Protein 6C9X (pdb70)

Foldseek 3Di:
DLVFKAKAFWDAADCLLLWPDDHDHDDDDDDAADWDCPQAIKGKHFADPQKFKAFQQQFADFRRPAAAAKDQADDDQERDRNDHYYHEGEQKMWTFDPDIKIKRKAFQFIKDWGRCHVHRRMTMIDDRHRGTMMMIGDDPGDQRSLLSLLVGSDFFADFFLLLLAEEEEEPPQAALVSVVVLVCLCVVVLFFDQEYEAEQNQACLSAFLHGNCVRCVPPLVSQVVQVVSNYAYAYEGEQWGDDDPPRVVNVCCVVVVQFWAFPVSHFWWFQDSNGTTTGGQLQAVVSLLVLLLSCVSVVVSPHFAYEYECFLVWGQATPVLVVVLVVVVVCVVPDDPCPDDPVNNVVSNVCRTRHPVSQQGTFHQHPNDTHRRNSNSLSGQLSNQVSNQVSCCVVPVFWGGAYEYDHHYNSSSRRYAYESHQFALALVVLLRQQRSQANNQSRNHQQYGYQQNGADAEGDLLSNLLSLLSLLQHSRHYHYYYPPYDDRRLSSDPPSLLSSLSSLSSLQCSQVNSQLVLVCSVSSHGQKHQQCSVVVPDSVRNPDTQKIAGRPWKIAHTDRDPPDQWAKDFAQAWWWKWKRDSVRDIDTDIDGGGMDIDGAHSSIRIMITDPQHKTFTFGGDNGNVPTDPPPGDIDTDAPHKDKGFQDPSTTDPSDDPVRIDIGHD/DLKEKAFWDAADCLLLFPDDHDHDDDDDDAADWDPPAAIKGKHFADPQKFKAFQQQFADFRRPQAAAKAQADDDQERDRNDRYYHEGEQKMWTFDPAIKIKRKAFQFIKDWGRCHVHRRMTMIGDRHRGTMMMIGDDPGDQVSLLVLLVGSDFFADFFLLLLAEEEEEDPQAALVSVVCLVCLCVVVLFFGQEYEAEQNQADLSAFLHGDCVRVVPLLVSQVVQVVVNYAYAYEGEQWGDDDPPPVVNVVCQVVVQFWAFPVRHFWWFQDSSGTTTGGQLQAVVSLQVLLLSCVSVVVSPHQHYEYECFLVWGQATPVLVVVLVVVVVVVVPDDPCPDPPVNSVVSNVCRTRHPVSQQGTWHQRVNDTDRRNSNSLSGQLSNQVSNQVSCCVPPVFWGGAYEYDHHYNSSSRRYAYESHQFAQALVVLLRQQRSQANNQSRNHQQYGYQQNGADAEGDLLSNLLSLLSLLQHSRHYHYYYPPYDDDSLSSDPPSLLSSQSSLSSLQCSQVNSQLSLVCSVSSHGQKHQQCSVVVVPSVRNPDTQKIDGRPWKIAHTDRDPPDQWAKDAAQAWWWKWKRASVRDIDTDIDGGGMDIDGAHSSIRIMITHPQHKTFTFGGDNGNVPTDPPPTDIDTDAFHKDKGFADPSTTDPSPDPVRIDMDGD

B-factor: mean 18.36, std 8.65, range [8.58, 76.46]

Solvent-accessible surface area: 44477 Å² total

Secondary structure (DSSP, 8-state):
--TTEEEEEES--------SS--PBP-SPPSSSEEE-TTSEEEEEEPPTT-EEEE-SS-SS-SS-TT--EE-----S---TT----SEE--EEEEESSS-EEEEEE--S-EEEEESSSSTTEEEEEESS--EEEEEE--SSHHHHHHHHHHHT-PPP---GGGGS-EE--TT--SHHHHHHHHHHHHTTT----EEEE-GGGSSTT-TT---TTT-TTHHHHHHHHHTTT-EEEEEEESPEE--TT-HHHHHHHHTT-B-B-TTSPBPPEEETTEEEE-B-TTSHHHHHHHHHTTHHHHTTT--EEEEESTTT--SEEHHHHHHHHHHHHHHHH--SS-S-HHHHHHHHHHTTT-HHHHTS-EEEETTEEEEGGGGGGGHHHHHHHHHHHHHHHH-TT---EEEESSEETTGGGT-EEE--S-BS-THHHHHHHHHHHHHHHTT--SEE-BTT-SBS---HHHHHHHHHHHTTSSS-EE---TTSPP-SGGGSS-THHHHHHHHHHHHHHHHHHHHHHHHHHTT--SEE-HHHH-TT-TTGGG--S-EEETTTEEE----STT-SEEEEEESS-EEEEEE-TTS-EEEEEE-SEEEEEE--TT-EEEEEETT-EEEEPPP-SSGGG---TT-EEEE-TT-EEEEE---SSS-----GGGEEEEE-/--EEEEEES--------SS--PBP-S---SSEEE-SSSEEEEEEPPTT-EEEE-SS-SS-SS-TT--EE-----S---TT----SEE--EEEEESSS-EEEEEE--S-EEEEESSSSTTEEEEEES---EEEEEEE-SSHHHHHHHHHHHT-PPP---GGGGS-EE--TT--SHHHHHHHHHHHHTTT----EEEE-GGGSSTT-TT---TTT-TTHHHHHHHHHTTT-EEEEEEESPEE--TT-HHHHHHHHTT-B-B-TTSSBPPEEETTEEEE-B-TTSHHHHHHHHHTTHHHHTTT--EEEEESTTT--SEEHHHHHHHHHHHHHHHH--SSSS-HHHHHHHHHHTTT-HHHHTS-EEEETTEEEEGGGGGGGHHHHHHHHHHHHHHHH-TTB--EEEESSEETTGGGT-EEE--S-BS-THHHHHHHHHHHHHHHTT--SEE-BTT-SBS---HHHHHHHHHHHTTSSS-EE---TTSPP-SGGGSS-THHHHHHHHHHHHHHHHHHHHHHHHHHTT--SEE-HHHHSTT-TTGGG--S-EEETTTEEE----STT-SEEEEEESS-EEEEEE-TTS-EEEEEE-SEEEEEE--TT-EEEEEETT-EEEEPPP-SSGGG---TT-EEEE-TT-EEEEE---SSB-----GGGEEEEE-

Sequence (1328 aa):
SNAMIRKYRYGAPFDTEALTEKIETAEEAFPYGEISQKEGFAFTYIMDEDDIVYGLGESNRGINKRGYYISNCTDDPIHTEDKRSLYGAHNFIIVSGKTTFGLFFDYPSKLTFDIGYTRMDTLKVSCENADLDIYVIEGENAYDIVKQFRRRVIGRRSYIPPKFAFGFGQSRWGYTTKEDFRAVAKGYREENHIPIDMIYMDIDYMQDFKDFTVNEKNFPDFPEFVKEMKDQELRLIPIIDAGVKVEKGYEVYEEGVKNNYFCKREDGSDFVAAVWPGDTHFPDMLNPEARKWFGDKYRFLIDQGIEGFWNDMNEPAIFYSSEGLAEAKEFAGEFAKDTEGKIHPWAMQAKMKDIVNSPEEDYKRFYHNVNGKKIRHDKVHNLFGYNMTRAAGEAFERIDPEKRFLMFSRSSYIGMHRYGGIWMGDNKSWWSHILLNLKMLPSLNMCGFMMYTTGADLGGFGDDTTRDLLLRFLALGVFTPLMRDHAAEGTREQECYQFENIEDFRSVINARYRLVPYLYSEYMKAALNDDMYFKPLGFVYPDDKMAIRVEDQLMLGNEIMIAPVYEEQNARGRYVYLPEEMKFIKFMPDGSISEEEVLEKGVHYVDVALNEVPLFIRSGKCIPVAEAAECVKDIDTENMQLIGYEGSSSYTLYEDDGIHKDYDKKENYRRVLTKAMIRKYRYGAPFDTEALTEKIETAEEEAFPYGEISQKEGFAFTYIMDEDDIVYGLGESNRGINKRGYYISNCTDDPIHTEDKRSLYGAHNFIIVSGKTTFGLFFDYPSKLTFDIGYTRMDTLKVSCENADLDIYVIEGENAYDIVKQFRRVIGRRSYIPPKFAFGFGQSRWGYTTKEDFRAVAKGYRENHIPIDMIYMDIDYMQDFKDFTVNEKNFPDFPEFVKEMKDQELRLIPIIDAGVKVEKGYEVYEEGVKNNYFCKREDGSDFVAAVWPGDTHFPDMLNPEARKWFGDKYRFLIDQGIEGFWNDMNEPAIFYSSEGLAEAKEFAGEFAKDTEGKIHPWAMQQAKMKDIVNSPEDYKRFYHNVNGKKIRHDKVHNLFGYNMTRAAGEAFERIDPEKRFLMFSRSSYIGMHRYGGIWMGDNKSWWSHILLNLKMLPSLNMCGFMMYTTGADLGGFGDDTTRDLLLRFLALGVFTPLMRDHAAEGTREQECYQFENIEDFRSVINARYRLVPYLYSEYMKAALNDDMYFKPLGFVYPDDKMAIRVEDQLMLGNEIMIAPVYEQNARGRYVYLPEEMKFIKFMPDGSISEEVLEKGVHYVDVALNEVPLFIRSGKCIPVAEAAECVKDIDTENMQLIGYEGSSSYTLYEDDGIHKDYDKKENYRVLTK

Radius of gyration: 31.98 Å; Cα contacts (8 Å, |Δi|>4): 3281; chains: 2; bounding box: 64×68×90 Å

InterPro domains:
  IPR000322 Glycoside hydrolase family 31, TIM barrel domain [PF01055] (155-513)
  IPR011013 Galactose mutarotase-like domain superfamily [SSF74650] (38-138)
  IPR017853 Glycoside hydrolase superfamily [SSF51445] (142-521)
  IPR025887 Glycoside hydrolase family 31, N-terminal domain [PF13802] (29-112)
  IPR030458 Glycosyl hydrolases family 31, active site [PS00129] (303-310)
  IPR048395 Glycosyl hydrolase family 31, C-terminal domain [PF21365] (525-613)

Nearest PDB structures (foldseek):
  6c9x-assembly1_A  TM=1.002E+00  e=0.000E+00  Blautia obeum ATCC 29174
  6ca3-assembly1_A  TM=1.001E+00  e=0.000E+00  Blautia obeum ATCC 29174
  3poc-assembly1_B  TM=1.001E+00  e=0.000E+00  Blautia obeum ATCC 29174
  3nsx-assembly1_B  TM=9.928E-01  e=0.000E+00  Blautia obeum ATCC 29174
  3nuk-assembly1_B  TM=9.921E-01  e=0.000E+00  Blautia obeum ATCC 29174

Structure (mmCIF, N/CA/C/O backbone):
data_6C9X
#
_entry.id   6C9X
#
_cell.length_a   64.418
_cell.length_b   124.308
_cell.length_c   87.741
_cell.angle_alpha   90.00
_cell.angle_beta   108.50
_cell.angle_gamma   90.00
#
_symmetry.space_group_name_H-M   'P 1 21 1'
#
loop_
_entity.id
_entity.type
_entity.pdbx_description
1 polymer 'Glycosyl hydrolase, family 31'
2 non-polymer (1S,2S,3R,4S,5S)-5-[(1,3-dihydroxypropan-2-yl)amino]-1-(hydroxymethyl)cyclohexane-1,2,3,4-tetrol
3 non-polymer 'POTASSIUM ION'
4 non-polymer 'CHLORIDE ION'
5 non-polymer GLYCEROL
6 non-polymer 'FORMIC ACID'
7 water water
#
loop_
_atom_site.group_PDB
_atom_site.id
_atom_site.type_symbol
_atom_site.label_atom_id
_atom_site.label_alt_id
_atom_site.label_comp_id
_atom_site.label_asym_id
_atom_site.label_entity_id
_atom_site.label_seq_id
_atom_site.pdbx_PDB_ins_code
_atom_site.Cartn_x
_atom_site.Cartn_y
_atom_site.Cartn_z
_atom_site.occupancy
_atom_site.B_iso_or_equiv
_atom_site.auth_seq_id
_atom_site.auth_comp_id
_atom_site.auth_asym_id
_atom_site.auth_atom_id
_atom_site.pdbx_PDB_model_num
ATOM 1 N N . SER A 1 1 ? 47.825 -11.597 -32.864 1.00 30.77 -2 SER A N 1
ATOM 2 C CA . SER A 1 1 ? 46.439 -11.350 -32.480 1.00 34.11 -2 SER A CA 1
ATOM 3 C C . SER A 1 1 ? 46.246 -11.405 -30.968 1.00 32.38 -2 SER A C 1
ATOM 4 O O . SER A 1 1 ? 46.715 -12.337 -30.313 1.00 34.06 -2 SER A O 1
ATOM 7 N N . ASN A 1 2 ? 45.548 -10.404 -30.433 1.00 30.50 -1 ASN A N 1
ATOM 8 C CA . ASN A 1 2 ? 45.130 -10.389 -29.031 1.00 24.24 -1 ASN A CA 1
ATOM 9 C C . ASN A 1 2 ? 46.269 -10.598 -28.038 1.00 22.03 -1 ASN A C 1
ATOM 10 O O . ASN A 1 2 ? 46.154 -11.412 -27.126 1.00 22.47 -1 ASN A O 1
ATOM 15 N N . ALA A 1 3 ? 47.354 -9.852 -28.216 1.00 24.09 0 ALA A N 1
ATOM 16 C CA . ALA A 1 3 ? 48.564 -10.028 -27.413 1.00 25.22 0 ALA A CA 1
ATOM 17 C C . ALA A 1 3 ? 48.319 -9.951 -25.902 1.00 26.04 0 ALA A C 1
ATOM 18 O O . ALA A 1 3 ? 48.963 -10.656 -25.116 1.00 27.13 0 ALA A O 1
ATOM 20 N N . MET A 1 4 ? 47.373 -9.112 -25.494 1.00 19.87 1 MET A N 1
ATOM 21 C CA . MET A 1 4 ? 47.173 -8.848 -24.070 1.00 19.90 1 MET A CA 1
ATOM 22 C C . MET A 1 4 ? 46.172 -9.773 -23.385 1.00 18.04 1 MET A C 1
ATOM 23 O O . MET A 1 4 ? 45.948 -9.670 -22.177 1.00 18.27 1 MET A O 1
ATOM 28 N N . ILE A 1 5 ? 45.564 -10.678 -24.145 1.00 16.72 2 ILE A N 1
ATOM 29 C CA . ILE A 1 5 ? 44.548 -11.554 -23.582 1.00 15.36 2 ILE A CA 1
ATOM 30 C C . ILE A 1 5 ? 44.901 -13.023 -23.805 1.00 17.08 2 ILE A C 1
ATOM 31 O O . ILE A 1 5 ? 45.226 -13.427 -24.921 1.00 19.74 2 ILE A O 1
ATOM 36 N N . ARG A 1 6 ? 44.847 -13.805 -22.731 1.00 15.74 3 ARG A N 1
ATOM 37 C CA . ARG A 1 6 ? 45.075 -15.247 -22.799 1.00 15.75 3 ARG A CA 1
ATOM 38 C C . ARG A 1 6 ? 43.872 -15.974 -22.200 1.00 13.68 3 ARG A C 1
ATOM 39 O O . ARG A 1 6 ? 43.209 -15.455 -21.298 1.00 13.32 3 ARG A O 1
ATOM 47 N N . LYS A 1 7 ? 43.580 -17.167 -22.712 1.00 15.52 4 LYS A N 1
ATOM 48 C CA . LYS A 1 7 ? 42.420 -17.928 -22.267 1.00 13.96 4 LYS A CA 1
ATOM 49 C C . LYS A 1 7 ? 42.846 -19.276 -21.704 1.00 12.63 4 LYS A C 1
ATOM 50 O O . LYS A 1 7 ? 43.470 -20.072 -22.403 1.00 15.19 4 LYS A O 1
ATOM 56 N N . TYR A 1 8 ? 42.465 -19.541 -20.455 1.00 12.21 5 TYR A N 1
ATOM 57 C CA . TYR A 1 8 ? 42.845 -20.785 -19.792 1.00 13.27 5 TYR A CA 1
ATOM 58 C C . TYR A 1 8 ? 41.597 -21.627 -19.622 1.00 11.90 5 TYR A C 1
ATOM 59 O O . TYR A 1 8 ? 40.616 -21.170 -19.044 1.00 15.06 5 TYR A O 1
ATOM 68 N N . ARG A 1 9 ? 41.634 -22.845 -20.150 1.00 13.19 6 ARG A N 1
ATOM 69 C CA . ARG A 1 9 ? 40.448 -23.693 -20.177 1.00 13.68 6 ARG A CA 1
ATOM 70 C C . ARG A 1 9 ? 40.560 -24.856 -19.194 1.00 14.13 6 ARG A C 1
ATOM 71 O O . ARG A 1 9 ? 41.587 -25.530 -19.120 1.00 16.42 6 ARG A O 1
ATOM 79 N N . TYR A 1 10 ? 39.481 -25.077 -18.448 1.00 13.61 7 TYR A N 1
ATOM 80 C CA . TYR A 1 10 ? 39.366 -26.235 -17.566 1.00 13.26 7 TYR A CA 1
ATOM 81 C C . TYR A 1 10 ? 38.123 -27.017 -17.929 1.00 13.77 7 TYR A C 1
ATOM 82 O O . TYR A 1 10 ? 37.065 -26.435 -18.173 1.00 14.34 7 TYR A O 1
ATOM 91 N N . GLY A 1 11 ? 38.260 -28.335 -17.989 1.00 15.22 8 GLY A N 1
ATOM 92 C CA . GLY A 1 11 ? 37.124 -29.198 -18.256 1.00 15.69 8 GLY A CA 1
ATOM 93 C C . GLY A 1 11 ? 36.485 -28.975 -19.614 1.00 17.12 8 GLY A C 1
ATOM 94 O O . GLY A 1 11 ? 37.181 -28.750 -20.613 1.00 19.05 8 GLY A O 1
ATOM 95 N N . ALA A 1 12 ? 35.157 -29.057 -19.646 1.00 15.19 9 ALA A N 1
ATOM 96 C CA . ALA A 1 12 ? 34.388 -28.941 -20.880 1.00 17.28 9 ALA A CA 1
ATOM 97 C C . ALA A 1 12 ? 33.374 -27.818 -20.714 1.00 15.97 9 ALA A C 1
ATOM 98 O O . ALA A 1 12 ? 32.203 -28.068 -20.450 1.00 18.13 9 ALA A O 1
ATOM 100 N N . PRO A 1 13 ? 33.828 -26.565 -20.859 1.00 14.94 10 PRO A N 1
ATOM 101 C CA . PRO A 1 13 ? 32.928 -25.435 -20.608 1.00 13.87 10 PRO A CA 1
ATOM 102 C C . PRO A 1 13 ? 31.805 -25.309 -21.635 1.00 14.23 10 PRO A C 1
ATOM 103 O O . PRO A 1 13 ? 31.980 -25.612 -22.821 1.00 15.04 10 PRO A O 1
ATOM 107 N N . PHE A 1 14 ? 30.641 -24.883 -21.161 1.00 15.66 11 PHE A N 1
ATOM 108 C CA . PHE A 1 14 ? 29.528 -24.553 -22.036 1.00 13.97 11 PHE A CA 1
ATOM 109 C C . PHE A 1 14 ? 29.881 -23.242 -22.748 1.00 13.56 11 PHE A C 1
ATOM 110 O O . PHE A 1 14 ? 30.409 -22.323 -22.126 1.00 16.96 11 PHE A O 1
ATOM 118 N N . ASP A 1 15 ? 29.601 -23.157 -24.046 1.00 14.75 12 ASP A N 1
ATOM 119 C CA . ASP A 1 15 ? 29.896 -21.938 -24.802 1.00 14.89 12 ASP A CA 1
ATOM 120 C C . ASP A 1 15 ? 28.820 -20.884 -24.552 1.00 13.28 12 ASP A C 1
ATOM 121 O O . ASP A 1 15 ? 27.698 -20.989 -25.069 1.00 15.22 12 ASP A O 1
ATOM 126 N N . THR A 1 16 ? 29.175 -19.854 -23.786 1.00 12.07 13 THR A N 1
ATOM 127 C CA . THR A 1 16 ? 28.231 -18.800 -23.405 1.00 11.68 13 THR A CA 1
ATOM 128 C C . THR A 1 16 ? 28.106 -17.736 -24.491 1.00 12.12 13 THR A C 1
ATOM 129 O O . THR A 1 16 ? 27.200 -16.903 -24.451 1.00 13.45 13 THR A O 1
ATOM 133 N N . GLU A 1 17 ? 29.039 -17.746 -25.440 1.00 12.40 14 GLU A N 1
ATOM 134 C CA . GLU A 1 17 ? 29.093 -16.728 -26.499 1.00 13.10 14 GLU A CA 1
ATOM 135 C C . GLU A 1 17 ? 29.267 -15.294 -25.979 1.00 15.02 14 GLU A C 1
ATOM 136 O O . GLU A 1 17 ? 28.944 -14.334 -26.675 1.00 16.09 14 GLU A O 1
ATOM 142 N N . ALA A 1 18 ? 29.809 -15.161 -24.766 1.00 13.48 15 ALA A N 1
ATOM 143 C CA . ALA A 1 18 ? 30.070 -13.852 -24.167 1.00 12.98 15 ALA A CA 1
ATOM 144 C C . ALA A 1 18 ? 31.026 -13.017 -25.022 1.00 14.11 15 ALA A C 1
ATOM 145 O O . ALA A 1 18 ? 30.791 -11.828 -25.266 1.00 14.37 15 ALA A O 1
ATOM 147 N N . LEU A 1 19 ? 32.112 -13.640 -25.467 1.00 13.26 16 LEU A N 1
ATOM 148 C CA . LEU A 1 19 ? 33.067 -12.950 -26.319 1.00 13.87 16 LEU A CA 1
ATOM 149 C C . LEU A 1 19 ? 32.714 -13.094 -27.787 1.00 17.62 16 LEU A C 1
ATOM 150 O O . LEU A 1 19 ? 32.225 -14.136 -28.222 1.00 18.85 16 LEU A O 1
ATOM 155 N N . THR A 1 20 ? 32.976 -12.049 -28.558 1.00 15.74 17 THR A N 1
ATOM 156 C CA . THR A 1 20 ? 32.838 -12.143 -30.004 1.00 16.93 17 THR A CA 1
ATOM 157 C C . THR A 1 20 ? 34.171 -12.526 -30.638 1.00 21.79 17 THR A C 1
ATOM 158 O O . THR A 1 20 ? 34.206 -13.069 -31.742 1.00 25.86 17 THR A O 1
ATOM 162 N N . GLU A 1 21 ? 35.259 -12.248 -29.927 1.00 19.02 18 GLU A N 1
ATOM 163 C CA . GLU A 1 21 ? 36.608 -12.540 -30.409 1.00 18.16 18 GLU A CA 1
ATOM 164 C C . GLU A 1 21 ? 37.013 -13.957 -30.009 1.00 17.69 18 GLU A C 1
ATOM 165 O O . GLU A 1 21 ? 36.852 -14.351 -28.856 1.00 20.15 18 GLU A O 1
ATOM 171 N N . LYS A 1 22 ? 37.533 -14.719 -30.966 1.00 21.70 19 LYS A N 1
ATOM 172 C CA . LYS A 1 22 ? 38.011 -16.069 -30.681 1.00 23.49 19 LYS A CA 1
ATOM 173 C C . LYS A 1 22 ? 39.445 -16.006 -30.168 1.00 23.44 19 LYS A C 1
ATOM 174 O O . LYS A 1 22 ? 40.341 -15.519 -30.858 1.00 30.23 19 LYS A O 1
ATOM 176 N N . ILE A 1 23 ? 39.650 -16.493 -28.950 1.00 18.09 20 ILE A N 1
ATOM 177 C CA . ILE A 1 23 ? 40.967 -16.501 -28.320 1.00 18.65 20 ILE A CA 1
ATOM 178 C C . ILE A 1 23 ? 41.404 -17.958 -28.178 1.00 19.24 20 ILE A C 1
ATOM 179 O O . ILE A 1 23 ? 40.657 -18.775 -27.630 1.00 21.41 20 ILE A O 1
ATOM 184 N N . GLU A 1 24 ? 42.598 -18.286 -28.660 1.00 21.86 21 GLU A N 1
ATOM 185 C CA . GLU A 1 24 ? 43.070 -19.668 -28.589 1.00 26.86 21 GLU A CA 1
ATOM 186 C C . GLU A 1 24 ? 43.344 -20.062 -27.140 1.00 24.10 21 GLU A C 1
ATOM 187 O O . GLU A 1 24 ? 43.568 -19.207 -26.281 1.00 25.62 21 GLU A O 1
ATOM 193 N N . THR A 1 25 ? 43.313 -21.360 -26.866 1.00 23.09 22 THR A N 1
ATOM 194 C CA . THR A 1 25 ? 43.559 -21.840 -25.511 1.00 20.44 22 THR A CA 1
ATOM 195 C C . THR A 1 25 ? 45.056 -21.760 -25.187 1.00 18.40 22 THR A C 1
ATOM 196 O O . THR A 1 25 ? 45.886 -22.247 -25.948 1.00 22.83 22 THR A O 1
ATOM 200 N N . ALA A 1 26 ? 45.389 -21.132 -24.059 1.00 20.02 23 ALA A N 1
ATOM 201 C CA . ALA A 1 26 ? 46.772 -21.042 -23.599 1.00 21.31 23 ALA A CA 1
ATOM 202 C C . ALA A 1 26 ? 47.176 -22.355 -22.935 1.00 27.29 23 ALA A C 1
ATOM 203 O O . ALA A 1 26 ? 46.370 -22.980 -22.247 1.00 30.18 23 ALA A O 1
ATOM 205 N N . GLU A 1 27 ? 48.422 -22.774 -23.130 1.00 23.95 24 GLU A N 1
ATOM 206 C CA . GLU A 1 27 ? 48.865 -24.053 -22.576 1.00 28.45 24 GLU A CA 1
ATOM 207 C C . GLU A 1 27 ? 49.866 -23.932 -21.426 1.00 32.79 24 GLU A C 1
ATOM 208 O O . GLU A 1 27 ? 50.323 -24.940 -20.892 1.00 46.69 24 GLU A O 1
ATOM 214 N N . GLU A 1 28 ? 50.192 -22.704 -21.040 1.00 29.68 25 GLU A N 1
ATOM 215 C CA . GLU A 1 28 ? 51.165 -22.485 -19.972 1.00 24.52 25 GLU A CA 1
ATOM 216 C C . GLU A 1 28 ? 50.473 -22.440 -18.610 1.00 22.94 25 GLU A C 1
ATOM 217 O O . GLU A 1 28 ? 49.244 -22.419 -18.528 1.00 23.23 25 GLU A O 1
ATOM 223 N N . ALA A 1 29 ? 51.267 -22.432 -17.543 1.00 25.52 26 ALA A N 1
ATOM 224 C CA . ALA A 1 29 ? 50.732 -22.361 -16.186 1.00 22.12 26 ALA A CA 1
ATOM 225 C C . ALA A 1 29 ? 49.902 -21.088 -15.990 1.00 20.56 26 ALA A C 1
ATOM 226 O O . ALA A 1 29 ? 50.211 -20.042 -16.561 1.00 21.45 26 ALA A O 1
ATOM 228 N N . PHE A 1 30 ? 48.844 -21.179 -15.195 1.00 18.41 27 PHE A N 1
ATOM 229 C CA . PHE A 1 30 ? 48.039 -20.000 -14.910 1.00 16.34 27 PHE A CA 1
ATOM 230 C C . PHE A 1 30 ? 48.927 -18.931 -14.272 1.00 17.09 27 PHE A C 1
ATOM 231 O O . PHE A 1 30 ? 49.681 -19.223 -13.340 1.00 18.79 27 PHE A O 1
ATOM 239 N N . PRO A 1 31 ? 48.860 -17.693 -14.792 1.00 17.13 28 PRO A N 1
ATOM 240 C CA . PRO A 1 31 ? 49.911 -16.692 -14.549 1.00 17.49 28 PRO A CA 1
ATOM 241 C C . PRO A 1 31 ? 49.855 -15.915 -13.232 1.00 15.38 28 PRO A C 1
ATOM 242 O O . PRO A 1 31 ? 50.853 -15.264 -12.894 1.00 19.18 28 PRO A O 1
ATOM 246 N N . TYR A 1 32 ? 48.737 -15.957 -12.519 1.00 15.96 29 TYR A N 1
ATOM 247 C CA . TYR A 1 32 ? 48.606 -15.206 -11.270 1.00 15.41 29 TYR A CA 1
ATOM 248 C C . TYR A 1 32 ? 48.010 -16.095 -10.196 1.00 15.21 29 TYR A C 1
ATOM 249 O O . TYR A 1 32 ? 47.167 -16.944 -10.486 1.00 15.88 29 TYR A O 1
ATOM 258 N N . GLY A 1 33 ? 48.447 -15.900 -8.953 1.00 15.71 30 GLY A N 1
ATOM 259 C CA . GLY A 1 33 ? 47.876 -16.641 -7.838 1.00 13.93 30 GLY A CA 1
ATOM 260 C C . GLY A 1 33 ? 48.037 -18.142 -7.968 1.00 15.48 30 GLY A C 1
ATOM 261 O O . GLY A 1 33 ? 49.000 -18.629 -8.566 1.00 17.75 30 GLY A O 1
ATOM 262 N N . GLU A 1 34 ? 47.082 -18.877 -7.408 1.00 15.01 31 GLU A N 1
ATOM 263 C CA . GLU A 1 34 ? 47.119 -20.338 -7.401 1.00 17.61 31 GLU A CA 1
ATOM 264 C C . GLU A 1 34 ? 45.765 -20.918 -7.765 1.00 16.82 31 GLU A C 1
ATOM 265 O O . GLU A 1 34 ? 44.723 -20.407 -7.335 1.00 16.28 31 GLU A O 1
ATOM 271 N N . ILE A 1 35 ? 45.785 -22.000 -8.534 1.00 15.29 32 ILE A N 1
ATOM 272 C CA . ILE A 1 35 ? 44.576 -22.735 -8.888 1.00 13.67 32 ILE A CA 1
ATOM 273 C C . ILE A 1 35 ? 44.538 -24.048 -8.113 1.00 18.27 32 ILE A C 1
ATOM 274 O O . ILE A 1 35 ? 45.539 -24.764 -8.026 1.00 19.94 32 ILE A O 1
ATOM 279 N N . SER A 1 36 ? 43.382 -24.354 -7.528 1.00 17.40 33 SER A N 1
ATOM 280 C CA . SER A 1 36 ? 43.163 -25.650 -6.912 1.00 17.56 33 SER A CA 1
ATOM 281 C C . SER A 1 36 ? 41.888 -26.254 -7.495 1.00 21.11 33 SER A C 1
ATOM 282 O O . SER A 1 36 ? 40.910 -25.545 -7.712 1.00 19.57 33 SER A O 1
ATOM 285 N N . GLN A 1 37 ? 41.899 -27.556 -7.763 1.00 24.05 34 GLN A N 1
ATOM 286 C CA . GLN A 1 37 ? 40.728 -28.219 -8.334 1.00 24.47 34 GLN A CA 1
ATOM 287 C C . GLN A 1 37 ? 40.198 -29.297 -7.397 1.00 25.11 34 GLN A C 1
ATOM 288 O O . GLN A 1 37 ? 39.435 -30.177 -7.808 1.00 27.15 34 GLN A O 1
ATOM 294 N N . LYS A 1 38 ? 40.595 -29.224 -6.129 1.00 27.18 35 LYS A N 1
ATOM 295 C CA . LYS A 1 38 ? 40.216 -30.247 -5.159 1.00 33.50 35 LYS A CA 1
ATOM 296 C C . LYS A 1 38 ? 38.732 -30.203 -4.785 1.00 40.58 35 LYS A C 1
ATOM 297 O O . LYS A 1 38 ? 38.148 -31.225 -4.424 1.00 39.43 35 LYS A O 1
ATOM 300 N N . GLU A 1 39 ? 38.125 -29.023 -4.877 1.00 38.09 36 GLU A N 1
ATOM 301 C CA . GLU A 1 39 ? 36.714 -28.857 -4.537 1.00 39.36 36 GLU A CA 1
ATOM 302 C C . GLU A 1 39 ? 35.927 -28.345 -5.737 1.00 39.73 36 GLU A C 1
ATOM 303 O O . GLU A 1 39 ? 34.953 -27.604 -5.587 1.00 40.86 36 GLU A O 1
ATOM 306 N N . GLY A 1 40 ? 36.350 -28.752 -6.928 1.00 28.11 37 GLY A N 1
ATOM 307 C CA . GLY A 1 40 ? 35.814 -28.192 -8.152 1.00 26.65 37 GLY A CA 1
ATOM 308 C C . GLY A 1 40 ? 36.852 -27.266 -8.753 1.00 24.38 37 GLY A C 1
ATOM 309 O O . GLY A 1 40 ? 37.812 -27.724 -9.377 1.00 22.68 37 GLY A O 1
ATOM 310 N N . PHE A 1 41 ? 36.676 -25.961 -8.554 1.00 18.91 38 PHE A N 1
ATOM 311 C CA . PHE A 1 41 ? 37.636 -24.979 -9.040 1.00 17.64 38 PHE A CA 1
ATOM 312 C C . PHE A 1 41 ? 37.779 -23.828 -8.053 1.00 19.65 38 PHE A C 1
ATOM 313 O O . PHE A 1 41 ? 36.780 -23.302 -7.560 1.00 16.78 38 PHE A O 1
ATOM 321 N N . ALA A 1 42 ? 39.016 -23.428 -7.778 1.00 15.00 39 ALA A N 1
ATOM 322 C CA . ALA A 1 42 ? 39.267 -22.224 -6.989 1.00 14.43 39 ALA A CA 1
ATOM 323 C C . ALA A 1 42 ? 40.525 -21.502 -7.448 1.00 15.83 39 ALA A C 1
ATOM 324 O O . ALA A 1 42 ? 41.565 -22.124 -7.694 1.00 16.28 39 ALA A O 1
ATOM 326 N N . PHE A 1 43 ? 40.416 -20.185 -7.565 1.00 12.91 40 PHE A N 1
ATOM 327 C CA . PHE A 1 43 ? 41.540 -19.300 -7.837 1.00 13.06 40 PHE A CA 1
ATOM 328 C C . PHE A 1 43 ? 41.764 -18.486 -6.579 1.00 13.90 40 PHE A C 1
ATOM 329 O O . PHE A 1 43 ? 40.822 -17.884 -6.063 1.00 14.44 40 PHE A O 1
ATOM 337 N N . THR A 1 44 ? 42.992 -18.489 -6.065 1.00 12.46 41 THR A N 1
ATOM 338 C CA . THR A 1 44 ? 43.304 -17.761 -4.842 1.00 12.66 41 THR A CA 1
ATOM 339 C C . THR A 1 44 ? 44.479 -16.836 -5.099 1.00 12.66 41 THR A C 1
ATOM 340 O O . THR A 1 44 ? 45.492 -17.257 -5.654 1.00 14.28 41 THR A O 1
ATOM 344 N N . TYR A 1 45 ? 44.348 -15.583 -4.672 1.00 12.51 42 TYR A N 1
ATOM 345 C CA . TYR A 1 45 ? 45.356 -14.562 -4.923 1.00 12.22 42 TYR A CA 1
ATOM 346 C C . TYR A 1 45 ? 45.530 -13.699 -3.682 1.00 12.77 42 TYR A C 1
ATOM 347 O O . TYR A 1 45 ? 44.547 -13.251 -3.083 1.00 13.26 42 TYR A O 1
ATOM 356 N N . ILE A 1 46 ? 46.778 -13.444 -3.306 1.00 13.15 43 ILE A N 1
ATOM 357 C CA . ILE A 1 46 ? 47.067 -12.587 -2.165 1.00 13.77 43 ILE A CA 1
ATOM 358 C C . ILE A 1 46 ? 47.275 -11.165 -2.651 1.00 13.60 43 ILE A C 1
ATOM 359 O O . ILE A 1 46 ? 48.206 -10.881 -3.408 1.00 15.40 43 ILE A O 1
ATOM 364 N N . MET A 1 47 ? 46.396 -10.275 -2.214 1.00 12.80 44 MET A N 1
ATOM 365 C CA . MET A 1 47 ? 46.430 -8.877 -2.626 1.00 13.43 44 MET A CA 1
ATOM 366 C C . MET A 1 47 ? 47.400 -8.054 -1.786 1.00 12.39 44 MET A C 1
ATOM 367 O O . MET A 1 47 ? 47.593 -8.318 -0.599 1.00 15.37 44 MET A O 1
ATOM 372 N N . ASP A 1 48 ? 48.013 -7.051 -2.411 1.00 13.28 45 ASP A N 1
ATOM 373 C CA . ASP A 1 48 ? 48.781 -6.040 -1.693 1.00 14.71 45 ASP A CA 1
ATOM 374 C C . ASP A 1 48 ? 47.793 -5.160 -0.933 1.00 13.30 45 ASP A C 1
ATOM 375 O O . ASP A 1 48 ? 46.655 -4.995 -1.376 1.00 13.49 45 ASP A O 1
ATOM 380 N N . GLU A 1 49 ? 48.221 -4.587 0.190 1.00 14.28 46 GLU A N 1
ATOM 381 C CA . GLU A 1 49 ? 47.305 -3.807 1.023 1.00 14.41 46 GLU A CA 1
ATOM 382 C C . GLU A 1 49 ? 46.666 -2.628 0.279 1.00 16.04 46 GLU A C 1
ATOM 383 O O . GLU A 1 49 ? 45.554 -2.211 0.611 1.00 15.64 46 GLU A O 1
ATOM 389 N N . ASP A 1 50 ? 47.348 -2.105 -0.739 1.00 14.23 47 ASP A N 1
ATOM 390 C CA . ASP A 1 50 ? 46.823 -0.954 -1.475 1.00 14.08 47 ASP A CA 1
ATOM 391 C C . ASP A 1 50 ? 46.030 -1.307 -2.729 1.00 13.77 47 ASP A C 1
ATOM 392 O O . ASP A 1 50 ? 45.451 -0.419 -3.358 1.00 15.08 47 ASP A O 1
ATOM 397 N N . ASP A 1 51 ? 45.971 -2.587 -3.080 1.00 12.11 48 ASP A N 1
ATOM 398 C CA . ASP A 1 51 ? 45.216 -2.998 -4.265 1.00 13.24 48 ASP A CA 1
ATOM 399 C C . ASP A 1 51 ? 43.748 -2.603 -4.159 1.00 13.48 48 ASP A C 1
ATOM 400 O O . ASP A 1 51 ? 43.129 -2.726 -3.092 1.00 12.83 48 ASP A O 1
ATOM 405 N N . ILE A 1 52 ? 43.198 -2.136 -5.273 1.00 11.42 49 ILE A N 1
ATOM 406 C CA . ILE A 1 52 ? 41.764 -1.926 -5.430 1.00 11.42 49 ILE A CA 1
ATOM 407 C C . ILE A 1 52 ? 41.232 -3.015 -6.374 1.00 12.37 49 ILE A C 1
ATOM 408 O O . ILE A 1 52 ? 41.911 -3.390 -7.342 1.00 11.55 49 ILE A O 1
ATOM 413 N N . VAL A 1 53 ? 40.056 -3.567 -6.081 1.00 10.17 50 VAL A N 1
ATOM 414 C CA . VAL A 1 53 ? 39.439 -4.527 -6.985 1.00 9.69 50 VAL A CA 1
ATOM 415 C C . VAL A 1 53 ? 38.217 -3.879 -7.623 1.00 12.21 50 VAL A C 1
ATOM 416 O O . VAL A 1 53 ? 37.267 -3.506 -6.927 1.00 12.34 50 VAL A O 1
ATOM 420 N N . TYR A 1 54 ? 38.272 -3.703 -8.941 1.00 10.69 51 TYR A N 1
ATOM 421 C CA . TYR A 1 54 ? 37.159 -3.156 -9.704 1.00 10.44 51 TYR A CA 1
ATOM 422 C C . TYR A 1 54 ? 36.368 -4.265 -10.376 1.00 10.94 51 TYR A C 1
ATOM 423 O O . TYR A 1 54 ? 36.885 -5.363 -10.599 1.00 10.77 51 TYR A O 1
ATOM 432 N N . GLY A 1 55 ? 35.126 -3.965 -10.740 1.00 10.83 52 GLY A N 1
ATOM 433 C CA . GLY A 1 55 ? 34.366 -4.842 -11.612 1.00 10.98 52 GLY A CA 1
ATOM 434 C C . GLY A 1 55 ? 33.074 -5.368 -11.032 1.00 10.13 52 GLY A C 1
ATOM 435 O O . GLY A 1 55 ? 32.456 -4.720 -10.180 1.00 12.20 52 GLY A O 1
ATOM 436 N N . LEU A 1 56 ? 32.665 -6.531 -11.541 1.00 11.46 53 LEU A N 1
ATOM 437 C CA . LEU A 1 56 ? 31.452 -7.244 -11.130 1.00 9.65 53 LEU A CA 1
ATOM 438 C C . LEU A 1 56 ? 30.126 -6.584 -11.532 1.00 9.71 53 LEU A C 1
ATOM 439 O O . LEU A 1 56 ? 29.067 -7.033 -11.111 1.00 11.55 53 LEU A O 1
ATOM 444 N N . GLY A 1 57 ? 30.190 -5.549 -12.367 1.00 9.86 54 GLY A N 1
ATOM 445 C CA . GLY A 1 57 ? 28.989 -4.981 -12.967 1.00 10.73 54 GLY A CA 1
ATOM 446 C C . GLY A 1 57 ? 27.901 -4.660 -11.963 1.00 12.78 54 GLY A C 1
ATOM 447 O O . GLY A 1 57 ? 28.115 -3.915 -11.009 1.00 13.04 54 GLY A O 1
ATOM 448 N N . GLU A 1 58 ? 26.723 -5.234 -12.186 1.00 11.54 55 GLU A N 1
ATOM 449 C CA . GLU A 1 58 ? 25.636 -5.117 -11.236 1.00 10.38 55 GLU A CA 1
ATOM 450 C C . GLU A 1 58 ? 25.913 -6.085 -10.095 1.00 14.66 55 GLU A C 1
ATOM 451 O O . GLU A 1 58 ? 25.646 -7.291 -10.200 1.00 18.26 55 GLU A O 1
ATOM 457 N N . SER A 1 59 ? 26.484 -5.555 -9.021 1.00 12.60 56 SER A N 1
ATOM 458 C CA . SER A 1 59 ? 26.670 -6.304 -7.783 1.00 11.88 56 SER A CA 1
ATOM 459 C C . SER A 1 59 ? 26.544 -5.308 -6.651 1.00 12.12 56 SER A C 1
ATOM 460 O O . SER A 1 59 ? 26.521 -4.088 -6.865 1.00 13.66 56 SER A O 1
ATOM 463 N N . ASN A 1 60 ? 26.458 -5.827 -5.438 1.00 12.21 57 ASN A N 1
ATOM 464 C CA . ASN A 1 60 ? 26.188 -5.014 -4.277 1.00 11.86 57 ASN A CA 1
ATOM 465 C C . ASN A 1 60 ? 27.407 -4.192 -3.840 1.00 11.85 57 ASN A C 1
ATOM 466 O O . ASN A 1 60 ? 28.530 -4.386 -4.321 1.00 11.61 57 ASN A O 1
ATOM 471 N N . ARG A 1 61 ? 27.156 -3.277 -2.913 1.00 12.36 58 ARG A N 1
ATOM 472 C CA . ARG A 1 61 ? 28.190 -2.468 -2.271 1.00 13.98 58 ARG A CA 1
ATOM 473 C C . ARG A 1 61 ? 28.898 -1.497 -3.214 1.00 14.95 58 ARG A C 1
ATOM 474 O O . ARG A 1 61 ? 28.237 -0.845 -4.016 1.00 15.38 58 ARG A O 1
ATOM 482 N N . GLY A 1 62 ? 30.214 -1.364 -3.087 1.00 13.75 59 GLY A N 1
ATOM 483 C CA . GLY A 1 62 ? 30.890 -0.211 -3.666 1.00 13.63 59 GLY A CA 1
ATOM 484 C C . GLY A 1 62 ? 31.702 -0.446 -4.919 1.00 11.50 59 GLY A C 1
ATOM 485 O O . GLY A 1 62 ? 31.705 -1.538 -5.476 1.00 12.96 59 GLY A O 1
ATOM 486 N N . ILE A 1 63 ? 32.416 0.592 -5.347 1.00 11.17 60 ILE A N 1
ATOM 487 C CA . ILE A 1 63 ? 33.222 0.535 -6.574 1.00 11.67 60 ILE A CA 1
ATOM 488 C C . ILE A 1 63 ? 34.462 -0.327 -6.345 1.00 11.25 60 ILE A C 1
ATOM 489 O O . ILE A 1 63 ? 34.790 -1.194 -7.146 1.00 11.98 60 ILE A O 1
ATOM 494 N N . ASN A 1 64 ? 35.146 -0.091 -5.231 1.00 11.62 61 ASN A N 1
ATOM 495 C CA . ASN A 1 64 ? 36.187 -1.005 -4.779 1.00 10.66 61 ASN A CA 1
ATOM 496 C C . ASN A 1 64 ? 35.477 -2.191 -4.124 1.00 11.71 61 ASN A C 1
ATOM 497 O O . ASN A 1 64 ? 34.787 -2.020 -3.112 1.00 12.81 61 ASN A O 1
ATOM 502 N N . LYS A 1 65 ? 35.613 -3.377 -4.718 1.00 10.48 62 LYS A N 1
ATOM 503 C CA . LYS A 1 65 ? 34.850 -4.545 -4.268 1.00 10.59 62 LYS A CA 1
ATOM 504 C C . LYS A 1 65 ? 35.452 -5.198 -3.022 1.00 10.49 62 LYS A C 1
ATOM 505 O O . LYS A 1 65 ? 34.839 -6.084 -2.434 1.00 11.25 62 LYS A O 1
ATOM 511 N N . ARG A 1 66 ? 36.642 -4.773 -2.599 1.00 11.51 63 ARG A N 1
ATOM 512 C CA . ARG A 1 66 ? 37.244 -5.396 -1.424 1.00 10.18 63 ARG A CA 1
ATOM 513 C C . ARG A 1 66 ? 36.349 -5.278 -0.185 1.00 9.35 63 ARG A C 1
ATOM 514 O O . ARG A 1 66 ? 35.620 -4.291 -0.004 1.00 11.94 63 ARG A O 1
ATOM 522 N N . GLY A 1 67 ? 36.395 -6.312 0.648 1.00 11.02 64 GLY A N 1
ATOM 523 C CA . GLY A 1 67 ? 35.684 -6.316 1.913 1.00 12.82 64 GLY A CA 1
ATOM 524 C C . GLY A 1 67 ? 34.360 -7.057 1.955 1.00 10.65 64 GLY A C 1
ATOM 525 O O . GLY A 1 67 ? 33.648 -6.959 2.967 1.00 11.36 64 GLY A O 1
ATOM 526 N N . TYR A 1 68 ? 34.014 -7.792 0.904 1.00 10.65 65 TYR A N 1
ATOM 527 C CA . TYR A 1 68 ? 32.799 -8.604 0.981 1.00 9.97 65 TYR A CA 1
ATOM 528 C C . TYR A 1 68 ? 32.802 -9.780 0.003 1.00 12.19 65 TYR A C 1
ATOM 529 O O . TYR A 1 68 ? 33.826 -10.064 -0.636 1.00 12.08 65 TYR A O 1
ATOM 548 N N . TYR A 1 70 ? 30.625 -11.800 -3.089 1.00 9.51 67 TYR A N 1
ATOM 549 C CA . TYR A 1 70 ? 29.698 -11.601 -4.212 1.00 9.95 67 TYR A CA 1
ATOM 550 C C . TYR A 1 70 ? 29.521 -12.912 -4.932 1.00 12.95 67 TYR A C 1
ATOM 551 O O . TYR A 1 70 ? 30.501 -13.515 -5.371 1.00 13.85 67 TYR A O 1
ATOM 560 N N . ILE A 1 71 ? 28.278 -13.359 -5.062 1.00 10.83 68 ILE A N 1
ATOM 561 C CA . ILE A 1 71 ? 28.016 -14.635 -5.718 1.00 10.73 68 ILE A CA 1
ATOM 562 C C . ILE A 1 71 ? 27.213 -14.375 -6.978 1.00 11.93 68 ILE A C 1
ATOM 563 O O . ILE A 1 71 ? 26.109 -13.825 -6.911 1.00 12.07 68 ILE A O 1
ATOM 568 N N . SER A 1 72 ? 27.778 -14.720 -8.133 1.00 11.60 69 SER A N 1
ATOM 569 C CA . SER A 1 72 ? 27.053 -14.598 -9.392 1.00 9.03 69 SER A CA 1
ATOM 570 C C . SER A 1 72 ? 26.060 -15.747 -9.500 1.00 12.39 69 SER A C 1
ATOM 571 O O . SER A 1 72 ? 26.443 -16.911 -9.704 1.00 12.74 69 SER A O 1
ATOM 574 N N . ASN A 1 73 ? 24.782 -15.414 -9.347 1.00 10.89 70 ASN A N 1
ATOM 575 C CA . ASN A 1 73 ? 23.714 -16.400 -9.322 1.00 11.17 70 ASN A CA 1
ATOM 576 C C . ASN A 1 73 ? 22.437 -15.600 -9.416 1.00 12.67 70 ASN A C 1
ATOM 577 O O . ASN A 1 73 ? 21.903 -15.165 -8.396 1.00 13.28 70 ASN A O 1
ATOM 582 N N . CYS A 1 74 ? 21.974 -15.383 -10.645 1.00 13.44 71 CYS A N 1
ATOM 583 C CA . CYS A 1 74 ? 20.857 -14.474 -10.920 1.00 13.28 71 CYS A CA 1
ATOM 584 C C . CYS A 1 74 ? 19.637 -14.789 -10.064 1.00 12.11 71 CYS A C 1
ATOM 585 O O . CYS A 1 74 ? 19.081 -15.881 -10.133 1.00 13.08 71 CYS A O 1
ATOM 588 N N . THR A 1 75 ? 19.232 -13.815 -9.250 1.00 13.41 72 THR A N 1
ATOM 589 C CA . THR A 1 75 ? 18.206 -14.045 -8.231 1.00 13.96 72 THR A CA 1
ATOM 590 C C . THR A 1 75 ? 17.239 -12.876 -8.144 1.00 12.05 72 THR A C 1
ATOM 591 O O . THR A 1 75 ? 17.656 -11.724 -8.135 1.00 15.13 72 THR A O 1
ATOM 595 N N . ASP A 1 76 ? 15.949 -13.193 -8.086 1.00 12.27 73 ASP A N 1
ATOM 596 C CA . ASP A 1 76 ? 14.916 -12.198 -7.853 1.00 13.10 73 ASP A CA 1
ATOM 597 C C . ASP A 1 76 ? 14.862 -11.924 -6.350 1.00 14.37 73 ASP A C 1
ATOM 598 O O . ASP A 1 76 ? 14.249 -12.677 -5.593 1.00 16.57 73 ASP A O 1
ATOM 603 N N . ASP A 1 77 ? 15.514 -10.843 -5.930 1.00 14.00 74 ASP A N 1
ATOM 604 C CA . ASP A 1 77 ? 15.511 -10.421 -4.536 1.00 15.16 74 ASP A CA 1
ATOM 605 C C . ASP A 1 77 ? 15.217 -8.928 -4.518 1.00 14.72 74 ASP A C 1
ATOM 606 O O . ASP A 1 77 ? 16.033 -8.136 -4.995 1.00 12.90 74 ASP A O 1
ATOM 611 N N . PRO A 1 78 ? 14.049 -8.542 -3.981 1.00 14.31 75 PRO A N 1
ATOM 612 C CA . PRO A 1 78 ? 13.632 -7.132 -3.981 1.00 13.79 75 PRO A CA 1
ATOM 613 C C . PRO A 1 78 ? 14.112 -6.347 -2.758 1.00 13.88 75 PRO A C 1
ATOM 614 O O . PRO A 1 78 ? 13.641 -5.233 -2.523 1.00 14.02 75 PRO A O 1
ATOM 618 N N . ILE A 1 79 ? 15.022 -6.921 -1.978 1.00 14.00 76 ILE A N 1
ATOM 619 C CA . ILE A 1 79 ? 15.501 -6.244 -0.775 1.00 12.90 76 ILE A CA 1
ATOM 620 C C . ILE A 1 79 ? 17.018 -6.108 -0.847 1.00 12.99 76 ILE A C 1
ATOM 621 O O . ILE A 1 79 ? 17.766 -6.999 -0.419 1.00 13.73 76 ILE A O 1
ATOM 626 N N . HIS A 1 80 ? 17.476 -4.997 -1.419 1.00 11.00 77 HIS A N 1
ATOM 627 C CA . HIS A 1 80 ? 18.898 -4.834 -1.727 1.00 10.55 77 HIS A CA 1
ATOM 628 C C . HIS A 1 80 ? 19.637 -4.223 -0.538 1.00 11.65 77 HIS A C 1
ATOM 629 O O . HIS A 1 80 ? 20.058 -3.060 -0.566 1.00 13.89 77 HIS A O 1
ATOM 636 N N . THR A 1 81 ? 19.791 -5.020 0.510 1.00 11.87 78 THR A N 1
ATOM 637 C CA . THR A 1 81 ? 20.496 -4.585 1.712 1.00 12.03 78 THR A CA 1
ATOM 638 C C . THR A 1 81 ? 21.969 -5.011 1.615 1.00 12.05 78 THR A C 1
ATOM 639 O O . THR A 1 81 ? 22.324 -5.839 0.770 1.00 11.96 78 THR A O 1
ATOM 643 N N . GLU A 1 82 ? 22.812 -4.467 2.496 1.00 12.70 79 GLU A N 1
ATOM 644 C CA . GLU A 1 82 ? 24.265 -4.618 2.358 1.00 13.58 79 GLU A CA 1
ATOM 645 C C . GLU A 1 82 ? 24.739 -6.055 2.473 1.00 14.06 79 GLU A C 1
ATOM 646 O O . GLU A 1 82 ? 25.831 -6.386 2.010 1.00 13.59 79 GLU A O 1
ATOM 652 N N . ASP A 1 83 ? 23.941 -6.903 3.109 1.00 12.08 80 ASP A N 1
ATOM 653 C CA . ASP A 1 83 ? 24.345 -8.294 3.302 1.00 11.08 80 ASP A CA 1
ATOM 654 C C . ASP A 1 83 ? 24.192 -9.142 2.052 1.00 11.79 80 ASP A C 1
ATOM 655 O O . ASP A 1 83 ? 24.826 -10.191 1.937 1.00 12.87 80 ASP A O 1
ATOM 660 N N . LYS A 1 84 ? 23.344 -8.712 1.122 1.00 11.11 81 LYS A N 1
ATOM 661 C CA . LYS A 1 84 ? 23.028 -9.576 -0.017 1.00 11.73 81 LYS A CA 1
ATOM 662 C C . LYS A 1 84 ? 24.244 -9.883 -0.879 1.00 10.98 81 LYS A C 1
ATOM 663 O O . LYS A 1 84 ? 25.026 -8.992 -1.209 1.00 12.54 81 LYS A O 1
ATOM 669 N N . ARG A 1 85 ? 24.383 -11.153 -1.248 1.00 11.61 82 ARG A N 1
ATOM 670 C CA . ARG A 1 85 ? 25.501 -11.603 -2.070 1.00 11.70 82 ARG A CA 1
ATOM 671 C C . ARG A 1 85 ? 25.147 -11.775 -3.546 1.00 11.62 82 ARG A C 1
ATOM 672 O O . ARG A 1 85 ? 26.038 -11.775 -4.392 1.00 11.82 82 ARG A O 1
ATOM 680 N N . SER A 1 86 ? 23.857 -11.911 -3.853 1.00 12.35 83 SER A N 1
ATOM 681 C CA . SER A 1 86 ? 23.410 -12.120 -5.238 1.00 11.02 83 SER A CA 1
ATOM 682 C C . SER A 1 86 ? 22.195 -11.269 -5.581 1.00 14.15 83 SER A C 1
ATOM 683 O O . SER A 1 86 ? 21.173 -11.342 -4.895 1.00 15.78 83 SER A O 1
ATOM 686 N N . LEU A 1 87 ? 22.306 -10.497 -6.655 1.00 12.71 84 LEU A N 1
ATOM 687 C CA . LEU A 1 87 ? 21.149 -9.806 -7.219 1.00 15.61 84 LEU A CA 1
ATOM 688 C C . LEU A 1 87 ? 20.859 -10.401 -8.597 1.00 13.22 84 LEU A C 1
ATOM 689 O O . LEU A 1 87 ? 21.071 -11.603 -8.800 1.00 13.82 84 LEU A O 1
ATOM 694 N N . TYR A 1 88 ? 20.410 -9.583 -9.552 1.00 13.17 85 TYR A N 1
ATOM 695 C CA . TYR A 1 88 ? 19.880 -10.119 -10.815 1.00 12.27 85 TYR A CA 1
ATOM 696 C C . TYR A 1 88 ? 20.913 -10.463 -11.867 1.00 13.27 85 TYR A C 1
ATOM 697 O O . TYR A 1 88 ? 20.593 -11.196 -12.801 1.00 16.78 85 TYR A O 1
ATOM 706 N N . GLY A 1 89 ? 22.122 -9.927 -11.730 1.00 15.45 86 GLY A N 1
ATOM 707 C CA . GLY A 1 89 ? 23.119 -10.013 -12.785 1.00 14.85 86 GLY A CA 1
ATOM 708 C C . GLY A 1 89 ? 24.309 -10.885 -12.449 1.00 14.80 86 GLY A C 1
ATOM 709 O O . GLY A 1 89 ? 24.626 -11.109 -11.283 1.00 17.71 86 GLY A O 1
ATOM 710 N N . ALA A 1 90 ? 24.969 -11.392 -13.483 1.00 11.22 87 ALA A N 1
ATOM 711 C CA . ALA A 1 90 ? 26.165 -12.198 -13.310 1.00 11.38 87 ALA A CA 1
ATOM 712 C C . ALA A 1 90 ? 27.204 -11.655 -14.267 1.00 10.41 87 ALA A C 1
ATOM 713 O O . ALA A 1 90 ? 27.245 -12.039 -15.439 1.00 11.25 87 ALA A O 1
ATOM 715 N N . HIS A 1 91 ? 28.046 -10.759 -13.765 1.00 9.93 88 HIS A N 1
ATOM 716 C CA . HIS A 1 91 ? 29.017 -10.050 -14.591 1.00 9.44 88 HIS A CA 1
ATOM 717 C C . HIS A 1 91 ? 30.428 -10.336 -14.096 1.00 10.74 88 HIS A C 1
ATOM 718 O O . HIS A 1 91 ? 30.969 -9.603 -13.268 1.00 12.24 88 HIS A O 1
ATOM 725 N N . ASN A 1 92 ? 31.016 -11.409 -14.622 1.00 9.95 89 ASN A N 1
ATOM 726 C CA . ASN A 1 92 ? 32.142 -12.066 -13.962 1.00 10.25 89 ASN A CA 1
ATOM 727 C C . ASN A 1 92 ? 33.526 -11.513 -14.315 1.00 11.15 89 ASN A C 1
ATOM 728 O O . ASN A 1 92 ? 34.487 -12.267 -14.466 1.00 10.85 89 ASN A O 1
ATOM 733 N N . PHE A 1 93 ? 33.616 -10.195 -14.427 1.00 9.77 90 PHE A N 1
ATOM 734 C CA . PHE A 1 93 ? 34.843 -9.507 -14.819 1.00 11.36 90 PHE A CA 1
ATOM 735 C C . PHE A 1 93 ? 35.346 -8.702 -13.634 1.00 10.48 90 PHE A C 1
ATOM 736 O O . PHE A 1 93 ? 34.611 -7.889 -13.081 1.00 10.77 90 PHE A O 1
ATOM 744 N N . ILE A 1 94 ? 36.585 -8.961 -13.207 1.00 11.17 91 ILE A N 1
ATOM 745 C CA . ILE A 1 94 ? 37.222 -8.166 -12.148 1.00 11.09 91 ILE A CA 1
ATOM 746 C C . ILE A 1 94 ? 38.596 -7.683 -12.575 1.00 11.18 91 ILE A C 1
ATOM 747 O O . ILE A 1 94 ? 39.247 -8.303 -13.420 1.00 11.42 91 ILE A O 1
ATOM 752 N N . ILE A 1 95 ? 39.031 -6.573 -11.987 1.00 10.67 92 ILE A N 1
ATOM 753 C CA . ILE A 1 95 ? 40.356 -6.052 -12.255 1.00 11.41 92 ILE A CA 1
ATOM 754 C C . ILE A 1 95 ? 41.047 -5.811 -10.926 1.00 11.83 92 ILE A C 1
ATOM 755 O O . ILE A 1 95 ? 40.526 -5.084 -10.068 1.00 11.88 92 ILE A O 1
ATOM 760 N N . VAL A 1 96 ? 42.201 -6.439 -10.744 1.00 11.94 93 VAL A N 1
ATOM 761 C CA . VAL A 1 96 ? 43.050 -6.158 -9.600 1.00 11.99 93 VAL A CA 1
ATOM 762 C C . VAL A 1 96 ? 43.963 -5.013 -9.982 1.00 12.38 93 VAL A C 1
ATOM 763 O O . VAL A 1 96 ? 44.695 -5.105 -10.960 1.00 13.66 93 VAL A O 1
ATOM 767 N N . SER A 1 97 ? 43.898 -3.920 -9.227 1.00 12.17 94 SER A N 1
ATOM 768 C CA . SER A 1 97 ? 44.596 -2.692 -9.602 1.00 11.60 94 SER A CA 1
ATOM 769 C C . SER A 1 97 ? 45.530 -2.244 -8.490 1.00 13.95 94 SER A C 1
ATOM 770 O O . SER A 1 97 ? 45.092 -1.984 -7.368 1.00 13.55 94 SER A O 1
ATOM 773 N N . GLY A 1 98 ? 46.817 -2.158 -8.793 1.00 13.87 95 GLY A N 1
ATOM 774 C CA . GLY A 1 98 ? 47.801 -1.777 -7.794 1.00 13.97 95 GLY A CA 1
ATOM 775 C C . GLY A 1 98 ? 49.201 -1.889 -8.349 1.00 16.10 95 GLY A C 1
ATOM 776 O O . GLY A 1 98 ? 49.415 -1.618 -9.529 1.00 18.52 95 GLY A O 1
ATOM 777 N N . LYS A 1 99 ? 50.151 -2.287 -7.511 1.00 18.08 96 LYS A N 1
ATOM 778 C CA . LYS A 1 99 ? 51.519 -2.497 -7.977 1.00 19.61 96 LYS A CA 1
ATOM 779 C C . LYS A 1 99 ? 51.541 -3.565 -9.066 1.00 23.14 96 LYS A C 1
ATOM 780 O O . LYS A 1 99 ? 52.214 -3.406 -10.087 1.00 21.80 96 LYS A O 1
ATOM 784 N N . THR A 1 100 ? 50.786 -4.638 -8.848 1.00 16.65 97 THR A N 1
ATOM 785 C CA . THR A 1 100 ? 50.555 -5.649 -9.877 1.00 15.14 97 THR A CA 1
ATOM 786 C C . THR A 1 100 ? 49.101 -5.527 -10.318 1.00 16.35 97 THR A C 1
ATOM 787 O O . THR A 1 100 ? 48.183 -5.591 -9.492 1.00 16.99 97 THR A O 1
ATOM 791 N N . THR A 1 101 ? 48.897 -5.339 -11.618 1.00 14.36 98 THR A N 1
ATOM 792 C CA . THR A 1 101 ? 47.575 -5.060 -12.170 1.00 12.42 98 THR A CA 1
ATOM 793 C C . THR A 1 101 ? 47.237 -6.039 -13.287 1.00 13.81 98 THR A C 1
ATOM 794 O O . THR A 1 101 ? 48.056 -6.262 -14.180 1.00 15.15 98 THR A O 1
ATOM 798 N N . PHE A 1 102 ? 46.034 -6.615 -13.239 1.00 11.22 99 PHE A N 1
ATOM 799 C CA . PHE A 1 102 ? 45.563 -7.530 -14.286 1.00 12.22 99 PHE A CA 1
ATOM 800 C C . PHE A 1 102 ? 44.053 -7.673 -14.196 1.00 11.16 99 PHE A C 1
ATOM 801 O O . PHE A 1 102 ? 43.457 -7.407 -13.147 1.00 11.41 99 PHE A O 1
ATOM 809 N N . GLY A 1 103 ? 43.439 -8.089 -15.297 1.00 11.55 100 GLY A N 1
ATOM 810 C CA . GLY A 1 103 ? 42.017 -8.357 -15.329 1.00 11.14 100 GLY A CA 1
ATOM 811 C C . GLY A 1 103 ? 41.726 -9.841 -15.490 1.00 11.00 100 GLY A C 1
ATOM 812 O O . GLY A 1 103 ? 42.522 -10.584 -16.087 1.00 12.53 100 GLY A O 1
ATOM 813 N N . LEU A 1 104 ? 40.588 -10.273 -14.949 1.00 10.49 101 LEU A N 1
ATOM 814 C CA . LEU A 1 104 ? 40.121 -11.656 -15.089 1.00 10.85 101 LEU A CA 1
ATOM 815 C C . LEU A 1 104 ? 38.656 -11.685 -15.499 1.00 11.19 101 LEU A C 1
ATOM 816 O O . LEU A 1 104 ? 37.829 -11.016 -14.885 1.00 11.13 101 LEU A O 1
ATOM 821 N N . PHE A 1 105 ? 38.331 -12.470 -16.518 1.00 11.19 102 PHE A N 1
ATOM 822 C CA . PHE A 1 105 ? 36.935 -12.760 -16.817 1.00 10.41 102 PHE A CA 1
ATOM 823 C C . PHE A 1 105 ? 36.718 -14.257 -16.661 1.00 10.17 102 PHE A C 1
ATOM 824 O O . PHE A 1 105 ? 37.327 -15.066 -17.363 1.00 10.99 102 PHE A O 1
ATOM 832 N N . PHE A 1 106 ? 35.858 -14.632 -15.721 1.00 9.65 103 PHE A N 1
ATOM 833 C CA . PHE A 1 106 ? 35.519 -16.024 -15.483 1.00 9.44 103 PHE A CA 1
ATOM 834 C C . PHE A 1 106 ? 34.282 -16.379 -16.291 1.00 11.30 103 PHE A C 1
ATOM 835 O O . PHE A 1 106 ? 33.151 -16.061 -15.898 1.00 11.87 103 PHE A O 1
ATOM 843 N N . ASP A 1 107 ? 34.502 -17.020 -17.429 1.00 11.60 104 ASP A N 1
ATOM 844 C CA . ASP A 1 107 ? 33.413 -17.372 -18.334 1.00 10.35 104 ASP A CA 1
ATOM 845 C C . ASP A 1 107 ? 32.852 -18.725 -17.908 1.00 11.18 104 ASP A C 1
ATOM 846 O O . ASP A 1 107 ? 33.291 -19.790 -18.364 1.00 12.99 104 ASP A O 1
ATOM 851 N N . TYR A 1 108 ? 31.884 -18.654 -17.001 1.00 11.55 105 TYR A N 1
ATOM 852 C CA . TYR A 1 108 ? 31.274 -19.801 -16.339 1.00 10.63 105 TYR A CA 1
ATOM 853 C C . TYR A 1 108 ? 29.852 -19.389 -16.071 1.00 11.23 105 TYR A C 1
ATOM 854 O O . TYR A 1 108 ? 29.627 -18.315 -15.520 1.00 12.51 105 TYR A O 1
ATOM 863 N N . PRO A 1 109 ? 28.887 -20.235 -16.448 1.00 10.65 106 PRO A N 1
ATOM 864 C CA . PRO A 1 109 ? 27.489 -19.793 -16.436 1.00 11.74 106 PRO A CA 1
ATOM 865 C C . PRO A 1 109 ? 26.681 -20.189 -15.204 1.00 11.82 106 PRO A C 1
ATOM 866 O O . PRO A 1 109 ? 25.460 -19.984 -15.202 1.00 12.30 106 PRO A O 1
ATOM 870 N N . SER A 1 110 ? 27.341 -20.727 -14.178 1.00 11.80 107 SER A N 1
ATOM 871 C CA . SER A 1 110 ? 26.647 -21.182 -12.976 1.00 11.45 107 SER A CA 1
ATOM 872 C C . SER A 1 110 ? 27.169 -20.435 -11.744 1.00 10.87 107 SER A C 1
ATOM 873 O O . SER A 1 110 ? 27.828 -19.402 -11.862 1.00 12.07 107 SER A O 1
ATOM 876 N N . LYS A 1 111 ? 26.862 -20.960 -10.561 1.00 11.59 108 LYS A N 1
ATOM 877 C CA . LYS A 1 111 ? 27.102 -20.240 -9.312 1.00 11.32 108 LYS A CA 1
ATOM 878 C C . LYS A 1 111 ? 28.581 -20.025 -9.062 1.00 11.69 108 LYS A C 1
ATOM 879 O O . LYS A 1 111 ? 29.340 -20.981 -8.894 1.00 14.18 108 LYS A O 1
ATOM 884 N N . LEU A 1 112 ? 28.984 -18.760 -9.052 1.00 11.21 109 LEU A N 1
ATOM 885 C CA . LEU A 1 112 ? 30.389 -18.407 -8.949 1.00 11.54 109 LEU A CA 1
ATOM 886 C C . LEU A 1 112 ? 30.599 -17.454 -7.782 1.00 9.59 109 LEU A C 1
ATOM 887 O O . LEU A 1 112 ? 29.989 -16.377 -7.721 1.00 11.79 109 LEU A O 1
ATOM 892 N N . THR A 1 113 ? 31.471 -17.844 -6.857 1.00 9.85 110 THR A N 1
ATOM 893 C CA . THR A 1 113 ? 31.650 -17.091 -5.622 1.00 10.91 110 THR A CA 1
ATOM 894 C C . THR A 1 113 ? 32.932 -16.277 -5.630 1.00 12.62 110 THR A C 1
ATOM 895 O O . THR A 1 113 ? 34.022 -16.837 -5.789 1.00 12.39 110 THR A O 1
ATOM 899 N N . PHE A 1 114 ? 32.792 -14.965 -5.457 1.00 10.88 111 PHE A N 1
ATOM 900 C CA . PHE A 1 114 ? 33.928 -14.051 -5.335 1.00 10.11 111 PHE A CA 1
ATOM 901 C C . PHE A 1 114 ? 34.072 -13.633 -3.873 1.00 10.00 111 PHE A C 1
ATOM 902 O O . PHE A 1 114 ? 33.335 -12.768 -3.391 1.00 11.58 111 PHE A O 1
ATOM 910 N N . ASP A 1 115 ? 35.022 -14.246 -3.175 1.00 9.98 112 ASP A N 1
ATOM 911 C CA . ASP A 1 115 ? 35.339 -13.913 -1.794 1.00 10.87 112 ASP A CA 1
ATOM 912 C C . ASP A 1 115 ? 36.452 -12.879 -1.896 1.00 12.06 112 ASP A C 1
ATOM 913 O O . ASP A 1 115 ? 37.623 -13.233 -2.063 1.00 12.15 112 ASP A O 1
ATOM 918 N N . ILE A 1 116 ? 36.087 -11.601 -1.849 1.00 10.77 113 ILE A N 1
ATOM 919 C CA . ILE A 1 116 ? 37.055 -10.537 -2.102 1.00 11.15 113 ILE A CA 1
ATOM 920 C C . ILE A 1 116 ? 37.424 -9.897 -0.775 1.00 11.95 113 ILE A C 1
ATOM 921 O O . ILE A 1 116 ? 36.947 -8.807 -0.431 1.00 13.56 113 ILE A O 1
ATOM 926 N N . GLY A 1 117 ? 38.251 -10.606 -0.013 1.00 11.24 114 GLY A N 1
ATOM 927 C CA . GLY A 1 117 ? 38.675 -10.127 1.286 1.00 12.63 114 GLY A CA 1
ATOM 928 C C . GLY A 1 117 ? 37.665 -10.332 2.399 1.00 12.64 114 GLY A C 1
ATOM 929 O O . GLY A 1 117 ? 37.853 -9.812 3.494 1.00 15.97 114 GLY A O 1
ATOM 930 N N . TYR A 1 118 ? 36.594 -11.080 2.133 1.00 11.45 115 TYR A N 1
ATOM 931 C CA . TYR A 1 118 ? 35.613 -11.377 3.172 1.00 12.31 115 TYR A CA 1
ATOM 932 C C . TYR A 1 118 ? 36.213 -12.262 4.253 1.00 13.82 115 TYR A C 1
ATOM 933 O O . TYR A 1 118 ? 36.139 -11.942 5.438 1.00 13.32 115 TYR A O 1
ATOM 942 N N . THR A 1 119 ? 36.799 -13.382 3.846 1.00 13.19 116 THR A N 1
ATOM 943 C CA . THR A 1 119 ? 37.309 -14.350 4.813 1.00 12.79 116 THR A CA 1
ATOM 944 C C . THR A 1 119 ? 38.586 -13.851 5.473 1.00 12.91 116 THR A C 1
ATOM 945 O O . THR A 1 119 ? 38.701 -13.838 6.700 1.00 16.72 116 THR A O 1
ATOM 949 N N . ARG A 1 120 ? 39.534 -13.420 4.649 1.00 13.89 117 ARG A N 1
ATOM 950 C CA . ARG A 1 120 ? 40.791 -12.846 5.113 1.00 15.14 117 ARG A CA 1
ATOM 951 C C . ARG A 1 120 ? 40.992 -11.605 4.275 1.00 15.51 117 ARG A C 1
ATOM 952 O O . ARG A 1 120 ? 40.883 -11.689 3.057 1.00 13.67 117 ARG A O 1
ATOM 960 N N . MET A 1 121 ? 41.284 -10.464 4.900 1.00 15.20 118 MET A N 1
ATOM 961 C CA . MET A 1 121 ? 41.367 -9.197 4.162 1.00 13.82 118 MET A CA 1
ATOM 962 C C . MET A 1 121 ? 42.334 -9.227 2.970 1.00 14.54 118 MET A C 1
ATOM 963 O O . MET A 1 121 ? 42.078 -8.593 1.944 1.00 13.18 118 MET A O 1
ATOM 968 N N . ASP A 1 122 ? 43.420 -9.987 3.085 1.00 15.12 119 ASP A N 1
ATOM 969 C CA . ASP A 1 122 ? 44.429 -9.983 2.028 1.00 11.93 119 ASP A CA 1
ATOM 970 C C . ASP A 1 122 ? 44.176 -11.001 0.921 1.00 14.88 119 ASP A C 1
ATOM 971 O O . ASP A 1 122 ? 44.960 -11.097 -0.020 1.00 14.81 119 ASP A O 1
ATOM 976 N N . THR A 1 123 ? 43.075 -11.743 1.016 1.00 11.77 120 THR A N 1
ATOM 977 C CA . THR A 1 123 ? 42.849 -12.879 0.120 1.00 12.36 120 THR A CA 1
ATOM 978 C C . THR A 1 123 ? 41.644 -12.711 -0.801 1.00 13.82 120 THR A C 1
ATOM 979 O O . THR A 1 123 ? 40.526 -12.439 -0.347 1.00 12.89 120 THR A O 1
ATOM 983 N N . LEU A 1 124 ? 41.895 -12.855 -2.104 1.00 11.09 121 LEU A N 1
ATOM 984 C CA . LEU A 1 124 ? 40.869 -12.919 -3.131 1.00 12.02 121 LEU A CA 1
ATOM 985 C C . LEU A 1 124 ? 40.732 -14.378 -3.542 1.00 11.34 121 LEU A C 1
ATOM 986 O O . LEU A 1 124 ? 41.707 -15.003 -3.955 1.00 13.08 121 LEU A O 1
ATOM 991 N N . LYS A 1 125 ? 39.535 -14.933 -3.404 1.00 9.99 122 LYS A N 1
ATOM 992 C CA . LYS A 1 125 ? 39.296 -16.320 -3.781 1.00 10.60 122 LYS A CA 1
ATOM 993 C C . LYS A 1 125 ? 38.025 -16.410 -4.616 1.00 11.19 122 LYS A C 1
ATOM 994 O O . LYS A 1 125 ? 36.951 -15.982 -4.174 1.00 13.26 122 LYS A O 1
ATOM 1000 N N . VAL A 1 126 ? 38.165 -16.943 -5.832 1.00 12.13 123 VAL A N 1
ATOM 1001 C CA . VAL A 1 126 ? 37.039 -17.109 -6.748 1.00 12.67 123 VAL A CA 1
ATOM 1002 C C . VAL A 1 126 ? 36.828 -18.596 -6.957 1.00 12.40 123 VAL A C 1
ATOM 1003 O O . VAL A 1 126 ? 37.748 -19.309 -7.370 1.00 13.19 123 VAL A O 1
ATOM 1007 N N . SER A 1 127 ? 35.629 -19.089 -6.655 1.00 11.81 124 SER A N 1
ATOM 1008 C CA . SER A 1 127 ? 35.412 -20.530 -6.664 1.00 13.60 124 SER A CA 1
ATOM 1009 C C . SER A 1 127 ? 34.068 -20.954 -7.248 1.00 10.39 124 SER A C 1
ATOM 1010 O O . SER A 1 127 ? 33.087 -20.204 -7.225 1.00 11.97 124 SER A O 1
ATOM 1013 N N . CYS A 1 128 ? 34.033 -22.177 -7.757 1.00 12.06 125 CYS A N 1
ATOM 1014 C CA . CYS A 1 128 ? 32.796 -22.783 -8.220 1.00 12.88 125 CYS A CA 1
ATOM 1015 C C . CYS A 1 128 ? 32.867 -24.296 -8.074 1.00 14.30 125 CYS A C 1
ATOM 1016 O O . CYS A 1 128 ? 33.926 -24.858 -7.785 1.00 15.02 125 CYS A O 1
ATOM 1019 N N . GLU A 1 129 ? 31.737 -24.957 -8.276 1.00 13.73 126 GLU A N 1
ATOM 1020 C CA . GLU A 1 129 ? 31.622 -26.368 -7.932 1.00 15.65 126 GLU A CA 1
ATOM 1021 C C . GLU A 1 129 ? 32.238 -27.300 -8.966 1.00 16.12 126 GLU A C 1
ATOM 1022 O O . GLU A 1 129 ? 32.609 -28.433 -8.643 1.00 17.62 126 GLU A O 1
ATOM 1024 N N . ASN A 1 130 ? 32.333 -26.823 -10.205 1.00 16.16 127 ASN A N 1
ATOM 1025 C CA . ASN A 1 130 ? 32.779 -27.647 -11.321 1.00 17.88 127 ASN A CA 1
ATOM 1026 C C . ASN A 1 130 ? 33.877 -26.942 -12.102 1.00 16.25 127 ASN A C 1
ATOM 1027 O O . ASN A 1 130 ? 33.724 -25.783 -12.488 1.00 15.62 127 ASN A O 1
ATOM 1032 N N . ALA A 1 131 ? 34.982 -27.642 -12.336 1.00 15.88 128 ALA A N 1
ATOM 1033 C CA . ALA A 1 131 ? 36.066 -27.086 -13.142 1.00 16.26 128 ALA A CA 1
ATOM 1034 C C . ALA A 1 131 ? 35.764 -27.234 -14.630 1.00 14.88 128 ALA A C 1
ATOM 1035 O O . ALA A 1 131 ? 36.438 -27.988 -15.343 1.00 16.00 128 ALA A O 1
ATOM 1037 N N . ASP A 1 132 ? 34.739 -26.511 -15.082 1.00 14.37 129 ASP A N 1
ATOM 1038 C CA . ASP A 1 132 ? 34.343 -26.490 -16.486 1.00 13.88 129 ASP A CA 1
ATOM 1039 C C . ASP A 1 132 ? 34.098 -25.037 -16.880 1.00 13.74 129 ASP A C 1
ATOM 1040 O O . ASP A 1 132 ? 32.969 -24.552 -16.846 1.00 14.32 129 ASP A O 1
ATOM 1045 N N . LEU A 1 133 ? 35.166 -24.344 -17.249 1.00 11.95 130 LEU A N 1
ATOM 1046 C CA . LEU A 1 133 ? 35.093 -22.904 -17.502 1.00 11.14 130 LEU A CA 1
ATOM 1047 C C . LEU A 1 133 ? 36.310 -22.424 -18.262 1.00 12.76 130 LEU A C 1
ATOM 1048 O O . LEU A 1 133 ? 37.335 -23.117 -18.323 1.00 13.15 130 LEU A O 1
ATOM 1053 N N . ASP A 1 134 ? 36.183 -21.236 -18.848 1.00 12.54 131 ASP A N 1
ATOM 1054 C CA . ASP A 1 134 ? 37.323 -20.518 -19.400 1.00 13.11 131 ASP A CA 1
ATOM 1055 C C . ASP A 1 134 ? 37.607 -19.324 -18.515 1.00 12.22 131 ASP A C 1
ATOM 1056 O O . ASP A 1 134 ? 36.685 -18.645 -18.069 1.00 12.74 131 ASP A O 1
ATOM 1061 N N . ILE A 1 135 ? 38.884 -19.065 -18.259 1.00 10.51 132 ILE A N 1
ATOM 1062 C CA . ILE A 1 135 ? 39.283 -17.851 -17.541 1.00 11.82 132 ILE A CA 1
ATOM 1063 C C . ILE A 1 135 ? 40.179 -17.025 -18.451 1.00 12.13 132 ILE A C 1
ATOM 1064 O O . ILE A 1 135 ? 41.227 -17.494 -18.909 1.00 12.76 132 ILE A O 1
ATOM 1069 N N . TYR A 1 136 ? 39.759 -15.799 -18.722 1.00 11.14 133 TYR A N 1
ATOM 1070 C CA . TYR A 1 136 ? 40.548 -14.896 -19.542 1.00 10.67 133 TYR A CA 1
ATOM 1071 C C . TYR A 1 136 ? 41.380 -13.995 -18.642 1.00 12.82 133 TYR A C 1
ATOM 1072 O O . TYR A 1 136 ? 40.861 -13.402 -17.698 1.00 12.54 133 TYR A O 1
ATOM 1081 N N . VAL A 1 137 ? 42.669 -13.909 -18.939 1.00 11.87 134 VAL A N 1
ATOM 1082 C CA . VAL A 1 137 ? 43.586 -13.025 -18.222 1.00 10.60 134 VAL A CA 1
ATOM 1083 C C . VAL A 1 137 ? 43.935 -11.875 -19.147 1.00 12.05 134 VAL A C 1
ATOM 1084 O O . VAL A 1 137 ? 44.397 -12.093 -20.279 1.00 13.36 134 VAL A O 1
ATOM 1088 N N . ILE A 1 138 ? 43.682 -10.658 -18.683 1.00 12.18 135 ILE A N 1
ATOM 1089 C CA . ILE A 1 138 ? 43.883 -9.471 -19.500 1.00 12.28 135 ILE A CA 1
ATOM 1090 C C . ILE A 1 138 ? 44.990 -8.629 -18.879 1.00 14.86 135 ILE A C 1
ATOM 1091 O O . ILE A 1 138 ? 44.876 -8.199 -17.731 1.00 14.58 135 ILE A O 1
ATOM 1096 N N . GLU A 1 139 ? 46.074 -8.431 -19.625 1.00 13.23 136 GLU A N 1
ATOM 1097 C CA . GLU A 1 139 ? 47.189 -7.604 -19.173 1.00 14.37 136 GLU A CA 1
ATOM 1098 C C . GLU A 1 139 ? 47.016 -6.165 -19.615 1.00 12.88 136 GLU A C 1
ATOM 1099 O O . GLU A 1 139 ? 46.357 -5.880 -20.614 1.00 16.32 136 GLU A O 1
ATOM 1105 N N . GLY A 1 140 ? 47.640 -5.253 -18.881 1.00 14.26 137 GLY A N 1
ATOM 1106 C CA . GLY A 1 140 ? 47.621 -3.856 -19.260 1.00 16.17 137 GLY A CA 1
ATOM 1107 C C . GLY A 1 140 ? 48.341 -2.981 -18.259 1.00 15.78 137 GLY A C 1
ATOM 1108 O O . GLY A 1 140 ? 48.597 -3.394 -17.125 1.00 18.30 137 GLY A O 1
ATOM 1109 N N . GLU A 1 141 ? 48.630 -1.756 -18.683 1.00 19.33 138 GLU A N 1
ATOM 1110 C CA . GLU A 1 141 ? 49.380 -0.798 -17.884 1.00 21.14 138 GLU A CA 1
ATOM 1111 C C . GLU A 1 141 ? 48.591 -0.296 -16.675 1.00 22.26 138 GLU A C 1
ATOM 1112 O O . GLU A 1 141 ? 49.173 0.057 -15.649 1.00 24.59 138 GLU A O 1
ATOM 1118 N N . ASN A 1 142 ? 47.265 -0.272 -16.798 1.00 15.26 139 ASN A N 1
ATOM 1119 C CA . ASN A 1 142 ? 46.389 0.190 -15.727 1.00 14.80 139 ASN A CA 1
ATOM 1120 C C . ASN A 1 142 ? 44.988 -0.361 -15.930 1.00 12.49 139 ASN A C 1
ATOM 1121 O O . ASN A 1 142 ? 44.705 -0.976 -16.965 1.00 13.52 139 ASN A O 1
ATOM 1126 N N . ALA A 1 143 ? 44.123 -0.147 -14.943 1.00 12.36 140 ALA A N 1
ATOM 1127 C CA . ALA A 1 143 ? 42.789 -0.724 -14.967 1.00 11.30 140 ALA A CA 1
ATOM 1128 C C . ALA A 1 143 ? 41.956 -0.259 -16.164 1.00 11.70 140 ALA A C 1
ATOM 1129 O O . ALA A 1 143 ? 41.259 -1.057 -16.777 1.00 12.80 140 ALA A O 1
ATOM 1131 N N . TYR A 1 144 ? 42.045 1.022 -16.504 1.00 11.03 141 TYR A N 1
ATOM 1132 C CA . TYR A 1 144 ? 41.263 1.564 -17.618 1.00 10.83 141 TYR A CA 1
ATOM 1133 C C . TYR A 1 144 ? 41.668 0.901 -18.947 1.00 11.36 141 TYR A C 1
ATOM 1134 O O . TYR A 1 144 ? 40.794 0.516 -19.741 1.00 13.13 141 TYR A O 1
ATOM 1143 N N . ASP A 1 145 ? 42.971 0.740 -19.172 1.00 13.53 142 ASP A N 1
ATOM 1144 C CA . ASP A 1 145 ? 43.461 0.035 -20.360 1.00 13.22 142 ASP A CA 1
ATOM 1145 C C . ASP A 1 145 ? 42.906 -1.392 -20.434 1.00 13.37 142 ASP A C 1
ATOM 1146 O O . ASP A 1 145 ? 42.483 -1.860 -21.497 1.00 13.38 142 ASP A O 1
ATOM 1151 N N . ILE A 1 146 ? 42.906 -2.076 -19.296 1.00 10.64 143 ILE A N 1
ATOM 1152 C CA . ILE A 1 146 ? 42.392 -3.434 -19.216 1.00 13.37 143 ILE A CA 1
ATOM 1153 C C . ILE A 1 146 ? 40.889 -3.489 -19.532 1.00 11.67 143 ILE A C 1
ATOM 1154 O O . ILE A 1 146 ? 40.427 -4.370 -20.271 1.00 12.51 143 ILE A O 1
ATOM 1159 N N . VAL A 1 147 ? 40.129 -2.537 -18.996 1.00 10.75 144 VAL A N 1
ATOM 1160 C CA . VAL A 1 147 ? 38.710 -2.443 -19.333 1.00 10.11 144 VAL A CA 1
ATOM 1161 C C . VAL A 1 147 ? 38.509 -2.238 -20.831 1.00 11.97 144 VAL A C 1
ATOM 1162 O O . VAL A 1 147 ? 37.668 -2.902 -21.444 1.00 12.84 144 VAL A O 1
ATOM 1166 N N . LYS A 1 148 ? 39.279 -1.332 -21.427 1.00 12.58 145 LYS A N 1
ATOM 1167 C CA . LYS A 1 148 ? 39.119 -1.081 -22.856 1.00 13.70 145 LYS A CA 1
ATOM 1168 C C . LYS A 1 148 ? 39.470 -2.316 -23.694 1.00 12.49 145 LYS A C 1
ATOM 1169 O O . LYS A 1 148 ? 38.813 -2.589 -24.708 1.00 15.70 145 LYS A O 1
ATOM 1175 N N . GLN A 1 149 ? 40.473 -3.081 -23.264 1.00 11.49 146 GLN A N 1
ATOM 1176 C CA . GLN A 1 149 ? 40.788 -4.350 -23.925 1.00 13.77 146 GLN A CA 1
ATOM 1177 C C . GLN A 1 149 ? 39.615 -5.323 -23.862 1.00 11.89 146 GLN A C 1
ATOM 1178 O O . GLN A 1 149 ? 39.272 -5.977 -24.855 1.00 13.50 146 GLN A O 1
ATOM 1184 N N . PHE A 1 150 ? 39.014 -5.443 -22.685 1.00 10.44 147 PHE A N 1
ATOM 1185 C CA . PHE A 1 150 ? 37.884 -6.333 -22.497 1.00 10.32 147 PHE A CA 1
ATOM 1186 C C . PHE A 1 150 ? 36.692 -5.891 -23.335 1.00 11.23 147 PHE A C 1
ATOM 1187 O O . PHE A 1 150 ? 36.026 -6.714 -23.972 1.00 12.12 147 PHE A O 1
ATOM 1195 N N . ARG A 1 151 ? 36.410 -4.592 -23.325 1.00 10.76 148 ARG A N 1
ATOM 1196 C CA . ARG A 1 151 ? 35.279 -4.079 -24.091 1.00 10.00 148 ARG A CA 1
ATOM 1197 C C . ARG A 1 151 ? 35.421 -4.391 -25.586 1.00 12.89 148 ARG A C 1
ATOM 1198 O O . ARG A 1 151 ? 34.427 -4.624 -26.279 1.00 13.93 148 ARG A O 1
ATOM 1206 N N . ARG A 1 152 ? 36.649 -4.403 -26.089 1.00 11.86 149 ARG A N 1
ATOM 1207 C CA A ARG A 1 152 ? 36.895 -4.754 -27.483 0.35 13.02 149 ARG A CA 1
ATOM 1208 C CA B ARG A 1 152 ? 36.873 -4.745 -27.493 0.65 12.42 149 ARG A CA 1
ATOM 1209 C C . ARG A 1 152 ? 36.449 -6.188 -27.782 1.00 17.38 149 ARG A C 1
ATOM 1210 O O . ARG A 1 152 ? 35.747 -6.449 -28.764 1.00 20.11 149 ARG A O 1
ATOM 1225 N N . VAL A 1 153 ? 36.837 -7.123 -26.918 1.00 13.05 150 VAL A N 1
ATOM 1226 C CA . VAL A 1 153 ? 36.609 -8.543 -27.213 1.00 13.00 150 VAL A CA 1
ATOM 1227 C C . VAL A 1 153 ? 35.194 -9.050 -26.951 1.00 11.48 150 VAL A C 1
ATOM 1228 O O . VAL A 1 153 ? 34.820 -10.110 -27.452 1.00 12.56 150 VAL A O 1
ATOM 1232 N N . ILE A 1 154 ? 34.408 -8.302 -26.184 1.00 12.39 151 ILE A N 1
ATOM 1233 C CA . ILE A 1 154 ? 33.023 -8.720 -25.922 1.00 12.04 151 ILE A CA 1
ATOM 1234 C C . ILE A 1 154 ? 32.033 -8.120 -26.913 1.00 11.25 151 ILE A C 1
ATOM 1235 O O . ILE A 1 154 ? 30.840 -8.410 -26.843 1.00 12.91 151 ILE A O 1
ATOM 1240 N N . GLY A 1 155 ? 32.528 -7.297 -27.837 1.00 13.41 152 GLY A N 1
ATOM 1241 C CA . GLY A 1 155 ? 31.672 -6.738 -28.872 1.00 12.78 152 GLY A CA 1
ATOM 1242 C C . GLY A 1 155 ? 30.969 -5.462 -28.453 1.00 12.65 152 GLY A C 1
ATOM 1243 O O . GLY A 1 155 ? 30.717 -5.220 -27.261 1.00 11.62 152 GLY A O 1
ATOM 1244 N N . ARG A 1 156 ? 30.610 -4.663 -29.456 1.00 13.79 153 ARG A N 1
ATOM 1245 C CA A ARG A 1 156 ? 30.035 -3.338 -29.241 0.44 11.66 153 ARG A CA 1
ATOM 1246 C CA B ARG A 1 156 ? 30.033 -3.338 -29.240 0.56 11.49 153 ARG A CA 1
ATOM 1247 C C . ARG A 1 156 ? 28.769 -3.368 -28.387 1.00 11.17 153 ARG A C 1
ATOM 1248 O O . ARG A 1 156 ? 27.882 -4.221 -28.573 1.00 12.78 153 ARG A O 1
ATOM 1263 N N . SER A 1 157 ? 28.684 -2.424 -27.460 1.00 10.92 154 SER A N 1
ATOM 1264 C CA . SER A 1 157 ? 27.508 -2.257 -26.632 1.00 10.22 154 SER A CA 1
ATOM 1265 C C . SER A 1 157 ? 26.275 -1.893 -27.454 1.00 10.41 154 SER A C 1
ATOM 1266 O O . SER A 1 157 ? 26.352 -1.187 -28.466 1.00 12.30 154 SER A O 1
ATOM 1269 N N . TYR A 1 158 ? 25.141 -2.385 -26.984 1.00 10.89 155 TYR A N 1
ATOM 1270 C CA . TYR A 1 158 ? 23.834 -1.972 -27.459 1.00 10.62 155 TYR A CA 1
ATOM 1271 C C . TYR A 1 158 ? 23.700 -0.452 -27.526 1.00 12.54 155 TYR A C 1
ATOM 1272 O O . TYR A 1 158 ? 24.146 0.266 -26.627 1.00 13.15 155 TYR A O 1
ATOM 1281 N N . ILE A 1 159 ? 23.053 0.025 -28.583 1.00 12.46 156 ILE A N 1
ATOM 1282 C CA . ILE A 1 159 ? 22.803 1.446 -28.763 1.00 12.76 156 ILE A CA 1
ATOM 1283 C C . ILE A 1 159 ? 21.297 1.690 -28.849 1.00 12.05 156 ILE A C 1
ATOM 1284 O O . ILE A 1 159 ? 20.628 1.142 -29.717 1.00 13.13 156 ILE A O 1
ATOM 1289 N N . PRO A 1 160 ? 20.759 2.529 -27.954 1.00 12.33 157 PRO A N 1
ATOM 1290 C CA . PRO A 1 160 ? 19.313 2.769 -27.982 1.00 11.58 157 PRO A CA 1
ATOM 1291 C C . PRO A 1 160 ? 18.946 3.875 -28.960 1.00 10.13 157 PRO A C 1
ATOM 1292 O O . PRO A 1 160 ? 19.814 4.621 -29.399 1.00 12.23 157 PRO A O 1
ATOM 1296 N N . PRO A 1 161 ? 17.656 3.983 -29.301 1.00 10.55 158 PRO A N 1
ATOM 1297 C CA . PRO A 1 161 ? 17.178 5.151 -30.054 1.00 11.45 158 PRO A CA 1
ATOM 1298 C C . PRO A 1 161 ? 17.296 6.402 -29.189 1.00 11.15 158 PRO A C 1
ATOM 1299 O O . PRO A 1 161 ? 17.255 6.302 -27.953 1.00 13.31 158 PRO A O 1
ATOM 1303 N N . LYS A 1 162 ? 17.440 7.561 -29.819 1.00 11.62 159 LYS A N 1
ATOM 1304 C CA . LYS A 1 162 ? 17.632 8.795 -29.064 1.00 11.01 159 LYS A CA 1
ATOM 1305 C C . LYS A 1 162 ? 16.463 9.143 -28.149 1.00 12.74 159 LYS A C 1
ATOM 1306 O O . LYS A 1 162 ? 16.668 9.786 -27.120 1.00 11.79 159 LYS A O 1
ATOM 1312 N N . PHE A 1 163 ? 15.245 8.714 -28.488 1.00 10.65 160 PHE A N 1
ATOM 1313 C CA . PHE A 1 163 ? 14.104 9.044 -27.631 1.00 12.26 160 PHE A CA 1
ATOM 1314 C C . PHE A 1 163 ? 14.290 8.443 -26.241 1.00 11.51 160 PHE A C 1
ATOM 1315 O O . PHE A 1 163 ? 13.728 8.945 -25.259 1.00 12.24 160 PHE A O 1
ATOM 1323 N N . ALA A 1 164 ? 15.087 7.378 -26.165 1.00 11.90 161 ALA A N 1
ATOM 1324 C CA . ALA A 1 164 ? 15.339 6.688 -24.896 1.00 11.34 161 ALA A CA 1
ATOM 1325 C C . ALA A 1 164 ? 16.197 7.520 -23.951 1.00 12.51 161 ALA A C 1
ATOM 1326 O O . ALA A 1 164 ? 16.350 7.174 -22.774 1.00 11.74 161 ALA A O 1
ATOM 1328 N N . PHE A 1 165 ? 16.756 8.613 -24.466 1.00 11.28 162 PHE A N 1
ATOM 1329 C CA . PHE A 1 165 ? 17.465 9.570 -23.618 1.00 11.60 162 PHE A CA 1
ATOM 1330 C C . PHE A 1 165 ? 16.558 10.639 -23.034 1.00 12.43 162 PHE A C 1
ATOM 1331 O O . PHE A 1 165 ? 17.033 11.564 -22.384 1.00 12.48 162 PHE A O 1
ATOM 1339 N N . GLY A 1 166 ? 15.253 10.527 -23.257 1.00 11.44 163 GLY A N 1
ATOM 1340 C CA . GLY A 1 166 ? 14.320 11.385 -22.546 1.00 12.08 163 GLY A CA 1
ATOM 1341 C C . GLY A 1 166 ? 14.020 10.833 -21.160 1.00 13.58 163 GLY A C 1
ATOM 1342 O O . GLY A 1 166 ? 14.754 9.974 -20.645 1.00 13.70 163 GLY A O 1
ATOM 1343 N N . PHE A 1 167 ? 12.945 11.339 -20.561 1.00 11.66 164 PHE A N 1
ATOM 1344 C CA . PHE A 1 167 ? 12.465 10.871 -19.263 1.00 11.17 164 PHE A CA 1
ATOM 1345 C C . PHE A 1 167 ? 11.284 9.917 -19.449 1.00 11.66 164 PHE A C 1
ATOM 1346 O O . PHE A 1 167 ? 10.441 10.112 -20.338 1.00 12.68 164 PHE A O 1
ATOM 1354 N N . GLY A 1 168 ? 11.229 8.887 -18.604 1.00 11.14 165 GLY A N 1
ATOM 1355 C CA . GLY A 1 168 ? 10.141 7.921 -18.621 1.00 10.94 165 GLY A CA 1
ATOM 1356 C C . GLY A 1 168 ? 9.454 7.748 -17.277 1.00 12.83 165 GLY A C 1
ATOM 1357 O O . GLY A 1 168 ? 10.078 7.869 -16.220 1.00 12.74 165 GLY A O 1
ATOM 1358 N N . GLN A 1 169 ? 8.164 7.426 -17.332 1.00 11.77 166 GLN A N 1
ATOM 1359 C CA . GLN A 1 169 ? 7.334 7.249 -16.147 1.00 11.36 166 GLN A CA 1
ATOM 1360 C C . GLN A 1 169 ? 6.626 5.900 -16.217 1.00 14.29 166 GLN A C 1
ATOM 1361 O O . GLN A 1 169 ? 6.005 5.578 -17.231 1.00 13.11 166 GLN A O 1
ATOM 1367 N N . SER A 1 170 ? 6.701 5.128 -15.136 1.00 13.92 167 SER A N 1
ATOM 1368 C CA . SER A 1 170 ? 6.011 3.843 -15.051 1.00 14.07 167 SER A CA 1
ATOM 1369 C C . SER A 1 170 ? 5.441 3.621 -13.652 1.00 13.92 167 SER A C 1
ATOM 1370 O O . SER A 1 170 ? 5.829 4.284 -12.690 1.00 14.38 167 SER A O 1
ATOM 1371 N N . ARG A 1 171 ? 4.489 2.703 -13.547 1.00 12.91 168 ARG A N 1
ATOM 1372 C CA . ARG A 1 171 ? 4.015 2.239 -12.247 1.00 12.82 168 ARG A CA 1
ATOM 1373 C C . ARG A 1 171 ? 3.372 0.881 -12.432 1.00 14.77 168 ARG A C 1
ATOM 1374 O O . ARG A 1 171 ? 2.638 0.649 -13.400 1.00 17.04 168 ARG A O 1
ATOM 1382 N N . TRP A 1 172 ? 3.662 -0.018 -11.504 1.00 14.77 169 TRP A N 1
ATOM 1383 C CA . TRP A 1 172 ? 2.952 -1.279 -11.430 1.00 13.64 169 TRP A CA 1
ATOM 1384 C C . TRP A 1 172 ? 1.526 -0.965 -10.979 1.00 17.97 169 TRP A C 1
ATOM 1385 O O . TRP A 1 172 ? 1.282 -0.697 -9.802 1.00 16.45 169 TRP A O 1
ATOM 1396 N N . GLY A 1 173 ? 0.593 -0.952 -11.929 1.00 15.00 170 GLY A N 1
ATOM 1397 C CA . GLY A 1 173 ? -0.777 -0.558 -11.651 1.00 16.38 170 GLY A CA 1
ATOM 1398 C C . GLY A 1 173 ? -1.510 0.144 -12.785 1.00 16.62 170 GLY A C 1
ATOM 1399 O O . GLY A 1 173 ? -2.738 0.078 -12.834 1.00 17.85 170 GLY A O 1
ATOM 1400 N N . TYR A 1 174 ? -0.794 0.815 -13.689 1.00 15.86 171 TYR A N 1
ATOM 1401 C CA . TYR A 1 174 ? -1.476 1.461 -14.818 1.00 16.33 171 TYR A CA 1
ATOM 1402 C C . TYR A 1 174 ? -2.153 0.348 -15.616 1.00 16.90 171 TYR A C 1
ATOM 1403 O O . TYR A 1 174 ? -1.495 -0.624 -16.017 1.00 16.07 171 TYR A O 1
ATOM 1412 N N . THR A 1 175 ? -3.457 0.493 -15.849 1.00 16.19 172 THR A N 1
ATOM 1413 C CA . THR A 1 175 ? -4.255 -0.594 -16.416 1.00 16.34 172 THR A CA 1
ATOM 1414 C C . THR A 1 175 ? -5.119 -0.143 -17.594 1.00 17.88 172 THR A C 1
ATOM 1415 O O . THR A 1 175 ? -5.145 -0.785 -18.645 1.00 18.62 172 THR A O 1
ATOM 1419 N N . THR A 1 176 ? -5.823 0.967 -17.415 1.00 16.36 173 THR A N 1
ATOM 1420 C CA . THR A 1 176 ? -6.806 1.427 -18.391 1.00 16.68 173 THR A CA 1
ATOM 1421 C C . THR A 1 176 ? -6.300 2.602 -19.213 1.00 18.05 173 THR A C 1
ATOM 1422 O O . THR A 1 176 ? -5.294 3.231 -18.874 1.00 18.30 173 THR A O 1
ATOM 1426 N N . LYS A 1 177 ? -7.015 2.920 -20.287 1.00 16.34 174 LYS A N 1
ATOM 1427 C CA . LYS A 1 177 ? -6.675 4.108 -21.064 1.00 18.28 174 LYS A CA 1
ATOM 1428 C C . LYS A 1 177 ? -6.765 5.368 -20.196 1.00 20.27 174 LYS A C 1
ATOM 1429 O O . LYS A 1 177 ? -5.963 6.292 -20.356 1.00 20.08 174 LYS A O 1
ATOM 1435 N N . GLU A 1 178 ? -7.722 5.394 -19.269 1.00 19.69 175 GLU A N 1
ATOM 1436 C CA . GLU A 1 178 ? -7.854 6.505 -18.324 1.00 22.03 175 GLU A CA 1
ATOM 1437 C C . GLU A 1 178 ? -6.584 6.673 -17.476 1.00 21.36 175 GLU A C 1
ATOM 1438 O O . GLU A 1 178 ? -6.096 7.794 -17.286 1.00 21.82 175 GLU A O 1
ATOM 1444 N N . ASP A 1 179 ? -6.041 5.563 -16.982 1.00 18.51 176 ASP A N 1
ATOM 1445 C CA . ASP A 1 179 ? -4.809 5.616 -16.197 1.00 17.97 176 ASP A CA 1
ATOM 1446 C C . ASP A 1 179 ? -3.670 6.249 -16.992 1.00 19.71 176 ASP A C 1
ATOM 1447 O O . ASP A 1 179 ? -2.955 7.120 -16.486 1.00 18.94 176 ASP A O 1
ATOM 1452 N N . PHE A 1 180 ? -3.482 5.801 -18.231 1.00 17.09 177 PHE A N 1
ATOM 1453 C CA . PHE A 1 180 ? -2.395 6.309 -19.053 1.00 16.09 177 PHE A CA 1
ATOM 1454 C C . PHE A 1 180 ? -2.627 7.752 -19.481 1.00 17.03 177 PHE A C 1
ATOM 1455 O O . PHE A 1 180 ? -1.683 8.547 -19.525 1.00 17.36 177 PHE A O 1
ATOM 1463 N N . ARG A 1 181 ? -3.879 8.095 -19.781 1.00 15.66 178 ARG A N 1
ATOM 1464 C CA . ARG A 1 181 ? -4.213 9.469 -20.135 1.00 17.12 178 ARG A CA 1
ATOM 1465 C C . ARG A 1 181 ? -3.949 10.423 -18.972 1.00 16.50 178 ARG A C 1
ATOM 1466 O O . ARG A 1 181 ? -3.554 11.565 -19.180 1.00 17.59 178 ARG A O 1
ATOM 1474 N N . ALA A 1 182 ? -4.150 9.946 -17.747 1.00 17.91 179 ALA A N 1
ATOM 1475 C CA . ALA A 1 182 ? -3.926 10.777 -16.569 1.00 17.36 179 ALA A CA 1
ATOM 1476 C C . ALA A 1 182 ? -2.438 11.057 -16.361 1.00 17.33 179 ALA A C 1
ATOM 1477 O O . ALA A 1 182 ? -2.056 12.138 -15.902 1.00 17.82 179 ALA A O 1
ATOM 1479 N N . VAL A 1 183 ? -1.596 10.086 -16.707 1.00 15.58 180 VAL A N 1
ATOM 1480 C CA . VAL A 1 183 ? -0.150 10.276 -16.640 1.00 15.51 180 VAL A CA 1
ATOM 1481 C C . VAL A 1 183 ? 0.288 11.282 -17.699 1.00 16.14 180 VAL A C 1
ATOM 1482 O O . VAL A 1 183 ? 1.030 12.231 -17.412 1.00 17.00 180 VAL A O 1
ATOM 1486 N N . ALA A 1 184 ? -0.175 11.070 -18.928 1.00 16.39 181 ALA A N 1
ATOM 1487 C CA . ALA A 1 184 ? 0.121 11.992 -20.025 1.00 17.37 181 ALA A CA 1
ATOM 1488 C C . ALA A 1 184 ? -0.258 13.433 -19.676 1.00 18.88 181 ALA A C 1
ATOM 1489 O O . ALA A 1 184 ? 0.536 14.361 -19.862 1.00 17.43 181 ALA A O 1
ATOM 1491 N N . LYS A 1 185 ? -1.472 13.613 -19.161 1.00 16.59 182 LYS A N 1
ATOM 1492 C CA . LYS A 1 185 ? -1.987 14.934 -18.812 1.00 16.19 182 LYS A CA 1
ATOM 1493 C C . LYS A 1 185 ? -1.209 15.541 -17.647 1.00 14.88 182 LYS A C 1
ATOM 1494 O O . LYS A 1 185 ? -0.879 16.725 -17.665 1.00 17.21 182 LYS A O 1
ATOM 1500 N N . GLY A 1 186 ? -0.908 14.724 -16.642 1.00 15.36 183 GLY A N 1
ATOM 1501 C CA . GLY A 1 186 ? -0.187 15.191 -15.469 1.00 16.53 183 GLY A CA 1
ATOM 1502 C C . GLY A 1 186 ? 1.179 15.758 -15.802 1.00 15.58 183 GLY A C 1
ATOM 1503 O O . GLY A 1 186 ? 1.633 16.718 -15.188 1.00 17.04 183 GLY A O 1
ATOM 1504 N N . TYR A 1 187 ? 1.846 15.168 -16.785 1.00 14.62 184 TYR A N 1
ATOM 1505 C CA . TYR A 1 187 ? 3.125 15.699 -17.243 1.00 14.90 184 TYR A CA 1
ATOM 1506 C C . TYR A 1 187 ? 2.928 16.849 -18.226 1.00 14.43 184 TYR A C 1
ATOM 1507 O O . TYR A 1 187 ? 3.438 17.957 -18.012 1.00 17.43 184 TYR A O 1
ATOM 1516 N N . ARG A 1 188 ? 2.150 16.605 -19.274 1.00 14.39 185 ARG A N 1
ATOM 1517 C CA . ARG A 1 188 ? 2.036 17.572 -20.365 1.00 17.19 185 ARG A CA 1
ATOM 1518 C C . ARG A 1 188 ? 1.379 18.890 -19.957 1.00 16.63 185 ARG A C 1
ATOM 1519 O O . ARG A 1 188 ? 1.869 19.958 -20.324 1.00 17.76 185 ARG A O 1
ATOM 1527 N N . GLU A 1 189 ? 0.296 18.842 -19.184 1.00 17.76 186 GLU A N 1
ATOM 1528 C CA A GLU A 1 189 ? -0.379 20.074 -18.778 0.41 18.87 186 GLU A CA 1
ATOM 1529 C CA B GLU A 1 189 ? -0.375 20.072 -18.777 0.59 18.29 186 GLU A CA 1
ATOM 1530 C C . GLU A 1 189 ? 0.459 20.875 -17.786 1.00 19.33 186 GLU A C 1
ATOM 1531 O O . GLU A 1 189 ? 0.238 22.074 -17.601 1.00 21.01 186 GLU A O 1
ATOM 1542 N N . ASN A 1 190 ? 1.414 20.210 -17.145 1.00 18.30 187 ASN A N 1
ATOM 1543 C CA . ASN A 1 190 ? 2.330 20.885 -16.230 1.00 18.69 187 ASN A CA 1
ATOM 1544 C C . ASN A 1 190 ? 3.670 21.231 -16.882 1.00 18.68 187 ASN A C 1
ATOM 1545 O O . ASN A 1 190 ? 4.583 21.732 -16.224 1.00 19.35 187 ASN A O 1
ATOM 1550 N N . HIS A 1 191 ? 3.783 20.947 -18.178 1.00 18.73 188 HIS A N 1
ATOM 1551 C CA . HIS A 1 191 ? 4.986 21.263 -18.952 1.00 16.61 188 HIS A CA 1
ATOM 1552 C C . HIS A 1 191 ? 6.251 20.626 -18.386 1.00 15.52 188 HIS A C 1
ATOM 1553 O O . HIS A 1 191 ? 7.348 21.186 -18.485 1.00 20.01 188 HIS A O 1
ATOM 1560 N N . ILE A 1 192 ? 6.095 19.437 -17.814 1.00 16.38 189 ILE A N 1
ATOM 1561 C CA . ILE A 1 192 ? 7.233 18.639 -17.381 1.00 12.17 189 ILE A CA 1
ATOM 1562 C C . ILE A 1 192 ? 7.654 17.764 -18.552 1.00 12.73 189 ILE A C 1
ATOM 1563 O O . ILE A 1 192 ? 6.830 17.004 -19.078 1.00 14.51 189 ILE A O 1
ATOM 1568 N N . PRO A 1 193 ? 8.927 17.849 -18.969 1.00 13.04 190 PRO A N 1
ATOM 1569 C CA . PRO A 1 193 ? 9.344 17.023 -20.109 1.00 12.37 190 PRO A CA 1
ATOM 1570 C C . PRO A 1 193 ? 9.207 15.519 -19.854 1.00 12.78 190 PRO A C 1
ATOM 1571 O O . PRO A 1 193 ? 9.381 15.050 -18.724 1.00 13.89 190 PRO A O 1
ATOM 1575 N N . ILE A 1 194 ? 8.906 14.774 -20.916 1.00 11.98 191 ILE A N 1
ATOM 1576 C CA . ILE A 1 194 ? 8.711 13.335 -20.838 1.00 13.24 191 ILE A CA 1
ATOM 1577 C C . ILE A 1 194 ? 8.641 12.776 -22.258 1.00 12.63 191 ILE A C 1
ATOM 1578 O O . ILE A 1 194 ? 8.169 13.459 -23.175 1.00 12.26 191 ILE A O 1
ATOM 1583 N N . ASP A 1 195 ? 9.144 11.558 -22.443 1.00 11.83 192 ASP A N 1
ATOM 1584 C CA . ASP A 1 195 ? 9.099 10.894 -23.743 1.00 12.57 192 ASP A CA 1
ATOM 1585 C C . ASP A 1 195 ? 8.487 9.500 -23.719 1.00 12.60 192 ASP A C 1
ATOM 1586 O O . ASP A 1 195 ? 8.081 8.999 -24.765 1.00 12.50 192 ASP A O 1
ATOM 1591 N N . MET A 1 196 ? 8.443 8.865 -22.549 1.00 12.12 193 MET A N 1
ATOM 1592 C CA . MET A 1 196 ? 8.040 7.461 -22.454 1.00 11.23 193 MET A CA 1
ATOM 1593 C C . MET A 1 196 ? 7.100 7.229 -21.286 1.00 13.11 193 MET A C 1
ATOM 1594 O O . MET A 1 196 ? 7.289 7.806 -20.213 1.00 12.58 193 MET A O 1
ATOM 1599 N N . ILE A 1 197 ? 6.084 6.389 -21.497 1.00 10.88 194 ILE A N 1
ATOM 1600 C CA . ILE A 1 197 ? 5.300 5.859 -20.391 1.00 11.86 194 ILE A CA 1
ATOM 1601 C C . ILE A 1 197 ? 5.379 4.344 -20.477 1.00 11.60 194 ILE A C 1
ATOM 1602 O O . ILE A 1 197 ? 5.099 3.766 -21.531 1.00 12.36 194 ILE A O 1
ATOM 1607 N N . TYR A 1 198 ? 5.808 3.712 -19.384 1.00 10.94 195 TYR A N 1
ATOM 1608 C CA . TYR A 1 198 ? 5.961 2.255 -19.339 1.00 11.73 195 TYR A CA 1
ATOM 1609 C C . TYR A 1 198 ? 4.653 1.546 -19.044 1.00 12.89 195 TYR A C 1
ATOM 1610 O O . TYR A 1 198 ? 3.865 1.987 -18.196 1.00 14.40 195 TYR A O 1
ATOM 1619 N N . MET A 1 199 ? 4.419 0.449 -19.762 1.00 11.88 196 MET A N 1
ATOM 1620 C CA . MET A 1 199 ? 3.251 -0.386 -19.521 1.00 12.04 196 MET A CA 1
ATOM 1621 C C . MET A 1 199 ? 3.675 -1.634 -18.768 1.00 11.50 196 MET A C 1
ATOM 1622 O O . MET A 1 199 ? 4.426 -2.463 -19.286 1.00 13.90 196 MET A O 1
ATOM 1627 N N . ASP A 1 200 ? 3.182 -1.765 -17.541 1.00 13.86 197 ASP A N 1
ATOM 1628 C CA . ASP A 1 200 ? 3.490 -2.916 -16.707 1.00 12.45 197 ASP A CA 1
ATOM 1629 C C . ASP A 1 200 ? 2.427 -3.999 -16.937 1.00 13.57 197 ASP A C 1
ATOM 1630 O O . ASP A 1 200 ? 1.516 -3.810 -17.741 1.00 14.24 197 ASP A O 1
ATOM 1635 N N . ILE A 1 201 ? 2.542 -5.114 -16.224 1.00 13.03 198 ILE A N 1
ATOM 1636 C CA . ILE A 1 201 ? 1.864 -6.367 -16.588 1.00 12.28 198 ILE A CA 1
ATOM 1637 C C . ILE A 1 201 ? 0.341 -6.315 -16.761 1.00 12.42 198 ILE A C 1
ATOM 1638 O O . ILE A 1 201 ? -0.254 -7.202 -17.381 1.00 14.34 198 ILE A O 1
ATOM 1643 N N . ASP A 1 202 ? -0.302 -5.301 -16.200 1.00 13.31 199 ASP A N 1
ATOM 1644 C CA . ASP A 1 202 ? -1.754 -5.221 -16.304 1.00 15.82 199 ASP A CA 1
ATOM 1645 C C . ASP A 1 202 ? -2.265 -4.859 -17.702 1.00 15.37 199 ASP A C 1
ATOM 1646 O O . ASP A 1 202 ? -3.473 -4.932 -17.950 1.00 16.23 199 ASP A O 1
ATOM 1651 N N . TYR A 1 203 ? -1.366 -4.496 -18.622 1.00 14.29 200 TYR A N 1
ATOM 1652 C CA . TYR A 1 203 ? -1.802 -4.193 -19.992 1.00 14.64 200 TYR A CA 1
ATOM 1653 C C . TYR A 1 203 ? -2.136 -5.461 -20.779 1.00 15.96 200 TYR A C 1
ATOM 1654 O O . TYR A 1 203 ? -2.873 -5.411 -21.765 1.00 15.46 200 TYR A O 1
ATOM 1663 N N . MET A 1 204 ? -1.591 -6.596 -20.346 1.00 14.58 201 MET A N 1
ATOM 1664 C CA . MET A 1 204 ? -1.811 -7.850 -21.060 1.00 15.95 201 MET A CA 1
ATOM 1665 C C . MET A 1 204 ? -3.206 -8.392 -20.801 1.00 13.95 201 MET A C 1
ATOM 1666 O O . MET A 1 204 ? -3.890 -7.990 -19.853 1.00 15.34 201 MET A O 1
ATOM 1671 N N . GLN A 1 205 ? -3.644 -9.309 -21.654 1.00 15.30 202 GLN A N 1
ATOM 1672 C CA . GLN A 1 205 ? -4.834 -10.087 -21.347 1.00 14.08 202 GLN A CA 1
ATOM 1673 C C . GLN A 1 205 ? -4.454 -11.197 -20.373 1.00 16.43 202 GLN A C 1
ATOM 1674 O O . GLN A 1 205 ? -3.761 -12.147 -20.748 1.00 16.92 202 GLN A O 1
ATOM 1680 N N . ASP A 1 206 ? -4.874 -11.056 -19.116 1.00 17.92 203 ASP A N 1
ATOM 1681 C CA . ASP A 1 206 ? -4.596 -12.054 -18.085 1.00 15.22 203 ASP A CA 1
ATOM 1682 C C . ASP A 1 206 ? -3.124 -12.468 -18.029 1.00 18.21 203 ASP A C 1
ATOM 1683 O O . ASP A 1 206 ? -2.806 -13.655 -17.908 1.00 16.41 203 ASP A O 1
ATOM 1688 N N . PHE A 1 207 ? -2.241 -11.480 -18.129 1.00 14.19 204 PHE A N 1
ATOM 1689 C CA . PHE A 1 207 ? -0.801 -11.680 -17.960 1.00 14.49 204 PHE A CA 1
ATOM 1690 C C . PHE A 1 207 ? -0.171 -12.570 -19.038 1.00 14.00 204 PHE A C 1
ATOM 1691 O O . PHE A 1 207 ? 0.914 -13.119 -18.839 1.00 14.74 204 PHE A O 1
ATOM 1699 N N . LYS A 1 208 ? -0.847 -12.683 -20.180 1.00 14.01 205 LYS A N 1
ATOM 1700 C CA . LYS A 1 208 ? -0.330 -13.463 -21.312 1.00 14.06 205 LYS A CA 1
ATOM 1701 C C . LYS A 1 208 ? 0.616 -12.637 -22.179 1.00 15.42 205 LYS A C 1
ATOM 1702 O O . LYS A 1 208 ? 0.220 -11.597 -22.731 1.00 14.76 205 LYS A O 1
ATOM 1708 N N . ASP A 1 209 ? 1.861 -13.095 -22.298 1.00 12.94 206 ASP A N 1
ATOM 1709 C CA . ASP A 1 209 ? 2.828 -12.436 -23.181 1.00 12.50 206 ASP A CA 1
ATOM 1710 C C . ASP A 1 209 ? 2.271 -12.309 -24.596 1.00 14.82 206 ASP A C 1
ATOM 1711 O O . ASP A 1 209 ? 1.666 -13.250 -25.118 1.00 14.31 206 ASP A O 1
ATOM 1716 N N . PHE A 1 210 ? 2.529 -11.159 -25.219 1.00 13.70 207 PHE A N 1
ATOM 1717 C CA . PHE A 1 210 ? 2.145 -10.908 -26.607 1.00 13.59 207 PHE A CA 1
ATOM 1718 C C . PHE A 1 210 ? 0.628 -10.901 -26.806 1.00 16.10 207 PHE A C 1
ATOM 1719 O O . PHE A 1 210 ? 0.110 -11.313 -27.848 1.00 18.69 207 PHE A O 1
ATOM 1727 N N . THR A 1 211 ? -0.076 -10.430 -25.780 1.00 15.27 208 THR A N 1
ATOM 1728 C CA . THR A 1 211 ? -1.481 -10.072 -25.893 1.00 13.14 208 THR A CA 1
ATOM 1729 C C . THR A 1 211 ? -1.644 -8.668 -25.342 1.00 14.42 208 THR A C 1
ATOM 1730 O O . THR A 1 211 ? -0.757 -8.153 -24.664 1.00 15.74 208 THR A O 1
ATOM 1734 N N . VAL A 1 212 ? -2.776 -8.050 -25.661 1.00 15.87 209 VAL A N 1
ATOM 1735 C CA . VAL A 1 212 ? -3.181 -6.796 -25.038 1.00 16.01 209 VAL A CA 1
ATOM 1736 C C . VAL A 1 212 ? -4.610 -6.998 -24.546 1.00 16.40 209 VAL A C 1
ATOM 1737 O O . VAL A 1 212 ? -5.406 -7.666 -25.204 1.00 18.36 209 VAL A O 1
ATOM 1741 N N . ASN A 1 213 ? -4.925 -6.453 -23.372 1.00 15.54 210 ASN A N 1
ATOM 1742 C CA . ASN A 1 213 ? -6.254 -6.615 -22.787 1.00 17.14 210 ASN A CA 1
ATOM 1743 C C . ASN A 1 213 ? -7.328 -6.064 -23.719 1.00 17.66 210 ASN A C 1
ATOM 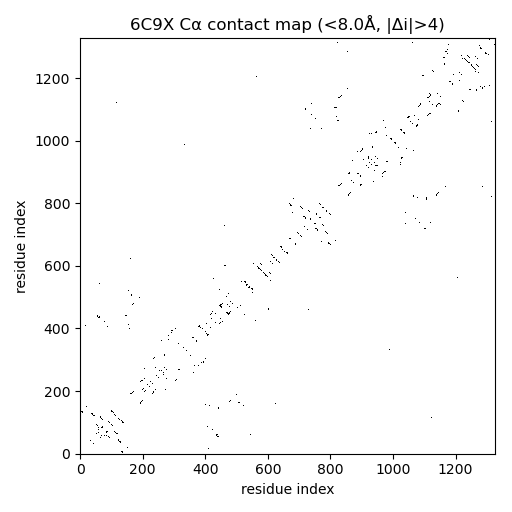1744 O O . ASN A 1 213 ? -7.358 -4.857 -23.989 1.00 19.18 210 ASN A O 1
ATOM 1749 N N . GLU A 1 214 ? -8.209 -6.943 -24.197 1.00 18.24 211 GLU A N 1
ATOM 1750 C CA . GLU A 1 214 ? -9.199 -6.581 -25.212 1.00 20.66 211 GLU A CA 1
ATOM 1751 C C . GLU A 1 214 ? -10.291 -5.650 -24.692 1.00 20.31 211 GLU A C 1
ATOM 1752 O O . GLU A 1 214 ? -10.854 -4.862 -25.452 1.00 22.80 211 GLU A O 1
ATOM 1758 N N . LYS A 1 215 ? -10.598 -5.745 -23.403 1.00 18.20 212 LYS A N 1
ATOM 1759 C CA . LYS A 1 215 ? -11.615 -4.887 -22.806 1.00 17.67 212 LYS A CA 1
ATOM 1760 C C . LYS A 1 215 ? -11.112 -3.458 -22.678 1.00 15.78 212 LYS A C 1
ATOM 1761 O O . LYS A 1 215 ? -11.824 -2.501 -23.010 1.00 19.41 212 LYS A O 1
ATOM 1767 N N . ASN A 1 216 ? -9.883 -3.322 -22.196 1.00 16.19 213 ASN A N 1
ATOM 1768 C CA . ASN A 1 216 ? -9.309 -2.010 -21.946 1.00 18.19 213 ASN A CA 1
ATOM 1769 C C . ASN A 1 216 ? -8.720 -1.351 -23.191 1.00 18.31 213 ASN A C 1
ATOM 1770 O O . ASN A 1 216 ? -8.689 -0.126 -23.280 1.00 19.78 213 ASN A O 1
ATOM 1775 N N . PHE A 1 217 ? -8.246 -2.156 -24.145 1.00 17.41 214 PHE A N 1
ATOM 1776 C CA . PHE A 1 217 ? -7.677 -1.615 -25.379 1.00 19.80 214 PHE A CA 1
ATOM 1777 C C . PHE A 1 217 ? -8.240 -2.279 -26.637 1.00 17.29 214 PHE A C 1
ATOM 1778 O O . PHE A 1 217 ? -7.540 -3.037 -27.308 1.00 22.19 214 PHE A O 1
ATOM 1786 N N . PRO A 1 218 ? -9.501 -1.979 -26.974 1.00 21.55 215 PRO A N 1
ATOM 1787 C CA . PRO A 1 218 ? -10.151 -2.615 -28.126 1.00 24.91 215 PRO A CA 1
ATOM 1788 C C . PRO A 1 218 ? -9.536 -2.226 -29.475 1.00 27.37 215 PRO A C 1
ATOM 1789 O O . PRO A 1 218 ? -9.647 -3.001 -30.423 1.00 26.78 215 PRO A O 1
ATOM 1793 N N . ASP A 1 219 ? -8.900 -1.060 -29.561 1.00 22.15 216 ASP A N 1
ATOM 1794 C CA . ASP A 1 219 ? -8.272 -0.636 -30.810 1.00 20.28 216 ASP A CA 1
ATOM 1795 C C . ASP A 1 219 ? -6.872 -0.145 -30.491 1.00 19.15 216 ASP A C 1
ATOM 1796 O O . ASP A 1 219 ? -6.530 1.007 -30.764 1.00 21.68 216 ASP A O 1
ATOM 1801 N N . PHE A 1 220 ? -6.070 -1.031 -29.905 1.00 19.43 217 PHE A N 1
ATOM 1802 C CA . PHE A 1 220 ? -4.776 -0.658 -29.333 1.00 17.70 217 PHE A CA 1
ATOM 1803 C C . PHE A 1 220 ? -3.863 0.227 -30.196 1.00 17.61 217 PHE A C 1
ATOM 1804 O O . PHE A 1 220 ? -3.304 1.198 -29.678 1.00 18.26 217 PHE A O 1
ATOM 1812 N N . PRO A 1 221 ? -3.702 -0.089 -31.500 1.00 17.88 218 PRO A N 1
ATOM 1813 C CA . PRO A 1 221 ? -2.815 0.778 -32.284 1.00 17.70 218 PRO A CA 1
ATOM 1814 C C . PRO A 1 221 ? -3.294 2.221 -32.337 1.00 19.68 218 PRO A C 1
ATOM 1815 O O . PRO A 1 221 ? -2.470 3.124 -32.457 1.00 18.60 218 PRO A O 1
ATOM 1819 N N . GLU A 1 222 ? -4.604 2.438 -32.263 1.00 15.46 219 GLU A N 1
ATOM 1820 C CA . GLU A 1 222 ? -5.134 3.788 -32.257 1.00 16.33 219 GLU A CA 1
ATOM 1821 C C . GLU A 1 222 ? -4.680 4.492 -30.981 1.00 17.91 219 GLU A C 1
ATOM 1822 O O . GLU A 1 222 ? -4.289 5.661 -31.012 1.00 17.80 219 GLU A O 1
ATOM 1828 N N . PHE A 1 223 ? -4.703 3.773 -29.861 1.00 17.02 220 PHE A N 1
ATOM 1829 C CA . PHE A 1 223 ? -4.263 4.350 -28.594 1.00 16.58 220 PHE A CA 1
ATOM 1830 C C . PHE A 1 223 ? -2.760 4.600 -28.578 1.00 15.41 220 PHE A C 1
ATOM 1831 O O . PHE A 1 223 ? -2.294 5.614 -28.058 1.00 15.19 220 PHE A O 1
ATOM 1839 N N . VAL A 1 224 ? -2.002 3.677 -29.160 1.00 14.74 221 VAL A N 1
ATOM 1840 C CA . VAL A 1 224 ? -0.559 3.866 -29.288 1.00 14.83 221 VAL A CA 1
ATOM 1841 C C . VAL A 1 224 ? -0.275 5.151 -30.056 1.00 14.40 221 VAL A C 1
ATOM 1842 O O . VAL A 1 224 ? 0.604 5.926 -29.674 1.00 15.56 221 VAL A O 1
ATOM 1846 N N . LYS A 1 225 ? -1.038 5.392 -31.120 1.00 15.16 222 LYS A N 1
ATOM 1847 C CA . LYS A 1 225 ? -0.884 6.628 -31.892 1.00 17.84 222 LYS A CA 1
ATOM 1848 C C . LYS A 1 225 ? -1.339 7.876 -31.126 1.00 17.32 222 LYS A C 1
ATOM 1849 O O . LYS A 1 225 ? -0.720 8.938 -31.242 1.00 16.78 222 LYS A O 1
ATOM 1855 N N . GLU A 1 226 ? -2.416 7.757 -30.349 1.00 16.26 223 GLU A N 1
ATOM 1856 C CA . GLU A 1 226 ? -2.873 8.862 -29.504 1.00 16.22 223 GLU A CA 1
ATOM 1857 C C . GLU A 1 226 ? -1.724 9.349 -28.615 1.00 16.48 223 GLU A C 1
ATOM 1858 O O . GLU A 1 226 ? -1.491 10.554 -28.464 1.00 17.25 223 GLU A O 1
ATOM 1864 N N . MET A 1 227 ? -1.001 8.400 -28.032 1.00 14.52 224 MET A N 1
ATOM 1865 C CA . MET A 1 227 ? 0.144 8.734 -27.202 1.00 15.03 224 MET A CA 1
ATOM 1866 C C . MET A 1 227 ? 1.318 9.254 -28.028 1.00 15.77 224 MET A C 1
ATOM 1867 O O . MET A 1 227 ? 1.925 10.278 -27.675 1.00 15.13 224 MET A O 1
ATOM 1872 N N . LYS A 1 228 ? 1.641 8.569 -29.125 1.00 14.57 225 LYS A N 1
ATOM 1873 C CA . LYS A 1 228 ? 2.814 8.940 -29.922 1.00 15.06 225 LYS A CA 1
ATOM 1874 C C . LYS A 1 228 ? 2.669 10.322 -30.564 1.00 16.29 225 LYS A C 1
ATOM 1875 O O . LYS A 1 228 ? 3.665 11.041 -30.713 1.00 16.53 225 LYS A O 1
ATOM 1881 N N . ASP A 1 229 ? 1.442 10.700 -30.931 1.00 15.94 226 ASP A N 1
ATOM 1882 C CA . ASP A 1 229 ? 1.197 12.032 -31.480 1.00 16.27 226 ASP A CA 1
ATOM 1883 C C . ASP A 1 229 ? 1.560 13.133 -30.482 1.00 19.34 226 ASP A C 1
ATOM 1884 O O . ASP A 1 229 ? 1.807 14.271 -30.876 1.00 21.24 226 ASP A O 1
ATOM 1889 N N . GLN A 1 230 ? 1.572 12.787 -29.194 1.00 15.51 227 GLN A N 1
ATOM 1890 C CA . GLN A 1 230 ? 1.983 13.700 -28.129 1.00 15.34 227 GLN A CA 1
ATOM 1891 C C . GLN A 1 230 ? 3.421 13.452 -27.706 1.00 17.50 227 GLN A C 1
ATOM 1892 O O . GLN A 1 230 ? 3.829 13.890 -26.623 1.00 15.74 227 GLN A O 1
ATOM 1898 N N . GLU A 1 231 ? 4.171 12.734 -28.544 1.00 14.79 228 GLU A N 1
ATOM 1899 C CA . GLU A 1 231 ? 5.554 12.335 -28.246 1.00 15.25 228 GLU A CA 1
ATOM 1900 C C . GLU A 1 231 ? 5.685 11.550 -26.938 1.00 16.35 228 GLU A C 1
ATOM 1901 O O . GLU A 1 231 ? 6.621 11.758 -26.157 1.00 15.42 228 GLU A O 1
ATOM 1907 N N . LEU A 1 232 ? 4.740 10.636 -26.722 1.00 13.14 229 LEU A N 1
ATOM 1908 C CA . LEU A 1 232 ? 4.789 9.701 -25.612 1.00 14.33 229 LEU A CA 1
ATOM 1909 C C . LEU A 1 232 ? 4.801 8.303 -26.200 1.00 11.70 229 LEU A C 1
ATOM 1910 O O . LEU A 1 232 ? 3.836 7.886 -26.849 1.00 15.08 229 LEU A O 1
ATOM 1915 N N . ARG A 1 233 ? 5.903 7.597 -26.003 1.00 12.88 230 ARG A N 1
ATOM 1916 C CA . ARG A 1 233 ? 6.064 6.254 -26.531 1.00 13.09 230 ARG A CA 1
ATOM 1917 C C . ARG A 1 233 ? 5.808 5.245 -25.424 1.00 13.28 230 ARG A C 1
ATOM 1918 O O . ARG A 1 233 ? 6.430 5.305 -24.360 1.00 13.45 230 ARG A O 1
ATOM 1926 N N . LEU A 1 234 ? 4.852 4.351 -25.665 1.00 12.19 231 LEU A N 1
ATOM 1927 C CA . LEU A 1 234 ? 4.495 3.308 -24.709 1.00 11.91 231 LEU A CA 1
ATOM 1928 C C . LEU A 1 234 ? 5.523 2.187 -24.762 1.00 10.64 231 LEU A C 1
ATOM 1929 O O . LEU A 1 234 ? 5.842 1.670 -25.839 1.00 12.04 231 LEU A O 1
ATOM 1934 N N . ILE A 1 235 ? 6.034 1.805 -23.593 1.00 11.61 232 ILE A N 1
ATOM 1935 C CA . ILE A 1 235 ? 7.079 0.791 -23.491 1.00 9.23 232 ILE A CA 1
ATOM 1936 C C . ILE A 1 235 ? 6.591 -0.397 -22.657 1.00 13.37 232 ILE A C 1
ATOM 1937 O O . ILE A 1 235 ? 6.621 -0.362 -21.419 1.00 12.00 232 ILE A O 1
ATOM 1942 N N . PRO A 1 236 ? 6.102 -1.452 -23.331 1.00 11.53 233 PRO A N 1
ATOM 1943 C CA . PRO A 1 236 ? 5.470 -2.575 -22.626 1.00 10.24 233 PRO A CA 1
ATOM 1944 C C . PRO A 1 236 ? 6.461 -3.620 -22.128 1.00 12.63 233 PRO A C 1
ATOM 1945 O O . PRO A 1 236 ? 7.497 -3.880 -22.737 1.00 12.61 233 PRO A O 1
ATOM 1949 N N . ILE A 1 237 ? 6.093 -4.231 -21.014 1.00 11.42 234 ILE A N 1
ATOM 1950 C CA . ILE A 1 237 ? 6.875 -5.282 -20.383 1.00 10.66 234 ILE A CA 1
ATOM 1951 C C . ILE A 1 237 ? 6.553 -6.628 -21.032 1.00 9.26 234 ILE A C 1
ATOM 1952 O O . ILE A 1 237 ? 5.432 -6.860 -21.498 1.00 10.69 234 ILE A O 1
ATOM 1957 N N . ILE A 1 238 ? 7.568 -7.490 -21.102 1.00 10.12 235 ILE A N 1
ATOM 1958 C CA . ILE A 1 238 ? 7.399 -8.882 -21.516 1.00 11.49 235 ILE A CA 1
ATOM 1959 C C . ILE A 1 238 ? 8.064 -9.758 -20.461 1.00 9.09 235 ILE A C 1
ATOM 1960 O O . ILE A 1 238 ? 9.200 -9.481 -20.045 1.00 10.99 235 ILE A O 1
ATOM 1965 N N . ASP A 1 239 ? 7.356 -10.798 -20.020 1.00 10.06 236 ASP A N 1
ATOM 1966 C CA . ASP A 1 239 ? 7.846 -11.706 -18.976 1.00 11.91 236 ASP A CA 1
ATOM 1967 C C . ASP A 1 239 ? 8.438 -13.004 -19.527 1.00 13.13 236 ASP A C 1
ATOM 1968 O O . ASP A 1 239 ? 8.083 -13.456 -20.612 1.00 13.16 236 ASP A O 1
ATOM 1973 N N . ALA A 1 240 ? 9.317 -13.624 -18.750 1.00 11.78 237 ALA A N 1
ATOM 1974 C CA . ALA A 1 240 ? 9.877 -14.925 -19.111 1.00 10.80 237 ALA A CA 1
ATOM 1975 C C . ALA A 1 240 ? 8.838 -16.041 -19.251 1.00 12.87 237 ALA A C 1
ATOM 1976 O O . ALA A 1 240 ? 8.968 -16.909 -20.114 1.00 14.63 237 ALA A O 1
ATOM 1978 N N . GLY A 1 241 ? 7.826 -16.040 -18.389 1.00 11.28 238 GLY A N 1
ATOM 1979 C CA . GLY A 1 241 ? 6.863 -17.132 -18.354 1.00 12.97 238 GLY A CA 1
ATOM 1980 C C . GLY A 1 241 ? 5.656 -16.958 -19.261 1.00 12.75 238 GLY A C 1
ATOM 1981 O O . GLY A 1 241 ? 4.981 -15.933 -19.208 1.00 13.73 238 GLY A O 1
ATOM 1982 N N . VAL A 1 242 ? 5.389 -17.974 -20.080 1.00 11.30 239 VAL A N 1
ATOM 1983 C CA . VAL A 1 242 ? 4.251 -17.985 -20.995 1.00 11.01 239 VAL A CA 1
ATOM 1984 C C . VAL A 1 242 ? 3.099 -18.749 -20.341 1.00 12.64 239 VAL A C 1
ATOM 1985 O O . VAL A 1 242 ? 3.238 -19.931 -20.022 1.00 11.74 239 VAL A O 1
ATOM 1989 N N . LYS A 1 243 ? 1.955 -18.087 -20.155 1.00 11.64 240 LYS A N 1
ATOM 1990 C CA . LYS A 1 243 ? 0.823 -18.691 -19.452 1.00 12.21 240 LYS A CA 1
ATOM 1991 C C . LYS A 1 243 ? 0.391 -20.026 -20.066 1.00 15.18 240 LYS A C 1
ATOM 1992 O O . LYS A 1 243 ? 0.243 -20.143 -21.284 1.00 13.86 240 LYS A O 1
ATOM 1998 N N . VAL A 1 244 ? 0.176 -21.027 -19.218 1.00 13.19 241 VAL A N 1
ATOM 1999 C CA . VAL A 1 244 ? -0.476 -22.257 -19.653 1.00 13.69 241 VAL A CA 1
ATOM 2000 C C . VAL A 1 244 ? -1.968 -21.988 -19.794 1.00 15.16 241 VAL A C 1
ATOM 2001 O O . VAL A 1 244 ? -2.656 -21.744 -18.804 1.00 17.37 241 VAL A O 1
ATOM 2005 N N . GLU A 1 245 ? -2.466 -22.015 -21.027 1.00 14.33 242 GLU A N 1
ATOM 2006 C CA . GLU A 1 245 ? -3.878 -21.759 -21.287 1.00 14.43 242 GLU A CA 1
ATOM 2007 C C . GLU A 1 245 ? -4.269 -22.316 -22.639 1.00 15.78 242 GLU A C 1
ATOM 2008 O O . GLU A 1 245 ? -3.681 -21.942 -23.657 1.00 16.00 242 GLU A O 1
ATOM 2014 N N . LYS A 1 246 ? -5.254 -23.203 -22.650 1.00 19.03 243 LYS A N 1
ATOM 2015 C CA . LYS A 1 246 ? -5.736 -23.780 -23.901 1.00 17.93 243 LYS A CA 1
ATOM 2016 C C . LYS A 1 246 ? -6.220 -22.682 -24.850 1.00 18.83 243 LYS A C 1
ATOM 2017 O O . LYS A 1 246 ? -6.966 -21.783 -24.452 1.00 21.41 243 LYS A O 1
ATOM 2023 N N . GLY A 1 247 ? -5.766 -22.737 -26.099 1.00 18.36 244 GLY A N 1
ATOM 2024 C CA . GLY A 1 247 ? -6.245 -21.813 -27.113 1.00 21.48 244 GLY A CA 1
ATOM 2025 C C . GLY A 1 247 ? -5.408 -20.554 -27.253 1.00 19.72 244 GLY A C 1
ATOM 2026 O O . GLY A 1 247 ? -5.591 -19.785 -28.205 1.00 23.19 244 GLY A O 1
ATOM 2027 N N . TYR A 1 248 ? -4.512 -20.338 -26.297 1.00 16.20 245 TYR A N 1
ATOM 2028 C CA . TYR A 1 248 ? -3.571 -19.221 -26.334 1.00 15.73 245 TYR A CA 1
ATOM 2029 C C . TYR A 1 248 ? -2.424 -19.639 -27.243 1.00 17.47 245 TYR A C 1
ATOM 2030 O O . TYR A 1 248 ? -1.686 -20.571 -26.929 1.00 15.10 245 TYR A O 1
ATOM 2039 N N . GLU A 1 249 ? -2.293 -18.958 -28.381 1.00 15.47 246 GLU A N 1
ATOM 2040 C CA . GLU A 1 249 ? -1.392 -19.409 -29.448 1.00 17.92 246 GLU A CA 1
ATOM 2041 C C . GLU A 1 249 ? 0.073 -19.548 -29.047 1.00 15.17 246 GLU A C 1
ATOM 2042 O O . GLU A 1 249 ? 0.746 -20.484 -29.484 1.00 14.96 246 GLU A O 1
ATOM 2048 N N . VAL A 1 250 ? 0.582 -18.624 -28.237 1.00 14.33 247 VAL A N 1
ATOM 2049 C CA . VAL A 1 250 ? 1.984 -18.707 -27.840 1.00 13.75 247 VAL A CA 1
ATOM 2050 C C . VAL A 1 250 ? 2.211 -19.993 -27.048 1.00 14.85 247 VAL A C 1
ATOM 2051 O O . VAL A 1 250 ? 3.190 -20.714 -27.258 1.00 15.25 247 VAL A O 1
ATOM 2055 N N . TYR A 1 251 ? 1.290 -20.289 -26.143 1.00 13.68 248 TYR A N 1
ATOM 2056 C CA . TYR A 1 251 ? 1.346 -21.523 -25.381 1.00 13.33 248 TYR A CA 1
ATOM 2057 C C . TYR A 1 251 ? 1.226 -22.746 -26.289 1.00 13.63 248 TYR A C 1
ATOM 2058 O O . TYR A 1 251 ? 2.031 -23.686 -26.192 1.00 13.43 248 TYR A O 1
ATOM 2067 N N . GLU A 1 252 ? 0.227 -22.742 -27.163 1.00 12.56 249 GLU A N 1
ATOM 2068 C CA . GLU A 1 252 ? -0.027 -23.899 -28.021 1.00 13.18 249 GLU A CA 1
ATOM 2069 C C . GLU A 1 252 ? 1.167 -24.201 -28.923 1.00 16.34 249 GLU A C 1
ATOM 2070 O O . GLU A 1 252 ? 1.559 -25.358 -29.064 1.00 15.70 249 GLU A O 1
ATOM 2076 N N . GLU A 1 253 ? 1.744 -23.162 -29.521 1.00 13.92 250 GLU A N 1
ATOM 2077 C CA . GLU A 1 253 ? 2.897 -23.340 -30.401 1.00 13.36 250 GLU A CA 1
ATOM 2078 C C . GLU A 1 253 ? 4.113 -23.830 -29.624 1.00 13.61 250 GLU A C 1
ATOM 2079 O O . GLU A 1 253 ? 4.870 -24.674 -30.108 1.00 13.18 250 GLU A O 1
ATOM 2085 N N . GLY A 1 254 ? 4.300 -23.314 -28.415 1.00 13.04 251 GLY A N 1
ATOM 2086 C CA . GLY A 1 254 ? 5.425 -23.711 -27.590 1.00 13.71 251 GLY A CA 1
ATOM 2087 C C . GLY A 1 254 ? 5.352 -25.179 -27.214 1.00 14.60 251 GLY A C 1
ATOM 2088 O O . GLY A 1 254 ? 6.367 -25.877 -27.207 1.00 13.79 251 GLY A O 1
ATOM 2089 N N . VAL A 1 255 ? 4.152 -25.650 -26.891 1.00 12.07 252 VAL A N 1
ATOM 2090 C CA . VAL A 1 255 ? 3.952 -27.063 -26.600 1.00 12.32 252 VAL A CA 1
ATOM 2091 C C . VAL A 1 255 ? 4.199 -27.915 -27.845 1.00 13.67 252 VAL A C 1
ATOM 2092 O O . VAL A 1 255 ? 4.990 -28.865 -27.820 1.00 14.32 252 VAL A O 1
ATOM 2096 N N . LYS A 1 256 ? 3.519 -27.581 -28.937 1.00 13.17 253 LYS A N 1
ATOM 2097 C CA . LYS A 1 256 ? 3.538 -28.427 -30.129 1.00 15.11 253 LYS A CA 1
ATOM 2098 C C . LYS A 1 256 ? 4.929 -28.555 -30.753 1.00 16.09 253 LYS A C 1
ATOM 2099 O O . LYS A 1 256 ? 5.267 -29.605 -31.323 1.00 16.28 253 LYS A O 1
ATOM 2102 N N . ASN A 1 257 ? 5.732 -27.500 -30.643 1.00 14.32 254 ASN A N 1
ATOM 2103 C CA . ASN A 1 257 ? 7.048 -27.487 -31.274 1.00 14.33 254 ASN A CA 1
ATOM 2104 C C . ASN A 1 257 ? 8.211 -27.750 -30.330 1.00 13.04 254 ASN A C 1
ATOM 2105 O O . ASN A 1 257 ? 9.371 -27.632 -30.727 1.00 15.31 254 ASN A O 1
ATOM 2110 N N . ASN A 1 258 ? 7.897 -28.125 -29.091 1.00 12.13 255 ASN A N 1
ATOM 2111 C CA . ASN A 1 258 ? 8.924 -28.411 -28.089 1.00 11.15 255 ASN A CA 1
ATOM 2112 C C . ASN A 1 258 ? 9.856 -27.215 -27.860 1.00 14.44 255 ASN A C 1
ATOM 2113 O O . ASN A 1 258 ? 11.077 -27.366 -27.743 1.00 14.46 255 ASN A O 1
ATOM 2118 N N . TYR A 1 259 ? 9.259 -26.029 -27.766 1.00 11.42 256 TYR A N 1
ATOM 2119 C CA . TYR A 1 259 ? 10.014 -24.800 -27.522 1.00 11.07 256 TYR A CA 1
ATOM 2120 C C . TYR A 1 259 ? 10.152 -24.413 -26.045 1.00 10.61 256 TYR A C 1
ATOM 2121 O O . TYR A 1 259 ? 10.819 -23.432 -25.729 1.00 13.32 256 TYR A O 1
ATOM 2130 N N . PHE A 1 260 ? 9.523 -25.159 -25.147 1.00 10.38 257 PHE A N 1
ATOM 2131 C CA . PHE A 1 260 ? 9.618 -24.863 -23.719 1.00 10.35 257 PHE A CA 1
ATOM 2132 C C . PHE A 1 260 ? 10.667 -25.733 -23.019 1.00 11.90 257 PHE A C 1
ATOM 2133 O O . PHE A 1 260 ? 11.019 -26.818 -23.502 1.00 12.56 257 PHE A O 1
ATOM 2141 N N . CYS A 1 261 ? 11.142 -25.265 -21.865 1.00 11.82 258 CYS A N 1
ATOM 2142 C CA . CYS A 1 261 ? 12.039 -26.055 -21.018 1.00 11.29 258 CYS A CA 1
ATOM 2143 C C . CYS A 1 261 ? 11.302 -27.248 -20.423 1.00 12.37 258 CYS A C 1
ATOM 2144 O O . CYS A 1 261 ? 10.175 -27.125 -19.959 1.00 12.84 258 CYS A O 1
ATOM 2147 N N . LYS A 1 262 ? 11.950 -28.401 -20.419 1.00 12.41 259 LYS A N 1
ATOM 2148 C CA . LYS A 1 262 ? 11.282 -29.628 -20.033 1.00 12.30 259 LYS A CA 1
ATOM 2149 C C . LYS A 1 262 ? 11.880 -30.249 -18.787 1.00 12.36 259 LYS A C 1
ATOM 2150 O O . LYS A 1 262 ? 13.044 -30.005 -18.441 1.00 12.89 259 LYS A O 1
ATOM 2156 N N . ARG A 1 263 ? 11.062 -31.044 -18.106 1.00 13.24 260 ARG A N 1
ATOM 2157 C CA . ARG A 1 263 ? 11.542 -31.878 -17.026 1.00 15.60 260 ARG A CA 1
ATOM 2158 C C . ARG A 1 263 ? 12.351 -33.040 -17.596 1.00 17.37 260 ARG A C 1
ATOM 2159 O O . ARG A 1 263 ? 12.413 -33.255 -18.815 1.00 15.60 260 ARG A O 1
ATOM 2167 N N . GLU A 1 264 ? 12.966 -33.786 -16.691 1.00 16.15 261 GLU A N 1
ATOM 2168 C CA . GLU A 1 264 ? 13.726 -34.979 -16.994 1.00 21.47 261 GLU A CA 1
ATOM 2169 C C . GLU A 1 264 ? 12.985 -35.939 -17.932 1.00 19.88 261 GLU A C 1
ATOM 2170 O O . GLU A 1 264 ? 13.590 -36.540 -18.832 1.00 24.35 261 GLU A O 1
ATOM 2176 N N . ASP A 1 265 ? 11.674 -36.068 -17.734 1.00 20.27 262 ASP A N 1
ATOM 2177 C CA . ASP A 1 265 ? 10.875 -37.033 -18.492 1.00 20.45 262 ASP A CA 1
ATOM 2178 C C . ASP A 1 265 ? 10.308 -36.479 -19.806 1.00 21.48 262 ASP A C 1
ATOM 2179 O O . ASP A 1 265 ? 9.593 -37.181 -20.522 1.00 22.53 262 ASP A O 1
ATOM 2184 N N . GLY A 1 266 ? 10.618 -35.227 -20.120 1.00 18.11 263 GLY A N 1
ATOM 2185 C CA . GLY A 1 266 ? 10.167 -34.636 -21.370 1.00 15.62 263 GLY A CA 1
ATOM 2186 C C . GLY A 1 266 ? 8.915 -33.782 -21.253 1.00 15.79 263 GLY A C 1
ATOM 2187 O O . GLY A 1 266 ? 8.530 -33.085 -22.196 1.00 16.28 263 GLY A O 1
ATOM 2188 N N . SER A 1 267 ? 8.272 -33.822 -20.094 1.00 15.66 264 SER A N 1
ATOM 2189 C CA . SER A 1 267 ? 7.098 -32.986 -19.872 1.00 14.16 264 SER A CA 1
ATOM 2190 C C . SER A 1 267 ? 7.505 -31.520 -19.783 1.00 13.99 264 SER A C 1
ATOM 2191 O O . SER A 1 267 ? 8.642 -31.200 -19.424 1.00 13.98 264 SER A O 1
ATOM 2194 N N . ASP A 1 268 ? 6.593 -30.623 -20.136 1.00 12.81 265 ASP A N 1
ATOM 2195 C CA . ASP A 1 268 ? 6.893 -29.195 -20.059 1.00 13.49 265 ASP A CA 1
ATOM 2196 C C . ASP A 1 268 ? 6.843 -28.696 -18.612 1.00 14.49 265 ASP A C 1
ATOM 2197 O O . ASP A 1 268 ? 5.819 -28.824 -17.938 1.00 15.07 265 ASP A O 1
ATOM 2202 N N . PHE A 1 269 ? 7.961 -28.151 -18.133 1.00 12.39 266 PHE A N 1
ATOM 2203 C CA . PHE A 1 269 ? 8.070 -27.735 -16.733 1.00 11.38 266 PHE A CA 1
ATOM 2204 C C . PHE A 1 269 ? 7.115 -26.588 -16.415 1.00 12.03 266 PHE A C 1
ATOM 2205 O O . PHE A 1 269 ? 7.010 -25.622 -17.178 1.00 11.85 266 PHE A O 1
ATOM 2213 N N . VAL A 1 270 ? 6.425 -26.693 -15.285 1.00 12.84 267 VAL A N 1
ATOM 2214 C CA . VAL A 1 270 ? 5.514 -25.639 -14.849 1.00 13.81 267 VAL A CA 1
ATOM 2215 C C . VAL A 1 270 ? 6.125 -24.777 -13.754 1.00 15.00 267 VAL A C 1
ATOM 2216 O O . VAL A 1 270 ? 6.575 -25.283 -12.724 1.00 16.15 267 VAL A O 1
ATOM 2220 N N . ALA A 1 271 ? 6.135 -23.470 -13.990 1.00 14.07 268 ALA A N 1
ATOM 2221 C CA . ALA A 1 271 ? 6.555 -22.497 -12.990 1.00 13.93 268 ALA A CA 1
ATOM 2222 C C . ALA A 1 271 ? 5.431 -21.498 -12.843 1.00 13.17 268 ALA A C 1
ATOM 2223 O O . ALA A 1 271 ? 4.934 -20.963 -13.836 1.00 15.54 268 ALA A O 1
ATOM 2225 N N . ALA A 1 272 ? 5.026 -21.223 -11.611 1.00 13.19 269 ALA A N 1
ATOM 2226 C CA . ALA A 1 272 ? 3.993 -20.222 -11.399 1.00 13.18 269 ALA A CA 1
ATOM 2227 C C . ALA A 1 272 ? 4.616 -18.835 -11.328 1.00 14.21 269 ALA A C 1
ATOM 2228 O O . ALA A 1 272 ? 5.600 -18.622 -10.617 1.00 14.91 269 ALA A O 1
ATOM 2230 N N . VAL A 1 273 ? 4.062 -17.899 -12.094 1.00 13.31 270 VAL A N 1
ATOM 2231 C CA . VAL A 1 273 ? 4.441 -16.490 -11.987 1.00 12.28 270 VAL A CA 1
ATOM 2232 C C . VAL A 1 273 ? 3.132 -15.687 -12.020 1.00 15.19 270 VAL A C 1
ATOM 2233 O O . VAL A 1 273 ? 2.115 -16.181 -11.550 1.00 15.14 270 VAL A O 1
ATOM 2237 N N . TRP A 1 274 ? 3.135 -14.474 -12.571 1.00 14.73 271 TRP A N 1
ATOM 2238 C CA . TRP A 1 274 ? 1.903 -13.668 -12.597 1.00 13.66 271 TRP A CA 1
ATOM 2239 C C . TRP A 1 274 ? 0.627 -14.343 -13.150 1.00 15.74 271 TRP A C 1
ATOM 2240 O O . TRP A 1 274 ? -0.459 -14.146 -12.587 1.00 17.11 271 TRP A O 1
ATOM 2251 N N . PRO A 1 275 ? 0.742 -15.128 -14.241 1.00 15.65 272 PRO A N 1
ATOM 2252 C CA . PRO A 1 275 ? -0.462 -15.776 -14.781 1.00 15.39 272 PRO A CA 1
ATOM 2253 C C . PRO A 1 275 ? -0.881 -17.038 -14.036 1.00 20.62 272 PRO A C 1
ATOM 2254 O O . PRO A 1 275 ? -1.790 -17.732 -14.507 1.00 20.69 272 PRO A O 1
ATOM 2258 N N . GLY A 1 276 ? -0.250 -17.351 -12.909 1.00 14.44 273 GLY A N 1
ATOM 2259 C CA . GLY A 1 276 ? -0.343 -18.701 -12.379 1.00 15.88 273 GLY A CA 1
ATOM 2260 C C . GLY A 1 276 ? 0.636 -19.586 -13.136 1.00 13.66 273 GLY A C 1
ATOM 2261 O O . GLY A 1 276 ? 1.770 -19.169 -13.409 1.00 14.62 273 GLY A O 1
ATOM 2262 N N . ASP A 1 277 ? 0.203 -20.788 -13.506 1.00 16.20 274 ASP A N 1
ATOM 2263 C CA . ASP A 1 277 ? 1.076 -21.732 -14.203 1.00 13.99 274 ASP A CA 1
ATOM 2264 C C . ASP A 1 277 ? 1.579 -21.193 -15.543 1.00 14.08 274 ASP A C 1
ATOM 2265 O O . ASP A 1 277 ? 0.792 -20.688 -16.350 1.00 14.36 274 ASP A O 1
ATOM 2270 N N . THR A 1 278 ? 2.891 -21.297 -15.764 1.00 12.09 275 THR A N 1
ATOM 2271 C CA . THR A 1 278 ? 3.519 -20.910 -17.029 1.00 11.65 275 THR A CA 1
ATOM 2272 C C . THR A 1 278 ? 4.522 -21.967 -17.449 1.00 13.14 275 THR A C 1
ATOM 2273 O O . THR A 1 278 ? 4.893 -22.837 -16.666 1.00 13.01 275 THR A O 1
ATOM 2277 N N . HIS A 1 279 ? 4.954 -21.880 -18.701 1.00 12.00 276 HIS A N 1
ATOM 2278 C CA . HIS A 1 279 ? 6.142 -22.594 -19.159 1.00 12.31 276 HIS A CA 1
ATOM 2279 C C . HIS A 1 279 ? 7.187 -21.559 -19.545 1.00 9.98 276 HIS A C 1
ATOM 2280 O O . HIS A 1 279 ? 6.847 -20.438 -19.937 1.00 12.08 276 HIS A O 1
ATOM 2287 N N . PHE A 1 280 ? 8.455 -21.947 -19.456 1.00 10.81 277 PHE A N 1
ATOM 2288 C CA . PHE A 1 280 ? 9.539 -21.062 -19.871 1.00 11.63 277 PHE A CA 1
ATOM 2289 C C . PHE A 1 280 ? 10.037 -21.438 -21.264 1.00 11.93 277 PHE A C 1
ATOM 2290 O O . PHE A 1 280 ? 10.440 -22.580 -21.489 1.00 11.93 277 PHE A O 1
ATOM 2298 N N . PRO A 1 281 ? 10.059 -20.476 -22.197 1.00 10.53 278 PRO A N 1
ATOM 2299 C CA . PRO A 1 281 ? 10.711 -20.758 -23.481 1.00 9.85 278 PRO A CA 1
ATOM 2300 C C . PRO A 1 281 ? 12.161 -21.178 -23.257 1.00 11.13 278 PRO A C 1
ATOM 2301 O O . PRO A 1 281 ? 12.846 -20.661 -22.357 1.00 11.90 278 PRO A O 1
ATOM 2305 N N . ASP A 1 282 ? 12.623 -22.119 -24.074 1.00 10.42 279 ASP A N 1
ATOM 2306 C CA . ASP A 1 282 ? 13.975 -22.642 -23.960 1.00 11.96 279 ASP A CA 1
ATOM 2307 C C . ASP A 1 282 ? 14.935 -21.652 -24.614 1.00 12.14 279 ASP A C 1
ATOM 2308 O O . ASP A 1 282 ? 15.284 -21.765 -25.799 1.00 12.70 279 ASP A O 1
ATOM 2313 N N . MET A 1 283 ? 15.370 -20.683 -23.814 1.00 11.93 280 MET A N 1
ATOM 2314 C CA . MET A 1 283 ? 16.154 -19.554 -24.312 1.00 12.12 280 MET A CA 1
ATOM 2315 C C . MET A 1 283 ? 17.500 -19.939 -24.881 1.00 11.98 280 MET A C 1
ATOM 2316 O O . MET A 1 283 ? 18.101 -19.167 -25.624 1.00 13.09 280 MET A O 1
ATOM 2321 N N . LEU A 1 284 ? 17.989 -21.129 -24.538 1.00 12.48 281 LEU A N 1
ATOM 2322 C CA . LEU A 1 284 ? 19.296 -21.560 -25.021 1.00 13.92 281 LEU A CA 1
ATOM 2323 C C . LEU A 1 284 ? 19.204 -22.388 -26.294 1.00 13.80 281 LEU A C 1
ATOM 2324 O O . LEU A 1 284 ? 20.226 -22.765 -26.862 1.00 17.60 281 LEU A O 1
ATOM 2329 N N . ASN A 1 285 ? 17.982 -22.669 -26.731 1.00 13.05 282 ASN A N 1
ATOM 2330 C CA . ASN A 1 285 ? 17.759 -23.377 -27.990 1.00 15.02 282 ASN A CA 1
ATOM 2331 C C . ASN A 1 285 ? 17.540 -22.364 -29.113 1.00 14.83 282 ASN A C 1
ATOM 2332 O O . ASN A 1 285 ? 16.613 -21.546 -29.028 1.00 14.68 282 ASN A O 1
ATOM 2337 N N . PRO A 1 286 ? 18.388 -22.405 -30.160 1.00 14.92 283 PRO A N 1
ATOM 2338 C CA . PRO A 1 286 ? 18.304 -21.373 -31.198 1.00 15.46 283 PRO A CA 1
ATOM 2339 C C . PRO A 1 286 ? 16.943 -21.296 -31.892 1.00 14.31 283 PRO A C 1
ATOM 2340 O O . PRO A 1 286 ? 16.477 -20.182 -32.141 1.00 14.62 283 PRO A O 1
ATOM 2344 N N . GLU A 1 287 ? 16.297 -22.423 -32.174 1.00 15.75 284 GLU A N 1
ATOM 2345 C CA . GLU A 1 287 ? 14.987 -22.352 -32.818 1.00 15.14 284 GLU A CA 1
ATOM 2346 C C . GLU A 1 287 ? 13.910 -21.783 -31.901 1.00 15.03 284 GLU A C 1
ATOM 2347 O O . GLU A 1 287 ? 13.060 -21.000 -32.342 1.00 15.71 284 GLU A O 1
ATOM 2353 N N . ALA A 1 288 ? 13.935 -22.165 -30.626 1.00 14.31 285 ALA A N 1
ATOM 2354 C CA . ALA A 1 288 ? 13.020 -21.574 -29.665 1.00 12.94 285 ALA A CA 1
ATOM 2355 C C . ALA A 1 288 ? 13.253 -20.065 -29.504 1.00 12.79 285 ALA A C 1
ATOM 2356 O O . ALA A 1 288 ? 12.302 -19.291 -29.385 1.00 12.80 285 ALA A O 1
ATOM 2358 N N . ARG A 1 289 ? 14.517 -19.645 -29.494 1.00 12.74 286 ARG A N 1
ATOM 2359 C CA . ARG A 1 289 ? 14.831 -18.217 -29.430 1.00 13.36 286 ARG A CA 1
ATOM 2360 C C . ARG A 1 289 ? 14.247 -17.455 -30.601 1.00 14.66 286 ARG A C 1
ATOM 2361 O O . ARG A 1 289 ? 13.697 -16.374 -30.424 1.00 15.16 286 ARG A O 1
ATOM 2369 N N . LYS A 1 290 ? 14.422 -17.999 -31.803 1.00 13.24 287 LYS A N 1
ATOM 2370 C CA . LYS A 1 290 ? 13.906 -17.363 -33.007 1.00 12.60 287 LYS A CA 1
ATOM 2371 C C . LYS A 1 290 ? 12.393 -17.210 -32.907 1.00 15.12 287 LYS A C 1
ATOM 2372 O O . LYS A 1 290 ? 11.850 -16.135 -33.145 1.00 14.27 287 LYS A O 1
ATOM 2378 N N . TRP A 1 291 ? 11.717 -18.289 -32.526 1.00 12.35 288 TRP A N 1
ATOM 2379 C CA . TRP A 1 291 ? 10.269 -18.274 -32.343 1.00 12.98 288 TRP A CA 1
ATOM 2380 C C . TRP A 1 291 ? 9.820 -17.235 -31.316 1.00 12.99 288 TRP A C 1
ATOM 2381 O O . TRP A 1 291 ? 8.891 -16.462 -31.569 1.00 14.69 288 TRP A O 1
ATOM 2392 N N . PHE A 1 292 ? 10.474 -17.212 -30.159 1.00 11.93 289 PHE A N 1
ATOM 2393 C CA . PHE A 1 292 ? 10.061 -16.309 -29.096 1.00 11.74 289 PHE A CA 1
ATOM 2394 C C . PHE A 1 292 ? 10.294 -14.856 -29.504 1.00 12.43 289 PHE A C 1
ATOM 2395 O O . PHE A 1 292 ? 9.424 -13.997 -29.334 1.00 12.24 289 PHE A O 1
ATOM 2403 N N . GLY A 1 293 ? 11.469 -14.582 -30.058 1.00 12.31 290 GLY A N 1
ATOM 2404 C CA . GLY A 1 293 ? 11.792 -13.234 -30.496 1.00 12.81 290 GLY A CA 1
ATOM 2405 C C . GLY A 1 293 ? 10.837 -12.741 -31.567 1.00 13.58 290 GLY A C 1
ATOM 2406 O O . GLY A 1 293 ? 10.436 -11.570 -31.569 1.00 12.97 290 GLY A O 1
ATOM 2407 N N . ASP A 1 294 ? 10.460 -13.627 -32.481 1.00 13.65 291 ASP A N 1
ATOM 2408 C CA . ASP A 1 294 ? 9.576 -13.239 -33.573 1.00 13.32 291 ASP A CA 1
ATOM 2409 C C . ASP A 1 294 ? 8.221 -12.750 -33.051 1.00 15.11 291 ASP A C 1
ATOM 2410 O O . ASP A 1 294 ? 7.564 -11.953 -33.708 1.00 17.07 291 ASP A O 1
ATOM 2415 N N . LYS A 1 295 ? 7.813 -13.219 -31.873 1.00 12.84 292 LYS A N 1
ATOM 2416 C CA . LYS A 1 295 ? 6.533 -12.800 -31.283 1.00 13.16 292 LYS A CA 1
ATOM 2417 C C . LYS A 1 295 ? 6.462 -11.302 -30.982 1.00 13.76 292 LYS A C 1
ATOM 2418 O O . LYS A 1 295 ? 5.371 -10.737 -30.908 1.00 16.08 292 LYS A O 1
ATOM 2424 N N . TYR A 1 296 ? 7.608 -10.652 -30.794 1.00 11.56 293 TYR A N 1
ATOM 2425 C CA . TYR A 1 296 ? 7.604 -9.209 -30.561 1.00 11.61 293 TYR A CA 1
ATOM 2426 C C . TYR A 1 296 ? 7.006 -8.419 -31.727 1.00 14.65 293 TYR A C 1
ATOM 2427 O O . TYR A 1 296 ? 6.600 -7.271 -31.550 1.00 15.24 293 TYR A O 1
ATOM 2436 N N . ARG A 1 297 ? 6.935 -9.030 -32.910 1.00 14.55 294 ARG A N 1
ATOM 2437 C CA . ARG A 1 297 ? 6.331 -8.372 -34.068 1.00 16.50 294 ARG A CA 1
ATOM 2438 C C . ARG A 1 297 ? 4.881 -7.979 -33.775 1.00 15.89 294 ARG A C 1
ATOM 2439 O O . ARG A 1 297 ? 4.380 -6.998 -34.322 1.00 18.97 294 ARG A O 1
ATOM 2447 N N . PHE A 1 298 ? 4.219 -8.742 -32.902 1.00 16.49 295 PHE A N 1
ATOM 2448 C CA . PHE A 1 298 ? 2.826 -8.481 -32.533 1.00 19.15 295 PHE A CA 1
ATOM 2449 C C . PHE A 1 298 ? 2.668 -7.058 -32.009 1.00 16.68 295 PHE A C 1
ATOM 2450 O O . PHE A 1 298 ? 1.701 -6.363 -32.337 1.00 19.63 295 PHE A O 1
ATOM 2458 N N . LEU A 1 299 ? 3.629 -6.627 -31.206 1.00 16.03 296 LEU A N 1
ATOM 2459 C CA . LEU A 1 299 ? 3.603 -5.279 -30.652 1.00 13.27 296 LEU A CA 1
ATOM 2460 C C . LEU A 1 299 ? 4.249 -4.240 -31.572 1.00 14.29 296 LEU A C 1
ATOM 2461 O O . LEU A 1 299 ? 3.754 -3.112 -31.677 1.00 13.40 296 LEU A O 1
ATOM 2466 N N . ILE A 1 300 ? 5.338 -4.619 -32.241 1.00 14.11 297 ILE A N 1
ATOM 2467 C CA . ILE A 1 300 ? 6.018 -3.703 -33.154 1.00 12.32 297 ILE A CA 1
ATOM 2468 C C . ILE A 1 300 ? 5.059 -3.244 -34.252 1.00 14.77 297 ILE A C 1
ATOM 2469 O O . ILE A 1 300 ? 5.012 -2.057 -34.601 1.00 16.08 297 ILE A O 1
ATOM 2474 N N . ASP A 1 301 ? 4.268 -4.182 -34.770 1.00 15.62 298 ASP A N 1
ATOM 2475 C CA . ASP A 1 301 ? 3.306 -3.882 -35.824 1.00 17.70 298 ASP A CA 1
ATOM 2476 C C . ASP A 1 301 ? 2.176 -2.959 -35.369 1.00 17.30 298 ASP A C 1
ATOM 2477 O O . ASP A 1 301 ? 1.436 -2.438 -36.201 1.00 20.86 298 ASP A O 1
ATOM 2482 N N . GLN A 1 302 ? 2.040 -2.775 -34.057 1.00 16.27 299 GLN A N 1
ATOM 2483 C CA . GLN A 1 302 ? 1.017 -1.891 -33.511 1.00 15.96 299 GLN A CA 1
ATOM 2484 C C . GLN A 1 302 ? 1.572 -0.521 -33.115 1.00 18.87 299 GLN A C 1
ATOM 2485 O O . GLN A 1 302 ? 0.860 0.298 -32.531 1.00 19.39 299 GLN A O 1
ATOM 2491 N N . GLY A 1 303 ? 2.838 -0.281 -33.434 1.00 16.40 300 GLY A N 1
ATOM 2492 C CA . GLY A 1 303 ? 3.438 1.026 -33.208 1.00 14.21 300 GLY A CA 1
ATOM 2493 C C . GLY A 1 303 ? 4.389 1.113 -32.026 1.00 14.69 300 GLY A C 1
ATOM 2494 O O . GLY A 1 303 ? 4.881 2.199 -31.698 1.00 14.73 300 GLY A O 1
ATOM 2495 N N . ILE A 1 304 ? 4.664 -0.022 -31.386 1.00 13.06 301 ILE A N 1
ATOM 2496 C CA . ILE A 1 304 ? 5.529 -0.033 -30.213 1.00 12.22 301 ILE A CA 1
ATOM 2497 C C . ILE A 1 304 ? 6.994 -0.013 -30.650 1.00 13.27 301 ILE A C 1
ATOM 2498 O O . ILE A 1 304 ? 7.379 -0.729 -31.585 1.00 13.90 301 ILE A O 1
ATOM 2503 N N . GLU A 1 305 ? 7.808 0.805 -29.981 1.00 11.71 302 GLU A N 1
ATOM 2504 C CA . GLU A 1 305 ? 9.212 0.991 -30.365 1.00 13.21 302 GLU A CA 1
ATOM 2505 C C . GLU A 1 305 ? 10.206 0.627 -29.272 1.00 12.59 302 GLU A C 1
ATOM 2506 O O . GLU A 1 305 ? 11.408 0.895 -29.394 1.00 12.47 302 GLU A O 1
ATOM 2512 N N . GLY A 1 306 ? 9.722 0.016 -28.197 1.00 13.57 303 GLY A N 1
ATOM 2513 C CA . GLY A 1 306 ? 10.602 -0.354 -27.102 1.00 13.10 303 GLY A CA 1
ATOM 2514 C C . GLY A 1 306 ? 9.949 -1.348 -26.168 1.00 12.71 303 GLY A C 1
ATOM 2515 O O . GLY A 1 306 ? 8.720 -1.437 -26.117 1.00 13.27 303 GLY A O 1
ATOM 2516 N N . PHE A 1 307 ? 10.783 -2.096 -25.441 1.00 11.44 304 PHE A N 1
ATOM 2517 C CA . PHE A 1 307 ? 10.328 -3.148 -24.530 1.00 10.14 304 PHE A CA 1
ATOM 2518 C C . PHE A 1 307 ? 11.225 -3.258 -23.311 1.00 10.94 304 PHE A C 1
ATOM 2519 O O . PHE A 1 307 ? 12.392 -2.865 -23.342 1.00 10.98 304 PHE A O 1
ATOM 2527 N N . TRP A 1 308 ? 10.681 -3.817 -22.228 1.00 11.87 305 TRP A N 1
ATOM 2528 C CA . TRP A 1 308 ? 11.523 -4.236 -21.111 1.00 11.26 305 TRP A CA 1
ATOM 2529 C C . TRP A 1 308 ? 11.230 -5.689 -20.755 1.00 10.27 305 TRP A C 1
ATOM 2530 O O . TRP A 1 308 ? 10.074 -6.087 -20.682 1.00 11.58 305 TRP A O 1
ATOM 2541 N N . ASN A 1 309 ? 12.291 -6.481 -20.594 1.00 9.27 306 ASN A N 1
ATOM 2542 C CA . ASN A 1 309 ? 12.157 -7.909 -20.301 1.00 9.37 306 ASN A CA 1
ATOM 2543 C C . ASN A 1 309 ? 12.357 -8.160 -18.812 1.00 10.93 306 ASN A C 1
ATOM 2544 O O . ASN A 1 309 ? 13.352 -7.738 -18.241 1.00 11.98 306 ASN A O 1
ATOM 2549 N N . ASP A 1 310 ? 11.417 -8.876 -18.200 1.00 10.88 307 ASP A N 1
ATOM 2550 C CA . ASP A 1 310 ? 11.381 -9.017 -16.741 1.00 11.46 307 ASP A CA 1
ATOM 2551 C C . ASP A 1 310 ? 11.207 -10.470 -16.293 1.00 13.10 307 ASP A C 1
ATOM 2552 O O . ASP A 1 310 ? 10.877 -11.352 -17.099 1.00 11.78 307 ASP A O 1
ATOM 2557 N N . MET A 1 311 ? 11.453 -10.700 -14.997 1.00 11.70 308 MET A N 1
ATOM 2558 C CA . MET A 1 311 ? 11.264 -11.998 -14.336 1.00 10.73 308 MET A CA 1
ATOM 2559 C C . MET A 1 311 ? 12.138 -13.067 -14.983 1.00 10.59 308 MET A C 1
ATOM 2560 O O . MET A 1 311 ? 11.817 -14.253 -14.950 1.00 12.69 308 MET A O 1
ATOM 2565 N N . ASN A 1 312 ? 13.243 -12.640 -15.579 1.00 12.01 309 ASN A N 1
ATOM 2566 C CA . ASN A 1 312 ? 13.982 -13.521 -16.458 1.00 11.53 309 ASN A CA 1
ATOM 2567 C C . ASN A 1 312 ? 15.273 -14.079 -15.884 1.00 12.60 309 ASN A C 1
ATOM 2568 O O . ASN A 1 312 ? 16.184 -14.434 -16.612 1.00 11.17 309 ASN A O 1
ATOM 2573 N N . GLU A 1 313 ? 15.316 -14.197 -14.565 1.00 11.63 310 GLU A N 1
ATOM 2574 C CA . GLU A 1 313 ? 16.381 -14.942 -13.895 1.00 11.23 310 GLU A CA 1
ATOM 2575 C C . GLU A 1 313 ? 16.504 -16.442 -14.251 1.00 13.79 310 GLU A C 1
ATOM 2576 O O . GLU A 1 313 ? 17.616 -16.947 -14.337 1.00 14.19 310 GLU A O 1
ATOM 2582 N N . PRO A 1 314 ? 15.384 -17.173 -14.435 1.00 13.38 311 PRO A N 1
ATOM 2583 C CA . PRO A 1 314 ? 13.955 -16.845 -14.346 1.00 12.78 311 PRO A CA 1
ATOM 2584 C C . PRO A 1 314 ? 13.407 -16.940 -12.928 1.00 13.89 311 PRO A C 1
ATOM 2585 O O . PRO A 1 314 ? 13.802 -17.833 -12.157 1.00 15.89 311 PRO A O 1
ATOM 2589 N N . ALA A 1 315 ? 12.512 -16.015 -12.595 1.00 11.53 312 ALA A N 1
ATOM 2590 C CA . ALA A 1 315 ? 11.848 -16.007 -11.299 1.00 13.65 312 ALA A CA 1
ATOM 2591 C C . ALA A 1 315 ? 10.778 -17.090 -11.253 1.00 14.16 312 ALA A C 1
ATOM 2592 O O . ALA A 1 315 ? 10.087 -17.342 -12.248 1.00 12.95 312 ALA A O 1
ATOM 2594 N N . ILE A 1 316 ? 10.636 -17.732 -10.096 1.00 11.53 313 ILE A N 1
ATOM 2595 C CA . ILE A 1 316 ? 9.626 -18.775 -9.914 1.00 11.49 313 ILE A CA 1
ATOM 2596 C C . ILE A 1 316 ? 8.921 -18.563 -8.570 1.00 12.13 313 ILE A C 1
ATOM 2597 O O . ILE A 1 316 ? 9.570 -18.587 -7.517 1.00 13.44 313 ILE A O 1
ATOM 2602 N N . PHE A 1 317 ? 7.606 -18.344 -8.585 1.00 13.54 314 PHE A N 1
ATOM 2603 C CA . PHE A 1 317 ? 6.880 -18.179 -7.319 1.00 12.21 314 PHE A CA 1
ATOM 2604 C C . PHE A 1 317 ? 6.786 -19.532 -6.619 1.00 14.36 314 PHE A C 1
ATOM 2605 O O . PHE A 1 317 ? 6.853 -19.621 -5.390 1.00 15.46 314 PHE A O 1
ATOM 2613 N N . TYR A 1 318 ? 6.610 -20.578 -7.422 1.00 13.79 315 TYR A N 1
ATOM 2614 C CA . TYR A 1 318 ? 6.606 -21.964 -6.963 1.00 13.40 315 TYR A CA 1
ATOM 2615 C C . TYR A 1 318 ? 6.489 -22.851 -8.180 1.00 16.37 315 TYR A C 1
ATOM 2616 O O . TYR A 1 318 ? 6.039 -22.408 -9.242 1.00 15.48 315 TYR A O 1
ATOM 2625 N N . SER A 1 319 ? 6.885 -24.106 -8.024 1.00 14.74 316 SER A N 1
ATOM 2626 C CA . SER A 1 319 ? 6.680 -25.099 -9.069 1.00 14.04 316 SER A CA 1
ATOM 2627 C C . SER A 1 319 ? 5.521 -25.972 -8.633 1.00 17.13 316 SER A C 1
ATOM 2628 O O . SER A 1 319 ? 5.095 -25.920 -7.471 1.00 17.45 316 SER A O 1
ATOM 2631 N N . SER A 1 320 ? 5.016 -26.796 -9.541 1.00 17.68 317 SER A N 1
ATOM 2632 C CA . SER A 1 320 ? 3.970 -27.737 -9.154 1.00 15.84 317 SER A CA 1
ATOM 2633 C C . SER A 1 320 ? 4.472 -28.646 -8.033 1.00 16.24 317 SER A C 1
ATOM 2634 O O . SER A 1 320 ? 3.736 -28.961 -7.091 1.00 18.24 317 SER A O 1
ATOM 2637 N N . GLU A 1 321 ? 5.737 -29.049 -8.139 1.00 19.22 318 GLU A N 1
ATOM 2638 C CA . GLU A 1 321 ? 6.359 -29.925 -7.155 1.00 18.05 318 GLU A CA 1
ATOM 2639 C C . GLU A 1 321 ? 6.453 -29.239 -5.796 1.00 16.96 318 GLU A C 1
ATOM 2640 O O . GLU A 1 321 ? 6.036 -29.797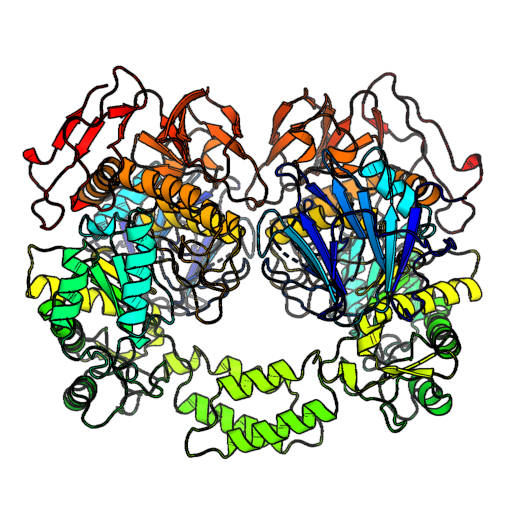 -4.781 1.00 19.35 318 GLU A O 1
ATOM 2646 N N . GLY A 1 322 ? 6.988 -28.023 -5.776 1.00 15.76 319 GLY A N 1
ATOM 2647 C CA . GLY A 1 322 ? 7.109 -27.272 -4.536 1.00 18.48 319 GLY A CA 1
ATOM 2648 C C . GLY A 1 322 ? 5.775 -26.967 -3.886 1.00 18.07 319 GLY A C 1
ATOM 2649 O O . GLY A 1 322 ? 5.650 -27.037 -2.659 1.00 18.15 319 GLY A O 1
ATOM 2650 N N . LEU A 1 323 ? 4.773 -26.629 -4.693 1.00 18.08 320 LEU A N 1
ATOM 2651 C CA . LEU A 1 323 ? 3.442 -26.331 -4.149 1.00 17.93 320 LEU A CA 1
ATOM 2652 C C . LEU A 1 323 ? 2.852 -27.541 -3.435 1.00 18.88 320 LEU A C 1
ATOM 2653 O O . LEU A 1 323 ? 2.277 -27.419 -2.339 1.00 19.88 320 LEU A O 1
ATOM 2658 N N . ALA A 1 324 ? 2.986 -28.709 -4.057 1.00 17.05 321 ALA A N 1
ATOM 2659 C CA . ALA A 1 324 ? 2.478 -29.947 -3.469 1.00 19.00 321 ALA A CA 1
ATOM 2660 C C . ALA A 1 324 ? 3.172 -30.246 -2.142 1.00 22.97 321 ALA A C 1
ATOM 2661 O O . ALA A 1 324 ? 2.529 -30.681 -1.182 1.00 21.39 321 ALA A O 1
ATOM 2663 N N . GLU A 1 325 ? 4.481 -30.006 -2.089 1.00 21.88 322 GLU A N 1
ATOM 2664 C CA . GLU A 1 325 ? 5.246 -30.200 -0.854 1.00 23.06 322 GLU A CA 1
ATOM 2665 C C . GLU A 1 325 ? 4.785 -29.248 0.244 1.00 20.16 322 GLU A C 1
ATOM 2666 O O . GLU A 1 325 ? 4.647 -29.644 1.399 1.00 23.31 322 GLU A O 1
ATOM 2672 N N . ALA A 1 326 ? 4.555 -27.991 -0.122 1.00 20.82 323 ALA A N 1
ATOM 2673 C CA . ALA A 1 326 ? 4.128 -26.978 0.840 1.00 19.01 323 ALA A CA 1
ATOM 2674 C C . ALA A 1 326 ? 2.739 -27.298 1.387 1.00 21.88 323 ALA A C 1
ATOM 2675 O O . ALA A 1 326 ? 2.487 -27.152 2.578 1.00 20.79 323 ALA A O 1
ATOM 2677 N N . LYS A 1 327 ? 1.839 -27.738 0.514 1.00 19.91 324 LYS A N 1
ATOM 2678 C CA . LYS A 1 327 ? 0.501 -28.119 0.956 1.00 24.57 324 LYS A CA 1
ATOM 2679 C C . LYS A 1 327 ? 0.517 -29.346 1.866 1.00 24.21 324 LYS A C 1
ATOM 2680 O O . LYS A 1 327 ? -0.210 -29.390 2.860 1.00 22.04 324 LYS A O 1
ATOM 2686 N N . GLU A 1 328 ? 1.343 -30.341 1.543 1.00 20.91 325 GLU A N 1
ATOM 2687 C CA . GLU A 1 328 ? 1.480 -31.496 2.428 1.00 23.56 325 GLU A CA 1
ATOM 2688 C C . GLU A 1 328 ? 1.964 -31.075 3.818 1.00 23.55 325 GLU A C 1
ATOM 2689 O O . GLU A 1 328 ? 1.420 -31.514 4.836 1.00 24.77 325 GLU A O 1
ATOM 2695 N N . PHE A 1 329 ? 2.981 -30.215 3.852 1.00 22.00 326 PHE A N 1
ATOM 2696 C CA . PHE A 1 329 ? 3.539 -29.721 5.110 1.00 22.93 326 PHE A CA 1
ATOM 2697 C C . PHE A 1 329 ? 2.489 -28.932 5.882 1.00 23.19 326 PHE A C 1
ATOM 2698 O O . PHE A 1 329 ? 2.346 -29.096 7.094 1.00 23.99 326 PHE A O 1
ATOM 2706 N N . ALA A 1 330 ? 1.753 -28.082 5.169 1.00 22.35 327 ALA A N 1
ATOM 2707 C CA . ALA A 1 330 ? 0.680 -27.295 5.774 1.00 21.50 327 ALA A CA 1
ATOM 2708 C C . ALA A 1 330 ? -0.380 -28.193 6.402 1.00 21.94 327 ALA A C 1
ATOM 2709 O O . ALA A 1 330 ? -0.920 -27.880 7.456 1.00 22.95 327 ALA A O 1
ATOM 2711 N N . GLY A 1 331 ? -0.681 -29.308 5.746 1.00 22.42 328 GLY A N 1
ATOM 2712 C CA . GLY A 1 331 ? -1.655 -30.241 6.292 1.00 23.50 328 GLY A CA 1
ATOM 2713 C C . GLY A 1 331 ? -1.198 -30.836 7.608 1.00 24.54 328 GLY A C 1
ATOM 2714 O O . GLY A 1 331 ? -1.991 -30.982 8.546 1.00 28.52 328 GLY A O 1
ATOM 2715 N N . GLU A 1 332 ? 0.087 -31.176 7.677 1.00 24.46 329 GLU A N 1
ATOM 2716 C CA . GLU A 1 332 ? 0.678 -31.723 8.895 1.00 26.56 329 GLU A CA 1
ATOM 2717 C C . GLU A 1 332 ? 0.661 -30.697 10.018 1.00 25.55 329 GLU A C 1
ATOM 2718 O O . GLU A 1 332 ? 0.329 -31.019 11.156 1.00 27.95 329 GLU A O 1
ATOM 2724 N N . PHE A 1 333 ? 1.045 -29.467 9.690 1.00 26.26 330 PHE A N 1
ATOM 2725 C CA . PHE A 1 333 ? 1.025 -28.369 10.652 1.00 24.48 330 PHE A CA 1
ATOM 2726 C C . PHE A 1 333 ? -0.386 -28.184 11.197 1.00 25.09 330 PHE A C 1
ATOM 2727 O O . PHE A 1 333 ? -0.588 -28.068 12.405 1.00 25.96 330 PHE A O 1
ATOM 2735 N N . ALA A 1 334 ? -1.361 -28.181 10.295 1.00 24.73 331 ALA A N 1
ATOM 2736 C CA . ALA A 1 334 ? -2.760 -27.965 10.662 1.00 25.81 331 ALA A CA 1
ATOM 2737 C C . ALA A 1 334 ? -3.288 -28.984 11.667 1.00 28.87 331 ALA A C 1
ATOM 2738 O O . ALA A 1 334 ? -4.035 -28.634 12.586 1.00 29.70 331 ALA A O 1
ATOM 2740 N N . LYS A 1 335 ? -2.920 -30.247 11.488 1.00 27.30 332 LYS A N 1
ATOM 2741 C CA . LYS A 1 335 ? -3.471 -31.290 12.347 1.00 28.79 332 LYS A CA 1
ATOM 2742 C C . LYS A 1 335 ? -2.541 -31.695 13.494 1.00 33.51 332 LYS A C 1
ATOM 2743 O O . LYS A 1 335 ? -2.863 -32.585 14.278 1.00 31.61 332 LYS A O 1
ATOM 2749 N N . ASP A 1 336 ? -1.404 -31.013 13.608 1.00 33.51 333 ASP A N 1
ATOM 2750 C CA . ASP A 1 336 ? -0.485 -31.251 14.717 1.00 35.43 333 ASP A CA 1
ATOM 2751 C C . ASP A 1 336 ? -1.121 -30.838 16.049 1.00 36.50 333 ASP A C 1
ATOM 2752 O O . ASP A 1 336 ? -1.574 -29.703 16.205 1.00 35.75 333 ASP A O 1
ATOM 2757 N N . THR A 1 337 ? -1.155 -31.767 17.001 1.00 39.50 334 THR A N 1
ATOM 2758 C CA . THR A 1 337 ? -1.738 -31.509 18.318 1.00 44.27 334 THR A CA 1
ATOM 2759 C C . THR A 1 337 ? -0.702 -31.619 19.440 1.00 49.54 334 THR A C 1
ATOM 2760 O O . THR A 1 337 ? -0.980 -31.272 20.589 1.00 48.87 334 THR A O 1
ATOM 2764 N N . GLU A 1 338 ? 0.487 -32.109 19.101 1.00 52.35 335 GLU A N 1
ATOM 2765 C CA . GLU A 1 338 ? 1.554 -32.284 20.081 1.00 56.08 335 GLU A CA 1
ATOM 2766 C C . GLU A 1 338 ? 2.463 -31.061 20.104 1.00 50.26 335 GLU A C 1
ATOM 2767 O O . GLU A 1 338 ? 3.348 -30.946 20.954 1.00 56.27 335 GLU A O 1
ATOM 2773 N N . GLY A 1 339 ? 2.243 -30.149 19.161 1.00 43.79 336 GLY A N 1
ATOM 2774 C CA . GLY A 1 339 ? 3.071 -28.965 19.047 1.00 43.93 336 GLY A CA 1
ATOM 2775 C C . GLY A 1 339 ? 4.482 -29.312 18.614 1.00 48.32 336 GLY A C 1
ATOM 2776 O O . GLY A 1 339 ? 5.456 -28.764 19.134 1.00 50.43 336 GLY A O 1
ATOM 2777 N N . LYS A 1 340 ? 4.592 -30.228 17.656 1.00 37.48 337 LYS A N 1
ATOM 2778 C CA . LYS A 1 340 ? 5.893 -30.664 17.163 1.00 42.69 337 LYS A CA 1
ATOM 2779 C C . LYS A 1 340 ? 6.329 -29.830 15.973 1.00 40.91 337 LYS A C 1
ATOM 2780 O O . LYS A 1 340 ? 7.523 -29.639 15.741 1.00 43.14 337 LYS A O 1
ATOM 2786 N N . ILE A 1 341 ? 5.352 -29.347 15.214 1.00 37.56 338 ILE A N 1
ATOM 2787 C CA . ILE A 1 341 ? 5.619 -28.505 14.059 1.00 32.74 338 ILE A CA 1
ATOM 2788 C C . ILE A 1 341 ? 5.334 -27.057 14.424 1.00 26.64 338 ILE A C 1
ATOM 2789 O O . ILE A 1 341 ? 4.188 -26.682 14.672 1.00 31.41 338 ILE A O 1
ATOM 2794 N N . HIS A 1 342 ? 6.386 -26.250 14.459 1.00 26.74 339 HIS A N 1
ATOM 2795 C CA . HIS A 1 342 ? 6.268 -24.868 14.895 1.00 27.82 339 HIS A CA 1
ATOM 2796 C C . HIS A 1 342 ? 5.970 -23.941 13.728 1.00 24.09 339 HIS A C 1
ATOM 2797 O O . HIS A 1 342 ? 6.319 -24.243 12.591 1.00 23.77 339 HIS A O 1
ATOM 2804 N N . PRO A 1 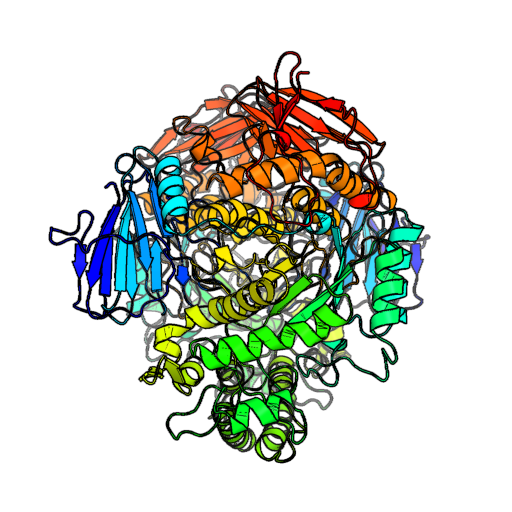343 ? 5.302 -22.810 14.008 1.00 23.87 340 PRO A N 1
ATOM 2805 C CA . PRO A 1 343 ? 5.005 -21.818 12.971 1.00 22.68 340 PRO A CA 1
ATOM 2806 C C . PRO A 1 343 ? 6.228 -21.415 12.153 1.00 21.85 340 PRO A C 1
ATOM 2807 O O . PRO A 1 343 ? 6.094 -21.223 10.950 1.00 21.90 340 PRO A O 1
ATOM 2811 N N . TRP A 1 344 ? 7.393 -21.294 12.789 1.00 23.64 341 TRP A N 1
ATOM 2812 C CA . TRP A 1 344 ? 8.596 -20.882 12.064 1.00 23.52 341 TRP A CA 1
ATOM 2813 C C . TRP A 1 344 ? 8.963 -21.888 10.981 1.00 23.47 341 TRP A C 1
ATOM 2814 O O . TRP A 1 344 ? 9.477 -21.510 9.936 1.00 21.69 341 TRP A O 1
ATOM 2825 N N . ALA A 1 345 ? 8.686 -23.164 11.235 1.00 24.64 342 ALA A N 1
ATOM 2826 C CA . ALA A 1 345 ? 8.974 -24.206 10.255 1.00 23.76 342 ALA A CA 1
ATOM 2827 C C . ALA A 1 345 ? 8.011 -24.108 9.084 1.00 22.95 342 ALA A C 1
ATOM 2828 O O . ALA A 1 345 ? 8.397 -24.304 7.932 1.00 21.44 342 ALA A O 1
ATOM 2830 N N . MET A 1 346 ? 6.750 -23.813 9.386 1.00 23.01 343 MET A N 1
ATOM 2831 C CA . MET A 1 346 ? 5.747 -23.595 8.349 1.00 20.30 343 MET A CA 1
ATOM 2832 C C . MET A 1 346 ? 6.151 -22.406 7.481 1.00 20.39 343 MET A C 1
ATOM 2833 O O . MET A 1 346 ? 6.103 -22.470 6.251 1.00 21.39 343 MET A O 1
ATOM 2838 N N . GLN A 1 347 ? 6.568 -21.327 8.135 1.00 21.34 344 G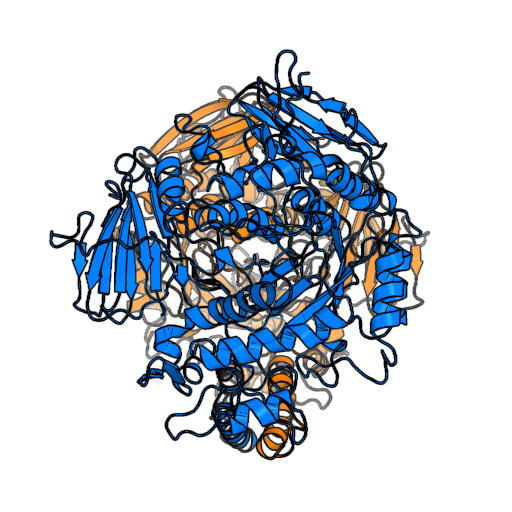LN A N 1
ATOM 2839 C CA . GLN A 1 347 ? 7.011 -20.116 7.453 1.00 21.34 344 GLN A CA 1
ATOM 2840 C C . GLN A 1 347 ? 8.221 -20.397 6.560 1.00 17.99 344 GLN A C 1
ATOM 2841 O O . GLN A 1 347 ? 8.308 -19.909 5.426 1.00 20.73 344 GLN A O 1
ATOM 2847 N N . ALA A 1 348 ? 9.147 -21.202 7.072 1.00 20.06 345 ALA A N 1
ATOM 2848 C CA . ALA A 1 348 ? 10.361 -21.542 6.331 1.00 20.11 345 ALA A CA 1
ATOM 2849 C C . ALA A 1 348 ? 10.051 -22.321 5.063 1.00 19.24 345 ALA A C 1
ATOM 2850 O O . ALA A 1 348 ? 10.650 -22.066 4.016 1.00 22.24 345 ALA A O 1
ATOM 2852 N N . LYS A 1 349 ? 9.123 -23.268 5.147 1.00 20.08 346 LYS A N 1
ATOM 2853 C CA . LYS A 1 349 ? 8.752 -24.033 3.959 1.00 18.78 346 LYS A CA 1
ATOM 2854 C C . LYS A 1 349 ? 8.103 -23.142 2.902 1.00 21.56 346 LYS A C 1
ATOM 2855 O O . LYS A 1 349 ? 8.370 -23.291 1.708 1.00 19.75 346 LYS A O 1
ATOM 2861 N N . MET A 1 350 ? 7.265 -22.201 3.334 1.00 19.35 347 MET A N 1
ATOM 2862 C CA . MET A 1 350 ? 6.642 -21.277 2.386 1.00 19.31 347 MET A CA 1
ATOM 2863 C C . MET A 1 350 ? 7.681 -20.410 1.673 1.00 17.88 347 MET A C 1
ATOM 2864 O O . MET A 1 350 ? 7.574 -20.162 0.469 1.00 21.45 347 MET A O 1
ATOM 2869 N N . LYS A 1 351 ? 8.688 -19.953 2.411 1.00 18.13 348 LYS A N 1
ATOM 2870 C CA . LYS A 1 351 ? 9.775 -19.183 1.805 1.00 15.90 348 LYS A CA 1
ATOM 2871 C C . LYS A 1 351 ? 10.601 -20.062 0.874 1.00 18.79 348 LYS A C 1
ATOM 2872 O O . LYS A 1 351 ? 11.082 -19.598 -0.168 1.00 21.34 348 LYS A O 1
ATOM 2875 N N . ASP A 1 352 ? 10.767 -21.327 1.253 1.00 18.95 349 ASP A N 1
ATOM 2876 C CA . ASP A 1 352 ? 11.663 -22.227 0.523 1.00 22.17 349 ASP A CA 1
ATOM 2877 C C . ASP A 1 352 ? 11.182 -22.560 -0.892 1.00 22.25 349 ASP A C 1
ATOM 2878 O O . ASP A 1 352 ? 11.991 -22.861 -1.774 1.00 21.52 349 ASP A O 1
ATOM 2883 N N . ILE A 1 353 ? 9.874 -22.506 -1.123 1.00 21.18 350 ILE A N 1
ATOM 2884 C CA . ILE A 1 353 ? 9.357 -22.849 -2.447 1.00 19.56 350 ILE A CA 1
ATOM 2885 C C . ILE A 1 353 ? 9.505 -21.724 -3.472 1.00 16.96 350 ILE A C 1
ATOM 2886 O O . ILE A 1 353 ? 9.295 -21.943 -4.658 1.00 16.94 350 ILE A O 1
ATOM 2891 N N . VAL A 1 354 ? 9.884 -20.531 -3.013 1.00 18.53 351 VAL A N 1
ATOM 2892 C CA . VAL A 1 354 ? 10.046 -19.364 -3.880 1.00 16.53 351 VAL A CA 1
ATOM 2893 C C . VAL A 1 354 ? 11.481 -19.261 -4.403 1.00 16.24 351 VAL A C 1
ATOM 2894 O O . VAL A 1 354 ? 12.437 -19.263 -3.614 1.00 18.11 351 VAL A O 1
ATOM 2898 N N . ASN A 1 355 ? 11.633 -19.189 -5.722 1.00 15.56 352 ASN A N 1
ATOM 2899 C CA . ASN A 1 355 ? 12.957 -19.107 -6.337 1.00 17.28 352 ASN A CA 1
ATOM 2900 C C . ASN A 1 355 ? 13.886 -20.176 -5.766 1.00 19.99 352 ASN A C 1
ATOM 2901 O O . ASN A 1 355 ? 15.012 -19.899 -5.358 1.00 19.13 352 ASN A O 1
ATOM 2906 N N . SER A 1 356 ? 13.372 -21.399 -5.718 1.00 15.83 353 SER A N 1
ATOM 2907 C CA . SER A 1 356 ? 14.028 -22.512 -5.032 1.00 18.21 353 SER A CA 1
ATOM 2908 C C . SER A 1 356 ? 15.172 -23.107 -5.838 1.00 18.06 353 SER A C 1
ATOM 2909 O O . SER A 1 356 ? 15.003 -23.436 -7.014 1.00 15.95 353 SER A O 1
ATOM 2912 N N . PRO A 1 357 ? 16.346 -23.273 -5.204 1.00 17.80 354 PRO A N 1
ATOM 2913 C CA . PRO A 1 357 ? 17.446 -23.940 -5.911 1.00 18.70 354 PRO A CA 1
ATOM 2914 C C . PRO A 1 357 ? 17.047 -25.317 -6.442 1.00 16.43 354 PRO A C 1
ATOM 2915 O O . PRO A 1 357 ? 17.549 -25.726 -7.487 1.00 17.20 354 PRO A O 1
ATOM 2919 N N . GLU A 1 358 ? 16.153 -26.019 -5.752 1.00 15.02 355 GLU A N 1
ATOM 2920 C CA A GLU A 1 358 ? 15.717 -27.332 -6.217 0.54 18.49 355 GLU A CA 1
ATOM 2921 C CA B GLU A 1 358 ? 15.711 -27.335 -6.214 0.46 18.33 355 GLU A CA 1
ATOM 2922 C C . GLU A 1 358 ? 14.919 -27.247 -7.519 1.00 16.82 355 GLU A C 1
ATOM 2923 O O . GLU A 1 358 ? 15.008 -28.136 -8.375 1.00 19.19 355 GLU A O 1
ATOM 2934 N N . ASP A 1 359 ? 14.146 -26.175 -7.684 1.00 15.10 356 ASP A N 1
ATOM 2935 C CA . ASP A 1 359 ? 13.377 -25.993 -8.915 1.00 15.18 356 ASP A CA 1
ATOM 2936 C C . ASP A 1 359 ? 14.284 -25.780 -10.113 1.00 16.10 356 ASP A C 1
ATOM 2937 O O . ASP A 1 359 ? 13.976 -26.217 -11.222 1.00 14.16 356 ASP A O 1
ATOM 2942 N N . TYR A 1 360 ? 15.408 -25.104 -9.896 1.00 14.33 357 TYR A N 1
ATOM 2943 C CA . TYR A 1 360 ? 16.334 -24.855 -10.991 1.00 12.74 357 TYR A CA 1
ATOM 2944 C C . TYR A 1 360 ? 17.032 -26.141 -11.458 1.00 14.83 357 TYR A C 1
ATOM 2945 O O . TYR A 1 360 ? 17.621 -26.173 -12.547 1.00 15.36 357 TYR A O 1
ATOM 2954 N N . LYS A 1 361 ? 16.934 -27.205 -10.661 1.00 12.68 358 LYS A N 1
ATOM 2955 C CA . LYS A 1 361 ? 17.432 -28.515 -11.070 1.00 13.65 358 LYS A CA 1
ATOM 2956 C C . LYS A 1 361 ? 16.342 -29.370 -11.702 1.00 14.41 358 LYS A C 1
ATOM 2957 O O . LYS A 1 361 ? 16.581 -30.530 -12.027 1.00 17.23 358 LYS A O 1
ATOM 2963 N N . ARG A 1 362 ? 15.146 -28.807 -11.866 1.00 13.65 359 ARG A N 1
ATOM 2964 C CA . ARG A 1 362 ? 13.996 -29.601 -12.304 1.00 13.54 359 ARG A CA 1
ATOM 2965 C C . ARG A 1 362 ? 13.689 -29.438 -13.791 1.00 13.91 359 ARG A C 1
ATOM 2966 O O . ARG A 1 362 ? 12.844 -30.153 -14.335 1.00 17.13 359 ARG A O 1
ATOM 2974 N N . PHE A 1 363 ? 14.377 -28.513 -14.454 1.00 12.89 360 PHE A N 1
ATOM 2975 C CA . PHE A 1 363 ? 14.138 -28.324 -15.882 1.00 13.65 360 PHE A CA 1
ATOM 2976 C C . PHE A 1 363 ? 15.425 -28.210 -16.678 1.00 13.69 360 PHE A C 1
ATOM 2977 O O . PHE A 1 363 ? 16.497 -28.004 -16.107 1.00 12.51 360 PHE A O 1
ATOM 2985 N N . TYR A 1 364 ? 15.302 -28.387 -17.993 1.00 13.88 361 TYR A N 1
ATOM 2986 C CA . TYR A 1 364 ? 16.452 -28.527 -18.880 1.00 13.56 361 TYR A CA 1
ATOM 2987 C C . TYR A 1 364 ? 16.358 -27.605 -20.077 1.00 14.66 361 TYR A C 1
ATOM 2988 O O . TYR A 1 364 ? 15.263 -27.210 -20.494 1.00 16.16 361 TYR A O 1
ATOM 2997 N N . HIS A 1 365 ? 17.520 -27.287 -20.637 1.00 11.50 362 HIS A N 1
ATOM 2998 C CA . HIS A 1 365 ? 17.602 -26.688 -21.965 1.00 11.42 362 HIS A CA 1
ATOM 2999 C C . HIS A 1 365 ? 18.072 -27.719 -22.970 1.00 14.08 362 HIS A C 1
ATOM 3000 O O . HIS A 1 365 ? 18.874 -28.593 -22.642 1.00 17.15 362 HIS A O 1
ATOM 3007 N N . ASN A 1 366 ? 17.559 -27.627 -24.193 1.00 13.42 363 ASN A N 1
ATOM 3008 C CA . ASN A 1 366 ? 17.938 -28.524 -25.277 1.00 13.92 363 ASN A CA 1
ATOM 3009 C C . ASN A 1 366 ? 18.840 -27.774 -26.244 1.00 18.27 363 ASN A C 1
ATOM 3010 O O . ASN A 1 366 ? 18.375 -26.947 -27.027 1.00 18.02 363 ASN A O 1
ATOM 3015 N N . VAL A 1 367 ? 20.138 -28.056 -26.154 1.00 14.67 364 VAL A N 1
ATOM 3016 C CA . VAL A 1 367 ? 21.159 -27.345 -26.919 1.00 19.02 364 VAL A CA 1
ATOM 3017 C C . VAL A 1 367 ? 21.982 -28.332 -27.746 1.00 20.04 364 VAL A C 1
ATOM 3018 O O . VAL A 1 367 ? 22.689 -29.183 -27.193 1.00 21.72 364 VAL A O 1
ATOM 3022 N N . ASN A 1 368 ? 21.881 -28.226 -29.068 1.00 25.83 365 ASN A N 1
ATOM 3023 C CA . ASN A 1 368 ? 22.664 -29.067 -29.976 1.00 29.26 365 ASN A CA 1
ATOM 3024 C C . ASN A 1 368 ? 22.514 -30.562 -29.700 1.00 29.44 365 ASN A C 1
ATOM 3025 O O . ASN A 1 368 ? 23.496 -31.302 -29.717 1.00 34.00 365 ASN A O 1
ATOM 3030 N N . GLY A 1 369 ? 21.289 -30.995 -29.416 1.00 29.14 366 GLY A N 1
ATOM 3031 C CA . GLY A 1 369 ? 21.024 -32.402 -29.177 1.00 31.21 366 GLY A CA 1
ATOM 3032 C C . GLY A 1 369 ? 21.418 -32.878 -27.791 1.00 26.93 366 GLY A C 1
ATOM 3033 O O . GLY A 1 369 ? 21.445 -34.084 -27.521 1.00 30.82 366 GLY A O 1
ATOM 3034 N N . LYS A 1 370 ? 21.729 -31.934 -26.907 1.00 23.59 367 LYS A N 1
ATOM 3035 C CA . LYS A 1 370 ? 22.093 -32.271 -25.535 1.00 20.49 367 LYS A CA 1
ATOM 3036 C C . LYS A 1 370 ? 21.202 -31.545 -24.537 1.00 15.66 367 LYS A C 1
ATOM 3037 O O . LYS A 1 370 ? 21.025 -30.330 -24.629 1.00 20.10 367 LYS A O 1
ATOM 3043 N N . LYS A 1 371 ? 20.654 -32.295 -23.579 1.00 16.87 368 LYS A N 1
ATOM 3044 C CA . LYS A 1 371 ? 19.794 -31.735 -22.540 1.00 16.09 368 LYS A CA 1
ATOM 3045 C C . LYS A 1 371 ? 20.620 -31.323 -21.332 1.00 19.43 368 LYS A C 1
ATOM 3046 O O . LYS A 1 371 ? 21.179 -32.172 -20.627 1.00 22.79 368 LYS A O 1
ATOM 3050 N N . ILE A 1 372 ? 20.682 -30.026 -21.079 1.00 13.24 369 ILE A N 1
ATOM 3051 C CA . ILE A 1 372 ? 21.519 -29.508 -20.009 1.00 11.98 369 ILE A CA 1
ATOM 3052 C C . ILE A 1 372 ? 20.645 -29.000 -18.869 1.00 12.34 369 ILE A C 1
ATOM 3053 O O . ILE A 1 372 ? 19.761 -28.163 -19.069 1.00 12.63 369 ILE A O 1
ATOM 3058 N N . ARG A 1 373 ? 20.884 -29.518 -17.668 1.00 13.03 370 ARG A N 1
ATOM 3059 C CA . ARG A 1 373 ? 20.071 -29.134 -16.520 1.00 13.79 370 ARG A CA 1
ATOM 3060 C C . ARG A 1 373 ? 20.240 -27.644 -16.266 1.00 11.34 370 ARG A C 1
ATOM 3061 O O . ARG A 1 373 ? 21.351 -27.111 -16.303 1.00 11.84 370 ARG A O 1
ATOM 3069 N N . HIS A 1 374 ? 19.127 -26.964 -16.021 1.00 10.96 371 HIS A N 1
ATOM 3070 C CA . HIS A 1 374 ? 19.126 -25.515 -16.039 1.00 10.76 371 HIS A CA 1
ATOM 3071 C C . HIS A 1 374 ? 20.103 -24.868 -15.057 1.00 10.79 371 HIS A C 1
ATOM 3072 O O . HIS A 1 374 ? 20.727 -23.851 -15.376 1.00 11.97 371 HIS A O 1
ATOM 3079 N N . ASP A 1 375 ? 20.229 -25.433 -13.861 1.00 11.77 372 ASP A N 1
ATOM 3080 C CA . ASP A 1 375 ? 21.152 -24.870 -12.875 1.00 13.64 372 ASP A CA 1
ATOM 3081 C C . ASP A 1 375 ? 22.582 -24.741 -13.394 1.00 12.89 372 ASP A C 1
ATOM 3082 O O . ASP A 1 375 ? 23.301 -23.819 -13.006 1.00 14.99 372 ASP A O 1
ATOM 3087 N N . LYS A 1 376 ? 22.977 -25.636 -14.298 1.00 11.14 373 LYS A N 1
ATOM 3088 C CA . LYS A 1 376 ? 24.330 -25.628 -14.849 1.00 12.70 373 LYS A CA 1
ATOM 3089 C C . LYS A 1 376 ? 24.603 -24.415 -15.734 1.00 12.35 373 LYS A C 1
ATOM 3090 O O . LYS A 1 376 ? 25.756 -24.052 -15.955 1.00 13.55 373 LYS A O 1
ATOM 3096 N N . VAL A 1 377 ? 23.531 -23.798 -16.228 1.00 12.29 374 VAL A N 1
ATOM 3097 C CA . VAL A 1 377 ? 23.633 -22.654 -17.133 1.00 11.49 374 VAL A CA 1
ATOM 3098 C C . VAL A 1 377 ? 22.673 -21.548 -16.696 1.00 12.89 374 VAL A C 1
ATOM 3099 O O . VAL A 1 377 ? 22.220 -20.737 -17.508 1.00 11.82 374 VAL A O 1
ATOM 3103 N N . HIS A 1 378 ? 22.383 -21.508 -15.397 1.00 11.80 375 HIS A N 1
ATOM 3104 C CA . HIS A 1 378 ? 21.333 -20.643 -14.879 1.00 10.82 375 HIS A CA 1
ATOM 3105 C C . HIS A 1 378 ? 21.483 -19.172 -15.252 1.00 10.97 375 HIS A C 1
ATOM 3106 O O . HIS A 1 378 ? 20.493 -18.499 -15.582 1.00 11.40 375 HIS A O 1
ATOM 3113 N N . ASN A 1 379 ? 22.715 -18.678 -15.215 1.00 10.58 376 ASN A N 1
ATOM 3114 C CA . ASN A 1 379 ? 22.946 -17.250 -15.396 1.00 9.31 376 ASN A CA 1
ATOM 3115 C C . ASN A 1 379 ? 22.856 -16.789 -16.847 1.00 12.23 376 ASN A C 1
ATOM 3116 O O . ASN A 1 379 ? 23.081 -15.615 -17.129 1.00 11.62 376 ASN A O 1
ATOM 3121 N N . LEU A 1 380 ? 22.541 -17.710 -17.754 1.00 11.21 377 LEU A N 1
ATOM 3122 C CA . LEU A 1 380 ? 22.403 -17.378 -19.169 1.00 11.18 377 LEU A CA 1
ATOM 3123 C C . LEU A 1 380 ? 20.964 -17.110 -19.608 1.00 11.23 377 LEU A C 1
ATOM 3124 O O . LEU A 1 380 ? 20.738 -16.715 -20.744 1.00 10.81 377 LEU A O 1
ATOM 3129 N N . PHE A 1 381 ? 19.986 -17.333 -18.736 1.00 9.74 378 PHE A N 1
ATOM 3130 C CA . PHE A 1 381 ? 18.595 -17.273 -19.166 1.00 10.25 378 PHE A CA 1
ATOM 3131 C C . PHE A 1 381 ? 18.162 -15.875 -19.629 1.00 11.12 378 PHE A C 1
ATOM 3132 O O . PHE A 1 381 ? 17.669 -15.717 -20.753 1.00 12.04 378 PHE A O 1
ATOM 3140 N N . GLY A 1 382 ? 18.341 -14.870 -18.777 1.00 11.02 379 GLY A N 1
ATOM 3141 C CA . GLY A 1 382 ? 17.899 -13.520 -19.100 1.00 12.66 379 GLY A CA 1
ATOM 3142 C C . GLY A 1 382 ? 18.647 -12.977 -20.298 1.00 11.88 379 GLY A C 1
ATOM 3143 O O . GLY A 1 382 ? 18.064 -12.317 -21.171 1.00 11.53 379 GLY A O 1
ATOM 3144 N N . TYR A 1 383 ? 19.946 -13.253 -20.320 1.00 10.62 380 TYR A N 1
ATOM 3145 C CA . TYR A 1 383 ? 20.827 -12.912 -21.431 1.00 10.71 380 TYR A CA 1
ATOM 3146 C C . TYR A 1 383 ? 20.208 -13.403 -22.731 1.00 11.31 380 TYR A C 1
ATOM 3147 O O . TYR A 1 383 ? 20.015 -12.621 -23.669 1.00 11.77 380 TYR A O 1
ATOM 3156 N N . ASN A 1 384 ? 19.870 -14.683 -22.788 1.00 10.57 381 ASN A N 1
ATOM 3157 C CA . ASN A 1 384 ? 19.363 -15.248 -24.030 1.00 10.44 381 ASN A CA 1
ATOM 3158 C C . ASN A 1 384 ? 17.936 -14.845 -24.392 1.00 11.04 381 ASN A C 1
ATOM 3159 O O . ASN A 1 384 ? 17.599 -14.787 -25.579 1.00 11.54 381 ASN A O 1
ATOM 3164 N N . MET A 1 385 ? 17.114 -14.519 -23.398 1.00 9.98 382 MET A N 1
ATOM 3165 C CA . MET A 1 385 ? 15.794 -13.968 -23.694 1.00 10.63 382 MET A CA 1
ATOM 3166 C C . MET A 1 385 ? 15.940 -12.640 -24.435 1.00 10.49 382 MET A C 1
ATOM 3167 O O . MET A 1 385 ? 15.224 -12.369 -25.407 1.00 11.71 382 MET A O 1
ATOM 3172 N N . THR A 1 386 ? 16.875 -11.817 -23.974 1.00 9.97 383 THR A N 1
ATOM 3173 C CA . THR A 1 386 ? 17.071 -10.496 -24.549 1.00 10.63 383 THR A CA 1
ATOM 3174 C C . THR A 1 386 ? 17.796 -10.591 -25.896 1.00 12.75 383 THR A C 1
ATOM 3175 O O . THR A 1 386 ? 17.505 -9.833 -26.824 1.00 12.03 383 THR A O 1
ATOM 3179 N N . ARG A 1 387 ? 18.723 -11.537 -26.013 1.00 10.43 384 ARG A N 1
ATOM 3180 C CA . ARG A 1 387 ? 19.284 -11.887 -27.316 1.00 11.61 384 ARG A CA 1
ATOM 3181 C C . ARG A 1 387 ? 18.188 -12.302 -28.302 1.00 11.87 384 ARG A C 1
ATOM 3182 O O . ARG A 1 387 ? 18.214 -11.889 -29.465 1.00 12.01 384 ARG A O 1
ATOM 3190 N N . ALA A 1 388 ? 17.228 -13.105 -27.846 1.00 12.31 385 ALA A N 1
ATOM 3191 C CA . ALA A 1 388 ? 16.130 -13.532 -28.720 1.00 11.91 385 ALA A CA 1
ATOM 3192 C C . ALA A 1 388 ? 15.393 -12.311 -29.285 1.00 11.67 385 ALA A C 1
ATOM 3193 O O . ALA A 1 388 ? 15.153 -12.214 -30.493 1.00 12.09 385 ALA A O 1
ATOM 3195 N N . ALA A 1 389 ? 15.049 -11.377 -28.406 1.00 11.03 386 ALA A N 1
ATOM 3196 C CA . ALA A 1 389 ? 14.386 -10.141 -28.822 1.00 10.33 386 ALA A CA 1
ATOM 3197 C C . ALA A 1 389 ? 15.259 -9.302 -29.774 1.00 11.27 386 ALA A C 1
ATOM 3198 O O . ALA A 1 389 ? 14.801 -8.900 -30.844 1.00 12.20 386 ALA A O 1
ATOM 3200 N N . GLY A 1 390 ? 16.515 -9.063 -29.394 1.00 11.77 387 GLY A N 1
ATOM 3201 C CA . GLY A 1 390 ? 17.427 -8.259 -30.194 1.00 10.94 387 GLY A CA 1
ATOM 3202 C C . GLY A 1 390 ? 17.635 -8.808 -31.589 1.00 12.04 387 GLY A C 1
ATOM 3203 O O . GLY A 1 390 ? 17.622 -8.062 -32.567 1.00 13.44 387 GLY A O 1
ATOM 3204 N N . GLU A 1 391 ? 17.830 -10.120 -31.684 1.00 11.85 388 GLU A N 1
ATOM 3205 C CA . GLU A 1 391 ? 18.047 -10.740 -32.986 1.00 13.54 388 GLU A CA 1
ATOM 3206 C C . GLU A 1 391 ? 16.778 -10.677 -33.832 1.00 12.08 388 GLU A C 1
ATOM 3207 O O . GLU A 1 391 ? 16.836 -10.514 -35.041 1.00 13.49 388 GLU A O 1
ATOM 3213 N N . ALA A 1 392 ? 15.623 -10.788 -33.183 1.00 12.55 389 ALA A N 1
ATOM 3214 C CA . ALA A 1 392 ? 14.362 -10.636 -33.902 1.00 12.21 389 ALA A CA 1
ATOM 3215 C C . ALA A 1 392 ? 14.180 -9.226 -34.451 1.00 11.44 389 ALA A C 1
ATOM 3216 O O . ALA A 1 392 ? 13.717 -9.059 -35.580 1.00 13.35 389 ALA A O 1
ATOM 3218 N N . PHE A 1 393 ? 14.549 -8.211 -33.668 1.00 11.42 390 PHE A N 1
ATOM 3219 C CA . PHE A 1 393 ? 14.410 -6.827 -34.122 1.00 12.40 390 PHE A CA 1
ATOM 3220 C C . PHE A 1 393 ? 15.180 -6.639 -35.424 1.00 12.12 390 PHE A C 1
ATOM 3221 O O . PHE A 1 393 ? 14.742 -5.927 -36.322 1.00 13.92 390 PHE A O 1
ATOM 3229 N N . GLU A 1 394 ? 16.338 -7.289 -35.511 1.00 13.61 391 GLU A N 1
ATOM 3230 C CA . GLU A 1 394 ? 17.159 -7.206 -36.715 1.00 16.76 391 GLU A CA 1
ATOM 3231 C C . GLU A 1 394 ? 16.474 -7.840 -37.922 1.00 16.05 391 GLU A C 1
ATOM 3232 O O . GLU A 1 394 ? 16.632 -7.377 -39.043 1.00 19.31 391 GLU A O 1
ATOM 3238 N N . ARG A 1 395 ? 15.724 -8.913 -37.693 1.00 16.25 392 ARG A N 1
ATOM 3239 C CA . ARG A 1 395 ? 14.971 -9.543 -38.771 1.00 15.95 392 ARG A CA 1
ATOM 3240 C C . ARG A 1 395 ? 13.748 -8.721 -39.166 1.00 18.55 392 ARG A C 1
ATOM 3241 O O . ARG A 1 395 ? 13.427 -8.602 -40.348 1.00 21.95 392 ARG A O 1
ATOM 3249 N N . ILE A 1 396 ? 13.072 -8.163 -38.165 1.00 16.16 393 ILE A N 1
ATOM 3250 C CA . ILE A 1 396 ? 11.807 -7.458 -38.365 1.00 17.03 393 ILE A CA 1
ATOM 3251 C C . ILE A 1 396 ? 12.002 -6.092 -39.023 1.00 19.44 393 ILE A C 1
ATOM 3252 O O . ILE A 1 396 ? 11.287 -5.742 -39.962 1.00 23.16 393 ILE A O 1
ATOM 3257 N N . ASP A 1 397 ? 12.974 -5.327 -38.535 1.00 19.02 394 ASP A N 1
ATOM 3258 C CA . ASP A 1 397 ? 13.265 -4.010 -39.088 1.00 20.51 394 ASP A CA 1
ATOM 3259 C C . ASP A 1 397 ? 14.733 -3.684 -38.875 1.00 17.90 394 ASP A C 1
ATOM 3260 O O . ASP A 1 397 ? 15.085 -2.992 -37.921 1.00 16.32 394 ASP A O 1
ATOM 3265 N N . PRO A 1 398 ? 15.601 -4.178 -39.770 1.00 17.14 395 PRO A N 1
ATOM 3266 C CA . PRO A 1 398 ? 17.053 -4.088 -39.589 1.00 17.39 395 PRO A CA 1
ATOM 3267 C C . PRO A 1 398 ? 17.599 -2.656 -39.541 1.00 18.00 395 PRO A C 1
ATOM 3268 O O . PRO A 1 398 ? 18.679 -2.458 -38.990 1.00 21.22 395 PRO A O 1
ATOM 3272 N N . GLU A 1 399 ? 16.862 -1.689 -40.086 1.00 18.44 396 GLU A N 1
ATOM 3273 C CA . GLU A 1 399 ? 17.333 -0.304 -40.119 1.00 15.20 396 GLU A CA 1
ATOM 3274 C C . GLU A 1 399 ? 17.095 0.458 -38.822 1.00 16.04 396 GLU A C 1
ATOM 3275 O O . GLU A 1 399 ? 17.664 1.531 -38.624 1.00 18.09 396 GLU A O 1
ATOM 3281 N N . LYS A 1 400 ? 16.270 -0.091 -37.933 1.00 13.62 397 LYS A N 1
ATOM 3282 C CA . LYS A 1 400 ? 15.742 0.682 -36.808 1.00 12.72 397 LYS A CA 1
ATOM 3283 C C . LYS A 1 400 ? 16.261 0.237 -35.448 1.00 13.61 397 LYS A C 1
ATOM 3284 O O . LYS A 1 400 ? 16.336 -0.963 -35.170 1.00 13.53 397 LYS A O 1
ATOM 3290 N N . ARG A 1 401 ? 16.593 1.203 -34.592 1.00 11.62 398 ARG A N 1
ATOM 3291 C CA . ARG A 1 401 ? 16.910 0.912 -33.192 1.00 11.54 398 ARG A CA 1
ATOM 3292 C C . ARG A 1 401 ? 15.642 0.799 -32.359 1.00 12.98 398 ARG A C 1
ATOM 3293 O O . ARG A 1 401 ? 14.718 1.603 -32.507 1.00 15.66 398 ARG A O 1
ATOM 3301 N N . PHE A 1 402 ? 15.603 -0.195 -31.481 1.00 10.75 399 PHE A N 1
ATOM 3302 C CA . PHE A 1 402 ? 14.505 -0.307 -30.530 1.00 11.44 399 PHE A CA 1
ATOM 3303 C C . PHE A 1 402 ? 15.036 -0.101 -29.121 1.00 11.23 399 PHE A C 1
ATOM 3304 O O . PHE A 1 402 ? 16.170 -0.460 -28.820 1.00 11.50 399 PHE A O 1
ATOM 3312 N N . LEU A 1 403 ? 14.220 0.484 -28.250 1.00 10.49 400 LEU A N 1
ATOM 3313 C CA . LEU A 1 403 ? 14.565 0.514 -26.836 1.00 10.63 400 LEU A CA 1
ATOM 3314 C C . LEU A 1 403 ? 14.391 -0.893 -26.255 1.00 11.07 400 LEU A C 1
ATOM 3315 O O . LEU A 1 403 ? 13.379 -1.546 -26.468 1.00 10.95 400 LEU A O 1
ATOM 3320 N N . MET A 1 404 ? 15.406 -1.372 -25.550 1.00 10.58 401 MET A N 1
ATOM 3321 C CA . MET A 1 404 ? 15.373 -2.725 -25.015 1.00 10.85 401 MET A CA 1
ATOM 3322 C C . MET A 1 404 ? 16.266 -2.785 -23.788 1.00 9.92 401 MET A C 1
ATOM 3323 O O . MET A 1 404 ? 17.440 -2.428 -23.859 1.00 9.92 401 MET A O 1
ATOM 3328 N N . PHE A 1 405 ? 15.705 -3.215 -22.660 1.00 9.95 402 PHE A N 1
ATOM 3329 C CA . PHE A 1 405 ? 16.515 -3.504 -21.477 1.00 9.82 402 PHE A CA 1
ATOM 3330 C C . PHE A 1 405 ? 15.895 -4.625 -20.646 1.00 9.98 402 PHE A C 1
ATOM 3331 O O . PHE A 1 405 ? 14.716 -4.925 -20.796 1.00 11.41 402 PHE A O 1
ATOM 3339 N N . SER A 1 406 ? 16.723 -5.258 -19.821 1.00 10.32 403 SER A N 1
ATOM 3340 C CA . SER A 1 406 ? 16.403 -6.536 -19.186 1.00 10.91 403 SER A CA 1
ATOM 3341 C C . SER A 1 406 ? 16.698 -6.455 -17.691 1.00 10.07 403 SER A C 1
ATOM 3342 O O . SER A 1 406 ? 17.530 -5.656 -17.265 1.00 12.79 403 SER A O 1
ATOM 3345 N N . ARG A 1 407 ? 16.043 -7.294 -16.898 1.00 10.28 404 ARG A N 1
ATOM 3346 C CA . ARG A 1 407 ? 16.371 -7.326 -15.479 1.00 12.80 404 ARG A CA 1
ATOM 3347 C C . ARG A 1 407 ? 17.612 -8.189 -15.235 1.00 11.17 404 ARG A C 1
ATOM 3348 O O . ARG A 1 407 ? 18.597 -7.726 -14.657 1.00 12.14 404 ARG A O 1
ATOM 3356 N N . SER A 1 408 ? 17.558 -9.440 -15.676 1.00 10.48 405 SER A N 1
ATOM 3357 C CA . SER A 1 408 ? 18.681 -10.358 -15.534 1.00 11.47 405 SER A CA 1
ATOM 3358 C C . SER A 1 408 ? 19.595 -10.313 -16.762 1.00 11.87 405 SER A C 1
ATOM 3359 O O . SER A 1 408 ? 19.139 -10.075 -17.886 1.00 14.57 405 SER A O 1
ATOM 3362 N N . SER A 1 409 ? 20.891 -10.531 -16.539 1.00 10.43 406 SER A N 1
ATOM 3363 C CA . SER A 1 409 ? 21.870 -10.474 -17.625 1.00 11.49 406 SER A CA 1
ATOM 3364 C C . SER A 1 409 ? 23.164 -11.183 -17.259 1.00 12.70 406 SER A C 1
ATOM 3365 O O . SER A 1 409 ? 23.408 -11.500 -16.093 1.00 11.97 406 SER A O 1
ATOM 3368 N N . TYR A 1 410 ? 23.985 -11.399 -18.287 1.00 10.55 407 TYR A N 1
ATOM 3369 C CA . TYR A 1 410 ? 25.321 -11.993 -18.204 1.00 10.51 407 TYR A CA 1
ATOM 3370 C C . TYR A 1 410 ? 26.089 -11.268 -19.297 1.00 10.37 407 TYR A C 1
ATOM 3371 O O . TYR A 1 410 ? 25.478 -10.798 -20.259 1.00 10.27 407 TYR A O 1
ATOM 3380 N N . ILE A 1 411 ? 27.407 -11.151 -19.159 1.00 10.41 408 ILE A N 1
ATOM 3381 C CA . ILE A 1 411 ? 28.208 -10.496 -20.197 1.00 10.33 408 ILE A CA 1
ATOM 3382 C C . ILE A 1 411 ? 28.010 -11.195 -21.549 1.00 10.46 408 ILE A C 1
ATOM 3383 O O . ILE A 1 411 ? 28.016 -12.423 -21.638 1.00 11.19 408 ILE A O 1
ATOM 3388 N N . GLY A 1 412 ? 27.799 -10.393 -22.588 1.00 11.54 409 GLY A N 1
ATOM 3389 C CA . GLY A 1 412 ? 27.327 -10.883 -23.872 1.00 11.01 409 GLY A CA 1
ATOM 3390 C C . GLY A 1 412 ? 25.974 -10.264 -24.169 1.00 13.09 409 GLY A C 1
ATOM 3391 O O . GLY A 1 412 ? 25.706 -9.824 -25.293 1.00 10.90 409 GLY A O 1
ATOM 3392 N N . MET A 1 413 ? 25.114 -10.202 -23.153 1.00 10.23 410 MET A N 1
ATOM 3393 C CA . MET A 1 413 ? 23.805 -9.580 -23.362 1.00 10.18 410 MET A CA 1
ATOM 3394 C C . MET A 1 413 ? 23.911 -8.088 -23.621 1.00 10.20 410 MET A C 1
ATOM 3395 O O . MET A 1 413 ? 23.010 -7.489 -24.204 1.00 10.74 410 MET A O 1
ATOM 3400 N N . HIS A 1 414 ? 25.021 -7.488 -23.202 1.00 10.15 411 HIS A N 1
ATOM 3401 C CA . HIS A 1 414 ? 25.235 -6.058 -23.374 1.00 9.69 411 HIS A CA 1
ATOM 3402 C C . HIS A 1 414 ? 25.212 -5.656 -24.863 1.00 9.75 411 HIS A C 1
ATOM 3403 O O . HIS A 1 414 ? 25.078 -4.472 -25.181 1.00 11.03 411 HIS A O 1
ATOM 3410 N N . ARG A 1 415 ? 25.347 -6.620 -25.780 1.00 9.94 412 ARG A N 1
ATOM 3411 C CA . ARG A 1 415 ? 25.235 -6.329 -27.216 1.00 10.49 412 ARG A CA 1
ATOM 3412 C C . ARG A 1 415 ? 23.793 -6.085 -27.672 1.00 10.67 412 ARG A C 1
ATOM 3413 O O . ARG A 1 415 ? 23.569 -5.510 -28.744 1.00 13.37 412 ARG A O 1
ATOM 3421 N N . TYR A 1 416 ? 22.830 -6.533 -26.869 1.00 10.75 413 TYR A N 1
ATOM 3422 C CA . TYR A 1 416 ? 21.432 -6.612 -27.305 1.00 10.53 413 TYR A CA 1
ATOM 3423 C C . TYR A 1 416 ? 20.456 -5.708 -26.558 1.00 11.25 413 TYR A C 1
ATOM 3424 O O . TYR A 1 416 ? 19.372 -5.432 -27.063 1.00 13.67 413 TYR A O 1
ATOM 3433 N N . GLY A 1 417 ? 20.818 -5.282 -25.355 1.00 10.10 414 GLY A N 1
ATOM 3434 C CA . GLY A 1 417 ? 19.936 -4.430 -24.582 1.00 9.85 414 GLY A CA 1
ATOM 3435 C C . GLY A 1 417 ? 20.663 -3.913 -23.365 1.00 10.08 414 GLY A C 1
ATOM 3436 O O . GLY A 1 417 ? 21.760 -4.377 -23.044 1.00 12.11 414 GLY A O 1
ATOM 3437 N N . GLY A 1 418 ? 20.055 -2.955 -22.680 1.00 10.63 415 GLY A N 1
ATOM 3438 C CA . GLY A 1 418 ? 20.594 -2.486 -21.420 1.00 11.09 415 GLY A CA 1
ATOM 3439 C C . GLY A 1 418 ? 20.008 -3.252 -20.254 1.00 9.47 415 GLY A C 1
ATOM 3440 O O . GLY A 1 418 ? 19.383 -4.307 -20.425 1.00 9.95 415 GLY A O 1
ATOM 3441 N N . ILE A 1 419 ? 20.201 -2.716 -19.056 1.00 10.75 416 ILE A N 1
ATOM 3442 C CA . ILE A 1 419 ? 19.529 -3.253 -17.880 1.00 10.54 416 ILE A CA 1
ATOM 3443 C C . ILE A 1 419 ? 19.035 -2.119 -17.018 1.00 12.34 416 ILE A C 1
ATOM 3444 O O . ILE A 1 419 ? 19.583 -1.022 -17.041 1.00 11.75 416 ILE A O 1
ATOM 3449 N N . TRP A 1 420 ? 17.981 -2.385 -16.260 1.00 12.11 417 TRP A N 1
ATOM 3450 C CA . TRP A 1 420 ? 17.664 -1.514 -15.135 1.00 10.16 417 TRP A CA 1
ATOM 3451 C C . TRP A 1 420 ? 18.059 -2.266 -13.882 1.00 12.13 417 TRP A C 1
ATOM 3452 O O . TRP A 1 420 ? 18.182 -3.495 -13.906 1.00 13.91 417 TRP A O 1
ATOM 3463 N N . MET A 1 421 ? 18.270 -1.531 -12.797 1.00 11.21 418 MET A N 1
ATOM 3464 C CA . MET A 1 421 ? 18.863 -2.111 -11.592 1.00 12.88 418 MET A CA 1
ATOM 3465 C C . MET A 1 421 ? 17.861 -2.827 -10.677 1.00 12.60 418 MET A C 1
ATOM 3466 O O . MET A 1 421 ? 18.154 -3.141 -9.517 1.00 14.41 418 MET A O 1
ATOM 3471 N N . GLY A 1 422 ? 16.681 -3.108 -11.218 1.00 11.74 419 GLY A N 1
ATOM 3472 C CA . GLY A 1 422 ? 15.718 -3.970 -10.551 1.00 11.76 419 GLY A CA 1
ATOM 3473 C C . GLY A 1 422 ? 14.925 -3.279 -9.462 1.00 10.41 419 GLY A C 1
ATOM 3474 O O . GLY A 1 422 ? 14.716 -2.058 -9.500 1.00 13.65 419 GLY A O 1
ATOM 3475 N N . ASP A 1 423 ? 14.474 -4.068 -8.493 1.00 10.77 420 ASP A N 1
ATOM 3476 C CA . ASP A 1 423 ? 13.600 -3.563 -7.441 1.00 12.73 420 ASP A CA 1
ATOM 3477 C C . ASP A 1 423 ? 14.391 -2.979 -6.289 1.00 11.58 420 ASP A C 1
ATOM 3478 O O . ASP A 1 423 ? 14.644 -3.657 -5.290 1.00 12.79 420 ASP A O 1
ATOM 3483 N N . ASN A 1 424 ? 14.779 -1.717 -6.442 1.00 11.97 421 ASN A N 1
ATOM 3484 C CA . ASN A 1 424 ? 15.358 -0.961 -5.339 1.00 10.54 421 ASN A CA 1
ATOM 3485 C C . ASN A 1 424 ? 14.230 -0.471 -4.426 1.00 12.88 421 ASN A C 1
ATOM 3486 O O . ASN A 1 424 ? 13.071 -0.897 -4.555 1.00 11.97 421 ASN A O 1
ATOM 3491 N N . LYS A 1 425 ? 14.565 0.405 -3.489 1.00 12.41 422 LYS A N 1
ATOM 3492 C CA . LYS A 1 425 ? 13.599 0.881 -2.509 1.00 11.35 422 LYS A CA 1
ATOM 3493 C C . LYS A 1 425 ? 13.695 2.383 -2.419 1.00 12.81 422 LYS A C 1
ATOM 3494 O O . LYS A 1 425 ? 14.705 2.981 -2.809 1.00 12.91 422 LYS A O 1
ATOM 3500 N N . SER A 1 426 ? 12.643 2.989 -1.879 1.00 12.07 423 SER A N 1
ATOM 3501 C CA . SER A 1 426 ? 12.637 4.414 -1.593 1.00 11.17 423 SER A CA 1
ATOM 3502 C C . SER A 1 426 ? 13.484 4.685 -0.348 1.00 11.20 423 SER A C 1
ATOM 3503 O O . SER A 1 426 ? 12.986 5.103 0.701 1.00 12.80 423 SER A O 1
ATOM 3506 N N . TRP A 1 427 ? 14.785 4.431 -0.508 1.00 11.09 424 TRP A N 1
ATOM 3507 C CA . TRP A 1 427 ? 15.801 4.629 0.521 1.00 11.74 424 TRP A CA 1
ATOM 3508 C C . TRP A 1 427 ? 16.858 5.579 -0.012 1.00 11.84 424 TRP A C 1
ATOM 3509 O O . TRP A 1 427 ? 17.265 5.480 -1.168 1.00 11.66 424 TRP A O 1
ATOM 3520 N N . TRP A 1 428 ? 17.333 6.477 0.842 1.00 10.95 425 TRP A N 1
ATOM 3521 C CA . TRP A 1 428 ? 18.423 7.387 0.484 1.00 10.59 425 TRP A CA 1
ATOM 3522 C C . TRP A 1 428 ? 19.693 6.631 0.088 1.00 12.79 425 TRP A C 1
ATOM 3523 O O . TRP A 1 428 ? 20.390 7.007 -0.861 1.00 12.37 425 TRP A O 1
ATOM 3534 N N . SER A 1 429 ? 19.961 5.534 0.789 1.00 12.40 426 SER A N 1
ATOM 3535 C CA . SER A 1 429 ? 21.125 4.711 0.479 1.00 10.87 426 SER A CA 1
ATOM 3536 C C . SER A 1 429 ? 21.067 4.131 -0.927 1.00 13.61 426 SER A C 1
ATOM 3537 O O . SER A 1 429 ? 22.100 3.763 -1.488 1.00 12.25 426 SER A O 1
ATOM 3540 N N . HIS A 1 430 ? 19.870 4.035 -1.503 1.00 11.49 427 HIS A N 1
ATOM 3541 C CA . HIS A 1 430 ? 19.769 3.518 -2.868 1.00 10.02 427 HIS A CA 1
ATOM 3542 C C . HIS A 1 430 ? 20.105 4.547 -3.955 1.00 12.06 427 HIS A C 1
ATOM 3543 O O . HIS A 1 430 ? 20.321 4.182 -5.120 1.00 12.25 427 HIS A O 1
ATOM 3550 N N . ILE A 1 431 ? 20.188 5.827 -3.592 1.00 10.25 428 ILE A N 1
ATOM 3551 C CA . ILE A 1 431 ? 20.756 6.795 -4.523 1.00 9.93 428 ILE A CA 1
ATOM 3552 C C . ILE A 1 431 ? 22.235 6.476 -4.681 1.00 11.25 428 ILE A C 1
ATOM 3553 O O . ILE A 1 431 ? 22.762 6.431 -5.795 1.00 11.35 428 ILE A O 1
ATOM 3558 N N . LEU A 1 432 ? 22.893 6.203 -3.559 1.00 11.89 429 LEU A N 1
ATOM 3559 C CA . LEU A 1 432 ? 24.311 5.875 -3.587 1.00 11.77 429 LEU A CA 1
ATOM 3560 C C . LEU A 1 432 ? 24.552 4.547 -4.305 1.00 12.60 429 LEU A C 1
ATOM 3561 O O . LEU A 1 432 ? 25.499 4.426 -5.091 1.00 13.54 429 LEU A O 1
ATOM 3566 N N . LEU A 1 433 ? 23.697 3.556 -4.052 1.00 11.63 430 LEU A N 1
ATOM 3567 C CA . LEU A 1 433 ? 23.823 2.273 -4.748 1.00 13.58 430 LEU A CA 1
ATOM 3568 C C . LEU A 1 433 ? 23.692 2.442 -6.270 1.00 11.77 430 LEU A C 1
ATOM 3569 O O . LEU A 1 433 ? 24.491 1.879 -7.030 1.00 12.57 430 LEU A O 1
ATOM 3574 N N . ASN A 1 434 ? 22.701 3.213 -6.715 1.00 11.64 431 ASN A N 1
ATOM 3575 C CA . ASN A 1 434 ? 22.522 3.519 -8.135 1.00 10.57 431 ASN A CA 1
ATOM 3576 C C . ASN A 1 434 ? 23.820 4.100 -8.704 1.00 12.83 431 ASN A C 1
ATOM 3577 O O . ASN A 1 434 ? 24.317 3.644 -9.738 1.00 12.94 431 ASN A O 1
ATOM 3582 N N . LEU A 1 435 ? 24.386 5.081 -8.013 1.00 11.23 432 LEU A N 1
ATOM 3583 C CA . LEU A 1 435 ? 25.614 5.723 -8.468 1.00 11.89 432 LEU A CA 1
ATOM 3584 C C . LEU A 1 435 ? 26.766 4.738 -8.604 1.00 10.49 432 LEU A C 1
ATOM 3585 O O . LEU A 1 435 ? 27.439 4.706 -9.642 1.00 12.13 432 LEU A O 1
ATOM 3590 N N . LYS A 1 436 ? 26.998 3.933 -7.570 1.00 9.54 433 LYS A N 1
ATOM 3591 C CA . LYS A 1 436 ? 28.173 3.067 -7.567 1.00 10.84 433 LYS A CA 1
ATOM 3592 C C . LYS A 1 436 ? 28.115 1.954 -8.601 1.00 13.16 433 LYS A C 1
ATOM 3593 O O . LYS A 1 436 ? 29.151 1.532 -9.120 1.00 13.46 433 LYS A O 1
ATOM 3599 N N . MET A 1 437 ? 26.915 1.488 -8.924 1.00 11.31 434 MET A N 1
ATOM 3600 C CA . MET A 1 437 ? 26.796 0.419 -9.908 1.00 11.93 434 MET A CA 1
ATOM 3601 C C . MET A 1 437 ? 27.179 0.897 -11.307 1.00 9.99 434 MET A C 1
ATOM 3602 O O . MET A 1 437 ? 27.596 0.101 -12.145 1.00 12.22 434 MET A O 1
ATOM 3607 N N . LEU A 1 438 ? 27.045 2.197 -11.562 1.00 9.69 435 LEU A N 1
ATOM 3608 C CA . LEU A 1 438 ? 27.227 2.727 -12.917 1.00 10.43 435 LEU A CA 1
ATOM 3609 C C . LEU A 1 438 ? 28.596 2.421 -13.563 1.00 11.39 435 LEU A C 1
ATOM 3610 O O . LEU A 1 438 ? 28.647 1.851 -14.661 1.00 11.78 435 LEU A O 1
ATOM 3615 N N . PRO A 1 439 ? 29.712 2.784 -12.903 1.00 10.77 436 PRO A N 1
ATOM 3616 C CA . PRO A 1 439 ? 30.983 2.532 -13.597 1.00 11.90 436 PRO A CA 1
ATOM 3617 C C . PRO A 1 439 ? 31.274 1.048 -13.776 1.00 9.35 436 PRO A C 1
ATOM 3618 O O . PRO A 1 439 ? 31.825 0.632 -14.801 1.00 11.37 436 PRO A O 1
ATOM 3622 N N . SER A 1 440 ? 30.883 0.242 -12.798 1.00 10.67 437 SER A N 1
ATOM 3623 C CA . SER A 1 440 ? 31.147 -1.185 -12.867 1.00 10.24 437 SER A CA 1
ATOM 3624 C C . SER A 1 440 ? 30.380 -1.822 -14.024 1.00 9.95 437 SER A C 1
ATOM 3625 O O . SER A 1 440 ? 30.902 -2.695 -14.728 1.00 11.59 437 SER A O 1
ATOM 3628 N N . LEU A 1 441 ? 29.144 -1.389 -14.227 1.00 10.59 438 LEU A N 1
ATOM 3629 C CA . LEU A 1 441 ? 28.374 -1.842 -15.374 1.00 10.92 438 LEU A CA 1
ATOM 3630 C C . LEU A 1 441 ? 29.036 -1.453 -16.695 1.00 12.01 438 LEU A C 1
ATOM 3631 O O . LEU A 1 441 ? 29.078 -2.262 -17.631 1.00 10.77 438 LEU A O 1
ATOM 3636 N N . ASN A 1 442 ? 29.568 -0.233 -16.754 1.00 10.30 439 ASN A N 1
ATOM 3637 C CA . ASN A 1 442 ? 30.273 0.254 -17.944 1.00 10.16 439 ASN A CA 1
ATOM 3638 C C . ASN A 1 442 ? 31.489 -0.613 -18.265 1.00 11.24 439 ASN A C 1
ATOM 3639 O O . ASN A 1 442 ? 31.797 -0.855 -19.431 1.00 11.96 439 ASN A O 1
ATOM 3644 N N . MET A 1 443 ? 32.189 -1.075 -17.234 1.00 10.27 440 MET A N 1
ATOM 3645 C CA . MET A 1 443 ? 33.343 -1.946 -17.444 1.00 10.10 440 MET A CA 1
ATOM 3646 C C . MET A 1 443 ? 32.961 -3.251 -18.126 1.00 12.01 440 MET A C 1
ATOM 3647 O O . MET A 1 443 ? 33.789 -3.873 -18.811 1.00 12.53 440 MET A O 1
ATOM 3652 N N . CYS A 1 444 ? 31.713 -3.674 -17.919 1.00 10.50 441 CYS A N 1
ATOM 3653 C CA . CYS A 1 444 ? 31.235 -4.960 -18.399 1.00 10.21 441 CYS A CA 1
ATOM 3654 C C . CYS A 1 444 ? 30.400 -4.850 -19.671 1.00 12.00 441 CYS A C 1
ATOM 3655 O O . CYS A 1 444 ? 29.809 -5.839 -20.119 1.00 13.35 441 CYS A O 1
ATOM 3658 N N . GLY A 1 445 ? 30.358 -3.656 -20.252 1.00 9.91 442 GLY A N 1
ATOM 3659 C CA . GLY A 1 445 ? 29.666 -3.434 -21.512 1.00 11.67 442 GLY A CA 1
ATOM 3660 C C . GLY A 1 445 ? 28.270 -2.848 -21.404 1.00 11.37 442 GLY A C 1
ATOM 3661 O O . GLY A 1 445 ? 27.672 -2.484 -22.422 1.00 12.52 442 GLY A O 1
ATOM 3662 N N . PHE A 1 446 ? 27.735 -2.761 -20.188 1.00 9.83 443 PHE A N 1
ATOM 3663 C CA . PHE A 1 446 ? 26.368 -2.289 -19.994 1.00 11.58 443 PHE A CA 1
ATOM 3664 C C . PHE A 1 446 ? 26.351 -0.795 -19.731 1.00 13.39 443 PHE A C 1
ATOM 3665 O O . PHE A 1 446 ? 26.542 -0.347 -18.605 1.00 18.95 443 PHE A O 1
ATOM 3673 N N . MET A 1 447 ? 26.116 -0.019 -20.780 1.00 11.26 444 MET A N 1
ATOM 3674 C CA A MET A 1 447 ? 26.115 1.426 -20.578 0.52 9.98 444 MET A CA 1
ATOM 3675 C CA B MET A 1 447 ? 26.138 1.444 -20.741 0.48 12.72 444 MET A CA 1
ATOM 3676 C C . MET A 1 447 ? 24.730 2.042 -20.550 1.00 11.34 444 MET A C 1
ATOM 3677 O O . MET A 1 447 ? 24.532 3.048 -19.861 1.00 11.51 444 MET A O 1
ATOM 3686 N N . TYR A 1 448 ? 23.756 1.445 -21.232 1.00 10.05 445 TYR A N 1
ATOM 3687 C CA . TYR A 1 448 ? 22.391 1.951 -21.128 1.00 9.97 445 TYR A CA 1
ATOM 3688 C C . TYR A 1 448 ? 21.763 1.336 -19.889 1.00 9.51 445 TYR A C 1
ATOM 3689 O O . TYR A 1 448 ? 21.238 0.218 -19.926 1.00 11.21 445 TYR A O 1
ATOM 3698 N N . THR A 1 449 ? 21.850 2.073 -18.785 1.00 10.11 446 THR A N 1
ATOM 3699 C CA A THR A 1 449 ? 21.429 1.573 -17.475 0.43 9.93 446 THR A CA 1
ATOM 3700 C CA B THR A 1 449 ? 21.389 1.571 -17.505 0.57 9.72 446 THR A CA 1
ATOM 3701 C C . THR A 1 449 ? 20.919 2.695 -16.588 1.00 11.49 446 THR A C 1
ATOM 3702 O O . THR A 1 449 ? 21.166 3.876 -16.847 1.00 10.38 446 THR A O 1
ATOM 3709 N N . GLY A 1 450 ? 20.236 2.308 -15.521 1.00 10.05 447 GLY A N 1
ATOM 3710 C CA . GLY A 1 450 ? 19.720 3.247 -14.539 1.00 10.80 447 GLY A CA 1
ATOM 3711 C C . GLY A 1 450 ? 18.888 2.480 -13.530 1.00 10.63 447 GLY A C 1
ATOM 3712 O O . GLY A 1 450 ? 18.706 1.269 -13.660 1.00 12.30 447 GLY A O 1
ATOM 3713 N N . ALA A 1 451 ? 18.388 3.195 -12.523 1.00 11.06 448 ALA A N 1
ATOM 3714 C CA . ALA A 1 451 ? 17.600 2.610 -11.444 1.00 11.44 448 ALA A CA 1
ATOM 3715 C C . ALA A 1 451 ? 16.201 3.221 -11.403 1.00 11.32 448 ALA A C 1
ATOM 3716 O O . ALA A 1 451 ? 15.935 4.251 -12.034 1.00 14.82 448 ALA A O 1
ATOM 3718 N N . ASP A 1 452 ? 15.304 2.594 -10.650 1.00 10.28 449 ASP A N 1
ATOM 3719 C CA . ASP A 1 452 ? 13.956 3.143 -10.477 1.00 12.03 449 ASP A CA 1
ATOM 3720 C C . ASP A 1 452 ? 14.009 4.425 -9.646 1.00 14.17 449 ASP A C 1
ATOM 3721 O O . ASP A 1 452 ? 14.245 4.394 -8.436 1.00 13.60 449 ASP A O 1
ATOM 3726 N N . LEU A 1 453 ? 13.788 5.558 -10.296 1.00 13.04 450 LEU A N 1
ATOM 3727 C CA . LEU A 1 453 ? 13.981 6.845 -9.633 1.00 12.05 450 LEU A CA 1
ATOM 3728 C C . LEU A 1 453 ? 12.847 7.119 -8.659 1.00 14.13 450 LEU A C 1
ATOM 3729 O O . LEU A 1 453 ? 11.669 7.023 -9.013 1.00 14.44 450 LEU A O 1
ATOM 3734 N N . GLY A 1 454 ? 13.217 7.446 -7.421 1.00 12.12 451 GLY A N 1
ATOM 3735 C CA . GLY A 1 454 ? 12.276 7.580 -6.328 1.00 12.73 451 GLY A CA 1
ATOM 3736 C C . GLY A 1 454 ? 12.261 6.330 -5.469 1.00 11.95 451 GLY A C 1
ATOM 3737 O O . GLY A 1 454 ? 11.819 6.367 -4.323 1.00 14.26 451 GLY A O 1
ATOM 3738 N N . GLY A 1 455 ? 12.760 5.226 -6.028 1.00 12.36 452 GLY A N 1
ATOM 3739 C CA . GLY A 1 455 ? 12.727 3.928 -5.368 1.00 12.57 452 GLY A CA 1
ATOM 3740 C C . GLY A 1 455 ? 11.493 3.136 -5.759 1.00 14.33 452 GLY A C 1
ATOM 3741 O O . GLY A 1 455 ? 10.378 3.651 -5.698 1.00 14.44 452 GLY A O 1
ATOM 3742 N N . PHE A 1 456 ? 11.680 1.882 -6.153 1.00 12.81 453 PHE A N 1
ATOM 3743 C CA . PHE A 1 456 ? 10.559 1.037 -6.555 1.00 12.50 453 PHE A CA 1
ATOM 3744 C C . PHE A 1 456 ? 9.667 0.703 -5.366 1.00 12.20 453 PHE A C 1
ATOM 3745 O O . PHE A 1 456 ? 8.475 1.055 -5.340 1.00 14.01 453 PHE A O 1
ATOM 3753 N N . GLY A 1 457 ? 10.232 0.022 -4.373 1.00 13.16 454 GLY A N 1
ATOM 3754 C CA . GLY A 1 457 ? 9.458 -0.427 -3.229 1.00 13.30 454 GLY A CA 1
ATOM 3755 C C . GLY A 1 457 ? 9.414 0.598 -2.108 1.00 12.39 454 GLY A C 1
ATOM 3756 O O . GLY A 1 457 ? 10.184 1.575 -2.120 1.00 13.32 454 GLY A O 1
ATOM 3757 N N . ASP A 1 458 ? 8.528 0.358 -1.147 1.00 14.63 455 ASP A N 1
ATOM 3758 C CA . ASP A 1 458 ? 8.306 1.247 -0.009 1.00 14.09 455 ASP A CA 1
ATOM 3759 C C . ASP A 1 458 ? 7.834 2.631 -0.458 1.00 17.08 455 ASP A C 1
ATOM 3760 O O . ASP A 1 458 ? 7.557 2.838 -1.643 1.00 15.94 455 ASP A O 1
ATOM 3765 N N . ASP A 1 459 ? 7.708 3.559 0.487 1.00 15.26 456 ASP A N 1
ATOM 3766 C CA . ASP A 1 459 ? 7.074 4.851 0.206 1.00 13.34 456 ASP A CA 1
ATOM 3767 C C . ASP A 1 459 ? 8.091 5.969 0.079 1.00 13.24 456 ASP A C 1
ATOM 3768 O O . ASP A 1 459 ? 8.888 6.196 0.991 1.00 13.94 456 ASP A O 1
ATOM 3773 N N . THR A 1 460 ? 8.048 6.683 -1.042 1.00 12.25 457 THR A N 1
ATOM 3774 C CA . THR A 1 460 ? 8.981 7.779 -1.274 1.00 12.59 457 THR A CA 1
ATOM 3775 C C . THR A 1 460 ? 8.517 9.051 -0.555 1.00 12.80 457 THR A C 1
ATOM 3776 O O . THR A 1 460 ? 7.422 9.102 0.025 1.00 13.20 457 THR A O 1
ATOM 3780 N N . THR A 1 461 ? 9.375 10.064 -0.575 1.00 12.04 458 THR A N 1
ATOM 3781 C CA . THR A 1 461 ? 8.992 11.407 -0.163 1.00 12.18 458 THR A CA 1
ATOM 3782 C C . THR A 1 461 ? 9.367 12.365 -1.287 1.00 11.96 458 THR A C 1
ATOM 3783 O O . THR A 1 461 ? 10.125 12.016 -2.194 1.00 11.65 458 THR A O 1
ATOM 3787 N N . ARG A 1 462 ? 8.834 13.577 -1.220 1.00 12.64 459 ARG A N 1
ATOM 3788 C CA . ARG A 1 462 ? 9.070 14.574 -2.260 1.00 12.06 459 ARG A CA 1
ATOM 3789 C C . ARG A 1 462 ? 10.558 14.849 -2.479 1.00 11.72 459 ARG A C 1
ATOM 3790 O O . ARG A 1 462 ? 11.044 14.878 -3.626 1.00 11.60 459 ARG A O 1
ATOM 3798 N N . ASP A 1 463 ? 11.279 15.020 -1.373 1.00 13.07 460 ASP A N 1
ATOM 3799 C CA . ASP A 1 463 ? 12.707 15.318 -1.445 1.00 11.40 460 ASP A CA 1
ATOM 3800 C C . ASP A 1 463 ? 13.550 14.138 -1.939 1.00 11.08 460 ASP A C 1
ATOM 3801 O O . ASP A 1 463 ? 14.505 14.338 -2.692 1.00 12.29 460 ASP A O 1
ATOM 3806 N N . LEU A 1 464 ? 13.212 12.915 -1.529 1.00 11.11 461 LEU A N 1
ATOM 3807 C CA . LEU A 1 464 ? 13.925 11.742 -2.025 1.00 10.89 461 LEU A CA 1
ATOM 3808 C C . LEU A 1 464 ? 13.740 11.605 -3.531 1.00 11.11 461 LEU A C 1
ATOM 3809 O O . LEU A 1 464 ? 14.691 11.309 -4.254 1.00 11.27 461 LEU A O 1
ATOM 3814 N N . LEU A 1 465 ? 12.517 11.821 -4.013 1.00 10.89 462 LEU A N 1
ATOM 3815 C CA . LEU A 1 465 ? 12.294 11.759 -5.453 1.00 11.09 462 LEU A CA 1
ATOM 3816 C C . LEU A 1 465 ? 13.108 12.817 -6.195 1.00 12.00 462 LEU A C 1
ATOM 3817 O O . LEU A 1 465 ? 13.730 12.514 -7.202 1.00 11.61 462 LEU A O 1
ATOM 3822 N N . LEU A 1 466 ? 13.112 14.050 -5.690 1.00 11.26 463 LEU A N 1
ATOM 3823 C CA . LEU A 1 466 ? 13.900 15.104 -6.324 1.00 10.67 463 LEU A CA 1
ATOM 3824 C C . LEU A 1 466 ? 15.390 14.756 -6.388 1.00 11.38 463 LEU A C 1
ATOM 3825 O O . LEU A 1 466 ? 16.043 14.964 -7.421 1.00 11.31 463 LEU A O 1
ATOM 3830 N N . ARG A 1 467 ? 15.940 14.222 -5.302 1.00 11.22 464 ARG A N 1
ATOM 3831 C CA . ARG A 1 467 ? 17.356 13.845 -5.319 1.00 10.66 464 ARG A CA 1
ATOM 3832 C C . ARG A 1 467 ? 17.641 12.663 -6.242 1.00 11.53 464 ARG A C 1
ATOM 3833 O O . ARG A 1 467 ? 18.664 12.646 -6.925 1.00 11.95 464 ARG A O 1
ATOM 3841 N N . PHE A 1 468 ? 16.751 11.670 -6.263 1.00 9.97 465 PHE A N 1
ATOM 3842 C CA . PHE A 1 468 ? 16.885 10.578 -7.215 1.00 9.82 465 PHE A CA 1
ATOM 3843 C C . PHE A 1 468 ? 16.880 11.108 -8.641 1.00 11.04 465 PHE A C 1
ATOM 3844 O O . PHE A 1 468 ? 17.718 10.715 -9.450 1.00 10.88 465 PHE A O 1
ATOM 3852 N N . LEU A 1 469 ? 15.944 12.010 -8.947 1.00 10.42 466 LEU A N 1
ATOM 3853 C CA . LEU A 1 469 ? 15.846 12.556 -10.302 1.00 10.18 466 LEU A CA 1
ATOM 3854 C C . LEU A 1 469 ? 17.119 13.299 -10.705 1.00 11.78 466 LEU A C 1
ATOM 3855 O O . LEU A 1 469 ? 17.521 13.255 -11.865 1.00 10.47 466 LEU A O 1
ATOM 3860 N N . ALA A 1 470 ? 17.750 13.993 -9.754 1.00 11.63 467 ALA A N 1
ATOM 3861 C CA . ALA A 1 470 ? 18.977 14.749 -10.059 1.00 10.88 467 ALA A CA 1
ATOM 3862 C C . ALA A 1 470 ? 20.175 13.854 -10.393 1.00 11.90 467 ALA A C 1
ATOM 3863 O O . ALA A 1 470 ? 21.085 14.282 -11.114 1.00 12.07 467 ALA A O 1
ATOM 3865 N N . LEU A 1 471 ? 20.187 12.625 -9.876 1.00 11.08 468 LEU A N 1
ATOM 3866 C CA . LEU A 1 471 ? 21.148 11.634 -10.364 1.00 11.88 468 LEU A CA 1
ATOM 3867 C C . LEU A 1 471 ? 20.708 11.061 -11.717 1.00 14.03 468 LEU A C 1
ATOM 3868 O O . LEU A 1 471 ? 21.527 10.908 -12.639 1.00 10.63 468 LEU A O 1
ATOM 3873 N N . GLY A 1 472 ? 19.417 10.749 -11.841 1.00 10.54 469 GLY A N 1
ATOM 3874 C CA . GLY A 1 472 ? 18.873 10.222 -13.082 1.00 10.38 469 GLY A CA 1
ATOM 3875 C C . GLY A 1 472 ? 19.109 11.120 -14.286 1.00 10.89 469 GLY A C 1
ATOM 3876 O O . GLY A 1 472 ? 19.166 10.631 -15.408 1.00 10.87 469 GLY A O 1
ATOM 3877 N N . VAL A 1 473 ? 19.232 12.429 -14.057 1.00 10.24 470 VAL A N 1
ATOM 3878 C CA . VAL A 1 473 ? 19.577 13.375 -15.113 1.00 9.83 470 VAL A CA 1
ATOM 3879 C C . VAL A 1 473 ? 20.732 12.846 -15.966 1.00 10.65 470 VAL A C 1
ATOM 3880 O O . VAL A 1 473 ? 20.739 13.012 -17.187 1.00 11.21 470 VAL A O 1
ATOM 3884 N N . PHE A 1 474 ? 21.682 12.174 -15.325 1.00 9.40 471 PHE A N 1
ATOM 3885 C CA . PHE A 1 474 ? 22.892 11.731 -16.012 1.00 10.92 471 PHE A CA 1
ATOM 3886 C C . PHE A 1 474 ? 22.898 10.274 -16.447 1.00 10.67 471 PHE A C 1
ATOM 3887 O O . PHE A 1 474 ? 23.780 9.868 -17.173 1.00 11.46 471 PHE A O 1
ATOM 3895 N N . THR A 1 475 ? 21.944 9.475 -15.980 1.00 9.86 472 THR A N 1
ATOM 3896 C CA . THR A 1 475 ? 21.961 8.049 -16.311 1.00 9.64 472 THR A CA 1
ATOM 3897 C C . THR A 1 475 ? 21.176 7.793 -17.599 1.00 9.68 472 THR A C 1
ATOM 3898 O O . THR A 1 475 ? 20.065 8.288 -17.757 1.00 11.22 472 THR A O 1
ATOM 3902 N N . PRO A 1 476 ? 21.759 7.047 -18.549 1.00 9.55 473 PRO A N 1
ATOM 3903 C CA . PRO A 1 476 ? 21.064 6.929 -19.839 1.00 9.41 473 PRO A CA 1
ATOM 3904 C C . PRO A 1 476 ? 19.601 6.476 -19.717 1.00 10.22 473 PRO A C 1
ATOM 3905 O O . PRO A 1 476 ? 18.732 7.058 -20.363 1.00 11.25 473 PRO A O 1
ATOM 3909 N N . LEU A 1 477 ? 19.327 5.493 -18.866 1.00 9.64 474 LEU A N 1
ATOM 3910 C CA . LEU A 1 477 ? 17.950 5.194 -18.501 1.00 11.77 474 LEU A CA 1
ATOM 3911 C C . LEU A 1 477 ? 17.556 6.132 -17.360 1.00 11.17 474 LEU A C 1
ATOM 3912 O O . LEU A 1 477 ? 18.148 6.072 -16.283 1.00 11.07 474 LEU A O 1
ATOM 3917 N N . MET A 1 478 ? 16.563 6.990 -17.609 1.00 9.48 475 MET A N 1
ATOM 3918 C CA . MET A 1 478 ? 16.013 7.891 -16.599 1.00 9.55 475 MET A CA 1
ATOM 3919 C C . MET A 1 478 ? 14.520 7.626 -16.479 1.00 10.57 475 MET A C 1
ATOM 3920 O O . MET A 1 478 ? 13.716 8.150 -17.262 1.00 12.86 475 MET A O 1
ATOM 3925 N N . ARG A 1 479 ? 14.163 6.793 -15.505 1.00 10.36 476 ARG A N 1
ATOM 3926 C CA . ARG A 1 479 ? 12.798 6.296 -15.354 1.00 11.32 476 ARG A CA 1
ATOM 3927 C C . ARG A 1 479 ? 12.351 6.297 -13.898 1.00 13.14 476 ARG A C 1
ATOM 3928 O O . ARG A 1 479 ? 13.014 5.707 -13.040 1.00 13.67 476 ARG A O 1
ATOM 3936 N N . ASP A 1 480 ? 11.224 6.958 -13.645 1.00 12.09 477 ASP A N 1
ATOM 3937 C CA . ASP A 1 480 ? 10.527 6.940 -12.358 1.00 12.77 477 ASP A CA 1
ATOM 3938 C C . ASP A 1 480 ? 9.573 5.743 -12.424 1.00 13.78 477 ASP A C 1
ATOM 3939 O O . ASP A 1 480 ? 8.689 5.717 -13.269 1.00 15.22 477 ASP A O 1
ATOM 3944 N N . HIS A 1 481 ? 9.766 4.748 -11.556 1.00 12.07 478 HIS A N 1
ATOM 3945 C CA . HIS A 1 481 ? 8.920 3.552 -11.539 1.00 11.78 478 HIS A CA 1
ATOM 3946 C C . HIS A 1 481 ? 8.671 3.166 -10.087 1.00 13.48 478 HIS A C 1
ATOM 3947 O O . HIS A 1 481 ? 9.528 3.406 -9.218 1.00 14.09 478 HIS A O 1
ATOM 3954 N N . ALA A 1 482 ? 7.508 2.578 -9.813 1.00 13.19 479 ALA A N 1
ATOM 3955 C CA . ALA A 1 482 ? 7.124 2.271 -8.437 1.00 12.91 479 ALA A CA 1
ATOM 3956 C C . ALA A 1 482 ? 6.247 1.031 -8.352 1.00 14.71 479 ALA A C 1
ATOM 3957 O O . ALA A 1 482 ? 5.555 0.670 -9.308 1.00 15.00 479 ALA A O 1
ATOM 3959 N N . ALA A 1 483 ? 6.270 0.388 -7.187 1.00 14.04 480 ALA A N 1
ATOM 3960 C CA . ALA A 1 483 ? 5.510 -0.832 -6.955 1.00 12.88 480 ALA A CA 1
ATOM 3961 C C . ALA A 1 483 ? 4.051 -0.544 -6.653 1.00 13.36 480 ALA A C 1
ATOM 3962 O O . ALA A 1 483 ? 3.699 0.549 -6.197 1.00 14.73 480 ALA A O 1
ATOM 3964 N N . GLU A 1 484 ? 3.206 -1.549 -6.849 1.00 14.41 481 GLU A N 1
ATOM 3965 C CA . GLU A 1 484 ? 1.810 -1.426 -6.459 1.00 17.49 481 GLU A CA 1
ATOM 3966 C C . GLU A 1 484 ? 1.724 -1.214 -4.948 1.00 17.47 481 GLU A C 1
ATOM 3967 O O . GLU A 1 484 ? 2.551 -1.731 -4.186 1.00 19.41 481 GLU A O 1
ATOM 3973 N N . GLY A 1 485 ? 0.748 -0.420 -4.523 1.00 17.42 482 GLY A N 1
ATOM 3974 C CA . GLY A 1 485 ? 0.504 -0.215 -3.107 1.00 19.58 482 GLY A CA 1
ATOM 3975 C C . GLY A 1 485 ? 1.396 0.834 -2.469 1.00 20.35 482 GLY A C 1
ATOM 3976 O O . GLY A 1 485 ? 1.219 1.160 -1.291 1.00 23.42 482 GLY A O 1
ATOM 3977 N N . THR A 1 486 ? 2.343 1.369 -3.235 1.00 15.68 483 THR A N 1
ATOM 3978 C CA . THR A 1 486 ? 3.239 2.411 -2.726 1.00 17.79 483 THR A CA 1
ATOM 3979 C C . THR A 1 486 ? 2.623 3.783 -2.893 1.00 19.88 483 THR A C 1
ATOM 3980 O O . THR A 1 486 ? 1.678 3.962 -3.656 1.00 18.64 483 THR A O 1
ATOM 3984 N N . ARG A 1 487 ? 3.159 4.750 -2.158 1.00 16.44 484 ARG A N 1
ATOM 3985 C CA . ARG A 1 487 ? 2.753 6.136 -2.313 1.00 15.91 484 ARG A CA 1
ATOM 3986 C C . ARG A 1 487 ? 2.949 6.536 -3.772 1.00 16.38 484 ARG A C 1
ATOM 3987 O O . ARG A 1 487 ? 3.959 6.191 -4.381 1.00 16.82 484 ARG A O 1
ATOM 3995 N N . GLU A 1 488 ? 1.977 7.235 -4.347 1.00 16.45 485 GLU A N 1
ATOM 3996 C CA . GLU A 1 488 ? 2.084 7.619 -5.754 1.00 15.37 485 GLU A CA 1
ATOM 3997 C C . GLU A 1 488 ? 3.284 8.532 -5.998 1.00 17.01 485 GLU A C 1
ATOM 3998 O O . GLU A 1 488 ? 3.549 9.463 -5.234 1.00 16.28 485 GLU A O 1
ATOM 4004 N N . GLN A 1 489 ? 4.011 8.243 -7.072 1.00 14.57 486 GLN A N 1
ATOM 4005 C CA . GLN A 1 489 ? 5.379 8.705 -7.226 1.00 15.12 486 GLN A CA 1
ATOM 4006 C C . GLN A 1 489 ? 5.589 9.519 -8.506 1.00 14.52 486 GLN A C 1
ATOM 4007 O O . GLN A 1 489 ? 6.712 9.942 -8.796 1.00 14.87 486 GLN A O 1
ATOM 4013 N N . GLU A 1 490 ? 4.518 9.750 -9.262 1.00 14.42 487 GLU A N 1
ATOM 4014 C CA . GLU A 1 490 ? 4.611 10.635 -10.429 1.00 13.96 487 GLU A CA 1
ATOM 4015 C C . GLU A 1 490 ? 4.969 12.032 -9.948 1.00 14.82 487 GLU A C 1
ATOM 4016 O O . GLU A 1 490 ? 4.604 12.421 -8.842 1.00 14.80 487 GLU A O 1
ATOM 4022 N N . CYS A 1 491 ? 5.670 12.796 -10.775 1.00 15.30 488 CYS A N 1
ATOM 4023 C CA . CYS A 1 491 ? 6.144 14.106 -10.335 1.00 15.16 488 CYS A CA 1
ATOM 4024 C C . CYS A 1 491 ? 5.000 15.044 -9.961 1.00 18.11 488 CYS A C 1
ATOM 4025 O O . CYS A 1 491 ? 5.149 15.900 -9.080 1.00 18.97 488 CYS A O 1
ATOM 4028 N N . TYR A 1 492 ? 3.848 14.872 -10.605 1.00 15.42 489 TYR A N 1
ATOM 4029 C CA . TYR A 1 492 ? 2.714 15.762 -10.362 1.00 17.60 489 TYR A CA 1
ATOM 4030 C C . TYR A 1 492 ? 1.940 15.437 -9.079 1.00 19.27 489 TYR A C 1
ATOM 4031 O O . TYR A 1 492 ? 0.952 16.098 -8.764 1.00 20.31 489 TYR A O 1
ATOM 4040 N N . GLN A 1 493 ? 2.408 14.435 -8.335 1.00 17.16 490 GLN A N 1
ATOM 4041 C CA . GLN A 1 493 ? 1.766 14.029 -7.085 1.00 18.83 490 GLN A CA 1
ATOM 4042 C C . GLN A 1 493 ? 2.306 14.765 -5.866 1.00 24.02 490 GLN A C 1
ATOM 4043 O O . GLN A 1 493 ? 2.086 14.333 -4.731 1.00 27.80 490 GLN A O 1
ATOM 4049 N N . PHE A 1 494 ? 3.007 15.870 -6.092 1.00 18.13 491 PHE A N 1
ATOM 4050 C CA . PHE A 1 494 ? 3.643 16.599 -4.997 1.00 18.86 491 PHE A CA 1
ATOM 4051 C C . PHE A 1 494 ? 3.406 18.096 -5.119 1.00 21.29 491 PHE A C 1
ATOM 4052 O O . PHE A 1 494 ? 3.062 18.592 -6.192 1.00 22.25 491 PHE A O 1
ATOM 4060 N N . GLU A 1 495 ? 3.587 18.810 -4.012 1.00 17.72 492 GLU A N 1
ATOM 4061 C CA . GLU A 1 495 ? 3.435 20.258 -4.013 1.00 17.73 492 GLU A CA 1
ATOM 4062 C C . GLU A 1 495 ? 4.601 20.908 -4.760 1.00 14.49 492 GLU A C 1
ATOM 4063 O O . GLU A 1 495 ? 5.661 20.299 -4.923 1.00 16.92 492 GLU A O 1
ATOM 4069 N N . ASN A 1 496 ? 4.383 22.136 -5.229 1.00 18.08 493 ASN A N 1
ATOM 4070 C CA . ASN A 1 496 ? 5.420 22.913 -5.911 1.00 16.51 493 ASN A CA 1
ATOM 4071 C C . ASN A 1 496 ? 6.071 22.143 -7.062 1.00 17.38 493 ASN A C 1
ATOM 4072 O O . ASN A 1 496 ? 7.283 21.901 -7.081 1.00 16.18 493 ASN A O 1
ATOM 4077 N N . ILE A 1 497 ? 5.234 21.776 -8.027 1.00 19.47 494 ILE A N 1
ATOM 4078 C CA . ILE A 1 497 ? 5.622 20.945 -9.164 1.00 13.34 494 ILE A CA 1
ATOM 4079 C C . ILE A 1 497 ? 6.730 21.582 -10.008 1.00 15.33 494 ILE A C 1
ATOM 4080 O O . ILE A 1 497 ? 7.478 20.880 -10.701 1.00 16.67 494 ILE A O 1
ATOM 4085 N N . GLU A 1 498 ? 6.863 22.901 -9.922 1.00 14.76 495 GLU A N 1
ATOM 4086 C CA . GLU A 1 498 ? 7.915 23.607 -10.649 1.00 14.25 495 GLU A CA 1
ATOM 4087 C C . GLU A 1 498 ? 9.322 23.075 -10.358 1.00 17.86 495 GLU A C 1
ATOM 4088 O O . GLU A 1 498 ? 10.201 23.149 -11.216 1.00 16.48 495 GLU A O 1
ATOM 4094 N N . ASP A 1 499 ? 9.547 22.547 -9.159 1.00 14.43 496 ASP A N 1
ATOM 4095 C CA . ASP A 1 499 ? 10.853 21.978 -8.838 1.00 14.22 496 ASP A CA 1
ATOM 4096 C C . ASP A 1 499 ? 11.133 20.723 -9.647 1.00 15.35 496 ASP A C 1
ATOM 4097 O O . ASP A 1 499 ? 12.267 20.469 -10.052 1.00 13.59 496 ASP A O 1
ATOM 4102 N N . PHE A 1 500 ? 10.098 19.927 -9.878 1.00 13.37 497 PHE A N 1
ATOM 4103 C CA . PHE A 1 500 ? 10.255 18.745 -10.710 1.00 12.75 497 PHE A CA 1
ATOM 4104 C C . PHE A 1 500 ? 10.503 19.113 -12.163 1.00 11.75 497 PHE A C 1
ATOM 4105 O O . PHE A 1 500 ? 11.312 18.480 -12.855 1.00 12.48 497 PHE A O 1
ATOM 4113 N N . ARG A 1 501 ? 9.797 20.136 -12.635 1.00 13.97 498 ARG A N 1
ATOM 4114 C CA . ARG A 1 501 ? 10.020 20.631 -13.982 1.00 14.15 498 ARG A CA 1
ATOM 4115 C C . ARG A 1 501 ? 11.458 21.114 -14.130 1.00 15.18 498 ARG A C 1
ATOM 4116 O O . ARG A 1 501 ? 12.101 20.845 -15.138 1.00 14.96 498 ARG A O 1
ATOM 4124 N N . SER A 1 502 ? 11.960 21.804 -13.109 1.00 14.71 499 SER A N 1
ATOM 4125 C CA . SER A 1 502 ? 13.327 22.325 -13.136 1.00 13.40 499 SER A CA 1
ATOM 4126 C C . SER A 1 502 ? 14.359 21.215 -13.288 1.00 15.35 499 SER A C 1
ATOM 4127 O O . SER A 1 502 ? 15.263 21.309 -14.120 1.00 14.27 499 SER A O 1
ATOM 4130 N N . VAL A 1 503 ? 14.228 20.162 -12.485 1.00 11.97 500 VAL A N 1
ATOM 4131 C CA . VAL A 1 503 ? 15.195 19.074 -12.512 1.00 12.40 500 VAL A CA 1
ATOM 4132 C C . VAL A 1 503 ? 15.132 18.305 -13.827 1.00 11.93 500 VAL A C 1
ATOM 4133 O O . VAL A 1 503 ? 16.158 18.022 -14.446 1.00 13.70 500 VAL A O 1
ATOM 4137 N N . ILE A 1 504 ? 13.926 17.982 -14.282 1.00 11.38 501 ILE A N 1
ATOM 4138 C CA . ILE A 1 504 ? 13.813 17.271 -15.549 1.00 10.79 501 ILE A CA 1
ATOM 4139 C C . ILE A 1 504 ? 14.189 18.172 -16.739 1.00 13.27 501 ILE A C 1
ATOM 4140 O O . ILE A 1 504 ? 14.747 17.695 -17.727 1.00 12.34 501 ILE A O 1
ATOM 4145 N N . ASN A 1 505 ? 13.942 19.478 -16.631 1.00 11.74 502 ASN A N 1
ATOM 4146 C CA . ASN A 1 505 ? 14.453 20.397 -17.661 1.00 12.03 502 ASN A CA 1
ATOM 4147 C C . ASN A 1 505 ? 15.963 20.247 -17.831 1.00 12.71 502 ASN A C 1
ATOM 4148 O O . ASN A 1 505 ? 16.468 20.293 -18.957 1.00 13.25 502 ASN A O 1
ATOM 4153 N N . ALA A 1 506 ? 16.684 20.071 -16.729 1.00 11.55 503 ALA A N 1
ATOM 4154 C CA . ALA A 1 506 ? 18.140 19.909 -16.804 1.00 11.60 503 ALA A CA 1
ATOM 4155 C C . ALA A 1 506 ? 18.530 18.696 -17.647 1.00 11.69 503 ALA A C 1
ATOM 4156 O O . ALA A 1 506 ? 19.469 18.767 -18.454 1.00 12.23 503 ALA A O 1
ATOM 4158 N N . ARG A 1 507 ? 17.811 17.590 -17.473 1.00 11.21 504 ARG A N 1
ATOM 4159 C CA . ARG A 1 507 ? 18.029 16.411 -18.310 1.00 10.90 504 ARG A CA 1
ATOM 4160 C C . ARG A 1 507 ? 17.912 16.774 -19.781 1.00 12.06 504 ARG A C 1
ATOM 4161 O O . ARG A 1 507 ? 18.795 16.451 -20.587 1.00 11.41 504 ARG A O 1
ATOM 4169 N N . TYR A 1 508 ? 16.818 17.439 -20.144 1.00 11.95 505 TYR A N 1
ATOM 4170 C CA . TYR A 1 508 ? 16.584 17.717 -21.557 1.00 11.15 505 TYR A CA 1
ATOM 4171 C C . TYR A 1 508 ? 17.581 18.712 -22.140 1.00 13.59 505 TYR A C 1
ATOM 4172 O O . TYR A 1 508 ? 17.937 18.613 -23.309 1.00 13.32 505 TYR A O 1
ATOM 4181 N N . ARG A 1 509 ? 18.043 19.656 -21.325 1.00 12.21 506 ARG A N 1
ATOM 4182 C CA . ARG A 1 509 ? 19.057 20.596 -21.779 1.00 11.39 506 ARG A CA 1
ATOM 4183 C C . ARG A 1 509 ? 20.379 19.870 -22.019 1.00 12.36 506 ARG A C 1
ATOM 4184 O O . ARG A 1 509 ? 21.184 20.280 -22.870 1.00 11.68 506 ARG A O 1
ATOM 4192 N N . LEU A 1 510 ? 20.588 18.779 -21.285 1.00 11.93 507 LEU A N 1
ATOM 4193 C CA . LEU A 1 510 ? 21.823 17.999 -21.386 1.00 11.28 507 LEU A CA 1
ATOM 4194 C C . LEU A 1 510 ? 21.742 16.841 -22.375 1.00 11.19 507 LEU A C 1
ATOM 4195 O O . LEU A 1 510 ? 22.752 16.208 -22.652 1.00 12.36 507 LEU A O 1
ATOM 4200 N N . VAL A 1 511 ? 20.556 16.563 -22.914 1.00 10.45 508 VAL A N 1
ATOM 4201 C CA . VAL A 1 511 ? 20.406 15.403 -23.796 1.00 11.58 508 VAL A CA 1
ATOM 4202 C C . VAL A 1 511 ? 21.376 15.401 -24.986 1.00 11.41 508 VAL A C 1
ATOM 4203 O O . VAL A 1 511 ? 21.982 14.365 -25.267 1.00 12.24 508 VAL A O 1
ATOM 4207 N N . PRO A 1 512 ? 21.549 16.548 -25.673 1.00 11.65 509 PRO A N 1
ATOM 4208 C CA . PRO A 1 512 ? 22.508 16.504 -26.787 1.00 11.48 509 PRO A CA 1
ATOM 4209 C C . PRO A 1 512 ? 23.919 16.099 -26.350 1.00 10.78 509 PRO A C 1
ATOM 4210 O O . PRO A 1 512 ? 24.543 15.278 -27.022 1.00 12.62 509 PRO A O 1
ATOM 4214 N N . TYR A 1 513 ? 24.398 16.630 -25.232 1.00 11.39 510 TYR A N 1
ATOM 4215 C CA . TYR A 1 513 ? 25.695 16.233 -24.693 1.00 13.61 510 TYR A CA 1
ATOM 4216 C C . TYR A 1 513 ? 25.733 14.760 -24.255 1.00 10.73 510 TYR A C 1
ATOM 4217 O O . TYR A 1 513 ? 26.664 14.017 -24.606 1.00 11.81 510 TYR A O 1
ATOM 4226 N N . LEU A 1 514 ? 24.734 14.342 -23.476 1.00 10.92 511 LEU A N 1
ATOM 4227 C CA . LEU A 1 514 ? 24.717 12.986 -22.937 1.00 11.30 511 LEU A CA 1
ATOM 4228 C C . LEU A 1 514 ? 24.615 11.941 -24.046 1.00 11.20 511 LEU A C 1
ATOM 4229 O O . LEU A 1 514 ? 25.330 10.933 -24.037 1.00 10.64 511 LEU A O 1
ATOM 4234 N N . TYR A 1 515 ? 23.736 12.184 -25.008 1.00 10.53 512 TYR A N 1
ATOM 4235 C CA . TYR A 1 515 ? 23.605 11.286 -26.147 1.00 10.74 512 TYR A CA 1
ATOM 4236 C C . TYR A 1 515 ? 24.907 11.223 -26.933 1.00 10.12 512 TYR A C 1
ATOM 4237 O O . TYR A 1 515 ? 25.341 10.139 -27.346 1.00 10.63 512 TYR A O 1
ATOM 4246 N N . SER A 1 516 ? 25.539 12.382 -27.126 1.00 10.72 513 SER A N 1
ATOM 4247 C CA . SER A 1 516 ? 26.802 12.449 -27.849 1.00 11.43 513 SER A CA 1
ATOM 4248 C C . SER A 1 516 ? 27.866 11.601 -27.157 1.00 11.34 513 SER A C 1
ATOM 4249 O O . SER A 1 516 ? 28.541 10.788 -27.803 1.00 11.12 513 SER A O 1
ATOM 4252 N N . GLU A 1 517 ? 28.002 11.760 -25.844 1.00 11.00 514 GLU A N 1
ATOM 4253 C CA . GLU A 1 517 ? 28.985 10.967 -25.108 1.00 10.72 514 GLU A CA 1
ATOM 4254 C C . GLU A 1 517 ? 28.658 9.481 -25.127 1.00 9.85 514 GLU A C 1
ATOM 4255 O O . GLU A 1 517 ? 29.556 8.635 -25.214 1.00 11.94 514 GLU A O 1
ATOM 4261 N N . TYR A 1 518 ? 27.379 9.143 -25.052 1.00 10.01 515 TYR A N 1
ATOM 4262 C CA . TYR A 1 518 ? 27.009 7.742 -25.131 1.00 10.95 515 TYR A CA 1
ATOM 4263 C C . TYR A 1 518 ? 27.444 7.156 -26.467 1.00 10.53 515 TYR A C 1
ATOM 4264 O O . TYR A 1 518 ? 28.055 6.081 -26.522 1.00 11.69 515 TYR A O 1
ATOM 4273 N N . MET A 1 519 ? 27.107 7.845 -27.551 1.00 9.95 516 MET A N 1
ATOM 4274 C CA . MET A 1 519 ? 27.413 7.332 -28.884 1.00 11.36 516 MET A CA 1
ATOM 4275 C C . MET A 1 519 ? 28.919 7.230 -29.121 1.00 10.26 516 MET A C 1
ATOM 4276 O O . MET A 1 519 ? 29.410 6.221 -29.637 1.00 11.56 516 MET A O 1
ATOM 4281 N N . LYS A 1 520 ? 29.665 8.248 -28.716 1.00 13.22 517 LYS A N 1
ATOM 4282 C CA . LYS A 1 520 ? 31.119 8.200 -28.880 1.00 12.40 517 LYS A CA 1
ATOM 4283 C C . LYS A 1 520 ? 31.709 7.040 -28.083 1.00 11.54 517 LYS A C 1
ATOM 4284 O O . LYS A 1 520 ? 32.619 6.352 -28.561 1.00 15.21 517 LYS A O 1
ATOM 4290 N N . ALA A 1 521 ? 31.192 6.802 -26.882 1.00 12.90 518 ALA A N 1
ATOM 4291 C CA . ALA A 1 521 ? 31.699 5.716 -26.051 1.00 12.76 518 ALA A CA 1
ATOM 4292 C C . ALA A 1 521 ? 31.341 4.354 -26.648 1.00 12.43 518 ALA A C 1
ATOM 4293 O O . ALA A 1 521 ? 32.195 3.469 -26.766 1.00 14.17 518 ALA A O 1
ATOM 4295 N N . ALA A 1 522 ? 30.085 4.184 -27.048 1.00 11.76 519 ALA A N 1
ATOM 4296 C CA . ALA A 1 522 ? 29.664 2.909 -27.609 1.00 12.41 519 ALA A CA 1
ATOM 4297 C C . ALA A 1 522 ? 30.414 2.562 -28.886 1.00 11.57 519 ALA A C 1
ATOM 4298 O O . ALA A 1 522 ? 30.855 1.429 -29.073 1.00 13.97 519 ALA A O 1
ATOM 4300 N N . LEU A 1 523 ? 30.567 3.547 -29.764 1.00 11.67 520 LEU A N 1
ATOM 4301 C CA . LEU A 1 523 ? 31.163 3.294 -31.066 1.00 12.19 520 LEU A CA 1
ATOM 4302 C C . LEU A 1 523 ? 32.650 3.024 -30.947 1.00 14.62 520 LEU A C 1
ATOM 4303 O O . LEU A 1 523 ? 33.252 2.453 -31.858 1.00 18.91 520 LEU A O 1
ATOM 4308 N N . ASN A 1 524 ? 33.242 3.415 -29.823 1.00 12.22 521 ASN A N 1
ATOM 4309 C CA . ASN A 1 524 ? 34.678 3.259 -29.623 1.00 12.60 521 ASN A CA 1
ATOM 4310 C C . ASN A 1 524 ? 35.042 2.313 -28.483 1.00 13.36 521 ASN A C 1
ATOM 4311 O O . ASN A 1 524 ? 36.191 2.305 -28.028 1.00 15.84 521 ASN A O 1
ATOM 4316 N N . ASP A 1 525 ? 34.072 1.511 -28.047 1.00 12.92 522 ASP A N 1
ATOM 4317 C CA . ASP A 1 525 ? 34.273 0.538 -26.963 1.00 13.18 522 ASP A CA 1
ATOM 4318 C C . ASP A 1 525 ? 34.867 1.193 -25.718 1.00 15.11 522 ASP A C 1
ATOM 4319 O O . ASP A 1 525 ? 35.805 0.666 -25.109 1.00 15.94 522 ASP A O 1
ATOM 4324 N N . ASP A 1 526 ? 34.319 2.347 -25.349 1.00 10.67 523 ASP A N 1
ATOM 4325 C CA . ASP A 1 526 ? 34.813 3.114 -24.216 1.00 12.72 523 ASP A CA 1
ATOM 4326 C C . ASP A 1 526 ? 33.701 3.282 -23.179 1.00 12.03 523 ASP A C 1
ATOM 4327 O O . ASP A 1 526 ? 32.568 2.828 -23.380 1.00 11.59 523 ASP A O 1
ATOM 4332 N N . MET A 1 527 ? 34.032 3.931 -22.066 1.00 13.87 524 MET A N 1
ATOM 4333 C CA . MET A 1 527 ? 33.122 4.076 -20.931 1.00 12.37 524 MET A CA 1
ATOM 4334 C C . MET A 1 527 ? 32.427 5.425 -20.919 1.00 13.96 524 MET A C 1
ATOM 4335 O O . MET A 1 527 ? 33.043 6.461 -21.177 1.00 15.74 524 MET A O 1
ATOM 4340 N N . TYR A 1 528 ? 31.140 5.408 -20.601 1.00 13.22 525 TYR A N 1
ATOM 4341 C CA . TYR A 1 528 ? 30.349 6.624 -20.453 1.00 11.30 525 TYR A CA 1
ATOM 4342 C C . TYR A 1 528 ? 30.579 7.196 -19.052 1.00 14.12 525 TYR A C 1
ATOM 4343 O O . TYR A 1 528 ? 30.877 8.384 -18.900 1.00 12.31 525 TYR A O 1
ATOM 4352 N N . PHE A 1 529 ? 30.454 6.342 -18.037 1.00 12.20 526 PHE A N 1
ATOM 4353 C CA . PHE A 1 529 ? 30.846 6.682 -16.668 1.00 9.55 526 PHE A CA 1
ATOM 4354 C C . PHE A 1 529 ? 32.162 6.010 -16.317 1.00 9.61 526 PHE A C 1
ATOM 4355 O O . PHE A 1 529 ? 32.374 4.847 -16.676 1.00 12.65 526 PHE A O 1
ATOM 4363 N N . LYS A 1 530 ? 33.029 6.731 -15.604 1.00 10.68 527 LYS A N 1
ATOM 4364 C CA . LYS A 1 530 ? 34.331 6.208 -15.178 1.00 10.86 527 LYS A CA 1
ATOM 4365 C C . LYS A 1 530 ? 34.572 6.537 -13.710 1.00 10.38 527 LYS A C 1
ATOM 4366 O O . LYS A 1 530 ? 34.251 7.638 -13.267 1.00 11.80 527 LYS A O 1
ATOM 4372 N N . PRO A 1 531 ? 35.184 5.611 -12.955 1.00 10.04 528 PRO A N 1
ATOM 4373 C CA . PRO A 1 531 ? 35.647 5.996 -11.617 1.00 10.44 528 PRO A CA 1
ATOM 4374 C C . PRO A 1 531 ? 36.735 7.063 -11.730 1.00 11.43 528 PRO A C 1
ATOM 4375 O O . PRO A 1 531 ? 37.441 7.122 -12.748 1.00 11.43 528 PRO A O 1
ATOM 4379 N N . LEU A 1 532 ? 36.881 7.897 -10.707 1.00 11.50 529 LEU A N 1
ATOM 4380 C CA . LEU A 1 532 ? 37.886 8.959 -10.760 1.00 11.48 529 LEU A CA 1
ATOM 4381 C C . LEU A 1 532 ? 39.287 8.414 -10.997 1.00 11.39 529 LEU A C 1
ATOM 4382 O O . LEU A 1 532 ? 40.085 9.059 -11.671 1.00 12.39 529 LEU A O 1
ATOM 4387 N N . GLY A 1 533 ? 39.582 7.228 -10.475 1.00 12.09 530 GLY A N 1
ATOM 4388 C CA . GLY A 1 533 ? 40.912 6.653 -10.612 1.00 13.38 530 GLY A CA 1
ATOM 4389 C C . GLY A 1 533 ? 41.296 6.322 -12.042 1.00 12.55 530 GLY A C 1
ATOM 4390 O O . GLY A 1 533 ? 42.484 6.233 -12.352 1.00 14.51 530 GLY A O 1
ATOM 4391 N N . PHE A 1 534 ? 40.310 6.141 -12.918 1.00 11.81 531 PHE A N 1
ATOM 4392 C CA . PHE A 1 534 ? 40.619 5.862 -14.326 1.00 11.32 531 PHE A CA 1
ATOM 4393 C C . PHE A 1 534 ? 41.088 7.125 -15.057 1.00 14.64 531 PHE A C 1
ATOM 4394 O O . PHE A 1 534 ? 41.801 7.044 -16.064 1.00 15.24 531 PHE A O 1
ATOM 4402 N N . VAL A 1 535 ? 40.657 8.285 -14.561 1.00 13.76 532 VAL A N 1
ATOM 4403 C CA . VAL A 1 535 ? 40.969 9.569 -15.187 1.00 11.10 532 VAL A CA 1
ATOM 4404 C C . VAL A 1 535 ? 42.160 10.244 -14.507 1.00 12.96 532 VAL A C 1
ATOM 4405 O O . VAL A 1 535 ? 42.971 10.904 -15.163 1.00 14.15 532 VAL A O 1
ATOM 4409 N N . TYR A 1 536 ? 42.286 10.041 -13.198 1.00 13.79 533 TYR A N 1
ATOM 4410 C CA . TYR A 1 536 ? 43.398 10.607 -12.441 1.00 11.94 533 TYR A CA 1
ATOM 4411 C C . TYR A 1 536 ? 44.180 9.511 -11.705 1.00 13.36 533 TYR A C 1
ATOM 4412 O O . TYR A 1 536 ? 44.200 9.465 -10.473 1.00 14.29 533 TYR A O 1
ATOM 4421 N N . PRO A 1 537 ? 44.860 8.640 -12.464 1.00 13.31 534 PRO A N 1
ATOM 4422 C CA . PRO A 1 537 ? 45.480 7.442 -11.884 1.00 15.17 534 PRO A CA 1
ATOM 4423 C C . PRO A 1 537 ? 46.663 7.730 -10.956 1.00 15.27 534 PRO A C 1
ATOM 4424 O O . PRO A 1 537 ? 47.046 6.849 -10.186 1.00 18.64 534 PRO A O 1
ATOM 4428 N N . ASP A 1 538 ? 47.230 8.930 -11.027 1.00 15.39 535 ASP A N 1
ATOM 4429 C CA . ASP A 1 538 ? 48.386 9.270 -10.205 1.00 15.41 535 ASP A CA 1
ATOM 4430 C C . ASP A 1 538 ? 48.026 10.046 -8.939 1.00 17.24 535 ASP A C 1
ATOM 4431 O O . ASP A 1 538 ? 48.905 10.493 -8.202 1.00 19.27 535 ASP A O 1
ATOM 4436 N N . ASP A 1 539 ? 46.730 10.193 -8.688 1.00 13.89 536 ASP A N 1
ATOM 4437 C CA . ASP A 1 539 ? 46.247 10.958 -7.543 1.00 13.05 536 ASP A CA 1
ATOM 4438 C C . ASP A 1 539 ? 45.667 9.972 -6.528 1.00 14.29 536 ASP A C 1
ATOM 4439 O O . ASP A 1 539 ? 44.602 9.387 -6.755 1.00 15.71 536 ASP A O 1
ATOM 4444 N N . LYS A 1 540 ? 46.371 9.796 -5.413 1.00 15.50 537 LYS A N 1
ATOM 4445 C CA . LYS A 1 540 ? 46.024 8.768 -4.428 1.00 15.08 537 LYS A CA 1
ATOM 4446 C C . LYS A 1 540 ? 44.696 9.054 -3.743 1.00 17.67 537 LYS A C 1
ATOM 4447 O O . LYS A 1 540 ? 44.029 8.140 -3.260 1.00 18.41 537 LYS A O 1
ATOM 4453 N N . MET A 1 541 ? 44.324 10.328 -3.681 1.00 13.84 538 MET A N 1
ATOM 4454 C CA . MET A 1 541 ? 43.013 10.713 -3.161 1.00 15.23 538 MET A CA 1
ATOM 4455 C C . MET A 1 541 ? 41.918 10.370 -4.170 1.00 13.65 538 MET A C 1
ATOM 4456 O O . MET A 1 541 ? 40.897 9.756 -3.828 1.00 14.47 538 MET A O 1
ATOM 4461 N N . ALA A 1 542 ? 42.146 10.738 -5.427 1.00 11.94 539 ALA A N 1
ATOM 4462 C CA . ALA A 1 542 ? 41.160 10.514 -6.474 1.00 11.74 539 ALA A CA 1
ATOM 4463 C C . ALA A 1 542 ? 40.809 9.041 -6.630 1.00 12.06 539 ALA A C 1
ATOM 4464 O O . ALA A 1 542 ? 39.641 8.688 -6.822 1.00 12.55 539 ALA A O 1
ATOM 4466 N N . ILE A 1 543 ? 41.815 8.177 -6.559 1.00 13.83 540 ILE A N 1
ATOM 4467 C CA . ILE A 1 543 ? 41.560 6.766 -6.847 1.00 11.84 540 ILE A CA 1
ATOM 4468 C C . ILE A 1 543 ? 40.613 6.107 -5.851 1.00 13.30 540 ILE A C 1
ATOM 4469 O O . ILE A 1 543 ? 40.047 5.065 -6.166 1.00 15.28 540 ILE A O 1
ATOM 4474 N N . ARG A 1 544 ? 40.426 6.708 -4.675 1.00 13.13 541 ARG A N 1
ATOM 4475 C CA . ARG A 1 544 ? 39.544 6.133 -3.660 1.00 14.07 541 ARG A CA 1
ATOM 4476 C C . ARG A 1 544 ? 38.190 6.832 -3.502 1.00 12.69 541 ARG A C 1
ATOM 4477 O O . ARG A 1 544 ? 37.379 6.443 -2.658 1.00 16.07 541 ARG A O 1
ATOM 4485 N N . VAL A 1 545 ? 37.939 7.848 -4.324 1.00 11.99 542 VAL A N 1
ATOM 4486 C CA . VAL A 1 545 ? 36.639 8.517 -4.331 1.00 11.15 542 VAL A CA 1
ATOM 4487 C C . VAL A 1 545 ? 35.582 7.594 -4.929 1.00 13.41 542 VAL A C 1
ATOM 4488 O O . VAL A 1 545 ? 35.768 7.064 -6.025 1.00 13.26 542 VAL A O 1
ATOM 4492 N N . GLU A 1 546 ? 34.478 7.384 -4.219 1.00 13.04 543 GLU A N 1
ATOM 4493 C CA . GLU A 1 546 ? 33.443 6.494 -4.743 1.00 14.07 543 GLU A CA 1
ATOM 4494 C C . GLU A 1 546 ? 32.078 7.124 -4.895 1.00 14.18 543 GLU A C 1
ATOM 4495 O O . GLU A 1 546 ? 31.160 6.476 -5.391 1.00 16.89 543 GLU A O 1
ATOM 4501 N N . ASP A 1 547 ? 31.921 8.367 -4.460 1.00 11.66 544 ASP A N 1
ATOM 4502 C CA . ASP A 1 547 ? 30.612 9.000 -4.593 1.00 9.97 544 ASP A CA 1
ATOM 4503 C C . ASP A 1 547 ? 30.614 10.167 -5.580 1.00 10.33 544 ASP A C 1
ATOM 4504 O O . ASP A 1 547 ? 29.770 11.062 -5.510 1.00 10.87 544 ASP A O 1
ATOM 4509 N N . GLN A 1 548 ? 31.575 10.136 -6.503 1.00 10.42 545 GLN A N 1
ATOM 4510 C CA . GLN A 1 548 ? 31.642 11.040 -7.643 1.00 9.64 545 GLN A CA 1
ATOM 4511 C C . GLN A 1 548 ? 32.012 10.159 -8.828 1.00 10.26 545 GLN A C 1
ATOM 4512 O O . GLN A 1 548 ? 32.665 9.123 -8.650 1.00 11.00 545 GLN A O 1
ATOM 4518 N N . LEU A 1 549 ? 31.595 10.560 -10.027 1.00 9.49 546 LEU A N 1
ATOM 4519 C CA . LEU A 1 549 ? 31.986 9.851 -11.253 1.00 9.61 546 LEU A CA 1
ATOM 4520 C C . LEU A 1 549 ? 32.362 10.837 -12.334 1.00 10.32 546 LEU A C 1
ATOM 4521 O O . LEU A 1 549 ? 31.853 11.962 -12.371 1.00 10.92 546 LEU A O 1
ATOM 4526 N N . MET A 1 550 ? 33.237 10.400 -13.230 1.00 9.63 547 MET A N 1
ATOM 4527 C CA . MET A 1 550 ? 33.558 11.156 -14.425 1.00 9.73 547 MET A CA 1
ATOM 4528 C C . MET A 1 550 ? 32.609 10.701 -15.532 1.00 11.54 547 MET A C 1
ATOM 4529 O O . MET A 1 550 ? 32.266 9.512 -15.623 1.00 12.56 547 MET A O 1
ATOM 4534 N N . LEU A 1 551 ? 32.160 11.636 -16.363 1.00 11.29 548 LEU A N 1
ATOM 4535 C CA . LEU A 1 551 ? 31.312 11.290 -17.496 1.00 11.75 548 LEU A CA 1
ATOM 4536 C C . LEU A 1 551 ? 32.015 11.778 -18.755 1.00 11.51 548 LEU A C 1
ATOM 4537 O O . LEU A 1 551 ? 32.420 12.939 -18.845 1.00 12.36 548 LEU A O 1
ATOM 4542 N N . GLY A 1 552 ? 32.188 10.876 -19.714 1.00 10.66 549 GLY A N 1
ATOM 4543 C CA . GLY A 1 552 ? 32.859 11.233 -20.950 1.00 11.51 549 GLY A CA 1
ATOM 4544 C C . GLY A 1 552 ? 34.240 11.779 -20.652 1.00 14.62 549 GLY A C 1
ATOM 4545 O O . GLY A 1 552 ? 34.954 11.259 -19.791 1.00 14.23 549 GLY A O 1
ATOM 4546 N N . ASN A 1 553 ? 34.622 12.846 -21.346 1.00 11.37 550 ASN A N 1
ATOM 4547 C CA . ASN A 1 553 ? 35.927 13.446 -21.094 1.00 12.46 550 ASN A CA 1
ATOM 4548 C C . ASN A 1 553 ? 35.829 14.889 -20.638 1.00 12.93 550 ASN A C 1
ATOM 4549 O O . ASN A 1 553 ? 36.827 15.607 -20.619 1.00 14.17 550 ASN A O 1
ATOM 4554 N N . GLU A 1 554 ? 34.628 15.298 -20.234 1.00 12.24 551 GLU A N 1
ATOM 4555 C CA . GLU A 1 554 ? 34.351 16.715 -20.008 1.00 11.55 551 GLU A CA 1
ATOM 4556 C C . GLU A 1 554 ? 33.903 17.047 -18.592 1.00 11.29 551 GLU A C 1
ATOM 4557 O O . GLU A 1 554 ? 34.220 18.116 -18.082 1.00 12.46 551 GLU A O 1
ATOM 4563 N N . ILE A 1 555 ? 33.149 16.150 -17.964 1.00 10.37 552 ILE A N 1
ATOM 4564 C CA . ILE A 1 555 ? 32.502 16.496 -16.699 1.00 10.90 552 ILE A CA 1
ATOM 4565 C C . ILE A 1 555 ? 32.680 15.479 -15.586 1.00 10.86 552 ILE A C 1
ATOM 4566 O O . ILE A 1 555 ? 33.149 14.360 -15.800 1.00 11.48 552 ILE A O 1
ATOM 4571 N N . MET A 1 556 ? 32.310 15.918 -14.384 1.00 11.21 553 MET A N 1
ATOM 4572 C CA . MET A 1 556 ? 32.251 15.082 -13.195 1.00 10.79 553 MET A CA 1
ATOM 4573 C C . MET A 1 556 ? 30.906 15.340 -12.546 1.00 12.05 553 MET A C 1
ATOM 4574 O O . MET A 1 556 ? 30.437 16.481 -12.506 1.00 12.16 553 MET A O 1
ATOM 4579 N N . ILE A 1 557 ? 30.277 14.274 -12.062 1.00 11.04 554 ILE A N 1
ATOM 4580 C CA . ILE A 1 557 ? 29.042 14.386 -11.297 1.00 10.34 554 ILE A CA 1
ATOM 4581 C C . ILE A 1 557 ? 29.278 14.003 -9.837 1.00 10.83 554 ILE A C 1
ATOM 4582 O O . ILE A 1 557 ? 30.210 13.264 -9.506 1.00 10.92 554 ILE A O 1
ATOM 4587 N N . ALA A 1 558 ? 28.431 14.532 -8.967 1.00 12.11 555 ALA A N 1
ATOM 4588 C CA . ALA A 1 558 ? 28.558 14.324 -7.528 1.00 12.24 555 ALA A CA 1
ATOM 4589 C C . ALA A 1 558 ? 27.203 14.602 -6.891 1.00 9.86 555 ALA A C 1
ATOM 4590 O O . ALA A 1 558 ? 26.960 15.685 -6.355 1.00 11.98 555 ALA A O 1
ATOM 4592 N N . PRO A 1 559 ? 26.295 13.627 -6.958 1.00 10.81 556 PRO A N 1
ATOM 4593 C CA . PRO A 1 559 ? 24.933 13.876 -6.479 1.00 11.94 556 PRO A CA 1
ATOM 4594 C C . PRO A 1 559 ? 24.843 13.945 -4.963 1.00 11.92 556 PRO A C 1
ATOM 4595 O O . PRO A 1 559 ? 25.657 13.334 -4.259 1.00 11.92 556 PRO A O 1
ATOM 4599 N N . VAL A 1 560 ? 23.852 14.677 -4.467 1.00 10.12 557 VAL A N 1
ATOM 4600 C CA . VAL A 1 560 ? 23.539 14.665 -3.039 1.00 11.19 557 VAL A CA 1
ATOM 4601 C C . VAL A 1 560 ? 22.681 13.442 -2.725 1.00 12.85 557 VAL A C 1
ATOM 4602 O O . VAL A 1 560 ? 21.670 13.191 -3.392 1.00 12.22 557 VAL A O 1
ATOM 4606 N N . TYR A 1 561 ? 23.076 12.674 -1.709 1.00 11.89 558 TYR A N 1
ATOM 4607 C CA . TYR A 1 561 ? 22.365 11.441 -1.374 1.00 10.70 558 TYR A CA 1
ATOM 4608 C C . TYR A 1 561 ? 22.038 11.328 0.118 1.00 12.00 558 TYR A C 1
ATOM 4609 O O . TYR A 1 561 ? 21.769 10.231 0.624 1.00 13.75 558 TYR A O 1
ATOM 4618 N N A GLU A 1 562 ? 22.072 12.460 0.814 0.55 12.26 559 GLU A N 1
ATOM 4619 N N B GLU A 1 562 ? 22.037 12.475 0.798 0.45 12.29 559 GLU A N 1
ATOM 4620 C CA A GLU A 1 562 ? 21.733 12.508 2.231 0.55 12.78 559 GLU A CA 1
ATOM 4621 C CA B GLU A 1 562 ? 21.771 12.576 2.233 0.45 12.99 559 GLU A CA 1
ATOM 4622 C C A GLU A 1 562 ? 20.468 13.338 2.441 0.55 11.45 559 GLU A C 1
ATOM 4623 C C B GLU A 1 562 ? 20.485 13.377 2.480 0.45 11.80 559 GLU A C 1
ATOM 4624 O O A GLU A 1 562 ? 20.338 14.442 1.905 0.55 14.48 559 GLU A O 1
ATOM 4625 O O B GLU A 1 562 ? 20.352 14.505 1.995 0.45 12.95 559 GLU A O 1
ATOM 4636 N N . GLN A 1 563 ? 19.539 12.805 3.225 1.00 11.74 560 GLN A N 1
ATOM 4637 C CA . GLN A 1 563 ? 18.280 13.497 3.500 1.00 11.53 560 GLN A CA 1
ATOM 4638 C C . GLN A 1 563 ? 18.528 14.759 4.326 1.00 13.63 560 GLN A C 1
ATOM 4639 O O . GLN A 1 563 ? 19.389 14.776 5.217 1.00 13.75 560 GLN A O 1
ATOM 4645 N N . ASN A 1 564 ? 17.789 15.817 3.994 1.00 11.74 561 ASN A N 1
ATOM 4646 C CA . ASN A 1 564 ? 17.893 17.121 4.657 1.00 12.40 561 ASN A CA 1
ATOM 4647 C C . ASN A 1 564 ? 19.174 17.897 4.380 1.00 11.84 561 ASN A C 1
ATOM 4648 O O . ASN A 1 564 ? 19.346 18.992 4.906 1.00 15.19 561 ASN A O 1
ATOM 4653 N N . ALA A 1 565 ? 20.053 17.347 3.543 1.00 11.46 562 ALA A N 1
ATOM 4654 C CA . ALA A 1 565 ? 21.307 18.019 3.210 1.00 12.38 562 ALA A CA 1
ATOM 4655 C C . ALA A 1 565 ? 21.081 19.198 2.268 1.00 13.11 562 ALA A C 1
ATOM 4656 O O . ALA A 1 565 ? 20.182 19.172 1.416 1.00 15.18 562 ALA A O 1
ATOM 4658 N N . ARG A 1 566 ? 21.891 20.241 2.433 1.00 13.92 563 ARG A N 1
ATOM 4659 C CA . ARG A 1 566 ? 21.801 21.416 1.573 1.00 13.47 563 ARG A CA 1
ATOM 4660 C C . ARG A 1 566 ? 23.026 21.524 0.695 1.00 14.63 563 ARG A C 1
ATOM 4661 O O . ARG A 1 566 ? 23.218 22.512 -0.021 1.00 13.70 563 ARG A O 1
ATOM 4669 N N . GLY A 1 567 ? 23.839 20.478 0.737 1.00 12.85 564 GLY A N 1
ATOM 4670 C CA . GLY A 1 567 ? 25.052 20.428 -0.054 1.00 13.01 564 GLY A CA 1
ATOM 4671 C C . GLY A 1 567 ? 25.826 19.178 0.292 1.00 10.34 564 GLY A C 1
ATOM 4672 O O . GLY A 1 567 ? 25.301 18.279 0.954 1.00 12.20 564 GLY A O 1
ATOM 4673 N N . ARG A 1 568 ? 27.076 19.116 -0.156 1.00 12.13 565 ARG A N 1
ATOM 4674 C CA . ARG A 1 568 ? 27.908 17.950 0.102 1.00 10.84 565 ARG A CA 1
ATOM 4675 C C . ARG A 1 568 ? 29.376 18.268 -0.095 1.00 10.57 565 ARG A C 1
ATOM 4676 O O . ARG A 1 568 ? 29.729 19.291 -0.692 1.00 11.68 565 ARG A O 1
ATOM 4684 N N . TYR A 1 569 ? 30.234 17.369 0.376 1.00 11.12 566 TYR A N 1
ATOM 4685 C CA . TYR A 1 569 ? 31.666 17.500 0.162 1.00 10.67 566 TYR A CA 1
ATOM 4686 C C . TYR A 1 569 ? 32.061 16.889 -1.169 1.00 11.23 566 TYR A C 1
ATOM 4687 O O . TYR A 1 569 ? 31.495 15.877 -1.593 1.00 12.43 566 TYR A O 1
ATOM 4696 N N . VAL A 1 570 ? 33.044 17.502 -1.822 1.00 10.89 567 VAL A N 1
ATOM 4697 C CA . VAL A 1 570 ? 33.622 16.937 -3.038 1.00 10.77 567 VAL A CA 1
ATOM 4698 C C . VAL A 1 570 ? 35.137 17.060 -3.028 1.00 11.74 567 VAL A C 1
ATOM 4699 O O . VAL A 1 570 ? 35.701 17.936 -2.360 1.00 12.05 567 VAL A O 1
ATOM 4703 N N . TYR A 1 571 ? 35.793 16.164 -3.756 1.00 10.82 568 TYR A N 1
ATOM 4704 C CA . TYR A 1 571 ? 37.217 16.308 -4.044 1.00 11.36 568 TYR A CA 1
ATOM 4705 C C . TYR A 1 571 ? 37.383 16.567 -5.539 1.00 10.90 568 TYR A C 1
ATOM 4706 O O . TYR A 1 571 ? 36.886 15.801 -6.364 1.00 12.54 568 TYR A O 1
ATOM 4715 N N . LEU A 1 572 ? 38.074 17.645 -5.884 1.00 11.85 569 LEU A N 1
ATOM 4716 C CA . LEU A 1 572 ? 38.366 17.948 -7.286 1.00 11.72 569 LEU A CA 1
ATOM 4717 C C . LEU A 1 572 ? 39.828 17.639 -7.584 1.00 10.60 569 LEU A C 1
ATOM 4718 O O . LEU A 1 572 ? 40.723 18.254 -6.994 1.00 12.95 569 LEU A O 1
ATOM 4723 N N . PRO A 1 573 ? 40.098 16.678 -8.494 1.00 12.68 570 PRO A N 1
ATOM 4724 C CA . PRO A 1 573 ? 41.502 16.352 -8.783 1.00 13.02 570 PRO A CA 1
ATOM 4725 C C . PRO A 1 573 ? 42.209 17.370 -9.691 1.00 11.97 570 PRO A C 1
ATOM 4726 O O . PRO A 1 573 ? 43.420 17.267 -9.920 1.00 16.69 570 PRO A O 1
ATOM 4730 N N . GLU A 1 574 ? 41.447 18.329 -10.207 1.00 13.24 571 GLU A N 1
ATOM 4731 C CA . GLU A 1 574 ? 42.002 19.415 -11.006 1.00 11.90 571 GLU A CA 1
ATOM 4732 C C . GLU A 1 574 ? 41.016 20.570 -10.885 1.00 12.17 571 GLU A C 1
ATOM 4733 O O . GLU A 1 574 ? 39.940 20.411 -10.320 1.00 13.74 571 GLU A O 1
ATOM 4739 N N . GLU A 1 575 ? 41.390 21.739 -11.398 1.00 13.72 572 GLU A N 1
ATOM 4740 C CA . GLU A 1 575 ? 40.466 22.863 -11.396 1.00 13.39 572 GLU A CA 1
ATOM 4741 C C . GLU A 1 575 ? 39.254 22.522 -12.254 1.00 12.99 572 GLU A C 1
ATOM 4742 O O . GLU A 1 575 ? 39.387 21.907 -13.324 1.00 13.64 572 GLU A O 1
ATOM 4748 N N . MET A 1 576 ? 38.073 22.898 -11.778 1.00 12.23 573 MET A N 1
ATOM 4749 C CA . MET A 1 576 ? 36.846 22.712 -12.545 1.00 12.40 573 MET A CA 1
ATOM 4750 C C . MET A 1 576 ? 35.916 23.885 -12.352 1.00 15.02 573 MET A C 1
ATOM 4751 O O . MET A 1 576 ? 36.059 24.656 -11.398 1.00 16.31 573 MET A O 1
ATOM 4756 N N . LYS A 1 577 ? 34.961 24.020 -13.264 1.00 13.62 574 LYS A N 1
ATOM 4757 C CA . LYS A 1 577 ? 33.861 24.951 -13.061 1.00 13.36 574 LYS A CA 1
ATOM 4758 C C . LYS A 1 577 ? 32.677 24.204 -12.460 1.00 12.77 574 LYS A C 1
ATOM 4759 O O . LYS A 1 577 ? 32.164 23.242 -13.044 1.00 14.41 574 LYS A O 1
ATOM 4765 N N . PHE A 1 578 ? 32.273 24.632 -11.270 1.00 12.90 575 PHE A N 1
ATOM 4766 C CA . PHE A 1 578 ? 31.102 24.087 -10.598 1.00 12.32 575 PHE A CA 1
ATOM 4767 C C . PHE A 1 578 ? 29.866 24.739 -11.203 1.00 12.07 575 PHE A C 1
ATOM 4768 O O . PHE A 1 578 ? 29.701 25.957 -11.119 1.00 13.86 575 PHE A O 1
ATOM 4776 N N . ILE A 1 579 ? 29.022 23.919 -11.825 1.00 12.49 576 ILE A N 1
ATOM 4777 C CA . ILE A 1 579 ? 27.867 24.367 -12.587 1.00 14.01 576 ILE A CA 1
ATOM 4778 C C . ILE A 1 579 ? 26.596 23.922 -11.881 1.00 11.10 576 ILE A C 1
ATOM 4779 O O . ILE A 1 579 ? 26.506 22.783 -11.417 1.00 12.71 576 ILE A O 1
ATOM 4784 N N . LYS A 1 580 ? 25.604 24.806 -11.780 1.00 12.54 577 LYS A N 1
ATOM 4785 C CA . LYS A 1 580 ? 24.283 24.347 -11.348 1.00 12.56 577 LYS A CA 1
ATOM 4786 C C . LYS A 1 580 ? 23.185 24.833 -12.279 1.00 11.23 577 LYS A C 1
ATOM 4787 O O . LYS A 1 580 ? 23.131 26.016 -12.620 1.00 12.93 577 LYS A O 1
ATOM 4793 N N . PHE A 1 581 ? 22.322 23.912 -12.694 1.00 11.82 578 PHE A N 1
ATOM 4794 C CA . PHE A 1 581 ? 21.070 24.277 -13.337 1.00 12.66 578 PHE A CA 1
ATOM 4795 C C . PHE A 1 581 ? 20.138 24.762 -12.240 1.00 16.00 578 PHE A C 1
ATOM 4796 O O . PHE A 1 581 ? 19.800 24.006 -11.323 1.00 14.61 578 PHE A O 1
ATOM 4804 N N . MET A 1 582 ? 19.751 26.030 -12.331 1.00 18.78 579 MET A N 1
ATOM 4805 C CA . MET A 1 582 ? 18.971 26.696 -11.299 1.00 16.81 579 MET A CA 1
ATOM 4806 C C . MET A 1 582 ? 17.488 26.630 -11.630 1.00 18.69 579 MET A C 1
ATOM 4807 O O . MET A 1 582 ? 17.123 26.503 -12.796 1.00 18.82 579 MET A O 1
ATOM 4812 N N . PRO A 1 583 ? 16.622 26.714 -10.602 1.00 20.06 580 PRO A N 1
ATOM 4813 C CA . PRO A 1 583 ? 15.181 26.564 -10.850 1.00 23.48 580 PRO A CA 1
ATOM 4814 C C . PRO A 1 583 ? 14.555 27.676 -11.699 1.00 26.90 580 PRO A C 1
ATOM 4815 O O . PRO A 1 583 ? 13.465 27.462 -12.238 1.00 34.49 580 PRO A O 1
ATOM 4819 N N . ASP A 1 584 ? 15.214 28.828 -11.827 1.00 20.98 581 ASP A N 1
ATOM 4820 C CA . ASP A 1 584 ? 14.708 29.880 -12.707 1.00 26.08 581 ASP A CA 1
ATOM 4821 C C . ASP A 1 584 ? 15.165 29.695 -14.152 1.00 27.20 581 ASP A C 1
ATOM 4822 O O . ASP A 1 584 ? 14.875 30.526 -15.016 1.00 29.15 581 ASP A O 1
ATOM 4827 N N . GLY A 1 585 ? 15.891 28.610 -14.405 1.00 22.18 582 GLY A N 1
ATOM 4828 C CA . GLY A 1 585 ? 16.338 28.292 -15.750 1.00 26.58 582 GLY A CA 1
ATOM 4829 C C . GLY A 1 585 ? 17.719 28.822 -16.081 1.00 25.74 582 GLY A C 1
ATOM 4830 O O . GLY A 1 585 ? 18.235 28.592 -17.176 1.00 24.60 582 GLY A O 1
ATOM 4831 N N . SER A 1 586 ? 18.324 29.543 -15.144 1.00 20.61 583 SER A N 1
ATOM 4832 C CA . SER A 1 586 ? 19.673 30.054 -15.358 1.00 17.76 583 SER A CA 1
ATOM 4833 C C . SER A 1 586 ? 20.699 28.976 -15.030 1.00 17.26 583 SER A C 1
ATOM 4834 O O . SER A 1 586 ? 20.359 27.929 -14.480 1.00 19.17 583 SER A O 1
ATOM 4837 N N . ILE A 1 587 ? 21.956 29.233 -15.375 1.00 17.95 584 ILE A N 1
ATOM 4838 C CA . ILE A 1 587 ? 23.041 28.299 -15.102 1.00 16.48 584 ILE A CA 1
ATOM 4839 C C . ILE A 1 587 ? 24.130 29.034 -14.340 1.00 17.36 584 ILE A C 1
ATOM 4840 O O . ILE A 1 587 ? 24.750 29.965 -14.866 1.00 21.41 584 ILE A O 1
ATOM 4845 N N . SER A 1 588 ? 24.331 28.654 -13.084 1.00 14.68 585 SER A N 1
ATOM 4846 C CA . SER A 1 588 ? 25.335 29.310 -12.261 1.00 16.20 585 SER A CA 1
ATOM 4847 C C . SER A 1 588 ? 26.677 28.639 -12.490 1.00 14.92 585 SER A C 1
ATOM 4848 O O . SER A 1 588 ? 26.744 27.448 -12.813 1.00 15.76 585 SER A O 1
ATOM 4851 N N . GLU A 1 589 ? 27.742 29.414 -12.321 1.00 15.21 586 GLU A N 1
ATOM 4852 C CA A GLU A 1 589 ? 29.091 28.970 -12.628 0.42 18.15 586 GLU A CA 1
ATOM 4853 C CA B GLU A 1 589 ? 29.094 28.940 -12.601 0.58 16.68 586 GLU A CA 1
ATOM 4854 C C . GLU A 1 589 ? 30.067 29.505 -11.581 1.00 18.40 586 GLU A C 1
ATOM 4855 O O . GLU A 1 589 ? 30.025 30.690 -11.251 1.00 19.60 586 GLU A O 1
ATOM 4866 N N . GLU A 1 590 ? 30.952 28.647 -11.079 1.00 15.97 587 GLU A N 1
ATOM 4867 C CA . GLU A 1 590 ? 31.991 29.067 -10.140 1.00 18.44 587 GLU A CA 1
ATOM 4868 C C . GLU A 1 590 ? 33.247 28.228 -10.356 1.00 15.35 587 GLU A C 1
ATOM 4869 O O . GLU A 1 590 ? 33.183 26.999 -10.335 1.00 16.91 587 GLU A O 1
ATOM 4875 N N . VAL A 1 591 ? 34.385 28.881 -10.556 1.00 15.92 588 VAL A N 1
ATOM 4876 C CA . VAL A 1 591 ? 35.655 28.172 -10.659 1.00 14.67 588 VAL A CA 1
ATOM 4877 C C . VAL A 1 591 ? 36.133 27.704 -9.288 1.00 15.83 588 VAL A C 1
ATOM 4878 O O . VAL A 1 591 ? 36.218 28.497 -8.345 1.00 17.72 588 VAL A O 1
ATOM 4882 N N . LEU A 1 592 ? 36.441 26.415 -9.183 1.00 15.08 589 LEU A N 1
ATOM 4883 C CA . LEU A 1 592 ? 36.956 25.833 -7.941 1.00 14.46 589 LEU A CA 1
ATOM 4884 C C . LEU A 1 592 ? 38.279 25.143 -8.228 1.00 13.65 589 LEU A C 1
ATOM 4885 O O . LEU A 1 592 ? 38.394 24.387 -9.199 1.00 14.80 589 LEU A O 1
ATOM 4890 N N . GLU A 1 593 ? 39.275 25.389 -7.384 1.00 15.25 590 GLU A N 1
ATOM 4891 C CA . GLU A 1 593 ? 40.594 24.814 -7.600 1.00 16.08 590 GLU A CA 1
ATOM 4892 C C . GLU A 1 593 ? 40.659 23.360 -7.145 1.00 12.93 590 GLU A C 1
ATOM 4893 O O . GLU A 1 593 ? 39.781 22.882 -6.421 1.00 14.55 590 GLU A O 1
ATOM 4899 N N . LYS A 1 594 ? 41.707 22.666 -7.571 1.00 15.26 591 LYS A N 1
ATOM 4900 C CA . LYS A 1 594 ? 41.984 21.314 -7.096 1.00 14.97 591 LYS A CA 1
ATOM 4901 C C . LYS A 1 594 ? 41.922 21.273 -5.574 1.00 13.77 591 LYS A C 1
ATOM 4902 O O . LYS A 1 594 ? 42.430 22.173 -4.891 1.00 16.82 591 LYS A O 1
ATOM 4908 N N . GLY A 1 595 ? 41.277 20.241 -5.044 1.00 12.14 592 GLY A N 1
ATOM 4909 C CA . GLY A 1 595 ? 41.229 20.062 -3.607 1.00 13.76 592 GLY A CA 1
ATOM 4910 C C . GLY A 1 595 ? 39.844 19.785 -3.070 1.00 13.66 592 GLY A C 1
ATOM 4911 O O . GLY A 1 595 ? 38.902 19.480 -3.811 1.00 13.56 592 GLY A O 1
ATOM 4912 N N . VAL A 1 596 ? 39.728 19.891 -1.748 1.00 14.48 593 VAL A N 1
ATOM 4913 C CA . VAL A 1 596 ? 38.498 19.575 -1.030 1.00 15.17 593 VAL A CA 1
ATOM 4914 C C . VAL A 1 596 ? 37.583 20.791 -0.952 1.00 13.10 593 VAL A C 1
ATOM 4915 O O . VAL A 1 596 ? 38.042 21.898 -0.673 1.00 15.28 593 VAL A O 1
ATOM 4919 N N . HIS A 1 597 ? 36.297 20.595 -1.232 1.00 12.41 594 HIS A N 1
ATOM 4920 C CA . HIS A 1 597 ? 35.324 21.680 -1.121 1.00 12.51 594 HIS A CA 1
ATOM 4921 C C . HIS A 1 597 ? 34.010 21.166 -0.562 1.00 12.76 594 HIS A C 1
ATOM 4922 O O . HIS A 1 597 ? 33.664 19.996 -0.737 1.00 14.74 594 HIS A O 1
ATOM 4929 N N . TYR A 1 598 ? 33.280 22.046 0.115 1.00 13.82 595 TYR A N 1
ATOM 4930 C CA . TYR A 1 598 ? 31.864 21.829 0.354 1.00 14.85 595 TYR A CA 1
ATOM 4931 C C . TYR A 1 598 ? 31.117 22.708 -0.639 1.00 15.26 595 TYR A C 1
ATOM 4932 O O . TYR A 1 598 ? 31.388 23.911 -0.750 1.00 15.89 595 TYR A O 1
ATOM 4941 N N . VAL A 1 599 ? 30.199 22.097 -1.383 1.00 12.74 596 VAL A N 1
ATOM 4942 C CA . VAL A 1 599 ? 29.367 22.821 -2.335 1.00 12.33 596 VAL A CA 1
ATOM 4943 C C . VAL A 1 599 ? 27.905 22.796 -1.922 1.00 11.73 596 VAL A C 1
ATOM 4944 O O . VAL A 1 599 ? 27.406 21.785 -1.412 1.00 11.63 596 VAL A O 1
ATOM 4948 N N . ASP A 1 600 ? 27.237 23.927 -2.116 1.00 12.68 597 ASP A N 1
ATOM 4949 C CA . ASP A 1 600 ? 25.818 24.070 -1.826 1.00 12.66 597 ASP A CA 1
ATOM 4950 C C . ASP A 1 600 ? 25.009 23.566 -3.013 1.00 12.62 597 ASP A C 1
ATOM 4951 O O . ASP A 1 600 ? 25.269 23.956 -4.160 1.00 12.92 597 ASP A O 1
ATOM 4956 N N . VAL A 1 601 ? 24.056 22.675 -2.760 1.00 12.38 598 VAL A N 1
ATOM 4957 C CA . VAL A 1 601 ? 23.164 22.183 -3.806 1.00 11.03 598 VAL A CA 1
ATOM 4958 C C . VAL A 1 601 ? 21.766 22.036 -3.225 1.00 11.93 598 VAL A C 1
ATOM 4959 O O . VAL A 1 601 ? 21.511 21.126 -2.429 1.00 13.08 598 VAL A O 1
ATOM 4963 N N . ALA A 1 602 ? 20.864 22.933 -3.605 1.00 12.34 599 ALA A N 1
ATOM 4964 C CA . ALA A 1 602 ? 19.494 22.875 -3.103 1.00 12.27 599 ALA A CA 1
ATOM 4965 C C . ALA A 1 602 ? 18.735 21.721 -3.764 1.00 13.03 599 ALA A C 1
ATOM 4966 O O . ALA A 1 602 ? 19.181 21.170 -4.768 1.00 15.07 599 ALA A O 1
ATOM 4968 N N . LEU A 1 603 ? 17.586 21.359 -3.194 1.00 15.50 600 LEU A N 1
ATOM 4969 C CA . LEU A 1 603 ? 16.759 20.283 -3.739 1.00 14.90 600 LEU A CA 1
ATOM 4970 C C . LEU A 1 603 ? 16.369 20.465 -5.198 1.00 17.17 600 LEU A C 1
ATOM 4971 O O . LEU A 1 603 ? 16.201 19.486 -5.927 1.00 17.60 600 LEU A O 1
ATOM 4976 N N . ASN A 1 604 ? 16.194 21.713 -5.620 1.00 16.40 601 ASN A N 1
ATOM 4977 C CA . ASN A 1 604 ? 15.757 21.989 -6.983 1.00 15.24 601 ASN A CA 1
ATOM 4978 C C . ASN A 1 604 ? 16.883 22.476 -7.893 1.00 14.05 601 ASN A C 1
ATOM 4979 O O . ASN A 1 604 ? 16.626 23.125 -8.910 1.00 16.27 601 ASN A O 1
ATOM 4984 N N . GLU A 1 605 ? 18.120 22.136 -7.531 1.00 12.77 602 GLU A N 1
ATOM 4985 C CA . GLU A 1 605 ? 19.295 22.479 -8.331 1.00 13.04 602 GLU A CA 1
ATOM 4986 C C . GLU A 1 605 ? 19.994 21.210 -8.782 1.00 12.44 602 GLU A C 1
ATOM 4987 O O . GLU A 1 605 ? 20.096 20.250 -8.017 1.00 13.39 602 GLU A O 1
ATOM 4993 N N . VAL A 1 606 ? 20.483 21.205 -10.023 1.00 12.00 603 VAL A N 1
ATOM 4994 C CA . VAL A 1 606 ? 21.208 20.053 -10.549 1.00 12.54 603 VAL A CA 1
ATOM 4995 C C . VAL A 1 606 ? 22.665 20.425 -10.774 1.00 11.98 603 VAL A C 1
ATOM 4996 O O . VAL A 1 606 ? 22.965 21.297 -11.588 1.00 12.74 603 VAL A O 1
ATOM 5000 N N . PRO A 1 607 ? 23.583 19.774 -10.040 1.00 10.85 604 PRO A N 1
ATOM 5001 C CA . PRO A 1 607 ? 24.995 20.160 -10.110 1.00 12.48 604 PRO A CA 1
ATOM 5002 C C . PRO A 1 607 ? 25.822 19.289 -11.049 1.00 11.41 604 PRO A C 1
ATOM 5003 O O . PRO A 1 607 ? 25.493 18.127 -11.273 1.00 11.51 604 PRO A O 1
ATOM 5007 N N . LEU A 1 608 ? 26.898 19.860 -11.580 1.00 11.06 605 LEU A N 1
ATOM 5008 C CA . LEU A 1 608 ? 27.938 19.102 -12.276 1.00 11.20 605 LEU A CA 1
ATOM 5009 C C . LEU A 1 608 ? 29.206 19.948 -12.283 1.00 11.15 605 LEU A C 1
ATOM 5010 O O . LEU A 1 608 ? 29.175 21.121 -11.950 1.00 12.78 605 LEU A O 1
ATOM 5015 N N . PHE A 1 609 ? 30.318 19.356 -12.690 1.00 10.84 606 PHE A N 1
ATOM 5016 C CA . PHE A 1 609 ? 31.577 20.079 -12.750 1.00 11.40 606 PHE A CA 1
ATOM 5017 C C . PHE A 1 609 ? 32.166 19.904 -14.126 1.00 11.73 606 PHE A C 1
ATOM 5018 O O . PHE A 1 609 ? 32.221 18.781 -14.627 1.00 13.32 606 PHE A O 1
ATOM 5026 N N . ILE A 1 610 ? 32.606 21.003 -14.735 1.00 12.43 607 ILE A N 1
ATOM 5027 C CA . ILE A 1 610 ? 33.260 20.936 -16.037 1.00 11.45 607 ILE A CA 1
ATOM 5028 C C . ILE A 1 610 ? 34.773 21.029 -15.851 1.00 13.31 607 ILE A C 1
ATOM 5029 O O . ILE A 1 610 ? 35.270 21.984 -15.252 1.00 14.00 607 ILE A O 1
ATOM 5034 N N . ARG A 1 611 ? 35.503 20.039 -16.368 1.00 11.70 608 ARG A N 1
ATOM 5035 C CA . ARG A 1 611 ? 36.954 19.984 -16.200 1.00 12.26 608 ARG A CA 1
ATOM 5036 C C . ARG A 1 611 ? 37.695 21.108 -16.911 1.00 12.91 608 ARG A C 1
ATOM 5037 O O . ARG A 1 611 ? 37.291 21.575 -17.984 1.00 15.85 608 ARG A O 1
ATOM 5045 N N . SER A 1 612 ? 38.804 21.517 -16.305 1.00 13.19 609 SER A N 1
ATOM 5046 C CA . SER A 1 612 ? 39.737 22.444 -16.923 1.00 14.91 609 SER A CA 1
ATOM 5047 C C . SER A 1 612 ? 39.981 22.102 -18.390 1.00 15.17 609 SER A C 1
ATOM 5048 O O . SER A 1 612 ? 40.203 20.939 -18.747 1.00 15.87 609 SER A O 1
ATOM 5051 N N . GLY A 1 613 ? 39.921 23.118 -19.243 1.00 15.14 610 GLY A N 1
ATOM 5052 C CA . GLY A 1 613 ? 40.214 22.944 -20.655 1.00 17.22 610 GLY A CA 1
ATOM 5053 C C . GLY A 1 613 ? 39.137 22.215 -21.436 1.00 16.23 610 GLY A C 1
ATOM 5054 O O . GLY A 1 613 ? 39.399 21.723 -22.543 1.00 18.20 610 GLY A O 1
ATOM 5055 N N . LYS A 1 614 ? 37.931 22.147 -20.876 1.00 15.38 611 LYS A N 1
ATOM 5056 C CA . LYS A 1 614 ? 36.814 21.487 -21.542 1.00 14.77 611 LYS A CA 1
ATOM 5057 C C . LYS A 1 614 ? 35.576 22.380 -21.568 1.00 14.82 611 LYS A C 1
ATOM 5058 O O . LYS A 1 614 ? 35.470 23.349 -20.806 1.00 15.52 611 LYS A O 1
ATOM 5064 N N . CYS A 1 615 ? 34.638 22.038 -22.448 1.00 14.70 612 CYS A N 1
ATOM 5065 C CA . CYS A 1 615 ? 33.331 22.679 -22.477 1.00 13.53 612 CYS A CA 1
ATOM 5066 C C . CYS A 1 615 ? 32.285 21.666 -22.918 1.00 15.03 612 CYS A C 1
ATOM 5067 O O . CYS A 1 615 ? 32.615 20.618 -23.493 1.00 14.89 612 CYS A O 1
ATOM 5070 N N . ILE A 1 616 ? 31.025 21.971 -22.637 1.00 13.29 613 ILE A N 1
ATOM 5071 C CA . ILE A 1 616 ? 29.909 21.155 -23.108 1.00 13.58 613 ILE A CA 1
ATOM 5072 C C . ILE A 1 616 ? 28.833 22.048 -23.694 1.00 14.65 613 ILE A C 1
ATOM 5073 O O . ILE A 1 616 ? 28.696 23.205 -23.294 1.00 14.67 613 ILE A O 1
ATOM 5078 N N . PRO A 1 617 ? 28.065 21.515 -24.654 1.00 13.93 614 PRO A N 1
ATOM 5079 C CA . PRO A 1 617 ? 26.910 22.234 -25.194 1.00 13.75 614 PRO A CA 1
ATOM 5080 C C . PRO A 1 617 ? 25.676 21.999 -24.323 1.00 13.17 614 PRO A C 1
ATOM 5081 O O . PRO A 1 617 ? 25.482 20.903 -23.780 1.00 14.35 614 PRO A O 1
ATOM 5085 N N . VAL A 1 618 ? 24.866 23.038 -24.175 1.00 15.44 615 VAL A N 1
ATOM 5086 C CA . VAL A 1 618 ? 23.647 22.960 -23.391 1.00 13.72 615 VAL A CA 1
ATOM 5087 C C . VAL A 1 618 ? 22.526 23.590 -24.202 1.00 13.79 615 VAL A C 1
ATOM 5088 O O . VAL A 1 618 ? 22.618 24.755 -24.602 1.00 17.04 615 VAL A O 1
ATOM 5092 N N . ALA A 1 619 ? 21.479 22.816 -24.468 1.00 13.14 616 ALA A N 1
ATOM 5093 C CA . ALA A 1 619 ? 20.322 23.309 -25.209 1.00 13.77 616 ALA A CA 1
ATOM 5094 C C . ALA A 1 619 ? 19.355 24.051 -24.293 1.00 15.28 616 ALA A C 1
ATOM 5095 O O . ALA A 1 619 ? 19.398 23.898 -23.073 1.00 15.30 616 ALA A O 1
ATOM 5097 N N . GLU A 1 620 ? 18.478 24.853 -24.885 1.00 16.72 617 GLU A N 1
ATOM 5098 C CA . GLU A 1 620 ? 17.343 25.382 -24.143 1.00 16.32 617 GLU A CA 1
ATOM 5099 C C . GLU A 1 620 ? 16.426 24.220 -23.789 1.00 17.00 617 GLU A C 1
ATOM 5100 O O . GLU A 1 620 ? 16.379 23.208 -24.503 1.00 17.02 617 GLU A O 1
ATOM 5106 N N . ALA A 1 621 ? 15.686 24.356 -22.693 1.00 17.34 618 ALA A N 1
ATOM 5107 C CA . ALA A 1 621 ? 14.768 23.292 -22.288 1.00 18.22 618 ALA A CA 1
ATOM 5108 C C . ALA A 1 621 ? 13.661 23.057 -23.318 1.00 16.09 618 ALA A C 1
ATOM 5109 O O . ALA A 1 621 ? 13.093 23.998 -23.880 1.00 17.98 618 ALA A O 1
ATOM 5111 N N . ALA A 1 622 ? 13.385 21.784 -23.570 1.00 15.92 619 ALA A N 1
ATOM 5112 C CA . ALA A 1 622 ? 12.276 21.366 -24.415 1.00 14.54 619 ALA A CA 1
ATOM 5113 C C . ALA A 1 622 ? 11.543 20.236 -23.694 1.00 14.42 619 ALA A C 1
ATOM 5114 O O . ALA A 1 622 ? 12.081 19.649 -22.755 1.00 16.62 619 ALA A O 1
ATOM 5116 N N . GLU A 1 623 ? 10.325 19.928 -24.141 1.00 14.67 620 GLU A N 1
ATOM 5117 C CA . GLU A 1 623 ? 9.489 18.973 -23.414 1.00 15.82 620 GLU A CA 1
ATOM 5118 C C . GLU A 1 623 ? 9.498 17.551 -23.970 1.00 16.90 620 GLU A C 1
ATOM 5119 O O . GLU A 1 623 ? 8.893 16.650 -23.387 1.00 14.50 620 GLU A O 1
ATOM 5125 N N . CYS A 1 624 ? 10.189 17.349 -25.088 1.00 13.86 621 CYS A N 1
ATOM 5126 C CA . CYS A 1 624 ? 10.388 16.015 -25.638 1.00 12.90 621 CYS A CA 1
ATOM 5127 C C . CYS A 1 624 ? 11.642 16.065 -26.490 1.00 15.30 621 CYS A C 1
ATOM 5128 O O . CYS A 1 624 ? 12.071 17.149 -26.902 1.00 15.29 621 CYS A O 1
ATOM 5131 N N . VAL A 1 625 ? 12.227 14.900 -26.746 1.00 14.96 622 VAL A N 1
ATOM 5132 C CA . VAL A 1 625 ? 13.514 14.819 -27.429 1.00 13.55 622 VAL A CA 1
ATOM 5133 C C . VAL A 1 625 ? 13.431 15.414 -28.836 1.00 15.02 622 VAL A C 1
ATOM 5134 O O . VAL A 1 625 ? 14.334 16.146 -29.262 1.00 15.63 622 VAL A O 1
ATOM 5138 N N . LYS A 1 626 ? 12.330 15.139 -29.531 1.00 14.86 623 LYS A N 1
ATOM 5139 C CA . LYS A 1 626 ? 12.132 15.620 -30.901 1.00 16.28 623 LYS A CA 1
ATOM 5140 C C . LYS A 1 626 ? 12.261 17.137 -31.000 1.00 16.65 623 LYS A C 1
ATOM 5141 O O . LYS A 1 626 ? 12.730 17.664 -32.009 1.00 18.62 623 LYS A O 1
ATOM 5145 N N . ASP A 1 627 ? 11.851 17.840 -29.949 1.00 15.56 624 ASP A N 1
ATOM 5146 C CA . ASP A 1 627 ? 11.760 19.295 -30.006 1.00 16.96 624 ASP A CA 1
ATOM 5147 C C . ASP A 1 627 ? 12.988 20.032 -29.472 1.00 17.07 624 ASP A C 1
ATOM 5148 O O . ASP A 1 627 ? 13.001 21.265 -29.445 1.00 19.48 624 ASP A O 1
ATOM 5153 N N . ILE A 1 628 ? 14.015 19.300 -29.057 1.00 15.49 625 ILE A N 1
ATOM 5154 C CA . ILE A 1 628 ? 15.248 19.944 -28.609 1.00 14.80 625 ILE A CA 1
ATOM 5155 C C . ILE A 1 628 ? 15.932 20.662 -29.771 1.00 17.90 625 ILE A C 1
ATOM 5156 O O . ILE A 1 628 ? 16.155 20.067 -30.826 1.00 18.74 625 ILE A O 1
ATOM 5161 N N . ASP A 1 629 ? 16.247 21.942 -29.582 1.00 18.91 626 ASP A N 1
ATOM 5162 C CA . ASP A 1 629 ? 16.921 22.726 -30.618 1.00 20.55 626 ASP A CA 1
ATOM 5163 C C . ASP A 1 629 ? 18.425 22.627 -30.419 1.00 18.24 626 ASP A C 1
ATOM 5164 O O . ASP A 1 629 ? 18.967 23.164 -29.451 1.00 19.77 626 ASP A O 1
ATOM 5169 N N . THR A 1 630 ? 19.099 21.933 -31.332 1.00 20.03 627 THR A N 1
ATOM 5170 C CA . THR A 1 630 ? 20.538 21.711 -31.190 1.00 19.43 627 THR A CA 1
ATOM 5171 C C . THR A 1 630 ? 21.334 22.605 -32.131 1.00 24.24 627 THR A C 1
ATOM 5172 O O . THR A 1 630 ? 22.556 22.475 -32.231 1.00 24.73 627 THR A O 1
ATOM 5176 N N . GLU A 1 631 ? 20.641 23.510 -32.818 1.00 22.92 628 GLU A N 1
ATOM 5177 C CA . GLU A 1 631 ? 21.311 24.545 -33.595 1.00 28.42 628 GLU A CA 1
ATOM 5178 C C . GLU A 1 631 ? 21.793 25.644 -32.648 1.00 34.34 628 GLU A C 1
ATOM 5179 O O . GLU A 1 631 ? 21.032 26.125 -31.800 1.00 34.56 628 GLU A O 1
ATOM 5182 N N . ASN A 1 632 ? 23.063 26.013 -32.781 1.00 35.35 629 ASN A N 1
ATOM 5183 C CA . ASN A 1 632 ? 23.685 27.045 -31.945 1.00 39.58 629 ASN A CA 1
ATOM 5184 C C . ASN A 1 632 ? 23.396 26.956 -30.439 1.00 38.56 629 ASN A C 1
ATOM 5185 O O . ASN A 1 632 ? 22.946 27.929 -29.827 1.00 42.13 629 ASN A O 1
ATOM 5187 N N . MET A 1 633 ? 23.652 25.794 -29.845 1.00 33.46 630 MET A N 1
ATOM 5188 C CA . MET A 1 633 ? 23.509 25.627 -28.399 1.00 24.34 630 MET A CA 1
ATOM 5189 C C . MET A 1 633 ? 24.520 26.503 -27.667 1.00 22.05 630 MET A C 1
ATOM 5190 O O . MET A 1 633 ? 25.528 26.909 -28.238 1.00 28.58 630 MET A O 1
ATOM 5195 N N . GLN A 1 634 ? 24.245 26.783 -26.399 1.00 20.47 631 GLN A N 1
ATOM 5196 C CA . GLN A 1 634 ? 25.168 27.512 -25.543 1.00 18.92 631 GLN A CA 1
ATOM 5197 C C . GLN A 1 634 ? 26.338 26.589 -25.190 1.00 19.51 631 GLN A C 1
ATOM 5198 O O . GLN A 1 634 ? 26.139 25.398 -24.956 1.00 20.88 631 GLN A O 1
ATOM 5204 N N . LEU A 1 635 ? 27.558 27.122 -25.181 1.00 17.49 632 LEU A N 1
ATOM 5205 C CA . LEU A 1 635 ? 28.716 26.361 -24.711 1.00 15.23 632 LEU A CA 1
ATOM 5206 C C . LEU A 1 635 ? 29.116 26.857 -23.328 1.00 17.57 632 LEU A C 1
ATOM 5207 O O . LEU A 1 635 ? 29.344 28.056 -23.130 1.00 19.62 632 LEU A O 1
ATOM 5212 N N . ILE A 1 636 ? 29.170 25.929 -22.378 1.00 16.19 633 ILE A N 1
ATOM 5213 C CA . ILE A 1 636 ? 29.540 26.226 -20.997 1.00 17.37 633 ILE A CA 1
ATOM 5214 C C . ILE A 1 636 ? 30.879 25.560 -20.700 1.00 17.00 633 ILE A C 1
ATOM 5215 O O . ILE A 1 636 ? 31.085 24.394 -21.036 1.00 16.65 633 ILE A O 1
ATOM 5220 N N . GLY A 1 637 ? 31.793 26.291 -20.075 1.00 17.39 634 GLY A N 1
ATOM 5221 C CA . GLY A 1 637 ? 33.080 25.721 -19.721 1.00 17.34 634 GLY A CA 1
ATOM 5222 C C . GLY A 1 637 ? 34.216 26.692 -19.954 1.00 18.46 634 GLY A C 1
ATOM 5223 O O . GLY A 1 637 ? 34.086 27.898 -19.705 1.00 22.13 634 GLY A O 1
ATOM 5224 N N . TYR A 1 638 ? 35.332 26.183 -20.467 1.00 17.34 635 TYR A N 1
ATOM 5225 C CA . TYR A 1 638 ? 36.549 26.978 -20.546 1.00 17.63 635 TYR A CA 1
ATOM 5226 C C . TYR A 1 638 ? 36.788 27.626 -21.902 1.00 20.71 635 TYR A C 1
ATOM 5227 O O . TYR A 1 638 ? 36.618 26.999 -22.946 1.00 22.97 635 TYR A O 1
ATOM 5236 N N . GLU A 1 639 ? 37.187 28.893 -21.869 1.00 26.11 636 GLU A N 1
ATOM 5237 C CA . GLU A 1 639 ? 37.599 29.600 -23.075 1.00 21.86 636 GLU A CA 1
ATOM 5238 C C . GLU A 1 639 ? 38.789 28.890 -23.702 1.00 19.73 636 GLU A C 1
ATOM 5239 O O . GLU A 1 639 ? 39.669 28.390 -22.998 1.00 25.46 636 GLU A O 1
ATOM 5245 N N . GLY A 1 640 ? 38.809 28.823 -25.029 1.00 29.49 637 GLY A N 1
ATOM 5246 C CA . GLY A 1 640 ? 39.909 28.186 -25.727 1.00 31.19 637 GLY A CA 1
ATOM 5247 C C . GLY A 1 640 ? 39.658 26.714 -26.005 1.00 26.42 637 GLY A C 1
ATOM 5248 O O . GLY A 1 640 ? 40.402 26.083 -26.760 1.00 27.82 637 GLY A O 1
ATOM 5249 N N . SER A 1 641 ? 38.603 26.165 -25.408 1.00 21.97 638 SER A N 1
ATOM 5250 C CA . SER A 1 641 ? 38.367 24.734 -25.506 1.00 19.23 638 SER A CA 1
ATOM 5251 C C . SER A 1 641 ? 37.369 24.391 -26.608 1.00 22.52 638 SER A C 1
ATOM 5252 O O . SER A 1 641 ? 36.615 25.245 -27.079 1.00 23.96 638 SER A O 1
ATOM 5255 N N . SER A 1 642 ? 37.378 23.133 -27.022 1.00 18.32 639 SER A N 1
ATOM 5256 C CA A SER A 1 642 ? 36.432 22.680 -28.029 0.49 15.64 639 SER A CA 1
ATOM 5257 C CA B SER A 1 642 ? 36.485 22.641 -28.065 0.51 16.37 639 SER A CA 1
ATOM 5258 C C . SER A 1 642 ? 35.776 21.381 -27.598 1.00 17.37 639 SER A C 1
ATOM 5259 O O . SER A 1 642 ? 36.241 20.703 -26.681 1.00 17.47 639 SER A O 1
ATOM 5264 N N . TYR A 1 643 ? 34.673 21.054 -28.259 1.00 16.20 640 TYR A N 1
ATOM 5265 C CA . TYR A 1 643 ? 33.938 19.835 -27.960 1.00 14.68 640 TYR A CA 1
ATOM 5266 C C . TYR A 1 643 ? 33.470 19.199 -29.266 1.00 15.89 640 TYR A C 1
ATOM 5267 O O . TYR A 1 643 ? 32.938 19.885 -30.136 1.00 17.58 640 TYR A O 1
ATOM 5276 N N . THR A 1 644 ? 33.658 17.888 -29.406 1.00 15.24 641 THR A N 1
ATOM 5277 C CA . THR A 1 644 ? 33.177 17.197 -30.605 1.00 16.63 641 THR A CA 1
ATOM 5278 C C . THR A 1 644 ? 31.802 16.601 -30.336 1.00 13.53 641 THR A C 1
ATOM 5279 O O . THR A 1 644 ? 31.652 15.677 -29.542 1.00 14.93 641 THR A O 1
ATOM 5283 N N . LEU A 1 645 ? 30.793 17.167 -30.985 1.00 14.44 642 LEU A N 1
ATOM 5284 C CA . LEU A 1 645 ? 29.422 16.697 -30.822 1.00 12.91 642 LEU A CA 1
ATOM 5285 C C . LEU A 1 645 ? 29.089 15.595 -31.826 1.00 12.49 642 LEU A C 1
ATOM 5286 O O . LEU A 1 645 ? 29.208 15.797 -33.045 1.00 14.84 642 LEU A O 1
ATOM 5291 N N . TYR A 1 646 ? 28.680 14.430 -31.320 1.00 13.24 643 TYR A N 1
ATOM 5292 C CA . TYR A 1 646 ? 28.087 13.404 -32.177 1.00 13.47 643 TYR A CA 1
ATOM 5293 C C . TYR A 1 646 ? 26.582 13.617 -32.206 1.00 12.94 643 TYR A C 1
ATOM 5294 O O . TYR A 1 646 ? 25.938 13.718 -31.157 1.00 14.11 643 TYR A O 1
ATOM 5303 N N . GLU A 1 647 ? 26.028 13.662 -33.412 1.00 12.89 644 GLU A N 1
ATOM 5304 C CA . GLU A 1 647 ? 24.595 13.813 -33.607 1.00 14.06 644 GLU A CA 1
ATOM 5305 C C . GLU A 1 647 ? 24.190 13.099 -34.886 1.00 16.12 644 GLU A C 1
ATOM 5306 O O . GLU A 1 647 ? 24.769 13.338 -35.942 1.00 19.48 644 GLU A O 1
ATOM 5312 N N . ASP A 1 648 ? 23.220 12.197 -34.784 1.00 14.29 645 ASP A N 1
ATOM 5313 C CA . ASP A 1 648 ? 22.633 11.540 -35.954 1.00 17.28 645 ASP A CA 1
ATOM 5314 C C . ASP A 1 648 ? 21.114 11.675 -35.862 1.00 16.51 645 ASP A C 1
ATOM 5315 O O . ASP A 1 648 ? 20.623 12.459 -35.042 1.00 15.63 645 ASP A O 1
ATOM 5320 N N . ASP A 1 649 ? 20.362 10.934 -36.675 1.00 16.05 646 ASP A N 1
ATOM 5321 C CA . ASP A 1 649 ? 18.903 11.084 -36.634 1.00 17.84 646 ASP A CA 1
ATOM 5322 C C . ASP A 1 649 ? 18.258 10.413 -35.423 1.00 16.09 646 ASP A C 1
ATOM 5323 O O . ASP A 1 649 ? 17.064 10.590 -35.185 1.00 16.86 646 ASP A O 1
ATOM 5328 N N . GLY A 1 650 ? 19.052 9.650 -34.672 1.00 13.64 647 GLY A N 1
ATOM 5329 C CA . GLY A 1 650 ? 18.588 9.010 -33.447 1.00 12.26 647 GLY A CA 1
ATOM 5330 C C . GLY A 1 650 ? 17.686 7.801 -33.642 1.00 12.43 647 GLY A C 1
ATOM 5331 O O . GLY A 1 650 ? 17.216 7.224 -32.660 1.00 13.70 647 GLY A O 1
ATOM 5332 N N . ILE A 1 651 ? 17.451 7.414 -34.893 1.00 12.69 648 ILE A N 1
ATOM 5333 C CA . ILE A 1 651 ? 16.443 6.417 -35.236 1.00 13.65 648 ILE A CA 1
ATOM 5334 C C . ILE A 1 651 ? 17.053 5.204 -35.929 1.00 14.32 648 ILE A C 1
ATOM 5335 O O . ILE A 1 651 ? 16.697 4.055 -35.636 1.00 15.07 648 ILE A O 1
ATOM 5340 N N . HIS A 1 652 ? 17.966 5.463 -36.859 1.00 13.84 649 HIS A N 1
ATOM 5341 C CA . HIS A 1 652 ? 18.532 4.410 -37.704 1.00 14.96 649 HIS A CA 1
ATOM 5342 C C . HIS A 1 652 ? 19.931 4.010 -37.258 1.00 13.56 649 HIS A C 1
ATOM 5343 O O . HIS A 1 652 ? 20.338 4.352 -36.163 1.00 15.34 649 HIS A O 1
ATOM 5350 N N . LYS A 1 653 ? 20.654 3.266 -38.090 1.00 14.80 650 LYS A N 1
ATOM 5351 C CA . LYS A 1 653 ? 21.947 2.724 -37.668 1.00 14.32 650 LYS A CA 1
ATOM 5352 C C . LYS A 1 653 ? 23.096 3.226 -38.534 1.00 16.45 650 LYS A C 1
ATOM 5353 O O . LYS A 1 653 ? 24.069 2.511 -38.764 1.00 15.97 650 LYS A O 1
ATOM 5359 N N . ASP A 1 654 ? 22.972 4.463 -39.002 1.00 17.34 651 ASP A N 1
ATOM 5360 C CA . ASP A 1 654 ? 23.966 5.085 -39.866 1.00 16.87 651 ASP A CA 1
ATOM 5361 C C . ASP A 1 654 ? 25.019 5.817 -39.022 1.00 21.01 651 ASP A C 1
ATOM 5362 O O . ASP A 1 654 ? 25.052 7.052 -38.970 1.00 22.71 651 ASP A O 1
ATOM 5367 N N . TYR A 1 655 ? 25.894 5.050 -38.377 1.00 14.30 652 TYR A N 1
ATOM 5368 C CA . TYR A 1 655 ? 26.758 5.585 -37.324 1.00 14.87 652 TYR A CA 1
ATOM 5369 C C . TYR A 1 655 ? 28.071 6.175 -37.827 1.00 16.26 652 TYR A C 1
ATOM 5370 O O . TYR A 1 655 ? 28.677 7.028 -37.158 1.00 18.10 652 TYR A O 1
ATOM 5379 N N . ASP A 1 656 ? 28.517 5.697 -38.978 1.00 17.81 653 ASP A N 1
ATOM 5380 C CA . ASP A 1 656 ? 29.871 5.955 -39.458 1.00 25.53 653 ASP A CA 1
ATOM 5381 C C . ASP A 1 656 ? 29.871 6.915 -40.640 1.00 26.28 653 ASP A C 1
ATOM 5382 O O . ASP A 1 656 ? 30.217 6.543 -41.768 1.00 30.61 653 ASP A O 1
ATOM 5387 N N . LYS A 1 657 ? 29.470 8.151 -40.372 1.00 24.09 654 LYS A N 1
ATOM 5388 C CA . LYS A 1 657 ? 29.438 9.200 -41.381 1.00 22.75 654 LYS A CA 1
ATOM 5389 C C . LYS A 1 657 ? 30.025 10.469 -40.777 1.00 24.76 654 LYS A C 1
ATOM 5390 O O . LYS A 1 657 ? 29.793 10.766 -39.600 1.00 20.85 654 LYS A O 1
ATOM 5393 N N . LYS A 1 658 ? 30.777 11.220 -41.578 1.00 22.13 655 LYS A N 1
ATOM 5394 C CA . LYS A 1 658 ? 31.417 12.436 -41.088 1.00 20.06 655 LYS A CA 1
ATOM 5395 C C . LYS A 1 658 ? 30.391 13.488 -40.683 1.00 19.59 655 LYS A C 1
ATOM 5396 O O . LYS A 1 658 ? 30.650 14.310 -39.810 1.00 20.85 655 LYS A O 1
ATOM 5402 N N . GLU A 1 659 ? 29.219 13.443 -41.308 1.00 17.41 656 GLU A N 1
ATOM 5403 C CA . GLU A 1 659 ? 28.138 14.373 -40.986 1.00 20.39 656 GLU A CA 1
ATOM 5404 C C . GLU A 1 659 ? 27.652 14.234 -39.552 1.00 18.49 656 GLU A C 1
ATOM 5405 O O . GLU A 1 659 ? 27.031 15.156 -39.019 1.00 21.15 656 GLU A O 1
ATOM 5411 N N . ASN A 1 660 ? 27.937 13.095 -38.919 1.00 15.25 657 ASN A N 1
ATOM 5412 C CA . ASN A 1 660 ? 27.522 12.873 -37.537 1.00 14.79 657 ASN A CA 1
ATOM 5413 C C . ASN A 1 660 ? 28.361 13.638 -36.515 1.00 14.18 657 ASN A C 1
ATOM 5414 O O . ASN A 1 660 ? 28.019 13.667 -35.340 1.00 15.51 657 ASN A O 1
ATOM 5419 N N . TYR A 1 661 ? 29.466 14.226 -36.958 1.00 15.51 658 TYR A N 1
ATOM 5420 C CA . TYR A 1 661 ? 30.380 14.905 -36.046 1.00 17.42 658 TYR A CA 1
ATOM 5421 C C . TYR A 1 661 ? 30.479 16.383 -36.364 1.00 17.31 658 TYR A C 1
ATOM 5422 O O . TYR A 1 661 ? 30.540 16.784 -37.530 1.00 20.49 658 TYR A O 1
ATOM 5431 N N . ARG A 1 662 ? 30.486 17.196 -35.320 1.00 16.03 659 ARG A N 1
ATOM 5432 C CA A ARG A 1 662 ? 30.606 18.646 -35.450 0.50 18.19 659 ARG A CA 1
ATOM 5433 C CA B ARG A 1 662 ? 30.794 18.594 -35.519 0.50 18.78 659 ARG A CA 1
ATOM 5434 C C . ARG A 1 662 ? 31.476 19.196 -34.313 1.00 18.14 659 ARG A C 1
ATOM 5435 O O . ARG A 1 662 ? 31.149 18.946 -33.151 1.00 17.78 659 ARG A O 1
ATOM 5450 N N . VAL A 1 663 ? 32.532 19.936 -34.623 1.00 18.98 660 VAL A N 1
ATOM 5451 C CA . VAL A 1 663 ? 33.368 20.529 -33.590 1.00 19.44 660 VAL A CA 1
ATOM 5452 C C . VAL A 1 663 ? 32.795 21.879 -33.174 1.00 19.58 660 VAL A C 1
ATOM 5453 O O . VAL A 1 663 ? 32.602 22.764 -34.010 1.00 21.92 660 VAL A O 1
ATOM 5457 N N . LEU A 1 664 ? 32.500 22.009 -31.884 1.00 17.39 661 LEU A N 1
ATOM 5458 C CA . LEU A 1 664 ? 32.022 23.258 -31.315 1.00 18.40 661 LEU A CA 1
ATOM 5459 C C . LEU A 1 664 ? 33.180 23.894 -30.561 1.00 18.53 661 LEU A C 1
ATOM 5460 O O . LEU A 1 664 ? 33.877 23.225 -29.801 1.00 20.44 661 LEU A O 1
ATOM 5465 N N . THR A 1 665 ? 33.402 25.181 -30.778 1.00 19.73 662 THR A N 1
ATOM 5466 C CA . THR A 1 665 ? 34.529 25.848 -30.148 1.00 23.58 662 THR A CA 1
ATOM 5467 C C . THR A 1 665 ? 34.030 27.023 -29.316 1.00 20.71 662 THR A C 1
ATOM 5468 O O . THR A 1 665 ? 33.342 27.908 -29.829 1.00 24.60 662 THR A O 1
ATOM 5472 N N . LYS A 1 666 ? 34.363 27.029 -28.030 1.00 21.65 663 LYS A N 1
ATOM 5473 C CA . LYS A 1 666 ? 33.867 28.077 -27.144 1.00 26.67 663 LYS A CA 1
ATOM 5474 C C . LYS A 1 666 ? 34.605 29.395 -27.362 1.00 33.58 663 LYS A C 1
ATOM 5475 O O . LYS A 1 666 ? 35.820 29.427 -27.562 1.00 37.81 663 LYS A O 1
ATOM 5482 N N . ALA B 1 3 ? 6.836 27.076 34.308 1.00 39.80 0 ALA B N 1
ATOM 5483 C CA . ALA B 1 3 ? 7.036 28.499 34.045 1.00 40.18 0 ALA B CA 1
ATOM 5484 C C . ALA B 1 3 ? 7.299 28.700 32.559 1.00 35.78 0 ALA B C 1
ATOM 5485 O O . ALA B 1 3 ? 6.632 29.484 31.884 1.00 35.80 0 ALA B O 1
ATOM 5487 N N . MET B 1 4 ? 8.290 27.987 32.056 1.00 35.62 1 MET B N 1
ATOM 5488 C CA . MET B 1 4 ? 8.503 27.930 30.626 1.00 29.45 1 MET B CA 1
ATOM 5489 C C . MET B 1 4 ? 7.949 26.594 30.155 1.00 32.50 1 MET B C 1
ATOM 5490 O O . MET B 1 4 ? 8.290 26.124 29.063 1.00 27.15 1 MET B O 1
ATOM 5495 N N . ILE B 1 5 ? 7.113 25.980 31.001 1.00 22.10 2 ILE B N 1
ATOM 5496 C CA . ILE B 1 5 ? 6.434 24.726 30.660 1.00 17.08 2 ILE B CA 1
ATOM 5497 C C . ILE B 1 5 ? 4.942 24.778 30.969 1.00 15.16 2 ILE B C 1
ATOM 5498 O O . ILE B 1 5 ? 4.529 25.116 32.089 1.00 20.56 2 ILE B O 1
ATOM 5503 N N . ARG B 1 6 ? 4.134 24.461 29.963 1.00 14.73 3 ARG B N 1
ATOM 5504 C CA . ARG B 1 6 ? 2.686 24.385 30.132 1.00 16.24 3 ARG B CA 1
ATOM 5505 C C . ARG B 1 6 ? 2.247 22.965 29.826 1.00 14.89 3 ARG B C 1
ATOM 5506 O O . ARG B 1 6 ? 2.807 22.325 28.943 1.00 15.61 3 ARG B O 1
ATOM 5514 N N . LYS B 1 7 ? 1.248 22.475 30.554 1.00 13.11 4 LYS B N 1
ATOM 5515 C CA . LYS B 1 7 ? 0.715 21.137 30.330 1.00 12.58 4 LYS B CA 1
ATOM 5516 C C . LYS B 1 7 ? -0.742 21.233 29.893 1.00 12.55 4 LYS B C 1
ATOM 5517 O O . LYS B 1 7 ? -1.593 21.708 30.638 1.00 15.08 4 LYS B O 1
ATOM 5523 N N . TYR B 1 8 ? -1.021 20.762 28.686 1.00 13.01 5 TYR B N 1
ATOM 5524 C CA . TYR B 1 8 ? -2.372 20.770 28.144 1.00 12.38 5 TYR B CA 1
ATOM 5525 C C . TYR B 1 8 ? -2.961 19.378 28.216 1.00 14.63 5 TYR B C 1
ATOM 5526 O O . TYR B 1 8 ? -2.400 18.428 27.676 1.00 14.46 5 TYR B O 1
ATOM 5535 N N . ARG B 1 9 ? -4.090 19.260 28.897 1.00 15.15 6 ARG B N 1
ATOM 5536 C CA . ARG B 1 9 ? -4.704 17.962 29.129 1.00 13.64 6 ARG B CA 1
ATOM 5537 C C . ARG B 1 9 ? -5.935 17.762 28.255 1.00 16.04 6 ARG B C 1
ATOM 5538 O O . ARG B 1 9 ? -6.826 18.611 28.206 1.00 17.23 6 ARG B O 1
ATOM 5546 N N . TYR B 1 10 ? -5.968 16.625 27.568 1.00 15.40 7 TYR B N 1
ATOM 5547 C CA . TYR B 1 10 ? -7.111 16.245 26.746 1.00 13.74 7 TYR B CA 1
ATOM 5548 C C . TYR B 1 10 ? -7.673 14.939 27.274 1.00 15.99 7 TYR B C 1
ATOM 5549 O O . TYR B 1 10 ? -6.922 14.002 27.548 1.00 16.05 7 TYR B O 1
ATOM 5558 N N . GLY B 1 11 ? -8.988 14.881 27.445 1.00 17.64 8 GLY B N 1
ATOM 5559 C CA . GLY B 1 11 ? -9.625 13.643 27.842 1.00 17.53 8 GLY B CA 1
ATOM 5560 C C . GLY B 1 11 ? -9.221 13.200 29.231 1.00 20.81 8 GLY B C 1
ATOM 5561 O O . GLY B 1 11 ? -9.057 14.026 30.134 1.00 21.38 8 GLY B O 1
ATOM 5562 N N . ALA B 1 12 ? -9.061 11.890 29.392 1.00 19.02 9 ALA B N 1
ATOM 5563 C CA . ALA B 1 12 ? -8.690 11.293 30.669 1.00 19.20 9 ALA B CA 1
ATOM 5564 C C . ALA B 1 12 ? -7.420 10.479 30.488 1.00 21.42 9 ALA B C 1
ATOM 5565 O O . ALA B 1 12 ? -7.473 9.264 30.326 1.00 21.02 9 ALA B O 1
ATOM 5567 N N . PRO B 1 13 ? -6.262 11.149 30.498 1.00 16.33 10 PRO B N 1
ATOM 5568 C CA . PRO B 1 13 ? -5.020 10.430 30.207 1.00 15.91 10 PRO B CA 1
ATOM 5569 C C . PRO B 1 13 ? -4.611 9.445 31.294 1.00 15.45 10 PRO B C 1
ATOM 5570 O O . PRO B 1 13 ? -4.877 9.639 32.482 1.00 18.42 10 PRO B O 1
ATOM 5574 N N . PHE B 1 14 ? -3.953 8.379 30.862 1.00 16.20 11 PHE B N 1
ATOM 5575 C CA . PHE B 1 14 ? -3.384 7.402 31.764 1.00 15.54 11 PHE B CA 1
ATOM 5576 C C . PHE B 1 14 ? -2.097 7.989 32.347 1.00 15.91 11 PHE B C 1
ATOM 5577 O O . PHE B 1 14 ? -1.309 8.596 31.617 1.00 16.63 11 PHE B O 1
ATOM 5585 N N . ASP B 1 15 ? -1.901 7.832 33.657 1.00 16.19 12 ASP B N 1
ATOM 5586 C CA . ASP B 1 15 ? -0.696 8.339 34.324 1.00 17.78 12 ASP B CA 1
ATOM 5587 C C . ASP B 1 15 ? 0.516 7.456 34.035 1.00 16.35 12 ASP B C 1
ATOM 5588 O O . ASP B 1 15 ? 0.619 6.339 34.545 1.00 19.89 12 ASP B O 1
ATOM 5593 N N . THR B 1 16 ? 1.447 7.972 33.240 1.00 14.02 13 THR B N 1
ATOM 5594 C CA . THR B 1 16 ? 2.630 7.214 32.838 1.00 12.39 13 THR B CA 1
ATOM 5595 C C . THR B 1 16 ? 3.787 7.391 33.810 1.00 13.47 13 THR B C 1
ATOM 5596 O O . THR B 1 16 ? 4.743 6.609 33.782 1.00 15.05 13 THR B O 1
ATOM 5600 N N . GLU B 1 17 ? 3.705 8.421 34.652 1.00 13.78 14 GLU B N 1
ATOM 5601 C CA . GLU B 1 17 ? 4.818 8.854 35.517 1.00 15.56 14 GLU B CA 1
ATOM 5602 C C . GLU B 1 17 ? 6.123 9.188 34.769 1.00 15.56 14 GLU B C 1
ATOM 5603 O O . GLU B 1 17 ? 7.220 9.119 35.337 1.00 15.93 14 GLU B O 1
ATOM 5609 N N . ALA B 1 18 ? 6.012 9.563 33.500 1.00 13.48 15 ALA B N 1
ATOM 5610 C CA . ALA B 1 18 ? 7.174 10.005 32.738 1.00 12.27 15 ALA B CA 1
ATOM 5611 C C . ALA B 1 18 ? 7.881 11.169 33.420 1.00 14.10 15 ALA B C 1
ATOM 5612 O O . ALA B 1 18 ? 9.109 11.169 33.551 1.00 14.45 15 ALA B O 1
ATOM 5614 N N . LEU B 1 19 ? 7.113 12.156 33.864 1.00 12.95 16 LEU B N 1
ATOM 5615 C CA . LEU B 1 19 ? 7.698 13.286 34.585 1.00 13.38 16 LEU B CA 1
ATOM 5616 C C . LEU B 1 19 ? 7.742 13.033 36.086 1.00 12.54 16 LEU B C 1
ATOM 5617 O O . LEU B 1 19 ? 6.860 12.378 36.650 1.00 14.49 16 LEU B O 1
ATOM 5622 N N . THR B 1 20 ? 8.770 13.558 36.747 1.00 11.91 17 THR B N 1
ATOM 5623 C CA . THR B 1 20 ? 8.792 13.607 38.209 1.00 12.58 17 THR B CA 1
ATOM 5624 C C . THR B 1 20 ? 8.311 14.952 38.760 1.00 15.90 17 THR B C 1
ATOM 5625 O O . THR B 1 20 ? 7.930 15.056 39.925 1.00 16.89 17 THR B O 1
ATOM 5629 N N . GLU B 1 21 ? 8.341 15.985 37.925 1.00 14.58 18 GLU B N 1
ATOM 5630 C CA . GLU B 1 21 ? 7.941 17.319 38.364 1.00 14.94 18 GLU B CA 1
ATOM 5631 C C . GLU B 1 21 ? 6.480 17.561 38.015 1.00 14.46 18 GLU B C 1
ATOM 5632 O O . GLU B 1 21 ? 6.045 17.248 36.901 1.00 15.58 18 GLU B O 1
ATOM 5638 N N . LYS B 1 22 ? 5.730 18.103 38.970 1.00 15.80 19 LYS B N 1
ATOM 5639 C CA . LYS B 1 22 ? 4.323 18.462 38.754 1.00 13.84 19 LYS B CA 1
ATOM 5640 C C . LYS B 1 22 ? 4.203 19.751 37.953 1.00 19.58 19 LYS B C 1
ATOM 5641 O O . LYS B 1 22 ? 4.860 20.743 38.260 1.00 22.05 19 LYS B O 1
ATOM 5647 N N . ILE B 1 23 ? 3.360 19.735 36.926 1.00 16.81 20 ILE B N 1
ATOM 5648 C CA . ILE B 1 23 ? 3.076 20.934 36.148 1.00 16.89 20 ILE B CA 1
ATOM 5649 C C . ILE B 1 23 ? 1.566 21.122 36.165 1.00 18.65 20 ILE B C 1
ATOM 5650 O O . ILE B 1 23 ? 0.830 20.177 35.890 1.00 19.93 20 ILE B O 1
ATOM 5655 N N . GLU B 1 24 ? 1.102 22.325 36.497 1.00 18.10 21 GLU B N 1
ATOM 5656 C CA . GLU B 1 24 ? -0.335 22.574 36.546 1.00 18.58 21 GLU B CA 1
ATOM 5657 C C . GLU B 1 24 ? -0.963 22.469 35.157 1.00 19.38 21 GLU B C 1
ATOM 5658 O O . GLU B 1 24 ? -0.303 22.711 34.143 1.00 21.02 21 GLU B O 1
ATOM 5664 N N . THR B 1 25 ? -2.234 22.079 35.116 1.00 19.27 22 THR B N 1
ATOM 5665 C CA . THR B 1 25 ? -2.966 22.020 33.854 1.00 17.63 22 THR B CA 1
ATOM 5666 C C . THR B 1 25 ? -3.250 23.433 33.335 1.00 14.29 22 THR B C 1
ATOM 5667 O O . THR B 1 25 ? -3.802 24.266 34.046 1.00 17.46 22 THR B O 1
ATOM 5671 N N . ALA B 1 26 ? -2.843 23.695 32.095 1.00 14.88 23 ALA B N 1
ATOM 5672 C CA . ALA B 1 26 ? -3.055 24.993 31.462 1.00 17.32 23 ALA B CA 1
ATOM 5673 C C . ALA B 1 26 ? -4.513 25.156 31.038 1.00 19.69 23 ALA B C 1
ATOM 5674 O O . ALA B 1 26 ? -5.148 24.197 30.591 1.00 23.91 23 ALA B O 1
ATOM 5676 N N . GLU B 1 27 ? -5.042 26.370 31.178 1.00 17.39 24 GLU B N 1
ATOM 5677 C CA . GLU B 1 27 ? -6.431 26.645 30.801 1.00 18.58 24 GLU B CA 1
ATOM 5678 C C . GLU B 1 27 ? -6.571 27.560 29.581 1.00 22.36 24 GLU B C 1
ATOM 5679 O O . GLU B 1 27 ? -7.674 27.808 29.101 1.00 31.25 24 GLU B O 1
ATOM 5685 N N . GLU B 1 28 ? -5.443 28.019 29.063 1.00 17.42 25 GLU B N 1
ATOM 5686 C CA A GLU B 1 28 ? -5.444 28.961 27.950 0.27 16.34 25 GLU B CA 1
ATOM 5687 C CA B GLU B 1 28 ? -5.416 28.965 27.952 0.73 16.14 25 GLU B CA 1
ATOM 5688 C C . GLU B 1 28 ? -5.364 28.243 26.606 1.00 14.49 25 GLU B C 1
ATOM 5689 O O . GLU B 1 28 ? -5.301 27.008 26.546 1.00 14.92 25 GLU B O 1
ATOM 5700 N N . ALA B 1 29 ? -5.368 29.020 25.524 1.00 14.72 26 ALA B N 1
ATOM 5701 C CA . ALA B 1 29 ? -5.266 28.460 24.178 1.00 14.32 26 ALA B CA 1
ATOM 5702 C C . ALA B 1 29 ? -4.004 27.627 24.010 1.00 15.36 26 ALA B C 1
ATOM 5703 O O . ALA B 1 29 ? -2.946 27.958 24.555 1.00 14.93 26 ALA B O 1
ATOM 5705 N N . PHE B 1 30 ? -4.099 26.552 23.238 1.00 13.87 27 PHE B N 1
ATOM 5706 C CA . PHE B 1 30 ? -2.906 25.828 22.854 1.00 15.84 27 PHE B CA 1
ATOM 5707 C C . PHE B 1 30 ? -2.097 26.747 21.933 1.00 14.72 27 PHE B C 1
ATOM 5708 O O . PHE B 1 30 ? -2.650 27.355 21.027 1.00 16.10 27 PHE B O 1
ATOM 5716 N N . PRO B 1 31 ? -0.786 26.875 22.189 1.00 14.94 28 PRO B N 1
ATOM 5717 C CA . PRO B 1 31 ? -0.017 27.998 21.624 1.00 14.18 28 PRO B CA 1
ATOM 5718 C C . PRO B 1 31 ? 0.479 27.871 20.181 1.00 14.70 28 PRO B C 1
ATOM 5719 O O . PRO B 1 31 ? 0.780 28.909 19.581 1.00 18.87 28 PRO B O 1
ATOM 5723 N N . TYR B 1 32 ? 0.568 26.661 19.642 1.00 17.01 29 TYR B N 1
ATOM 5724 C CA . TYR B 1 32 ? 1.114 26.484 18.297 1.00 16.65 29 TYR B CA 1
ATOM 5725 C C . TYR B 1 32 ? 0.218 25.580 17.472 1.00 18.98 29 TYR B C 1
ATOM 5726 O O . TYR B 1 32 ? -0.380 24.639 17.999 1.00 16.91 29 TYR B O 1
ATOM 5735 N N . GLY B 1 33 ? 0.129 25.858 16.175 1.00 16.04 30 GLY B N 1
ATOM 5736 C CA . GLY B 1 33 ? -0.621 25.005 15.271 1.00 17.62 30 GLY B CA 1
ATOM 5737 C C . GLY B 1 33 ? -2.095 24.891 15.599 1.00 18.71 30 GLY B C 1
ATOM 5738 O O . GLY B 1 33 ? -2.691 25.802 16.185 1.00 18.16 30 GLY B O 1
ATOM 5739 N N . GLU B 1 34 ? -2.675 23.754 15.218 1.00 16.84 31 GLU B N 1
ATOM 5740 C CA . GLU B 1 34 ? -4.103 23.497 15.370 1.00 16.51 31 GLU B CA 1
ATOM 5741 C C . GLU B 1 34 ? -4.332 22.105 15.957 1.00 19.09 31 GLU B C 1
ATOM 5742 O O . GLU B 1 34 ? -3.663 21.138 15.582 1.00 16.62 31 GLU B O 1
ATOM 5748 N N . ILE B 1 35 ? -5.291 22.015 16.874 1.00 17.80 32 ILE B N 1
ATOM 5749 C CA . ILE B 1 35 ? -5.718 20.751 17.466 1.00 17.80 32 ILE B CA 1
ATOM 5750 C C . ILE B 1 35 ? -7.094 20.358 16.907 1.00 17.28 32 ILE B C 1
ATOM 5751 O O . ILE B 1 35 ? -8.010 21.182 16.840 1.00 20.08 32 ILE B O 1
ATOM 5756 N N . SER B 1 36 ? -7.236 19.102 16.492 1.00 17.05 33 SER B N 1
ATOM 5757 C CA . SER B 1 36 ? -8.523 18.588 16.028 1.00 17.23 33 SER B CA 1
ATOM 5758 C C . SER B 1 36 ? -8.867 17.268 16.699 1.00 13.21 33 SER B C 1
ATOM 5759 O O . SER B 1 36 ? -7.995 16.411 16.891 1.00 13.87 33 SER B O 1
ATOM 5762 N N . GLN B 1 37 ? -10.146 17.095 17.022 1.00 17.83 34 GLN B N 1
ATOM 5763 C CA . GLN B 1 37 ? -10.647 15.838 17.574 1.00 16.32 34 GLN B CA 1
ATOM 5764 C C . GLN B 1 37 ? -11.693 15.211 16.659 1.00 14.76 34 GLN B C 1
ATOM 5765 O O . GLN B 1 37 ? -12.525 14.421 17.091 1.00 15.22 34 GLN B O 1
ATOM 5771 N N . LYS B 1 38 ? -11.645 15.559 15.376 1.00 15.65 35 LYS B N 1
ATOM 5772 C CA . LYS B 1 38 ? -12.562 14.964 14.415 1.00 16.32 35 LYS B CA 1
ATOM 5773 C C . LYS B 1 38 ? -12.247 13.487 14.178 1.00 16.05 35 LYS B C 1
ATOM 5774 O O . LYS B 1 38 ? -13.152 12.674 13.997 1.00 19.46 35 LYS B O 1
ATOM 5778 N N . GLU B 1 39 ? -10.964 13.152 14.169 1.00 17.53 36 GLU B N 1
ATOM 5779 C CA . GLU B 1 39 ? -10.518 11.776 13.965 1.00 19.92 36 GLU B CA 1
ATOM 5780 C C . GLU B 1 39 ? -9.490 11.476 15.021 1.00 19.09 36 GLU B C 1
ATOM 5781 O O . GLU B 1 39 ? -8.324 11.817 14.856 1.00 20.93 36 GLU B O 1
ATOM 5784 N N . GLY B 1 40 ? -9.914 10.858 16.113 1.00 20.48 37 GLY B N 1
ATOM 5785 C CA . GLY B 1 40 ? -9.026 10.679 17.243 1.00 19.45 37 GLY B CA 1
ATOM 5786 C C . GLY B 1 40 ? -8.518 12.026 17.726 1.00 19.72 37 GLY B C 1
ATOM 5787 O O . GLY B 1 40 ? -9.304 12.937 18.002 1.00 19.99 37 GLY B O 1
ATOM 5788 N N . PHE B 1 41 ? -7.201 12.154 17.822 1.00 16.33 38 PHE B N 1
ATOM 5789 C CA . PHE B 1 41 ? -6.562 13.410 18.186 1.00 12.50 38 PHE B CA 1
ATOM 5790 C C . PHE B 1 41 ? -5.525 13.750 17.126 1.00 11.88 38 PHE B C 1
ATOM 5791 O O . PHE B 1 41 ? -4.772 12.879 16.695 1.00 15.00 38 PHE B O 1
ATOM 5799 N N . ALA B 1 42 ? -5.471 15.009 16.711 1.00 12.32 39 ALA B N 1
ATOM 5800 C CA . ALA B 1 42 ? -4.414 15.444 15.792 1.00 13.51 39 ALA B CA 1
ATOM 5801 C C . ALA B 1 42 ? -3.935 16.864 16.069 1.00 15.56 39 ALA B C 1
ATOM 5802 O O . ALA B 1 42 ? -4.742 17.780 16.253 1.00 16.33 39 ALA B O 1
ATOM 5804 N N . PHE B 1 43 ? -2.616 17.028 16.084 1.00 14.52 40 PHE B N 1
ATOM 5805 C CA . PHE B 1 43 ? -1.963 18.324 16.164 1.00 12.21 40 PHE B CA 1
ATOM 5806 C C . PHE B 1 43 ? -1.278 18.563 14.825 1.00 12.63 40 PHE B C 1
ATOM 5807 O O . PHE B 1 43 ? -0.532 17.701 14.356 1.00 13.28 40 PHE B O 1
ATOM 5815 N N . THR B 1 44 ? -1.533 19.715 14.216 1.00 11.89 41 THR B N 1
ATOM 5816 C CA . THR B 1 44 ? -0.964 20.054 12.911 1.00 12.19 41 THR B CA 1
ATOM 5817 C C . THR B 1 44 ? -0.269 21.403 12.994 1.00 15.96 41 THR B C 1
ATOM 5818 O O . THR B 1 44 ? -0.828 22.360 13.527 1.00 15.93 41 THR B O 1
ATOM 5822 N N . TYR B 1 45 ? 0.948 21.476 12.458 1.00 12.70 42 TYR B N 1
ATOM 5823 C CA . TYR B 1 45 ? 1.761 22.692 12.514 1.00 13.00 42 TYR B CA 1
ATOM 5824 C C . TYR B 1 45 ? 2.494 22.893 11.191 1.00 13.07 42 TYR B C 1
ATOM 5825 O O . TYR B 1 45 ? 3.087 21.954 10.646 1.00 13.65 42 TYR B O 1
ATOM 5834 N N . ILE B 1 46 ? 2.460 24.118 10.679 1.00 12.45 43 ILE B N 1
ATOM 5835 C CA . ILE B 1 46 ? 3.194 24.458 9.466 1.00 13.10 43 ILE B CA 1
ATOM 5836 C C . ILE B 1 46 ? 4.585 24.984 9.830 1.00 14.55 43 ILE B C 1
ATOM 5837 O O . ILE B 1 46 ? 4.724 26.012 10.500 1.00 15.66 43 ILE B O 1
ATOM 5842 N N . MET B 1 47 ? 5.604 24.258 9.380 1.00 13.03 44 MET B N 1
ATOM 5843 C CA . MET B 1 47 ? 7.005 24.592 9.634 1.00 13.10 44 MET B CA 1
ATOM 5844 C C . MET B 1 47 ? 7.547 25.605 8.644 1.00 14.80 44 MET B C 1
ATOM 5845 O O . MET B 1 47 ? 7.127 25.644 7.484 1.00 16.06 44 MET B O 1
ATOM 5850 N N . ASP B 1 48 ? 8.483 26.433 9.107 1.00 14.93 45 ASP B N 1
ATOM 5851 C CA . ASP B 1 48 ? 9.271 27.274 8.220 1.00 14.38 45 ASP B CA 1
ATOM 5852 C C . ASP B 1 48 ? 10.249 26.381 7.456 1.00 15.21 45 ASP B C 1
ATOM 5853 O O . ASP B 1 48 ? 10.676 25.356 7.975 1.00 14.94 45 ASP B O 1
ATOM 5858 N N . GLU B 1 49 ? 10.614 26.775 6.238 1.00 16.07 46 GLU B N 1
ATOM 5859 C CA . GLU B 1 49 ? 11.493 25.951 5.403 1.00 15.83 46 GLU B CA 1
ATOM 5860 C C . GLU B 1 49 ? 12.830 25.598 6.067 1.00 17.05 46 GLU B C 1
ATOM 5861 O O . GLU B 1 49 ? 13.391 24.529 5.808 1.00 18.21 46 GLU B O 1
ATOM 5867 N N . ASP B 1 50 ? 13.335 26.487 6.923 1.00 14.64 47 ASP B N 1
ATOM 5868 C CA . ASP B 1 50 ? 14.627 26.253 7.567 1.00 15.75 47 ASP B CA 1
ATOM 5869 C C . ASP B 1 50 ? 14.537 25.548 8.924 1.00 15.93 47 ASP B C 1
ATOM 5870 O O . ASP B 1 50 ? 15.571 25.230 9.513 1.00 15.96 47 ASP B O 1
ATOM 5875 N N . ASP B 1 51 ? 13.327 25.286 9.413 1.00 13.74 48 ASP B N 1
ATOM 5876 C CA . ASP B 1 51 ? 13.190 24.611 10.703 1.00 11.65 48 ASP B CA 1
ATOM 5877 C C . ASP B 1 51 ? 13.854 23.239 10.698 1.00 12.74 48 ASP B C 1
ATOM 5878 O O . ASP B 1 51 ? 13.761 22.502 9.721 1.00 13.81 48 ASP B O 1
ATOM 5883 N N . ILE B 1 52 ? 14.527 22.913 11.793 1.00 11.45 49 ILE B N 1
ATOM 5884 C CA . ILE B 1 52 ? 15.006 21.557 12.045 1.00 13.02 49 ILE B CA 1
ATOM 5885 C C . ILE B 1 52 ? 14.125 20.951 13.126 1.00 12.70 49 ILE B C 1
ATOM 5886 O O . ILE B 1 52 ? 13.740 21.651 14.071 1.00 13.78 49 ILE B O 1
ATOM 5891 N N . VAL B 1 53 ? 13.771 19.673 12.993 1.00 10.46 50 VAL B N 1
ATOM 5892 C CA . VAL B 1 53 ? 13.043 18.992 14.065 1.00 11.86 50 VAL B CA 1
ATOM 5893 C C . VAL B 1 53 ? 13.941 17.980 14.757 1.00 11.80 50 VAL B C 1
ATOM 5894 O O . VAL B 1 53 ? 14.394 17.020 14.138 1.00 12.43 50 VAL B O 1
ATOM 5898 N N . TYR B 1 54 ? 14.218 18.211 16.037 1.00 9.72 51 TYR B N 1
ATOM 5899 C CA . TYR B 1 54 ? 15.016 17.289 16.831 1.00 9.68 51 TYR B CA 1
ATOM 5900 C C . TYR B 1 54 ? 14.129 16.383 17.670 1.00 10.64 51 TYR B C 1
ATOM 5901 O O . TYR B 1 54 ? 12.964 16.703 17.915 1.00 11.28 51 TYR B O 1
ATOM 5910 N N . GLY B 1 55 ? 14.699 15.274 18.134 1.00 10.46 52 GLY B N 1
ATOM 5911 C CA . GLY B 1 55 ? 14.052 14.465 19.150 1.00 10.50 52 GLY B CA 1
ATOM 5912 C C . GLY B 1 55 ? 13.742 13.044 18.734 1.00 9.84 52 GLY B C 1
ATOM 5913 O O . GLY B 1 55 ? 14.407 12.470 17.874 1.00 11.31 52 GLY B O 1
ATOM 5914 N N . LEU B 1 56 ? 12.724 12.485 19.381 1.00 9.85 53 LEU B N 1
ATOM 5915 C CA . LEU B 1 56 ? 12.228 11.127 19.141 1.00 9.65 53 LEU B CA 1
ATOM 5916 C C . LEU B 1 56 ? 13.147 9.996 19.609 1.00 10.47 53 LEU B C 1
ATOM 5917 O O . LEU B 1 56 ? 12.870 8.823 19.341 1.00 12.36 53 LEU B O 1
ATOM 5922 N N . GLY B 1 57 ? 14.208 10.338 20.345 1.00 9.48 54 GLY B N 1
ATOM 5923 C CA . GLY B 1 57 ? 15.034 9.331 20.999 1.00 11.84 54 GLY B CA 1
ATOM 5924 C C . GLY B 1 57 ? 15.483 8.219 20.078 1.00 12.08 54 GLY B C 1
ATOM 5925 O O . GLY B 1 57 ? 16.144 8.464 19.065 1.00 12.67 54 GLY B O 1
ATOM 5926 N N . GLU B 1 58 ? 15.117 6.991 20.432 1.00 11.72 55 GLU B N 1
ATOM 5927 C CA . GLU B 1 58 ? 15.413 5.856 19.581 1.00 11.21 55 GLU B CA 1
ATOM 5928 C C . GLU B 1 58 ? 14.335 5.791 18.519 1.00 15.60 55 GLU B C 1
ATOM 5929 O O . GLU B 1 58 ? 13.226 5.290 18.758 1.00 16.44 55 GLU B O 1
ATOM 5935 N N . SER B 1 59 ? 14.652 6.333 17.353 1.00 11.96 56 SER B N 1
ATOM 5936 C CA . SER B 1 59 ? 13.768 6.245 16.198 1.00 11.79 56 SER B CA 1
ATOM 5937 C C . SER B 1 59 ? 14.671 6.193 14.973 1.00 14.17 56 SER B C 1
ATOM 5938 O O . SER B 1 59 ? 15.885 6.416 15.065 1.00 13.75 56 SER B O 1
ATOM 5941 N N . ASN B 1 60 ? 14.073 5.914 13.821 1.00 12.69 57 ASN B N 1
ATOM 5942 C CA . ASN B 1 60 ? 14.823 5.686 12.604 1.00 13.06 57 ASN B CA 1
ATOM 5943 C C . ASN B 1 60 ? 15.398 6.968 12.002 1.00 11.53 57 ASN B C 1
ATOM 5944 O O . ASN B 1 60 ? 15.029 8.083 12.395 1.00 11.63 57 ASN B O 1
ATOM 5949 N N . ARG B 1 61 ? 16.294 6.785 11.038 1.00 12.54 58 ARG B N 1
ATOM 5950 C CA . ARG B 1 61 ? 16.821 7.873 10.211 1.00 12.36 58 ARG B CA 1
ATOM 5951 C C . ARG B 1 61 ? 17.704 8.844 10.990 1.00 12.91 58 ARG B C 1
ATOM 5952 O O . ARG B 1 61 ? 18.537 8.402 11.787 1.00 14.49 58 ARG B O 1
ATOM 5960 N N . GLY B 1 62 ? 17.559 10.144 10.743 1.00 12.87 59 GLY B N 1
ATOM 5961 C CA . GLY B 1 62 ? 18.583 11.101 11.158 1.00 13.45 59 GLY B CA 1
ATOM 5962 C C . GLY B 1 62 ? 18.297 11.973 12.367 1.00 10.98 59 GLY B C 1
ATOM 5963 O O . GLY B 1 62 ? 17.268 11.837 13.016 1.00 12.91 59 GLY B O 1
ATOM 5964 N N . ILE B 1 63 ? 19.235 12.874 12.657 1.00 11.56 60 ILE B N 1
ATOM 5965 C CA . ILE B 1 63 ? 19.106 13.804 13.779 1.00 10.01 60 ILE B CA 1
ATOM 5966 C C . ILE B 1 63 ? 18.007 14.843 13.516 1.00 9.79 60 ILE B C 1
ATOM 5967 O O . ILE B 1 63 ? 17.149 15.096 14.371 1.00 12.32 60 ILE B O 1
ATOM 5972 N N . ASN B 1 64 ? 18.029 15.438 12.326 1.00 11.43 61 ASN B N 1
ATOM 5973 C CA . ASN B 1 64 ? 16.883 16.224 11.854 1.00 9.65 61 ASN B CA 1
ATOM 5974 C C . ASN B 1 64 ? 15.814 15.233 11.392 1.00 11.16 61 ASN B C 1
ATOM 5975 O O . ASN B 1 64 ? 16.032 14.488 10.434 1.00 10.95 61 ASN B O 1
ATOM 5980 N N . LYS B 1 65 ? 14.679 15.201 12.088 1.00 10.95 62 LYS B N 1
ATOM 5981 C CA . LYS B 1 65 ? 13.649 14.198 11.799 1.00 10.99 62 LYS B CA 1
ATOM 5982 C C . LYS B 1 65 ? 12.790 14.555 10.586 1.00 11.09 62 LYS B C 1
ATOM 5983 O O . LYS B 1 65 ? 11.993 13.735 10.133 1.00 12.15 62 LYS B O 1
ATOM 5989 N N . ARG B 1 66 ? 12.936 15.761 10.043 1.00 10.47 63 ARG B N 1
ATOM 5990 C CA . ARG B 1 66 ? 12.128 16.129 8.877 1.00 11.20 63 ARG B CA 1
ATOM 5991 C C . ARG B 1 66 ? 12.304 15.151 7.715 1.00 10.69 63 ARG B C 1
ATOM 5992 O O . ARG B 1 66 ? 13.404 14.629 7.474 1.00 11.62 63 ARG B O 1
ATOM 6000 N N . GLY B 1 67 ? 11.197 14.881 7.027 1.00 10.06 64 GLY B N 1
ATOM 6001 C CA . GLY B 1 67 ? 11.222 14.105 5.802 1.00 11.81 64 GLY B CA 1
ATOM 6002 C C . GLY B 1 67 ? 10.785 12.666 5.940 1.00 10.28 64 GLY B C 1
ATOM 6003 O O . GLY B 1 67 ? 10.981 11.888 5.006 1.00 12.43 64 GLY B O 1
ATOM 6004 N N . TYR B 1 68 ? 10.208 12.285 7.075 1.00 10.73 65 TYR B N 1
ATOM 6005 C CA . TYR B 1 68 ? 9.668 10.937 7.175 1.00 10.88 65 TYR B CA 1
ATOM 6006 C C . TYR B 1 68 ? 8.597 10.837 8.258 1.00 11.59 65 TYR B C 1
ATOM 6007 O O . TYR B 1 68 ? 8.160 11.862 8.804 1.00 11.14 65 TYR B O 1
ATOM 6026 N N . TYR B 1 70 ? 7.276 8.615 11.723 1.00 9.65 67 TYR B N 1
ATOM 6027 C CA . TYR B 1 70 ? 7.764 7.870 12.889 1.00 10.98 67 TYR B CA 1
ATOM 6028 C C . TYR B 1 70 ? 6.577 7.523 13.753 1.00 11.91 67 TYR B C 1
ATOM 6029 O O . TYR B 1 70 ? 5.834 8.409 14.174 1.00 13.01 67 TYR B O 1
ATOM 6038 N N . ILE B 1 71 ? 6.389 6.238 14.012 1.00 11.16 68 ILE B N 1
ATOM 6039 C CA . ILE B 1 71 ? 5.271 5.807 14.839 1.00 10.50 68 ILE B CA 1
ATOM 6040 C C . ILE B 1 71 ? 5.795 5.224 16.146 1.00 11.04 68 ILE B C 1
ATOM 6041 O O . ILE B 1 71 ? 6.558 4.261 16.139 1.00 12.87 68 ILE B O 1
ATOM 6046 N N . SER B 1 72 ? 5.419 5.841 17.266 1.00 10.81 69 SER B N 1
ATOM 6047 C CA . SER B 1 72 ? 5.764 5.316 18.586 1.00 12.40 69 SER B CA 1
ATOM 6048 C C . SER B 1 72 ? 4.858 4.150 18.910 1.00 13.80 69 SER B C 1
ATOM 6049 O O . SER B 1 72 ? 3.681 4.321 19.232 1.00 12.57 69 SER B O 1
ATOM 6052 N N . ASN B 1 73 ? 5.419 2.954 18.825 1.00 12.11 70 ASN B N 1
ATOM 6053 C CA . ASN B 1 73 ? 4.658 1.730 18.969 1.00 12.24 70 ASN B CA 1
ATOM 6054 C C . ASN B 1 73 ? 5.682 0.627 19.108 1.00 14.78 70 ASN B C 1
ATOM 6055 O O . ASN B 1 73 ? 6.145 0.078 18.106 1.00 13.19 70 ASN B O 1
ATOM 6060 N N . CYS B 1 74 ? 6.058 0.327 20.348 1.00 11.71 71 CYS B N 1
ATOM 6061 C CA . CYS B 1 74 ? 7.185 -0.572 20.622 1.00 11.84 71 CYS B CA 1
ATOM 6062 C C . CYS B 1 74 ? 7.032 -1.903 19.896 1.00 14.24 71 CYS B C 1
ATOM 6063 O O . CYS B 1 74 ? 6.051 -2.622 20.094 1.00 13.34 71 CYS B O 1
ATOM 6066 N N . THR B 1 75 ? 7.998 -2.224 19.036 1.00 13.33 72 THR B N 1
ATOM 6067 C CA . THR B 1 75 ? 7.867 -3.372 18.162 1.00 13.13 72 THR B CA 1
ATOM 6068 C C . THR B 1 75 ? 9.198 -4.100 18.043 1.00 13.52 72 THR B C 1
ATOM 6069 O O . THR B 1 75 ? 10.248 -3.463 17.900 1.00 15.52 72 THR B O 1
ATOM 6073 N N . ASP B 1 76 ? 9.139 -5.425 18.105 1.00 13.97 73 ASP B N 1
ATOM 6074 C CA . ASP B 1 76 ? 10.287 -6.270 17.830 1.00 14.22 73 ASP B CA 1
ATOM 6075 C C . ASP B 1 76 ? 10.435 -6.414 16.313 1.00 14.17 73 ASP B C 1
ATOM 6076 O O . ASP B 1 76 ? 9.747 -7.216 15.687 1.00 18.21 73 ASP B O 1
ATOM 6081 N N . ASP B 1 77 ? 11.334 -5.627 15.730 1.00 14.93 74 ASP B N 1
ATOM 6082 C CA . ASP B 1 77 ? 11.633 -5.698 14.303 1.00 15.44 74 ASP B CA 1
ATOM 6083 C C . ASP B 1 77 ? 13.153 -5.719 14.143 1.00 13.85 74 ASP B C 1
ATOM 6084 O O . ASP B 1 77 ? 13.816 -4.726 14.443 1.00 14.32 74 ASP B O 1
ATOM 6089 N N . PRO B 1 78 ? 13.706 -6.842 13.666 1.00 14.75 75 PRO B N 1
ATOM 6090 C CA . PRO B 1 78 ? 15.169 -6.983 13.586 1.00 13.74 75 PRO B CA 1
ATOM 6091 C C . PRO B 1 78 ? 15.756 -6.525 12.251 1.00 15.87 75 PRO B C 1
ATOM 6092 O O . PRO B 1 78 ? 16.920 -6.817 11.961 1.00 14.98 75 PRO B O 1
ATOM 6096 N N . ILE B 1 79 ? 14.969 -5.814 11.451 1.00 13.52 76 ILE B N 1
ATOM 6097 C CA . ILE B 1 79 ? 15.460 -5.336 10.162 1.00 13.89 76 ILE B CA 1
ATOM 6098 C C . ILE B 1 79 ? 15.290 -3.823 10.093 1.00 14.27 76 ILE B C 1
ATOM 6099 O O . ILE B 1 79 ? 14.236 -3.311 9.707 1.00 14.42 76 ILE B O 1
ATOM 6104 N N . HIS B 1 80 ? 16.323 -3.098 10.520 1.00 12.43 77 HIS B N 1
ATOM 6105 C CA . HIS B 1 80 ? 16.215 -1.656 10.695 1.00 12.57 77 HIS B CA 1
ATOM 6106 C C . HIS B 1 80 ? 16.589 -0.947 9.396 1.00 15.32 77 HIS B C 1
ATOM 6107 O O . HIS B 1 80 ? 17.656 -0.336 9.281 1.00 15.26 77 HIS B O 1
ATOM 6114 N N . THR B 1 81 ? 15.702 -1.051 8.415 1.00 12.89 78 THR B N 1
ATOM 6115 C CA . THR B 1 81 ? 15.909 -0.406 7.119 1.00 12.12 78 THR B CA 1
ATOM 6116 C C . THR B 1 81 ? 15.216 0.953 7.128 1.00 11.61 78 THR B C 1
ATOM 6117 O O . THR B 1 81 ? 14.426 1.238 8.032 1.00 11.92 78 THR B O 1
ATOM 6121 N N . GLU B 1 82 ? 15.526 1.788 6.134 1.00 11.73 79 GLU B N 1
ATOM 6122 C CA . GLU B 1 82 ? 15.094 3.193 6.153 1.00 13.25 79 GLU B CA 1
ATOM 6123 C C . GLU B 1 82 ? 13.593 3.392 6.160 1.00 11.26 79 GLU B C 1
ATOM 6124 O O . GLU B 1 82 ? 13.108 4.440 6.579 1.00 12.19 79 GLU B O 1
ATOM 6130 N N . ASP B 1 83 ? 12.857 2.396 5.685 1.00 11.54 80 ASP B N 1
ATOM 6131 C CA . ASP B 1 83 ? 11.406 2.504 5.604 1.00 11.53 80 ASP B CA 1
ATOM 6132 C C . ASP B 1 83 ? 10.704 2.302 6.941 1.00 14.69 80 ASP B C 1
ATOM 6133 O O . ASP B 1 83 ? 9.551 2.705 7.092 1.00 13.11 80 ASP B O 1
ATOM 6138 N N . LYS B 1 84 ? 11.366 1.665 7.905 1.00 11.50 81 LYS B N 1
ATOM 6139 C CA . LYS B 1 84 ? 10.656 1.304 9.137 1.00 10.76 81 LYS B CA 1
ATOM 6140 C C . LYS B 1 84 ? 10.212 2.543 9.911 1.00 13.20 81 LYS B C 1
ATOM 6141 O O . LYS B 1 84 ? 10.965 3.514 10.049 1.00 12.96 81 LYS B O 1
ATOM 6147 N N . ARG B 1 85 ? 8.977 2.488 10.406 1.00 11.31 82 ARG B N 1
ATOM 6148 C CA . ARG B 1 85 ? 8.393 3.584 11.158 1.00 10.37 82 ARG B CA 1
ATOM 6149 C C . ARG B 1 85 ? 8.420 3.343 12.659 1.00 9.50 82 ARG B C 1
ATOM 6150 O O . ARG B 1 85 ? 8.311 4.286 13.424 1.00 11.94 82 ARG B O 1
ATOM 6158 N N . SER B 1 86 ? 8.570 2.090 13.078 1.00 12.28 83 SER B N 1
ATOM 6159 C CA . SER B 1 86 ? 8.538 1.766 14.505 1.00 11.41 83 SER B CA 1
ATOM 6160 C C . SER B 1 86 ? 9.624 0.771 14.883 1.00 14.26 83 SER B C 1
ATOM 6161 O O . SER B 1 86 ? 9.689 -0.322 14.324 1.00 18.19 83 SER B O 1
ATOM 6164 N N . LEU B 1 87 ? 10.459 1.140 15.847 1.00 13.85 84 LEU B N 1
ATOM 6165 C CA . LEU B 1 87 ? 11.377 0.177 16.453 1.00 15.28 84 LEU B CA 1
ATOM 6166 C C . LEU B 1 87 ? 10.950 -0.070 17.905 1.00 13.79 84 LEU B C 1
ATOM 6167 O O . LEU B 1 87 ? 9.758 -0.032 18.204 1.00 14.04 84 LEU B O 1
ATOM 6172 N N . TYR B 1 88 ? 11.909 -0.287 18.805 1.00 13.04 85 TYR B N 1
ATOM 6173 C CA . TYR B 1 88 ? 11.617 -0.772 20.166 1.00 14.17 85 TYR B CA 1
ATOM 6174 C C . TYR B 1 88 ? 11.156 0.282 21.165 1.00 14.76 85 TYR B C 1
ATOM 6175 O O . TYR B 1 88 ? 10.598 -0.071 22.210 1.00 17.90 85 TYR B O 1
ATOM 6184 N N . GLY B 1 89 ? 11.424 1.551 20.875 1.00 15.34 86 GLY B N 1
ATOM 6185 C CA . GLY B 1 89 ? 11.199 2.603 21.852 1.00 19.80 86 GLY B CA 1
ATOM 6186 C C . GLY B 1 89 ? 10.102 3.581 21.488 1.00 15.80 86 GLY B C 1
ATOM 6187 O O . GLY B 1 89 ? 9.706 3.705 20.335 1.00 20.56 86 GLY B O 1
ATOM 6188 N N . ALA B 1 90 ? 9.616 4.290 22.497 1.00 10.62 87 ALA B N 1
ATOM 6189 C CA . ALA B 1 90 ? 8.567 5.284 22.309 1.00 11.32 87 ALA B CA 1
ATOM 6190 C C . ALA B 1 90 ? 8.963 6.509 23.110 1.00 10.65 87 ALA B C 1
ATOM 6191 O O . ALA B 1 90 ? 8.685 6.597 24.317 1.00 11.05 87 ALA B O 1
ATOM 6193 N N . HIS B 1 91 ? 9.632 7.439 22.437 1.00 10.17 88 HIS B N 1
ATOM 6194 C CA . HIS B 1 91 ? 10.205 8.615 23.092 1.00 10.19 88 HIS B CA 1
ATOM 6195 C C . HIS B 1 91 ? 9.607 9.883 22.492 1.00 11.50 88 HIS B C 1
ATOM 6196 O O . HIS B 1 91 ? 10.149 10.464 21.537 1.00 11.72 88 HIS B O 1
ATOM 6203 N N . ASN B 1 92 ? 8.481 10.307 23.058 1.00 11.50 89 ASN B N 1
ATOM 6204 C CA . ASN B 1 92 ? 7.562 11.226 22.383 1.00 9.96 89 ASN B CA 1
ATOM 6205 C C . ASN B 1 92 ? 7.868 12.717 22.553 1.00 11.04 89 ASN B C 1
ATOM 6206 O O . ASN B 1 92 ? 6.957 13.532 22.694 1.00 10.77 89 ASN B O 1
ATOM 6211 N N . PHE B 1 93 ? 9.149 13.068 22.518 1.00 10.32 90 PHE B N 1
ATOM 6212 C CA . PHE B 1 93 ? 9.624 14.440 22.708 1.00 10.45 90 PHE B CA 1
ATOM 6213 C C . PHE B 1 93 ? 10.233 14.937 21.413 1.00 11.33 90 PHE B C 1
ATOM 6214 O O . PHE B 1 93 ? 11.154 14.319 20.882 1.00 11.05 90 PHE B O 1
ATOM 6222 N N . ILE B 1 94 ? 9.709 16.049 20.905 1.00 9.56 91 ILE B N 1
ATOM 6223 C CA . ILE B 1 94 ? 10.281 16.706 19.729 1.00 10.73 91 ILE B CA 1
ATOM 6224 C C . ILE B 1 94 ? 10.536 18.181 19.999 1.00 11.31 91 ILE B C 1
ATOM 6225 O O . ILE B 1 94 ? 9.872 18.800 20.830 1.00 11.77 91 ILE B O 1
ATOM 6230 N N . ILE B 1 95 ? 11.505 18.743 19.288 1.00 9.98 92 ILE B N 1
ATOM 6231 C CA . ILE B 1 95 ? 11.803 20.165 19.388 1.00 11.41 92 ILE B CA 1
ATOM 6232 C C . ILE B 1 95 ? 11.811 20.754 17.990 1.00 11.51 92 ILE B C 1
ATOM 6233 O O . ILE B 1 95 ? 12.578 20.319 17.131 1.00 12.64 92 ILE B O 1
ATOM 6238 N N . VAL B 1 96 ? 10.925 21.713 17.751 1.00 11.55 93 VAL B N 1
ATOM 6239 C CA . VAL B 1 96 ? 10.963 22.478 16.513 1.00 11.38 93 VAL B CA 1
ATOM 6240 C C . VAL B 1 96 ? 11.959 23.609 16.710 1.00 12.41 93 VAL B C 1
ATOM 6241 O O . VAL B 1 96 ? 11.807 24.418 17.618 1.00 13.06 93 VAL B O 1
ATOM 6245 N N . SER B 1 97 ? 12.981 23.671 15.860 1.00 12.18 94 SER B N 1
ATOM 6246 C CA . SER B 1 97 ? 14.078 24.620 16.030 1.00 12.25 94 SER B CA 1
ATOM 6247 C C . SER B 1 97 ? 14.242 25.496 14.788 1.00 13.87 94 SER B C 1
ATOM 6248 O O . SER B 1 97 ? 14.544 25.003 13.700 1.00 15.57 94 SER B O 1
ATOM 6251 N N . GLY B 1 98 ? 14.037 26.797 14.948 1.00 13.24 95 GLY B N 1
ATOM 6252 C CA . GLY B 1 98 ? 14.141 27.720 13.833 1.00 12.74 95 GLY B CA 1
ATOM 6253 C C . GLY B 1 98 ? 13.863 29.129 14.303 1.00 15.30 95 GLY B C 1
ATOM 6254 O O . GLY B 1 98 ? 14.183 29.482 15.437 1.00 18.93 95 GLY B O 1
ATOM 6255 N N . LYS B 1 99 ? 13.267 29.945 13.440 1.00 15.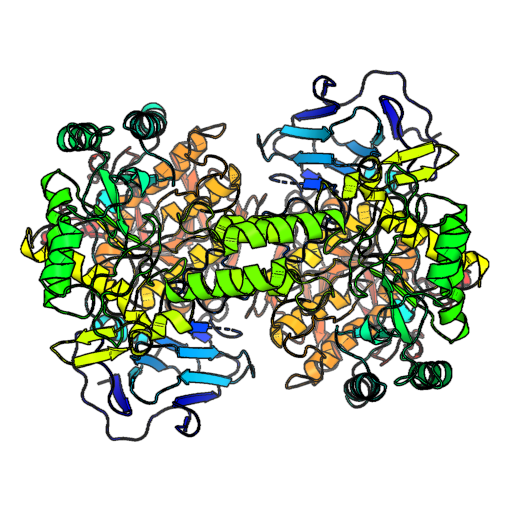63 96 LYS B N 1
ATOM 6256 C CA . LYS B 1 99 ? 12.896 31.295 13.832 1.00 16.88 96 LYS B CA 1
ATOM 6257 C C . LYS B 1 99 ? 11.930 31.230 15.012 1.00 21.39 96 LYS B C 1
ATOM 6258 O O . LYS B 1 99 ? 12.043 31.997 15.971 1.00 24.74 96 LYS B O 1
ATOM 6262 N N . THR B 1 100 ? 10.988 30.297 14.929 1.00 16.31 97 THR B N 1
ATOM 6263 C CA . THR B 1 100 ? 10.125 29.953 16.052 1.00 15.04 97 THR B CA 1
ATOM 6264 C C . THR B 1 100 ? 10.552 28.587 16.569 1.00 15.06 97 THR B C 1
ATOM 6265 O O . THR B 1 100 ? 10.617 27.624 15.802 1.00 16.99 97 THR B O 1
ATOM 6269 N N . THR B 1 101 ? 10.852 28.516 17.865 1.00 13.72 98 THR B N 1
ATOM 6270 C CA . THR B 1 101 ? 11.416 27.320 18.492 1.00 11.93 98 THR B CA 1
ATOM 6271 C C . THR B 1 101 ? 10.611 26.961 19.735 1.00 11.75 98 THR B C 1
ATOM 6272 O O . THR B 1 101 ? 10.298 27.838 20.550 1.00 14.87 98 THR B O 1
ATOM 6276 N N . PHE B 1 102 ? 10.260 25.682 19.865 1.00 10.69 99 PHE B N 1
ATOM 6277 C CA . PHE B 1 102 ? 9.521 25.179 21.026 1.00 11.89 99 PHE B CA 1
ATOM 6278 C C . PHE B 1 102 ? 9.648 23.668 21.097 1.00 11.24 99 PHE B C 1
ATOM 6279 O O . PHE B 1 102 ? 9.917 23.006 20.091 1.00 12.67 99 PHE B O 1
ATOM 6287 N N . GLY B 1 103 ? 9.465 23.123 22.298 1.00 10.98 100 GLY B N 1
ATOM 6288 C CA . GLY B 1 103 ? 9.457 21.688 22.507 1.00 11.53 100 GLY B CA 1
ATOM 6289 C C . GLY B 1 103 ? 8.070 21.175 22.835 1.00 10.35 100 GLY B C 1
ATOM 6290 O O . GLY B 1 103 ? 7.254 21.889 23.435 1.00 11.89 100 GLY B O 1
ATOM 6291 N N . LEU B 1 104 ? 7.799 19.941 22.425 1.00 10.67 101 LEU B N 1
ATOM 6292 C CA . LEU B 1 104 ? 6.545 19.257 22.718 1.00 10.63 101 LEU B CA 1
ATOM 6293 C C . LEU B 1 104 ? 6.840 17.862 23.249 1.00 10.69 101 LEU B C 1
ATOM 6294 O O . LEU B 1 104 ? 7.605 17.103 22.657 1.00 11.54 101 LEU B O 1
ATOM 6299 N N . PHE B 1 105 ? 6.225 17.516 24.371 1.00 9.89 102 PHE B N 1
ATOM 6300 C CA . PHE B 1 105 ? 6.222 16.140 24.831 1.00 10.01 102 PHE B CA 1
ATOM 6301 C C . PHE B 1 105 ? 4.789 15.638 24.867 1.00 10.06 102 PHE B C 1
ATOM 6302 O O . PHE B 1 105 ? 3.927 16.199 25.581 1.00 10.52 102 PHE B O 1
ATOM 6310 N N . PHE B 1 106 ? 4.530 14.587 24.093 1.00 10.24 103 PHE B N 1
ATOM 6311 C CA . PHE B 1 106 ? 3.206 13.983 24.023 1.00 10.12 103 PHE B CA 1
ATOM 6312 C C . PHE B 1 106 ? 3.181 12.803 24.982 1.00 10.23 103 PHE B C 1
ATOM 6313 O O . PHE B 1 106 ? 3.678 11.720 24.667 1.00 11.44 103 PHE B O 1
ATOM 6321 N N . ASP B 1 107 ? 2.620 13.019 26.167 1.00 10.82 104 ASP B N 1
ATOM 6322 C CA . ASP B 1 107 ? 2.577 11.983 27.196 1.00 10.14 104 ASP B CA 1
ATOM 6323 C C . ASP B 1 107 ? 1.324 11.146 26.965 1.00 11.05 104 ASP B C 1
ATOM 6324 O O . ASP B 1 107 ? 0.242 11.445 27.483 1.00 12.80 104 ASP B O 1
ATOM 6329 N N . TYR B 1 108 ? 1.503 10.110 26.152 1.00 11.12 105 TYR B N 1
ATOM 6330 C CA . TYR B 1 108 ? 0.443 9.247 25.659 1.00 11.08 105 TYR B CA 1
ATOM 6331 C C . TYR B 1 108 ? 1.104 7.907 25.478 1.00 10.42 105 TYR B C 1
ATOM 6332 O O . TYR B 1 108 ? 2.146 7.827 24.840 1.00 12.83 105 TYR B O 1
ATOM 6341 N N . PRO B 1 109 ? 0.496 6.846 26.018 1.00 11.15 106 PRO B N 1
ATOM 6342 C CA . PRO B 1 109 ? 1.195 5.558 26.102 1.00 12.59 106 PRO B CA 1
ATOM 6343 C C . PRO B 1 109 ? 0.864 4.558 24.987 1.00 12.60 106 PRO B C 1
ATOM 6344 O O . PRO B 1 109 ? 1.286 3.405 25.080 1.00 12.81 106 PRO B O 1
ATOM 6348 N N . SER B 1 110 ? 0.130 4.987 23.963 1.00 11.43 107 SER B N 1
ATOM 6349 C CA . SER B 1 110 ? -0.267 4.094 22.874 1.00 12.94 107 SER B CA 1
ATOM 6350 C C . SER B 1 110 ? 0.272 4.582 21.528 1.00 12.46 107 SER B C 1
ATOM 6351 O O . SER B 1 110 ? 1.141 5.442 21.478 1.00 12.24 107 SER B O 1
ATOM 6354 N N . LYS B 1 111 ? -0.245 4.021 20.440 1.00 13.32 108 LYS B N 1
ATOM 6355 C CA . LYS B 1 111 ? 0.307 4.280 19.112 1.00 11.22 108 LYS B CA 1
ATOM 6356 C C . LYS B 1 111 ? 0.213 5.754 18.730 1.00 11.28 108 LYS B C 1
ATOM 6357 O O . LYS B 1 111 ? -0.885 6.308 18.624 1.00 14.36 108 LYS B O 1
ATOM 6363 N N . LEU B 1 112 ? 1.365 6.383 18.527 1.00 11.76 109 LEU B N 1
ATOM 6364 C CA . LEU B 1 112 ? 1.427 7.811 18.240 1.00 10.47 109 LEU B CA 1
ATOM 6365 C C . LEU B 1 112 ? 2.232 8.060 16.978 1.00 10.37 109 LEU B C 1
ATOM 6366 O O . LEU B 1 112 ? 3.396 7.686 16.897 1.00 11.52 109 LEU B O 1
ATOM 6371 N N . THR B 1 113 ? 1.605 8.718 16.009 1.00 10.22 110 THR B N 1
ATOM 6372 C CA . THR B 1 113 ? 2.190 8.897 14.681 1.00 9.84 110 THR B CA 1
ATOM 6373 C C . THR B 1 113 ? 2.712 10.313 14.493 1.00 11.84 110 THR B C 1
ATOM 6374 O O . THR B 1 113 ? 1.958 11.279 14.629 1.00 11.98 110 THR B O 1
ATOM 6378 N N . PHE B 1 114 ? 4.004 10.427 14.190 1.00 11.59 111 PHE B N 1
ATOM 6379 C CA . PHE B 1 114 ? 4.639 11.705 13.899 1.00 12.51 111 PHE B CA 1
ATOM 6380 C C . PHE B 1 114 ? 4.897 11.772 12.397 1.00 12.18 111 PHE B C 1
ATOM 6381 O O . PHE B 1 114 ? 5.846 11.163 11.890 1.00 11.34 111 PHE B O 1
ATOM 6389 N N . ASP B 1 115 ? 4.048 12.501 11.683 1.00 10.20 112 ASP B N 1
ATOM 6390 C CA . ASP B 1 115 ? 4.212 12.745 10.250 1.00 10.36 112 ASP B CA 1
ATOM 6391 C C . ASP B 1 115 ? 5.005 14.037 10.153 1.00 12.60 112 ASP B C 1
ATOM 6392 O O . ASP B 1 115 ? 4.444 15.141 10.241 1.00 11.11 112 ASP B O 1
ATOM 6397 N N . ILE B 1 116 ? 6.319 13.906 10.001 1.00 11.59 113 ILE B N 1
ATOM 6398 C CA . ILE B 1 116 ? 7.187 15.074 10.055 1.00 10.60 113 ILE B CA 1
ATOM 6399 C C . ILE B 1 116 ? 7.637 15.428 8.643 1.00 12.54 113 ILE B C 1
ATOM 6400 O O . ILE B 1 116 ? 8.751 15.101 8.218 1.00 12.64 113 ILE B O 1
ATOM 6405 N N . GLY B 1 117 ? 6.741 16.068 7.904 1.00 10.86 114 GLY B N 1
ATOM 6406 C CA . GLY B 1 117 ? 7.014 16.418 6.520 1.00 12.10 114 GLY B CA 1
ATOM 6407 C C . GLY B 1 117 ? 6.882 15.272 5.534 1.00 14.66 114 GLY B C 1
ATOM 6408 O O . GLY B 1 117 ? 7.226 15.429 4.368 1.00 15.39 114 GLY B O 1
ATOM 6409 N N . TYR B 1 118 ? 6.394 14.117 5.981 1.00 11.92 115 TYR B N 1
ATOM 6410 C CA . TYR B 1 118 ? 6.208 12.993 5.069 1.00 13.01 115 TYR B CA 1
ATOM 6411 C C . TYR B 1 118 ? 5.130 13.289 4.027 1.00 14.14 115 TYR B C 1
ATOM 6412 O O . TYR B 1 118 ? 5.366 13.158 2.825 1.00 14.24 115 TYR B O 1
ATOM 6421 N N . THR B 1 119 ? 3.947 13.685 4.482 1.00 14.07 116 THR B N 1
ATOM 6422 C CA . THR B 1 119 ? 2.834 13.927 3.573 1.00 12.70 116 THR B CA 1
ATOM 6423 C C . THR B 1 119 ? 3.043 15.215 2.773 1.00 13.23 116 THR B C 1
ATOM 6424 O O . THR B 1 119 ? 2.960 15.225 1.545 1.00 14.85 116 THR B O 1
ATOM 6428 N N . ARG B 1 120 ? 3.321 16.305 3.485 1.00 16.66 117 ARG B N 1
ATOM 6429 C CA . ARG B 1 120 ? 3.621 17.596 2.868 1.00 14.92 117 ARG B CA 1
ATOM 6430 C C . ARG B 1 120 ? 4.866 18.093 3.566 1.00 12.71 117 ARG B C 1
ATOM 6431 O O . ARG B 1 120 ? 4.909 18.066 4.796 1.00 13.75 117 ARG B O 1
ATOM 6439 N N . MET B 1 121 ? 5.862 18.551 2.811 1.00 15.62 118 MET B N 1
ATOM 6440 C CA . MET B 1 121 ? 7.149 18.915 3.411 1.00 15.45 118 MET B CA 1
ATOM 6441 C C . MET B 1 121 ? 7.024 19.982 4.501 1.00 15.52 118 MET B C 1
ATOM 6442 O O . MET B 1 121 ? 7.774 19.965 5.472 1.00 14.37 118 MET B O 1
ATOM 6447 N N . ASP B 1 122 ? 6.064 20.891 4.357 1.00 14.13 119 ASP B N 1
ATOM 6448 C CA . ASP B 1 122 ? 5.925 21.977 5.322 1.00 13.79 119 ASP B CA 1
ATOM 6449 C C . ASP B 1 122 ? 5.077 21.632 6.538 1.00 15.61 119 ASP B C 1
ATOM 6450 O O . ASP B 1 122 ? 4.922 22.462 7.432 1.00 16.13 119 ASP B O 1
ATOM 6455 N N . THR B 1 123 ? 4.549 20.412 6.589 1.00 12.72 120 THR B N 1
ATOM 6456 C CA . THR B 1 123 ? 3.565 20.063 7.606 1.00 13.54 120 THR B CA 1
ATOM 6457 C C . THR B 1 123 ? 4.037 19.010 8.597 1.00 12.71 120 THR B C 1
ATOM 6458 O O . THR B 1 123 ? 4.481 17.922 8.211 1.00 12.20 120 THR B O 1
ATOM 6462 N N . LEU B 1 124 ? 3.953 19.358 9.878 1.00 11.85 121 LEU B N 1
ATOM 6463 C CA . LEU B 1 124 ? 4.161 18.428 10.976 1.00 12.83 121 LEU B CA 1
ATOM 6464 C C . LEU B 1 124 ? 2.788 18.047 11.523 1.00 12.59 121 LEU B C 1
ATOM 6465 O O . LEU B 1 124 ? 2.004 18.913 11.900 1.00 12.74 121 LEU B O 1
ATOM 6470 N N . LYS B 1 125 ? 2.475 16.758 11.541 1.00 11.42 122 LYS B N 1
ATOM 6471 C CA . LYS B 1 125 ? 1.192 16.314 12.069 1.00 11.94 122 LYS B CA 1
ATOM 6472 C C . LYS B 1 125 ? 1.416 15.159 13.015 1.00 11.72 122 LYS B C 1
ATOM 6473 O O . LYS B 1 125 ? 2.032 14.146 12.653 1.00 13.14 122 LYS B O 1
ATOM 6479 N N . VAL B 1 126 ? 0.933 15.313 14.244 1.00 11.42 123 VAL B N 1
ATOM 6480 C CA . VAL B 1 126 ? 1.077 14.274 15.251 1.00 10.66 123 VAL B CA 1
ATOM 6481 C C . VAL B 1 126 ? -0.311 13.801 15.618 1.00 12.83 123 VAL B C 1
ATOM 6482 O O . VAL B 1 126 ? -1.162 14.608 15.993 1.00 13.17 123 VAL B O 1
ATOM 6486 N N . SER B 1 127 ? -0.558 12.497 15.500 1.00 10.76 124 SER B N 1
ATOM 6487 C CA . SER B 1 127 ? -1.913 12.000 15.677 1.00 12.26 124 SER B CA 1
ATOM 6488 C C . SER B 1 127 ? -1.983 10.692 16.443 1.00 12.21 124 SER B C 1
ATOM 6489 O O . SER B 1 127 ? -1.034 9.908 16.461 1.00 12.89 124 SER B O 1
ATOM 6492 N N . CYS B 1 128 ? -3.131 10.460 17.068 1.00 13.01 125 CYS B N 1
ATOM 6493 C CA . CYS B 1 128 ? -3.365 9.204 17.765 1.00 13.46 125 CYS B CA 1
ATOM 6494 C C . CYS B 1 128 ? -4.853 8.881 17.788 1.00 13.65 125 CYS B C 1
ATOM 6495 O O . CYS B 1 128 ? -5.687 9.719 17.431 1.00 14.56 125 CYS B O 1
ATOM 6498 N N . GLU B 1 129 ? -5.183 7.656 18.180 1.00 12.76 126 GLU B N 1
ATOM 6499 C CA . GLU B 1 129 ? -6.559 7.179 18.072 1.00 14.47 126 GLU B CA 1
ATOM 6500 C C . GLU B 1 129 ? -7.505 7.772 19.112 1.00 14.32 126 GLU B C 1
ATOM 6501 O O . GLU B 1 129 ? -8.700 7.930 18.852 1.00 15.53 126 GLU B O 1
ATOM 6507 N N . ASN B 1 130 ? -6.960 8.110 20.277 1.00 15.79 127 ASN B N 1
ATOM 6508 C CA . ASN B 1 130 ? -7.755 8.594 21.394 1.00 20.06 127 ASN B CA 1
ATOM 6509 C C . ASN B 1 130 ? -7.226 9.910 21.955 1.00 15.92 127 ASN B C 1
ATOM 6510 O O . ASN B 1 130 ? -6.033 10.040 22.241 1.00 15.49 127 ASN B O 1
ATOM 6515 N N . ALA B 1 131 ? -8.121 10.880 22.119 1.00 19.00 128 ALA B N 1
ATOM 6516 C CA . ALA B 1 131 ? -7.752 12.179 22.681 1.00 14.09 128 ALA B CA 1
ATOM 6517 C C . ALA B 1 131 ? -7.702 12.119 24.208 1.00 15.27 128 ALA B C 1
ATOM 6518 O O . ALA B 1 131 ? -8.422 12.854 24.894 1.00 17.39 128 ALA B O 1
ATOM 6520 N N . ASP B 1 132 ? -6.845 11.236 24.721 1.00 15.23 129 ASP B N 1
ATOM 6521 C CA . ASP B 1 132 ? -6.635 11.078 26.153 1.00 15.95 129 ASP B CA 1
ATOM 6522 C C . ASP B 1 132 ? -5.134 11.163 26.374 1.00 15.97 129 ASP B C 1
ATOM 6523 O O . ASP B 1 132 ? -4.426 10.160 26.335 1.00 14.77 129 ASP B O 1
ATOM 6528 N N . LEU B 1 133 ? -4.634 12.375 26.566 1.00 11.68 130 LEU B N 1
ATOM 6529 C CA . LEU B 1 133 ? -3.192 12.573 26.664 1.00 10.46 130 LEU B CA 1
ATOM 6530 C C . LEU B 1 133 ? -2.869 13.936 27.255 1.00 12.83 130 LEU B C 1
ATOM 6531 O O . LEU B 1 133 ? -3.724 14.821 27.276 1.00 13.61 130 LEU B O 1
ATOM 6536 N N . ASP B 1 134 ? -1.638 14.090 27.740 1.00 13.20 131 ASP B N 1
ATOM 6537 C CA . ASP B 1 134 ? -1.108 15.401 28.093 1.00 13.61 131 ASP B CA 1
ATOM 6538 C C . ASP B 1 134 ? -0.088 15.823 27.054 1.00 12.52 131 ASP B C 1
ATOM 6539 O O . ASP B 1 134 ? 0.698 15.005 26.587 1.00 13.96 131 ASP B O 1
ATOM 6544 N N . ILE B 1 135 ? -0.104 17.099 26.687 1.00 10.03 132 ILE B N 1
ATOM 6545 C CA . ILE B 1 135 ? 0.929 17.668 25.832 1.00 12.89 132 ILE B CA 1
ATOM 6546 C C . ILE B 1 135 ? 1.644 18.774 26.586 1.00 14.53 132 ILE B C 1
ATOM 6547 O O . ILE B 1 135 ? 1.022 19.752 26.998 1.00 13.16 132 ILE B O 1
ATOM 6552 N N . TYR B 1 136 ? 2.944 18.604 26.792 1.00 12.43 133 TYR B N 1
ATOM 6553 C CA . TYR B 1 136 ? 3.756 19.629 27.430 1.00 11.56 133 TYR B CA 1
ATOM 6554 C C . TYR B 1 136 ? 4.382 20.514 26.366 1.00 14.14 133 TYR B C 1
ATOM 6555 O O . TYR B 1 136 ? 4.976 20.014 25.415 1.00 12.96 133 TYR B O 1
ATOM 6564 N N . VAL B 1 137 ? 4.233 21.824 26.526 1.00 13.27 134 VAL B N 1
ATOM 6565 C CA . VAL B 1 137 ? 4.859 22.791 25.632 1.00 10.97 134 VAL B CA 1
ATOM 6566 C C . VAL B 1 137 ? 5.990 23.455 26.398 1.00 12.48 134 VAL B C 1
ATOM 6567 O O . VAL B 1 137 ? 5.771 24.019 27.477 1.00 12.56 134 VAL B O 1
ATOM 6571 N N . ILE B 1 138 ? 7.198 23.368 25.848 1.00 12.41 135 ILE B N 1
ATOM 6572 C CA . ILE B 1 138 ? 8.386 23.917 26.486 1.00 11.67 135 ILE B CA 1
ATOM 6573 C C . ILE B 1 138 ? 8.938 25.069 25.657 1.00 13.51 135 ILE B C 1
ATOM 6574 O O . ILE B 1 138 ? 9.229 24.909 24.465 1.00 13.95 135 ILE B O 1
ATOM 6579 N N . GLU B 1 139 ? 9.062 26.235 26.285 1.00 13.77 136 GLU B N 1
ATOM 6580 C CA . GLU B 1 139 ? 9.575 27.423 25.612 1.00 14.83 136 GLU B CA 1
ATOM 6581 C C . GLU B 1 139 ? 11.064 27.588 25.886 1.00 16.08 136 GLU B C 1
ATOM 6582 O O . GLU B 1 139 ? 11.557 27.163 26.934 1.00 18.26 136 GLU B O 1
ATOM 6588 N N . GLY B 1 140 ? 11.774 28.219 24.953 1.00 16.30 137 GLY B N 1
ATOM 6589 C CA . GLY B 1 140 ? 13.187 28.497 25.131 1.00 18.49 137 GLY B CA 1
ATOM 6590 C C . GLY B 1 140 ? 13.771 29.237 23.942 1.00 17.78 137 GLY B C 1
ATOM 6591 O O . GLY B 1 140 ? 13.163 29.285 22.867 1.00 21.88 137 GLY B O 1
ATOM 6592 N N . GLU B 1 141 ? 14.959 29.799 24.127 1.00 20.66 138 GLU B N 1
ATOM 6593 C CA . GLU B 1 141 ? 15.612 30.567 23.073 1.00 22.26 138 GLU B CA 1
ATOM 6594 C C . GLU B 1 141 ? 16.243 29.668 22.018 1.00 23.10 138 GLU B C 1
ATOM 6595 O O . GLU B 1 141 ? 16.439 30.079 20.876 1.00 22.86 138 GLU B O 1
ATOM 6598 N N . ASN B 1 142 ? 16.549 28.432 22.401 1.00 16.41 139 ASN B N 1
ATOM 6599 C CA . ASN B 1 142 ? 17.134 27.482 21.471 1.00 15.61 139 ASN B CA 1
ATOM 6600 C C . ASN B 1 142 ? 16.806 26.058 21.907 1.00 12.48 139 ASN B C 1
ATOM 6601 O O . ASN B 1 142 ? 16.309 25.828 23.023 1.00 13.19 139 ASN B O 1
ATOM 6606 N N . ALA B 1 143 ? 17.055 25.112 21.015 1.00 13.47 140 ALA B N 1
ATOM 6607 C CA . ALA B 1 143 ? 16.741 23.714 21.263 1.00 11.09 140 ALA B CA 1
ATOM 6608 C C . ALA B 1 143 ? 17.434 23.154 22.507 1.00 12.60 140 ALA B C 1
ATOM 6609 O O . ALA B 1 143 ? 16.820 22.416 23.283 1.00 12.94 140 ALA B O 1
ATOM 6611 N N . TYR B 1 144 ? 18.702 23.497 22.703 1.00 12.26 141 TYR B N 1
ATOM 6612 C CA . TYR B 1 144 ? 19.465 22.960 23.829 1.00 11.96 141 TYR B CA 1
ATOM 6613 C C . TYR B 1 144 ? 18.842 23.389 25.157 1.00 14.34 141 TYR B C 1
ATOM 6614 O O . TYR B 1 144 ? 18.694 22.566 26.064 1.00 12.26 141 TYR B O 1
ATOM 6623 N N . ASP B 1 145 ? 18.439 24.653 25.261 1.00 13.96 142 ASP B N 1
ATOM 6624 C CA . ASP B 1 145 ? 17.812 25.153 26.488 1.00 14.54 142 ASP B CA 1
ATOM 6625 C C . ASP B 1 145 ? 16.507 24.410 26.754 1.00 13.86 142 ASP B C 1
ATOM 6626 O O . ASP B 1 145 ? 16.190 24.089 27.902 1.00 14.68 142 ASP B O 1
ATOM 6631 N N . ILE B 1 146 ? 15.768 24.131 25.689 1.00 11.93 143 ILE B N 1
ATOM 6632 C CA . ILE B 1 146 ? 14.513 23.405 25.796 1.00 11.19 143 ILE B CA 1
ATOM 6633 C C . ILE B 1 146 ? 14.774 21.981 26.274 1.00 12.19 143 ILE B C 1
ATOM 6634 O O . ILE B 1 146 ? 14.081 21.480 27.168 1.00 12.32 143 ILE B O 1
ATOM 6639 N N . VAL B 1 147 ? 15.794 21.334 25.712 1.00 11.36 144 VAL B N 1
ATOM 6640 C CA . VAL B 1 147 ? 16.149 19.990 26.173 1.00 11.44 144 VAL B CA 1
ATOM 6641 C C . VAL B 1 147 ? 16.541 19.963 27.650 1.00 12.53 144 VAL B C 1
ATOM 6642 O O . VAL B 1 147 ? 16.124 19.064 28.388 1.00 11.50 144 VAL B O 1
ATOM 6646 N N . LYS B 1 148 ? 17.307 20.954 28.094 1.00 12.39 145 LYS B N 1
ATOM 6647 C CA . LYS B 1 148 ? 17.726 21.008 29.493 1.00 12.85 145 LYS B CA 1
ATOM 6648 C C . LYS B 1 148 ? 16.524 21.158 30.427 1.00 13.28 145 LYS B C 1
ATOM 6649 O O . LYS B 1 148 ? 16.499 20.565 31.507 1.00 13.46 145 LYS B O 1
ATOM 6655 N N . GLN B 1 149 ? 15.518 21.919 30.008 1.00 12.04 146 GLN B N 1
ATOM 6656 C CA . GLN B 1 149 ? 14.308 22.053 30.813 1.00 12.44 146 GLN B CA 1
ATOM 6657 C C . GLN B 1 149 ? 13.569 20.728 30.877 1.00 11.22 146 GLN B C 1
ATOM 6658 O O . GLN B 1 149 ? 13.076 20.332 31.941 1.00 13.64 146 GLN B O 1
ATOM 6664 N N . PHE B 1 150 ? 13.462 20.045 29.744 1.00 10.88 147 PHE B N 1
ATOM 6665 C CA . PHE B 1 150 ? 12.796 18.743 29.728 1.00 10.65 147 PHE B CA 1
ATOM 6666 C C . PHE B 1 150 ? 13.529 17.743 30.621 1.00 10.92 147 PHE B C 1
ATOM 6667 O O . PHE B 1 150 ? 12.897 17.003 31.386 1.00 11.82 147 PHE B O 1
ATOM 6675 N N . ARG B 1 151 ? 14.862 17.724 30.539 1.00 10.88 148 ARG B N 1
ATOM 6676 C CA . ARG B 1 151 ? 15.659 16.804 31.350 1.00 11.02 148 ARG B CA 1
ATOM 6677 C C . ARG B 1 151 ? 15.445 17.051 32.847 1.00 12.76 148 ARG B C 1
ATOM 6678 O O . ARG B 1 151 ? 15.482 16.114 33.659 1.00 13.72 148 ARG B O 1
ATOM 6686 N N . ARG B 1 152 ? 15.195 18.303 33.225 1.00 11.87 149 ARG B N 1
ATOM 6687 C CA . ARG B 1 152 ? 14.904 18.606 34.615 1.00 12.98 149 ARG B CA 1
ATOM 6688 C C . ARG B 1 152 ? 13.597 17.955 35.050 1.00 13.10 149 ARG B C 1
ATOM 6689 O O . ARG B 1 152 ? 13.541 17.311 36.106 1.00 14.49 149 ARG B O 1
ATOM 6697 N N . VAL B 1 153 ? 12.550 18.114 34.250 1.00 11.68 150 VAL B N 1
ATOM 6698 C CA . VAL B 1 153 ? 11.225 17.692 34.710 1.00 12.32 150 VAL B CA 1
ATOM 6699 C C . VAL B 1 153 ? 11.009 16.187 34.647 1.00 11.31 150 VAL B C 1
ATOM 6700 O O . VAL B 1 153 ? 10.141 15.669 35.354 1.00 12.34 150 VAL B O 1
ATOM 6704 N N . ILE B 1 154 ? 11.800 15.480 33.846 1.00 11.24 151 ILE B N 1
ATOM 6705 C CA . ILE B 1 154 ? 11.673 14.016 33.779 1.00 11.68 151 ILE B CA 1
ATOM 6706 C C . ILE B 1 154 ? 12.523 13.272 34.808 1.00 12.03 151 ILE B C 1
ATOM 6707 O O . ILE B 1 154 ? 12.452 12.044 34.908 1.00 12.02 151 ILE B O 1
ATOM 6712 N N . GLY B 1 155 ? 13.335 14.002 35.566 1.00 11.85 152 GLY B N 1
ATOM 6713 C CA . GLY B 1 155 ? 14.097 13.401 36.645 1.00 12.80 152 GLY B CA 1
ATOM 6714 C C . GLY B 1 155 ? 15.445 12.872 36.192 1.00 10.34 152 GLY B C 1
ATOM 6715 O O . GLY B 1 155 ? 15.649 12.535 35.024 1.00 11.48 152 GLY B O 1
ATOM 6716 N N . ARG B 1 156 ? 16.348 12.760 37.158 1.00 14.27 153 ARG B N 1
ATOM 6717 C CA A ARG B 1 156 ? 17.738 12.390 36.898 0.39 12.21 153 ARG B CA 1
ATOM 6718 C CA B ARG B 1 156 ? 17.736 12.389 36.901 0.61 12.06 153 ARG B CA 1
ATOM 6719 C C . ARG B 1 156 ? 17.872 11.049 36.185 1.00 10.53 153 ARG B C 1
ATOM 6720 O O . ARG B 1 156 ? 17.221 10.056 36.551 1.00 13.58 153 ARG B O 1
ATOM 6735 N N . SER B 1 157 ? 18.726 11.022 35.169 1.00 10.73 154 SER B N 1
ATOM 6736 C CA . SER B 1 157 ? 19.006 9.809 34.426 1.00 11.11 154 SER B CA 1
ATOM 6737 C C . SER B 1 157 ? 19.712 8.774 35.287 1.00 11.35 154 SER B C 1
ATOM 6738 O O . SER B 1 157 ? 20.511 9.108 36.175 1.00 12.81 154 SER B O 1
ATOM 6741 N N . TYR B 1 158 ? 19.394 7.515 34.999 1.00 11.88 155 TYR B N 1
ATOM 6742 C CA . TYR B 1 158 ? 20.101 6.351 35.509 1.00 11.72 155 TYR B CA 1
ATOM 6743 C C . TYR B 1 158 ? 21.617 6.506 35.388 1.00 11.09 155 TYR B C 1
ATOM 6744 O O . TYR B 1 158 ? 22.121 7.000 34.375 1.00 13.05 155 TYR B O 1
ATOM 6753 N N . ILE B 1 159 ? 22.319 6.073 36.427 1.00 12.87 156 ILE B N 1
ATOM 6754 C CA . ILE B 1 159 ? 23.769 6.115 36.483 1.00 13.85 156 ILE B CA 1
ATOM 6755 C C . ILE B 1 159 ? 24.290 4.701 36.725 1.00 12.74 156 ILE B C 1
ATOM 6756 O O . ILE B 1 159 ? 23.972 4.089 37.740 1.00 14.04 156 ILE B O 1
ATOM 6761 N N . PRO B 1 160 ? 25.078 4.171 35.780 1.00 12.93 157 PRO B N 1
ATOM 6762 C CA . PRO B 1 160 ? 25.638 2.825 35.922 1.00 12.58 157 PRO B CA 1
ATOM 6763 C C . PRO B 1 160 ? 26.840 2.786 36.855 1.00 12.01 157 PRO B C 1
ATOM 6764 O O . PRO B 1 160 ? 27.441 3.814 37.139 1.00 12.58 157 PRO B O 1
ATOM 6768 N N . PRO B 1 161 ? 27.200 1.587 37.329 1.00 11.70 158 PRO B N 1
ATOM 6769 C CA . PRO B 1 161 ? 28.492 1.440 38.002 1.00 11.73 158 PRO B CA 1
ATOM 6770 C C . PRO B 1 161 ? 29.632 1.656 37.001 1.00 12.30 158 PRO B C 1
ATOM 6771 O O . PRO B 1 161 ? 29.451 1.452 35.794 1.00 12.98 158 PRO B O 1
ATOM 6775 N N . LYS B 1 162 ? 30.800 2.066 37.494 1.00 13.18 159 LYS B N 1
ATOM 6776 C CA . LYS B 1 162 ? 31.904 2.400 36.609 1.00 13.62 159 LYS B CA 1
ATOM 6777 C C . LYS B 1 162 ? 32.384 1.226 35.758 1.00 12.62 159 LYS B C 1
ATOM 6778 O O . LYS B 1 162 ? 32.878 1.434 34.645 1.00 12.91 159 LYS B O 1
ATOM 6784 N N . PHE B 1 163 ? 32.244 -0.002 36.248 1.00 12.98 160 PHE B N 1
ATOM 6785 C CA . PHE B 1 163 ? 32.725 -1.142 35.453 1.00 13.51 160 PHE B CA 1
ATOM 6786 C C . PHE B 1 163 ? 31.995 -1.223 34.117 1.00 13.25 160 PHE B C 1
ATOM 6787 O O . PHE B 1 163 ? 32.513 -1.783 33.157 1.00 13.54 160 PHE B O 1
ATOM 6795 N N . ALA B 1 164 ? 30.794 -0.647 34.060 1.00 12.72 161 ALA B N 1
ATOM 6796 C CA . ALA B 1 164 ? 29.977 -0.673 32.854 1.00 11.91 161 ALA B CA 1
ATOM 6797 C C . ALA B 1 164 ? 30.526 0.236 31.762 1.00 13.03 161 ALA B C 1
ATOM 6798 O O . ALA B 1 164 ? 30.039 0.221 30.633 1.00 11.96 161 ALA B O 1
ATOM 6800 N N . PHE B 1 165 ? 31.537 1.026 32.109 1.00 12.57 162 PHE B N 1
ATOM 6801 C CA . PHE B 1 165 ? 32.287 1.801 31.119 1.00 12.42 162 PHE B CA 1
ATOM 6802 C C . PHE B 1 165 ? 33.469 1.045 30.531 1.00 12.81 162 PHE B C 1
ATOM 6803 O O . PHE B 1 165 ? 34.245 1.607 29.757 1.00 14.38 162 PHE B O 1
ATOM 6811 N N . GLY B 1 166 ? 33.604 -0.227 30.884 1.00 14.21 163 GLY B N 1
ATOM 6812 C CA . GLY B 1 166 ? 34.547 -1.090 30.200 1.00 13.46 163 GLY B CA 1
ATOM 6813 C C . GLY B 1 166 ? 33.980 -1.603 28.886 1.00 12.25 163 GLY B C 1
ATOM 6814 O O . GLY B 1 166 ? 32.982 -1.082 28.369 1.00 13.37 163 GLY B O 1
ATOM 6815 N N . PHE B 1 167 ? 34.621 -2.637 28.350 1.00 12.37 164 PHE B N 1
ATOM 6816 C CA . PHE B 1 167 ? 34.170 -3.306 27.137 1.00 12.13 164 PHE B CA 1
ATOM 6817 C C . PHE B 1 167 ? 33.461 -4.606 27.496 1.00 12.49 164 PHE B C 1
ATOM 6818 O O . PHE B 1 167 ? 33.835 -5.288 28.452 1.00 13.72 164 PHE B O 1
ATOM 6826 N N . GLY B 1 168 ? 32.440 -4.954 26.721 1.00 12.48 165 GLY B N 1
ATOM 6827 C CA . GLY B 1 168 ? 31.687 -6.173 26.966 1.00 12.74 165 GLY B CA 1
ATOM 6828 C C . GLY B 1 168 ? 31.511 -7.011 25.718 1.00 12.89 165 GLY B C 1
ATOM 6829 O O . GLY B 1 168 ? 31.460 -6.496 24.596 1.00 12.98 165 GLY B O 1
ATOM 6830 N N . GLN B 1 169 ? 31.402 -8.316 25.930 1.00 13.87 166 GLN B N 1
ATOM 6831 C CA . GLN B 1 169 ? 31.310 -9.277 24.836 1.00 12.64 166 GLN B CA 1
ATOM 6832 C C . GLN B 1 169 ? 30.126 -10.209 25.054 1.00 15.31 166 GLN B C 1
ATOM 6833 O O . GLN B 1 169 ? 29.953 -10.755 26.143 1.00 14.60 166 GLN B O 1
ATOM 6839 N N . SER B 1 170 ? 29.294 -10.375 24.028 1.00 13.66 167 SER B N 1
ATOM 6840 C CA . SER B 1 170 ? 28.171 -11.304 24.114 1.00 16.17 167 SER B CA 1
ATOM 6841 C C . SER B 1 170 ? 27.963 -12.046 22.799 1.00 14.52 167 SER B C 1
ATOM 6842 O O . SER B 1 170 ? 28.465 -11.635 21.751 1.00 14.58 167 SER B O 1
ATOM 6843 N N . ARG B 1 171 ? 27.234 -13.151 22.865 1.00 14.80 168 ARG B N 1
ATOM 6844 C CA . ARG B 1 171 ? 26.766 -13.839 21.672 1.00 15.46 168 ARG B CA 1
ATOM 6845 C C . ARG B 1 171 ? 25.578 -14.700 22.038 1.00 16.05 168 ARG B C 1
ATOM 6846 O O . ARG B 1 171 ? 25.567 -15.360 23.082 1.00 16.93 168 ARG B O 1
ATOM 6854 N N . TRP B 1 172 ? 24.568 -14.676 21.181 1.00 14.50 169 TRP B N 1
ATOM 6855 C CA . TRP B 1 172 ? 23.455 -15.598 21.304 1.00 14.93 169 TRP B CA 1
ATOM 6856 C C . TRP B 1 172 ? 23.982 -16.984 20.979 1.00 17.47 169 TRP B C 1
ATOM 6857 O O . TRP B 1 172 ? 24.220 -17.319 19.811 1.00 16.91 169 TRP B O 1
ATOM 6868 N N . GLY B 1 173 ? 24.202 -17.783 22.022 1.00 15.96 170 GLY B N 1
ATOM 6869 C CA . GLY B 1 173 ? 24.785 -19.099 21.842 1.00 17.97 170 GLY B CA 1
ATOM 6870 C C . GLY B 1 173 ? 25.748 -19.551 22.921 1.00 18.22 170 GLY B C 1
ATOM 6871 O O . GLY B 1 173 ? 25.933 -20.756 23.083 1.00 18.41 170 GLY B O 1
ATOM 6872 N N . TYR B 1 174 ? 26.372 -18.619 23.648 1.00 18.10 171 TYR B N 1
ATOM 6873 C CA . TYR B 1 174 ? 27.239 -19.024 24.758 1.00 16.34 171 TYR B CA 1
ATOM 6874 C C . TYR B 1 174 ? 26.361 -19.795 25.743 1.00 18.37 171 TYR B C 1
ATOM 6875 O O . TYR B 1 174 ? 25.312 -19.293 26.171 1.00 17.98 171 TYR B O 1
ATOM 6884 N N . THR B 1 175 ? 26.785 -21.003 26.101 1.00 18.42 172 THR B N 1
ATOM 6885 C CA . THR B 1 175 ? 25.926 -21.906 26.864 1.00 19.18 172 THR B CA 1
ATOM 6886 C C . THR B 1 175 ? 26.613 -22.543 28.067 1.00 18.79 172 THR B C 1
ATOM 6887 O O . THR B 1 175 ? 26.068 -22.547 29.173 1.00 20.35 172 THR B O 1
ATOM 6891 N N . THR B 1 176 ? 27.802 -23.091 27.847 1.00 16.36 173 THR B N 1
ATOM 6892 C CA . THR B 1 176 ? 28.496 -23.871 28.865 1.00 19.13 173 THR B CA 1
ATOM 6893 C C . THR B 1 176 ? 29.624 -23.069 29.514 1.00 18.20 173 THR B C 1
ATOM 6894 O O . THR B 1 176 ? 30.034 -22.028 28.996 1.00 18.61 173 THR B O 1
ATOM 6898 N N . LYS B 1 177 ? 30.143 -23.572 30.632 1.00 20.03 174 LYS B N 1
ATOM 6899 C CA . LYS B 1 177 ? 31.318 -22.965 31.252 1.00 22.01 174 LYS B CA 1
ATOM 6900 C C . LYS B 1 177 ? 32.485 -22.919 30.269 1.00 21.57 174 LYS B C 1
ATOM 6901 O O . LYS B 1 177 ? 33.232 -21.944 30.234 1.00 23.85 174 LYS B O 1
ATOM 6907 N N . GLU B 1 178 ? 32.622 -23.962 29.455 1.00 19.86 175 GLU B N 1
ATOM 6908 C CA . GLU B 1 178 ? 33.662 -23.997 28.429 1.00 21.97 175 GLU B CA 1
ATOM 6909 C C . GLU B 1 178 ? 33.501 -22.853 27.433 1.00 22.05 175 GLU B C 1
ATOM 6910 O O . GLU B 1 178 ? 34.487 -22.240 27.022 1.00 20.51 175 GLU B O 1
ATOM 6913 N N . ASP B 1 179 ? 32.264 -22.560 27.043 1.00 19.72 176 ASP B N 1
ATOM 6914 C CA . ASP B 1 179 ? 32.020 -21.442 26.137 1.00 18.85 176 ASP B CA 1
ATOM 6915 C C . ASP B 1 179 ? 32.504 -20.129 26.749 1.00 17.55 176 ASP B C 1
ATOM 6916 O O . ASP B 1 179 ? 33.178 -19.340 26.089 1.00 18.06 176 ASP B O 1
ATOM 6921 N N . PHE B 1 180 ? 32.150 -19.892 28.009 1.00 18.25 177 PHE B N 1
ATOM 6922 C CA . PHE B 1 180 ? 32.502 -18.638 28.662 1.00 17.08 177 PHE B CA 1
ATOM 6923 C C . PHE B 1 180 ? 33.993 -18.542 28.948 1.00 16.95 177 PHE B C 1
ATOM 6924 O O . PHE B 1 180 ? 34.576 -17.463 28.829 1.00 17.49 177 PHE B O 1
ATOM 6932 N N . ARG B 1 181 ? 34.603 -19.668 29.306 1.00 18.57 178 ARG B N 1
ATOM 6933 C CA . ARG B 1 181 ? 36.043 -19.726 29.549 1.00 17.87 178 ARG B CA 1
ATOM 6934 C C . ARG B 1 181 ? 36.836 -19.445 28.276 1.00 22.53 178 ARG B C 1
ATOM 6935 O O . ARG B 1 181 ? 37.902 -18.832 28.325 1.00 20.41 178 ARG B O 1
ATOM 6943 N N . ALA B 1 182 ? 36.309 -19.881 27.136 1.00 18.19 179 ALA B N 1
ATOM 6944 C CA . ALA B 1 182 ? 36.961 -19.618 25.856 1.00 19.67 179 ALA B CA 1
ATOM 6945 C C . ALA B 1 182 ? 36.914 -18.134 25.492 1.00 18.50 179 ALA B C 1
ATOM 6946 O O . ALA B 1 182 ? 37.873 -17.602 24.918 1.00 18.19 179 ALA B O 1
ATOM 6948 N N . VAL B 1 183 ? 35.813 -17.459 25.816 1.00 14.96 180 VAL B N 1
ATOM 6949 C CA . VAL B 1 183 ? 35.732 -16.017 25.601 1.00 14.33 180 VAL B CA 1
ATOM 6950 C C . VAL B 1 183 ? 36.731 -15.300 26.511 1.00 18.12 180 VAL B C 1
ATOM 6951 O O . VAL B 1 183 ? 37.494 -14.445 26.062 1.00 18.60 180 VAL B O 1
ATOM 6955 N N . ALA B 1 184 ? 36.728 -15.661 27.790 1.00 16.77 181 ALA B N 1
ATOM 6956 C CA . ALA B 1 184 ? 37.659 -15.083 28.755 1.00 18.66 181 ALA B CA 1
ATOM 6957 C C . ALA B 1 184 ? 39.110 -15.224 28.297 1.00 17.91 181 ALA B C 1
ATOM 6958 O O . ALA B 1 184 ? 39.860 -14.246 28.289 1.00 19.51 181 ALA B O 1
ATOM 6960 N N . LYS B 1 185 ? 39.485 -16.439 27.904 1.00 18.01 182 LYS B N 1
ATOM 6961 C CA . LYS B 1 185 ? 40.833 -16.750 27.424 1.00 18.38 182 LYS B CA 1
ATOM 6962 C C . LYS B 1 185 ? 41.159 -15.986 26.150 1.00 18.06 182 LYS B C 1
ATOM 6963 O O . LYS B 1 185 ? 42.258 -15.435 25.997 1.00 19.35 182 LYS B O 1
ATOM 6969 N N . GLY B 1 186 ? 40.204 -15.968 25.226 1.00 17.07 183 GLY B N 1
ATOM 6970 C CA . GLY B 1 186 ? 40.401 -15.286 23.959 1.00 18.36 183 GLY B CA 1
ATOM 6971 C C . GLY B 1 186 ? 40.763 -13.819 24.124 1.00 16.93 183 GLY B C 1
ATOM 6972 O O . GLY B 1 186 ? 41.595 -13.286 23.382 1.00 18.50 183 GLY B O 1
ATOM 6973 N N . TYR B 1 187 ? 40.137 -13.158 25.095 1.00 16.77 184 TYR B N 1
ATOM 6974 C CA . TYR B 1 187 ? 40.453 -11.765 25.385 1.00 16.77 184 TYR B CA 1
ATOM 6975 C C . TYR B 1 187 ? 41.696 -11.630 26.260 1.00 16.08 184 TYR B C 1
ATOM 6976 O O . TYR B 1 187 ? 42.652 -10.945 25.886 1.00 19.05 184 TYR B O 1
ATOM 6985 N N . ARG B 1 188 ? 41.704 -12.299 27.407 1.00 16.89 185 ARG B N 1
ATOM 6986 C CA . ARG B 1 188 ? 42.783 -12.103 28.373 1.00 17.51 185 ARG B CA 1
ATOM 6987 C C . ARG B 1 188 ? 44.158 -12.571 27.878 1.00 19.62 185 ARG B C 1
ATOM 6988 O O . ARG B 1 188 ? 45.165 -11.895 28.112 1.00 20.06 185 ARG B O 1
ATOM 6996 N N . GLU B 1 189 ? 44.215 -13.707 27.187 1.00 18.88 186 GLU B N 1
ATOM 6997 C CA . GLU B 1 189 ? 45.506 -14.192 26.704 1.00 19.11 186 GLU B CA 1
ATOM 6998 C C . GLU B 1 189 ? 46.047 -13.354 25.538 1.00 18.43 186 GLU B C 1
ATOM 6999 O O . GLU B 1 189 ? 47.239 -13.419 25.219 1.00 21.71 186 GLU B O 1
ATOM 7005 N N . ASN B 1 190 ? 45.178 -12.566 24.912 1.00 20.47 187 ASN B N 1
ATOM 7006 C CA . ASN B 1 190 ? 45.608 -11.623 23.888 1.00 17.15 187 ASN B CA 1
ATOM 7007 C C . ASN B 1 190 ? 45.707 -10.202 24.435 1.00 18.70 187 ASN B C 1
ATOM 7008 O O . ASN B 1 190 ? 45.944 -9.244 23.692 1.00 17.64 187 ASN B O 1
ATOM 7013 N N . HIS B 1 191 ? 45.513 -10.078 25.745 1.00 18.64 188 HIS B N 1
ATOM 7014 C CA . HIS B 1 191 ? 45.595 -8.787 26.430 1.00 17.39 188 HIS B CA 1
ATOM 7015 C C . HIS B 1 191 ? 44.714 -7.698 25.837 1.00 19.41 188 HIS B C 1
ATOM 7016 O O . HIS B 1 191 ? 45.079 -6.528 25.832 1.00 18.47 188 HIS B O 1
ATOM 7023 N N . ILE B 1 192 ? 43.543 -8.093 25.346 1.00 17.36 189 ILE B N 1
ATOM 7024 C CA . ILE B 1 192 ? 42.544 -7.137 24.897 1.00 15.87 189 ILE B CA 1
ATOM 7025 C C . ILE B 1 192 ? 41.697 -6.792 26.107 1.00 15.69 189 ILE B C 1
ATOM 7026 O O . ILE B 1 192 ? 41.165 -7.693 26.752 1.00 16.36 189 ILE B O 1
ATOM 7031 N N . PRO B 1 193 ? 41.578 -5.495 26.434 1.00 13.92 190 PRO B N 1
ATOM 7032 C CA . PRO B 1 193 ? 40.804 -5.126 27.629 1.00 14.49 190 PRO B CA 1
ATOM 7033 C C . PRO B 1 193 ? 39.346 -5.557 27.538 1.00 13.90 190 PRO B C 1
ATOM 7034 O O . PRO B 1 193 ? 38.752 -5.547 26.457 1.00 15.21 190 PRO B O 1
ATOM 7038 N N . ILE B 1 194 ? 38.783 -5.930 28.685 1.00 14.89 191 ILE B N 1
ATOM 7039 C CA . ILE B 1 194 ? 37.399 -6.382 28.767 1.00 14.27 191 ILE B CA 1
ATOM 7040 C C . ILE B 1 194 ? 36.976 -6.418 30.231 1.00 13.27 191 ILE B C 1
ATOM 7041 O O . ILE B 1 194 ? 37.783 -6.723 31.105 1.00 14.12 191 ILE B O 1
ATOM 7046 N N . ASP B 1 195 ? 35.713 -6.083 30.488 1.00 12.31 192 ASP B N 1
ATOM 7047 C CA . ASP B 1 195 ? 35.159 -6.116 31.840 1.00 14.57 192 ASP B CA 1
ATOM 7048 C C . ASP B 1 195 ? 33.916 -6.990 31.982 1.00 15.55 192 ASP B C 1
ATOM 7049 O O . ASP B 1 195 ? 33.596 -7.418 33.088 1.00 13.90 192 ASP B O 1
ATOM 7054 N N . MET B 1 196 ? 33.218 -7.257 30.883 1.00 13.54 193 MET B N 1
ATOM 7055 C CA . MET B 1 196 ? 31.915 -7.909 30.958 1.00 13.13 193 MET B CA 1
ATOM 7056 C C . MET B 1 196 ? 31.746 -8.980 29.901 1.00 14.44 193 MET B C 1
ATOM 7057 O O . MET B 1 196 ? 32.156 -8.796 28.748 1.00 12.77 193 MET B O 1
ATOM 7062 N N . ILE B 1 197 ? 31.136 -10.096 30.301 1.00 13.40 194 ILE B N 1
ATOM 7063 C CA . ILE B 1 197 ? 30.678 -11.100 29.347 1.00 13.70 194 ILE B CA 1
ATOM 7064 C C . ILE B 1 197 ? 29.187 -11.289 29.584 1.00 12.93 194 ILE B C 1
ATOM 7065 O O . ILE B 1 197 ? 28.758 -11.551 30.713 1.00 13.79 194 ILE B O 1
ATOM 7070 N N . TYR B 1 198 ? 28.403 -11.121 28.521 1.00 12.79 195 TYR B N 1
ATOM 7071 C CA . TYR B 1 198 ? 26.952 -11.212 28.600 1.00 12.95 195 TYR B CA 1
ATOM 7072 C C . TYR B 1 198 ? 26.485 -12.651 28.477 1.00 14.94 195 TYR B C 1
ATOM 7073 O O . TYR B 1 198 ? 27.002 -13.414 27.649 1.00 13.87 195 TYR B O 1
ATOM 7082 N N . MET B 1 199 ? 25.535 -13.031 29.329 1.00 12.91 196 MET B N 1
ATOM 7083 C CA . MET B 1 199 ? 24.920 -14.351 29.275 1.00 11.66 196 MET B CA 1
ATOM 7084 C C . MET B 1 199 ? 23.555 -14.241 28.632 1.00 12.58 196 MET B C 1
ATOM 7085 O O . MET B 1 199 ? 22.645 -13.625 29.190 1.00 15.01 196 MET B O 1
ATOM 7090 N N . ASP B 1 200 ? 23.424 -14.827 27.450 1.00 11.79 197 ASP B N 1
ATOM 7091 C CA . ASP B 1 200 ? 22.166 -14.843 26.717 1.00 12.14 197 ASP B CA 1
ATOM 7092 C C . ASP B 1 200 ? 21.334 -16.050 27.163 1.00 13.79 197 ASP B C 1
ATOM 7093 O O . ASP B 1 200 ? 21.751 -16.816 28.040 1.00 14.84 197 ASP B O 1
ATOM 7098 N N . ILE B 1 201 ? 20.172 -16.227 26.539 1.00 13.90 198 ILE B N 1
ATOM 7099 C CA . ILE B 1 201 ? 19.099 -17.071 27.077 1.00 13.34 198 ILE B CA 1
ATOM 7100 C C . ILE B 1 201 ? 19.459 -18.526 27.371 1.00 13.49 198 ILE B C 1
ATOM 7101 O O . ILE B 1 201 ? 18.749 -19.208 28.118 1.00 15.68 198 ILE B O 1
ATOM 7106 N N . ASP B 1 202 ? 20.550 -19.015 26.794 1.00 15.15 199 ASP B N 1
ATOM 7107 C CA . ASP B 1 202 ? 20.902 -20.416 27.000 1.00 16.13 199 ASP B CA 1
ATOM 7108 C C . ASP B 1 202 ? 21.452 -20.733 28.397 1.00 16.09 199 ASP B C 1
ATOM 7109 O O . ASP B 1 202 ? 21.621 -21.908 28.744 1.00 17.38 199 ASP B O 1
ATOM 7114 N N . TYR B 1 203 ? 21.708 -19.703 29.210 1.00 15.07 200 TYR B N 1
ATOM 7115 C CA . TYR B 1 203 ? 22.156 -19.950 30.590 1.00 15.63 200 TYR B CA 1
ATOM 7116 C C . TYR B 1 203 ? 21.034 -20.441 31.501 1.00 16.15 200 TYR B C 1
ATOM 7117 O O . TYR B 1 203 ? 21.289 -21.104 32.502 1.00 17.65 200 TYR B O 1
ATOM 7126 N N . MET B 1 204 ? 19.794 -20.115 31.158 1.00 16.14 201 MET B N 1
ATOM 7127 C CA . MET B 1 204 ? 18.644 -20.523 31.974 1.00 17.05 201 MET B CA 1
ATOM 7128 C C . MET B 1 204 ? 18.362 -22.021 31.859 1.00 15.91 201 MET B C 1
ATOM 7129 O O . MET B 1 204 ? 18.855 -22.692 30.950 1.00 15.55 201 MET B O 1
ATOM 7134 N N . GLN B 1 205 ? 17.581 -22.554 32.791 1.00 15.76 202 GLN B N 1
ATOM 7135 C CA . GLN B 1 205 ? 17.039 -23.897 32.608 1.00 15.02 202 GLN B CA 1
ATOM 7136 C C . GLN B 1 205 ? 15.819 -23.788 31.701 1.00 16.41 202 GLN B C 1
ATOM 7137 O O . GLN B 1 205 ? 14.793 -23.247 32.106 1.00 16.77 202 GLN B O 1
ATOM 7143 N N . ASP B 1 206 ? 15.942 -24.284 30.472 1.00 18.21 203 ASP B N 1
ATOM 7144 C CA . ASP B 1 206 ? 14.826 -24.305 29.524 1.00 18.73 203 ASP B CA 1
ATOM 7145 C C . ASP B 1 206 ? 14.143 -22.944 29.380 1.00 16.72 203 ASP B C 1
ATOM 7146 O O . ASP B 1 206 ? 12.914 -22.863 29.311 1.00 16.95 203 ASP B O 1
ATOM 7151 N N . PHE B 1 207 ? 14.954 -21.890 29.357 1.00 16.24 204 PHE B N 1
ATOM 7152 C CA . PHE B 1 207 ? 14.485 -20.527 29.113 1.00 16.15 204 PHE B CA 1
ATOM 7153 C C . PHE B 1 207 ? 13.584 -19.971 30.221 1.00 14.82 204 PHE B C 1
ATOM 7154 O O . PHE B 1 207 ? 12.846 -19.005 29.999 1.00 15.90 204 PHE B O 1
ATOM 7162 N N . LYS B 1 208 ? 13.665 -20.569 31.408 1.00 13.94 205 LYS B N 1
ATOM 7163 C CA . LYS B 1 208 ? 12.916 -20.094 32.574 1.00 14.93 205 LYS B CA 1
ATOM 7164 C C . LYS B 1 208 ? 13.596 -18.933 33.314 1.00 15.06 205 LYS B C 1
ATOM 7165 O O . LYS B 1 208 ? 14.708 -19.088 33.839 1.00 14.80 205 LYS B O 1
ATOM 7171 N N . ASP B 1 209 ? 12.930 -17.776 33.360 1.00 13.96 206 ASP B N 1
ATOM 7172 C CA . ASP B 1 209 ? 13.443 -16.629 34.116 1.00 13.96 206 ASP B CA 1
ATOM 7173 C C . ASP B 1 209 ? 13.758 -17.023 35.556 1.00 13.70 206 ASP B C 1
ATOM 7174 O O . ASP B 1 209 ? 12.992 -17.754 36.190 1.00 15.79 206 ASP B O 1
ATOM 7179 N N . PHE B 1 210 ? 14.867 -16.505 36.073 1.00 14.81 207 PHE B N 1
ATOM 7180 C CA . PHE B 1 210 ? 15.260 -16.708 37.471 1.00 16.30 207 PHE B CA 1
ATOM 7181 C C . PHE B 1 210 ? 15.586 -18.172 37.770 1.00 18.82 207 PHE B C 1
ATOM 7182 O O . PHE B 1 210 ? 15.343 -18.685 38.864 1.00 20.35 207 PHE B O 1
ATOM 7190 N N . THR B 1 211 ? 16.157 -18.829 36.762 1.00 14.60 208 THR B N 1
ATOM 7191 C CA . THR B 1 211 ? 16.779 -20.139 36.929 1.00 16.79 208 THR B CA 1
ATOM 7192 C C . THR B 1 211 ? 18.134 -20.091 36.246 1.00 16.41 208 THR B C 1
ATOM 7193 O O . THR B 1 211 ? 18.399 -19.202 35.426 1.00 16.10 208 THR B O 1
ATOM 7197 N N . VAL B 1 212 ? 18.997 -21.042 36.590 1.00 17.32 209 VAL B N 1
ATOM 7198 C CA . VAL B 1 212 ? 20.198 -21.294 35.800 1.00 18.40 209 VAL B CA 1
ATOM 7199 C C . VAL B 1 212 ? 20.219 -22.780 35.484 1.00 16.77 209 VAL B C 1
ATOM 7200 O O . VAL B 1 212 ? 19.723 -23.585 36.270 1.00 20.14 209 VAL B O 1
ATOM 7204 N N . ASN B 1 213 ? 20.761 -23.147 34.327 1.00 17.32 210 ASN B N 1
ATOM 7205 C CA . ASN B 1 213 ? 20.922 -24.560 33.984 1.00 17.84 210 ASN B CA 1
ATOM 7206 C C . ASN B 1 213 ? 21.890 -25.216 34.972 1.00 18.36 210 ASN B C 1
ATOM 7207 O O . ASN B 1 213 ? 23.096 -25.001 34.892 1.00 21.80 210 ASN B O 1
ATOM 7212 N N . GLU B 1 214 ? 21.369 -26.012 35.903 1.00 20.84 211 GLU B N 1
ATOM 7213 C CA . GLU B 1 214 ? 22.223 -26.579 36.951 1.00 24.77 211 GLU B CA 1
ATOM 7214 C C . GLU B 1 214 ? 23.078 -27.754 36.486 1.00 25.13 211 GLU B C 1
ATOM 7215 O O . GLU B 1 214 ? 24.039 -28.126 37.159 1.00 26.92 211 GLU B O 1
ATOM 7221 N N . LYS B 1 215 ? 22.740 -28.342 35.342 1.00 22.59 212 LYS B N 1
ATOM 7222 C CA . LYS B 1 215 ? 23.645 -29.312 34.734 1.00 24.27 212 LYS B CA 1
ATOM 7223 C C . LYS B 1 215 ? 24.916 -28.609 34.265 1.00 20.80 212 LYS B C 1
ATOM 7224 O O . LYS B 1 215 ? 26.029 -29.105 34.467 1.00 22.30 212 LYS B O 1
ATOM 7226 N N . ASN B 1 216 ? 24.745 -27.452 33.633 1.00 21.50 213 ASN B N 1
ATOM 7227 C CA . ASN B 1 216 ? 25.879 -26.695 33.107 1.00 19.18 213 ASN B CA 1
ATOM 7228 C C . ASN B 1 216 ? 26.577 -25.864 34.182 1.00 22.71 213 ASN B C 1
ATOM 7229 O O . ASN B 1 216 ? 27.795 -25.638 34.119 1.00 23.63 213 ASN B O 1
ATOM 7234 N N . PHE B 1 217 ? 25.810 -25.429 35.179 1.00 21.05 214 PHE B N 1
ATOM 7235 C CA . PHE B 1 217 ? 26.368 -24.638 36.271 1.00 20.11 214 PHE B CA 1
ATOM 7236 C C . PHE B 1 217 ? 25.937 -25.215 37.615 1.00 21.06 214 PHE B C 1
ATOM 7237 O O . PHE B 1 217 ? 25.075 -24.649 38.286 1.00 22.91 214 PHE B O 1
ATOM 7245 N N . PRO B 1 218 ? 26.537 -26.347 38.015 1.00 22.83 215 PRO B N 1
ATOM 7246 C CA . PRO B 1 218 ? 26.134 -26.976 39.279 1.00 24.92 215 PRO B CA 1
ATOM 7247 C C . PRO B 1 218 ? 26.489 -26.152 40.521 1.00 26.24 215 PRO B C 1
ATOM 7248 O O . PRO B 1 218 ? 25.867 -26.338 41.566 1.00 26.00 215 PRO B O 1
ATOM 7252 N N . ASP B 1 219 ? 27.466 -25.259 40.408 1.00 25.49 216 ASP B N 1
ATOM 7253 C CA . ASP B 1 219 ? 27.797 -24.343 41.500 1.00 21.07 216 ASP B CA 1
ATOM 7254 C C . ASP B 1 219 ? 27.979 -22.946 40.923 1.00 21.36 216 ASP B C 1
ATOM 7255 O O . ASP B 1 219 ? 29.087 -22.406 40.907 1.00 23.69 216 ASP B O 1
ATOM 7260 N N . PHE B 1 220 ? 26.883 -22.363 40.444 1.00 18.05 217 PHE B N 1
ATOM 7261 C CA . PHE B 1 220 ? 26.940 -21.066 39.766 1.00 15.96 217 PHE B CA 1
ATOM 7262 C C . PHE B 1 220 ? 27.686 -19.945 40.516 1.00 21.16 217 PHE B C 1
ATOM 7263 O O . PHE B 1 220 ? 28.476 -19.226 39.906 1.00 18.76 217 PHE B O 1
ATOM 7271 N N . PRO B 1 221 ? 27.447 -19.782 41.832 1.00 17.61 218 PRO B N 1
ATOM 7272 C CA . PRO B 1 221 ? 28.190 -18.712 42.517 1.00 19.87 218 PRO B CA 1
ATOM 7273 C C . PRO B 1 221 ? 29.707 -18.863 42.413 1.00 20.71 218 PRO B C 1
ATOM 7274 O O . PRO B 1 221 ? 30.412 -17.856 42.333 1.00 21.34 218 PRO B O 1
ATOM 7278 N N . GLU B 1 222 ? 30.195 -20.101 42.405 1.00 20.99 219 GLU B N 1
ATOM 7279 C CA . GLU B 1 222 ? 31.626 -20.345 42.256 1.00 19.83 219 GLU B CA 1
ATOM 7280 C C . GLU B 1 222 ? 32.119 -19.958 40.869 1.00 21.85 219 GLU B C 1
ATOM 7281 O O . GLU B 1 222 ? 33.214 -19.404 40.724 1.00 21.85 219 GLU B O 1
ATOM 7287 N N . PHE B 1 223 ? 31.309 -20.217 39.846 1.00 20.48 220 PHE B N 1
ATOM 7288 C CA . PHE B 1 223 ? 31.699 -19.815 38.500 1.00 18.56 220 PHE B CA 1
ATOM 7289 C C . PHE B 1 223 ? 31.667 -18.295 38.351 1.00 20.42 220 PHE B C 1
ATOM 7290 O O . PHE B 1 223 ? 32.539 -17.711 37.707 1.00 19.97 220 PHE B O 1
ATOM 7298 N N . VAL B 1 224 ? 30.657 -17.656 38.938 1.00 17.37 221 VAL B N 1
ATOM 7299 C CA . VAL B 1 224 ? 30.593 -16.196 38.947 1.00 15.67 221 VAL B CA 1
ATOM 7300 C C . VAL B 1 224 ? 31.861 -15.616 39.580 1.00 20.51 221 VAL B C 1
ATOM 7301 O O . VAL B 1 224 ? 32.436 -14.645 39.075 1.00 19.05 221 VAL B O 1
ATOM 7305 N N . LYS B 1 225 ? 32.314 -16.241 40.664 1.00 21.58 222 LYS B N 1
ATOM 7306 C CA . LYS B 1 225 ? 33.527 -15.804 41.346 1.00 20.81 222 LYS B CA 1
ATOM 7307 C C . LYS B 1 225 ? 34.768 -16.058 40.492 1.00 21.81 222 LYS B C 1
ATOM 7308 O O . LYS B 1 225 ? 35.677 -15.227 40.452 1.00 24.19 222 LYS B O 1
ATOM 7314 N N . GLU B 1 226 ? 34.795 -17.193 39.798 1.00 20.31 223 GLU B N 1
ATOM 7315 C CA . GLU B 1 226 ? 35.923 -17.539 38.931 1.00 21.10 223 GLU B CA 1
ATOM 7316 C C . GLU B 1 226 ? 36.122 -16.450 37.883 1.00 20.77 223 GLU B C 1
ATOM 7317 O O . GLU B 1 226 ? 37.252 -16.046 37.589 1.00 22.70 223 GLU B O 1
ATOM 7323 N N . MET B 1 227 ? 35.014 -15.970 37.328 1.00 17.92 224 MET B N 1
ATOM 7324 C CA . MET B 1 227 ? 35.065 -14.889 36.359 1.00 17.66 224 MET B CA 1
ATOM 7325 C C . MET B 1 227 ? 35.405 -13.555 37.017 1.00 20.86 224 MET B C 1
ATOM 7326 O O . MET B 1 227 ? 36.245 -12.813 36.513 1.00 17.83 224 MET B O 1
ATOM 7331 N N . LYS B 1 228 ? 34.762 -13.249 38.145 1.00 17.78 225 LYS B N 1
ATOM 7332 C CA . LYS B 1 228 ? 34.955 -11.941 38.777 1.00 21.96 225 LYS B CA 1
ATOM 7333 C C . LYS B 1 228 ? 36.388 -11.764 39.277 1.00 21.50 225 LYS B C 1
ATOM 7334 O O . LYS B 1 228 ? 36.922 -10.648 39.264 1.00 22.11 225 LYS B O 1
ATOM 7340 N N . ASP B 1 229 ? 37.014 -12.865 39.691 1.00 20.22 226 ASP B N 1
ATOM 7341 C CA . ASP B 1 229 ? 38.416 -12.845 40.105 1.00 21.36 226 ASP B CA 1
ATOM 7342 C C . ASP B 1 229 ? 39.356 -12.448 38.963 1.00 22.65 226 ASP B C 1
ATOM 7343 O O . ASP B 1 229 ? 40.501 -12.074 39.206 1.00 26.31 226 ASP B O 1
ATOM 7348 N N . GLN B 1 230 ? 38.869 -12.545 37.727 1.00 19.68 227 GLN B N 1
ATOM 7349 C CA . GLN B 1 230 ? 39.618 -12.124 36.541 1.00 22.81 227 GLN B CA 1
ATOM 7350 C C . GLN B 1 230 ? 39.093 -10.789 36.027 1.00 20.01 227 GLN B C 1
ATOM 7351 O O . GLN B 1 230 ? 39.353 -10.405 34.876 1.00 18.09 227 GLN B O 1
ATOM 7357 N N . GLU B 1 231 ? 38.340 -10.098 36.884 1.00 20.07 228 GLU B N 1
ATOM 7358 C CA . GLU B 1 231 ? 37.649 -8.857 36.524 1.00 18.12 228 GLU B CA 1
ATOM 7359 C C . GLU B 1 231 ? 36.746 -9.025 35.307 1.00 16.97 228 GLU B C 1
ATOM 7360 O O . GLU B 1 231 ? 36.725 -8.186 34.403 1.00 17.79 228 GLU B O 1
ATOM 7366 N N . LEU B 1 232 ? 35.989 -10.121 35.310 1.00 15.92 229 LEU B N 1
ATOM 7367 C CA . LEU B 1 232 ? 34.979 -10.376 34.299 1.00 17.72 229 LEU B CA 1
ATOM 7368 C C . LEU B 1 232 ? 33.640 -10.549 34.992 1.00 15.70 229 LEU B C 1
ATOM 7369 O O . LEU B 1 232 ? 33.436 -11.503 35.750 1.00 17.69 229 LEU B O 1
ATOM 7374 N N . ARG B 1 233 ? 32.746 -9.601 34.758 1.00 13.58 230 ARG B N 1
ATOM 7375 C CA . ARG B 1 233 ? 31.413 -9.646 35.348 1.00 14.06 230 ARG B CA 1
ATOM 7376 C C . ARG B 1 233 ? 30.409 -10.215 34.362 1.00 14.38 230 ARG B C 1
ATOM 7377 O O . ARG B 1 233 ? 30.266 -9.726 33.247 1.00 15.53 230 ARG B O 1
ATOM 7385 N N . LEU B 1 234 ? 29.726 -11.272 34.790 1.00 14.21 231 LEU B N 1
ATOM 7386 C CA . LEU B 1 234 ? 28.716 -11.921 33.969 1.00 13.28 231 LEU B CA 1
ATOM 7387 C C . LEU B 1 234 ? 27.423 -11.131 34.057 1.00 12.97 231 LEU B C 1
ATOM 7388 O O . LEU B 1 234 ? 26.952 -10.820 35.151 1.00 13.47 231 LEU B O 1
ATOM 7393 N N . ILE B 1 235 ? 26.867 -10.796 32.896 1.00 13.63 232 ILE B N 1
ATOM 7394 C CA . ILE B 1 235 ? 25.672 -9.961 32.808 1.00 12.68 232 ILE B CA 1
ATOM 7395 C C . ILE B 1 235 ? 24.543 -10.749 32.139 1.00 12.07 232 ILE B C 1
ATOM 7396 O O . ILE B 1 235 ? 24.471 -10.832 30.910 1.00 13.20 232 ILE B O 1
ATOM 7401 N N . PRO B 1 236 ? 23.647 -11.334 32.946 1.00 12.79 233 PRO B N 1
ATOM 7402 C CA . PRO B 1 236 ? 22.626 -12.233 32.397 1.00 12.69 233 PRO B CA 1
ATOM 7403 C C . PRO B 1 236 ? 21.368 -11.517 31.915 1.00 11.82 233 PRO B C 1
ATOM 7404 O O . PRO B 1 236 ? 20.980 -10.461 32.440 1.00 12.23 233 PRO B O 1
ATOM 7408 N N . ILE B 1 237 ? 20.731 -12.121 30.914 1.00 12.65 234 ILE B N 1
ATOM 7409 C CA . ILE B 1 237 ? 19.504 -11.624 30.320 1.00 11.32 234 ILE B CA 1
ATOM 7410 C C . ILE B 1 237 ? 18.294 -12.102 31.129 1.00 12.39 234 ILE B C 1
ATOM 7411 O O . ILE B 1 237 ? 18.291 -13.197 31.716 1.00 12.74 234 ILE B O 1
ATOM 7416 N N . ILE B 1 238 ? 17.270 -11.252 31.162 1.00 11.72 235 ILE B N 1
ATOM 7417 C CA . ILE B 1 238 ? 15.972 -11.598 31.732 1.00 12.71 235 ILE B CA 1
ATOM 7418 C C . ILE B 1 238 ? 14.908 -11.233 30.701 1.00 10.26 235 ILE B C 1
ATOM 7419 O O . ILE B 1 238 ? 14.918 -10.114 30.161 1.00 11.79 235 ILE B O 1
ATOM 7424 N N . ASP B 1 239 ? 14.013 -12.181 30.411 1.00 10.73 236 ASP B N 1
ATOM 7425 C CA . ASP B 1 239 ? 12.954 -11.983 29.428 1.00 13.36 236 ASP B CA 1
ATOM 7426 C C . ASP B 1 239 ? 11.620 -11.588 30.070 1.00 11.85 236 ASP B C 1
ATOM 7427 O O . ASP B 1 239 ? 11.363 -11.868 31.238 1.00 13.94 236 ASP B O 1
ATOM 7432 N N . ALA B 1 240 ? 10.765 -10.946 29.280 1.00 13.24 237 ALA B N 1
ATOM 7433 C CA . ALA B 1 240 ? 9.426 -10.583 29.745 1.00 11.02 237 ALA B CA 1
ATOM 7434 C C . ALA B 1 240 ? 8.538 -11.789 30.052 1.00 13.21 237 ALA B C 1
ATOM 7435 O O . ALA B 1 240 ? 7.733 -11.743 30.974 1.00 14.91 237 ALA B O 1
ATOM 7437 N N . GLY B 1 241 ? 8.665 -12.857 29.270 1.00 11.83 238 GLY B N 1
ATOM 7438 C CA . GLY B 1 241 ? 7.757 -13.987 29.387 1.00 12.75 238 GLY B CA 1
ATOM 7439 C C . GLY B 1 241 ? 8.222 -15.041 30.379 1.00 13.52 238 GLY B C 1
ATOM 7440 O O . GLY B 1 241 ? 9.366 -15.502 30.303 1.00 14.56 238 GLY B O 1
ATOM 7441 N N . VAL B 1 242 ? 7.334 -15.424 31.294 1.00 13.26 239 VAL B N 1
ATOM 7442 C CA . VAL B 1 242 ? 7.591 -16.482 32.275 1.00 11.53 239 VAL B CA 1
ATOM 7443 C C . VAL B 1 242 ? 6.992 -17.794 31.779 1.00 12.16 239 VAL B C 1
ATOM 7444 O O . VAL B 1 242 ? 5.789 -17.883 31.534 1.00 13.51 239 VAL B O 1
ATOM 7448 N N . LYS B 1 243 ? 7.835 -18.817 31.641 1.00 13.69 240 LYS B N 1
ATOM 7449 C CA . LYS B 1 243 ? 7.398 -20.100 31.092 1.00 15.69 240 LYS B CA 1
ATOM 7450 C C . LYS B 1 243 ? 6.209 -20.695 31.835 1.00 14.97 240 LYS B C 1
ATOM 7451 O O . LYS B 1 243 ? 6.192 -20.737 33.071 1.00 15.05 240 LYS B O 1
ATOM 7457 N N . VAL B 1 244 ? 5.210 -21.153 31.079 1.00 14.44 241 VAL B N 1
ATOM 7458 C CA . VAL B 1 244 ? 4.146 -21.974 31.649 1.00 14.23 241 VAL B CA 1
ATOM 7459 C C . VAL B 1 244 ? 4.703 -23.379 31.907 1.00 17.23 241 VAL B C 1
ATOM 7460 O O . VAL B 1 244 ? 5.007 -24.130 30.968 1.00 17.73 241 VAL B O 1
ATOM 7464 N N . GLU B 1 245 ? 4.844 -23.727 33.183 1.00 17.12 242 GLU B N 1
ATOM 7465 C CA . GLU B 1 245 ? 5.374 -25.033 33.563 1.00 18.28 242 GLU B CA 1
ATOM 7466 C C . GLU B 1 245 ? 4.992 -25.372 34.993 1.00 18.04 242 GLU B C 1
ATOM 7467 O O . GLU B 1 245 ? 5.364 -24.659 35.931 1.00 19.14 242 GLU B O 1
ATOM 7473 N N . LYS B 1 246 ? 4.249 -26.459 35.156 1.00 20.07 243 LYS B N 1
ATOM 7474 C CA . LYS B 1 246 ? 3.852 -26.914 36.483 1.00 21.04 243 LYS B CA 1
ATOM 7475 C C . LYS B 1 246 ? 5.078 -27.174 37.353 1.00 20.75 243 LYS B C 1
ATOM 7476 O O . LYS B 1 246 ? 6.040 -27.807 36.909 1.00 22.85 243 LYS B O 1
ATOM 7479 N N . GLY B 1 247 ? 5.053 -26.665 38.583 1.00 19.90 244 GLY B N 1
ATOM 7480 C CA . GLY B 1 247 ? 6.141 -26.892 39.520 1.00 23.52 244 GLY B CA 1
ATOM 7481 C C . GLY B 1 247 ? 7.256 -25.863 39.455 1.00 23.96 244 GLY B C 1
ATOM 7482 O O . GLY B 1 247 ? 8.139 -25.841 40.316 1.00 26.53 244 GLY B O 1
ATOM 7483 N N . TYR B 1 248 ? 7.230 -25.022 38.422 1.00 18.79 245 TYR B N 1
ATOM 7484 C CA . TYR B 1 248 ? 8.166 -23.912 38.291 1.00 18.09 245 TYR B CA 1
ATOM 7485 C C . TYR B 1 248 ? 7.633 -22.780 39.159 1.00 18.01 245 TYR B C 1
ATOM 7486 O O . TYR B 1 248 ? 6.537 -22.270 38.928 1.00 16.98 245 TYR B O 1
ATOM 7495 N N . GLU B 1 249 ? 8.402 -22.420 40.181 1.00 17.92 246 GLU B N 1
ATOM 7496 C CA . GLU B 1 249 ? 7.916 -21.544 41.247 1.00 20.01 246 GLU B CA 1
ATOM 7497 C C . GLU B 1 249 ? 7.478 -20.160 40.770 1.00 15.67 246 GLU B C 1
ATOM 7498 O O . GLU B 1 249 ? 6.462 -19.635 41.241 1.00 17.11 246 GLU B O 1
ATOM 7504 N N . VAL B 1 250 ? 8.223 -19.562 39.843 1.00 16.08 247 VAL B N 1
ATOM 7505 C CA . VAL B 1 250 ? 7.844 -18.247 39.337 1.00 15.00 247 VAL B CA 1
ATOM 7506 C C . VAL B 1 250 ? 6.458 -18.321 38.687 1.00 15.07 247 VAL B C 1
ATOM 7507 O O . VAL B 1 250 ? 5.590 -17.482 38.945 1.00 17.78 247 VAL B O 1
ATOM 7511 N N . TYR B 1 251 ? 6.249 -19.347 37.869 1.00 14.47 248 TYR B N 1
ATOM 7512 C CA . TYR B 1 251 ? 4.957 -19.594 37.238 1.00 15.69 248 TYR B CA 1
ATOM 7513 C C . TYR B 1 251 ? 3.861 -19.836 38.279 1.00 15.77 248 TYR B C 1
ATOM 7514 O O . TYR B 1 251 ? 2.789 -19.221 38.223 1.00 14.76 248 TYR B O 1
ATOM 7523 N N . GLU B 1 252 ? 4.113 -20.732 39.226 1.00 15.77 249 GLU B N 1
ATOM 7524 C CA . GLU B 1 252 ? 3.088 -21.075 40.207 1.00 13.84 249 GLU B CA 1
ATOM 7525 C C . GLU B 1 252 ? 2.688 -19.877 41.065 1.00 15.05 249 GLU B C 1
ATOM 7526 O O . GLU B 1 252 ? 1.505 -19.701 41.376 1.00 17.38 249 GLU B O 1
ATOM 7532 N N . GLU B 1 253 ? 3.666 -19.060 41.443 1.00 14.99 250 GLU B N 1
ATOM 7533 C CA . GLU B 1 253 ? 3.375 -17.874 42.248 1.00 16.72 250 GLU B CA 1
ATOM 7534 C C . GLU B 1 253 ? 2.561 -16.857 41.456 1.00 16.57 250 GLU B C 1
ATOM 7535 O O . GLU B 1 253 ? 1.622 -16.255 41.982 1.00 15.88 250 GLU B O 1
ATOM 7541 N N . GLY B 1 254 ? 2.919 -16.665 40.191 1.00 15.34 251 GLY B N 1
ATOM 7542 C CA . GLY B 1 254 ? 2.214 -15.721 39.342 1.00 14.65 251 GLY B CA 1
ATOM 7543 C C . GLY B 1 254 ? 0.765 -16.117 39.127 1.00 14.76 251 GLY B C 1
ATOM 7544 O O . GLY B 1 254 ? -0.122 -15.266 39.113 1.00 14.79 251 GLY B O 1
ATOM 7545 N N . VAL B 1 255 ? 0.519 -17.412 38.946 1.00 14.49 252 VAL B N 1
ATOM 7546 C CA . VAL B 1 255 ? -0.839 -17.908 38.773 1.00 15.71 252 VAL B CA 1
ATOM 7547 C C . VAL B 1 255 ? -1.655 -17.736 40.056 1.00 15.30 252 VAL B C 1
ATOM 7548 O O . VAL B 1 255 ? -2.768 -17.188 40.028 1.00 17.35 252 VAL B O 1
ATOM 7552 N N . LYS B 1 256 ? -1.097 -18.178 41.179 1.00 15.17 253 LYS B N 1
ATOM 7553 C CA . LYS B 1 256 ? -1.822 -18.158 42.454 1.00 18.43 253 LYS B CA 1
ATOM 7554 C C . LYS B 1 256 ? -2.192 -16.749 42.907 1.00 18.99 253 LYS B C 1
ATOM 7555 O O . LYS B 1 256 ? -3.279 -16.527 43.450 1.00 19.90 253 LYS B O 1
ATOM 7561 N N . ASN B 1 257 ? -1.285 -15.802 42.693 1.00 15.16 254 ASN B N 1
ATOM 7562 C CA . ASN B 1 257 ? -1.463 -14.444 43.196 1.00 14.97 254 ASN B CA 1
ATOM 7563 C C . ASN B 1 257 ? -2.015 -13.464 42.171 1.00 14.09 254 ASN B C 1
ATOM 7564 O O . ASN B 1 257 ? -2.099 -12.265 42.446 1.00 17.43 254 ASN B O 1
ATOM 7569 N N . ASN B 1 258 ? -2.388 -13.972 40.997 1.00 13.91 255 ASN B N 1
ATOM 7570 C CA . ASN B 1 258 ? -2.888 -13.124 39.913 1.00 13.31 255 ASN B CA 1
ATOM 7571 C C . ASN B 1 258 ? -1.911 -12.029 39.499 1.00 15.27 255 ASN B C 1
ATOM 7572 O O . ASN B 1 258 ? -2.292 -10.870 39.327 1.00 15.99 255 ASN B O 1
ATOM 7577 N N . TYR B 1 259 ? -0.649 -12.412 39.327 1.00 12.62 256 TYR B N 1
ATOM 7578 C CA . TYR B 1 259 ? 0.392 -11.477 38.912 1.00 13.19 256 TYR B CA 1
ATOM 7579 C C . TYR B 1 259 ? 0.596 -11.424 37.391 1.00 12.89 256 TYR B C 1
ATOM 7580 O O . TYR B 1 259 ? 1.394 -10.630 36.918 1.00 13.75 256 TYR B O 1
ATOM 7589 N N . PHE B 1 260 ? -0.103 -12.268 36.634 1.00 11.26 257 PHE B N 1
ATOM 7590 C CA . PHE B 1 260 ? 0.050 -12.278 35.176 1.00 11.36 257 PHE B CA 1
ATOM 7591 C C . PHE B 1 260 ? -1.063 -11.484 34.482 1.00 13.07 257 PHE B C 1
ATOM 7592 O O . PHE B 1 260 ? -2.157 -11.313 35.027 1.00 12.80 257 PHE B O 1
ATOM 7600 N N . CYS B 1 261 ? -0.778 -11.005 33.271 1.00 12.51 258 CYS B N 1
ATOM 7601 C CA . CYS B 1 261 ? -1.791 -10.346 32.450 1.00 11.70 258 CYS B CA 1
ATOM 7602 C C . CYS B 1 261 ? -2.864 -11.342 32.041 1.00 13.31 258 CYS B C 1
ATOM 7603 O O . CYS B 1 261 ? -2.569 -12.465 31.617 1.00 13.87 258 CYS B O 1
ATOM 7606 N N . LYS B 1 262 ? -4.119 -10.924 32.140 1.00 12.11 259 LYS B N 1
ATOM 7607 C CA . LYS B 1 262 ? -5.230 -11.822 31.903 1.00 12.16 259 LYS B CA 1
ATOM 7608 C C . LYS B 1 262 ? -5.973 -11.508 30.614 1.00 12.74 259 LYS B C 1
ATOM 7609 O O . LYS B 1 262 ? -5.933 -10.375 30.115 1.00 13.47 259 LYS B O 1
ATOM 7615 N N . ARG B 1 263 ? -6.626 -12.524 30.068 1.00 13.10 260 ARG B N 1
ATOM 7616 C CA . ARG B 1 263 ? -7.552 -12.333 28.961 1.00 14.69 260 ARG B CA 1
ATOM 7617 C C . ARG B 1 263 ? -8.808 -11.677 29.512 1.00 17.19 260 ARG B C 1
ATOM 7618 O O . ARG B 1 263 ? -8.960 -11.520 30.733 1.00 15.75 260 ARG B O 1
ATOM 7626 N N . GLU B 1 264 ? -9.730 -11.316 28.626 1.00 20.57 261 GLU B N 1
ATOM 7627 C CA . GLU B 1 264 ? -10.940 -10.653 29.083 1.00 21.79 261 GLU B CA 1
ATOM 7628 C C . GLU B 1 264 ? -11.791 -11.573 29.958 1.00 24.51 261 GLU B C 1
ATOM 7629 O O . GLU B 1 264 ? -12.585 -11.093 30.760 1.00 24.61 261 GLU B O 1
ATOM 7635 N N . ASP B 1 265 ? -11.606 -12.887 29.825 1.00 22.04 262 ASP B N 1
ATOM 7636 C CA . ASP B 1 265 ? -12.366 -13.841 30.641 1.00 22.95 262 ASP B CA 1
ATOM 7637 C C . ASP B 1 265 ? -11.711 -14.178 31.990 1.00 23.03 262 ASP B C 1
ATOM 7638 O O . ASP B 1 265 ? -12.226 -15.004 32.749 1.00 25.60 262 ASP B O 1
ATOM 7643 N N . GLY B 1 266 ? -10.577 -13.545 32.283 1.00 20.74 263 GLY B N 1
ATOM 7644 C CA . GLY B 1 266 ? -9.915 -13.730 33.562 1.00 16.85 263 GLY B CA 1
ATOM 7645 C C . GLY B 1 266 ? -8.832 -14.793 33.551 1.00 17.18 263 GLY B C 1
ATOM 7646 O O . GLY B 1 266 ? -8.069 -14.924 34.513 1.00 21.26 263 GLY B O 1
ATOM 7647 N N . SER B 1 267 ? -8.748 -15.549 32.461 1.00 15.32 264 SER B N 1
ATOM 7648 C CA . SER B 1 267 ? -7.699 -16.551 32.342 1.00 15.97 264 SER B CA 1
ATOM 7649 C C . SER B 1 267 ? -6.360 -15.859 32.083 1.00 15.34 264 SER B C 1
ATOM 7650 O O . SER B 1 267 ? -6.314 -14.719 31.610 1.00 15.75 264 SER B O 1
ATOM 7653 N N . ASP B 1 268 ? -5.267 -16.539 32.409 1.00 14.47 265 ASP B N 1
ATOM 7654 C CA . ASP B 1 268 ? -3.933 -15.997 32.164 1.00 14.65 265 ASP B CA 1
ATOM 7655 C C . ASP B 1 268 ? -3.585 -16.073 30.674 1.00 14.19 265 ASP B C 1
ATOM 7656 O O . ASP B 1 268 ? -3.625 -17.150 30.078 1.00 15.82 265 ASP B O 1
ATOM 7661 N N . PHE B 1 269 ? -3.257 -14.929 30.076 1.00 11.83 266 PHE B N 1
ATOM 7662 C CA . PHE B 1 269 ? -2.981 -14.876 28.648 1.00 14.16 266 PHE B CA 1
ATOM 7663 C C . PHE B 1 269 ? -1.706 -15.641 28.309 1.00 13.86 266 PHE B C 1
ATOM 7664 O O . PHE B 1 269 ? -0.690 -15.513 29.007 1.00 15.11 266 PHE B O 1
ATOM 7672 N N . VAL B 1 270 ? -1.760 -16.430 27.240 1.00 13.71 267 VAL B N 1
ATOM 7673 C CA . VAL B 1 270 ? -0.596 -17.194 26.797 1.00 14.71 267 VAL B CA 1
ATOM 7674 C C . VAL B 1 270 ? 0.065 -16.549 25.580 1.00 16.02 267 VAL B C 1
ATOM 7675 O O . VAL B 1 270 ? -0.583 -16.325 24.554 1.00 16.91 267 VAL B O 1
ATOM 7679 N N . ALA B 1 271 ? 1.355 -16.246 25.705 1.00 14.32 268 ALA B N 1
ATOM 7680 C CA . ALA B 1 271 ? 2.167 -15.780 24.581 1.00 13.84 268 ALA B CA 1
ATOM 7681 C C . ALA B 1 271 ? 3.333 -16.740 24.430 1.00 14.19 268 ALA B C 1
ATOM 7682 O O . ALA B 1 271 ? 4.019 -17.047 25.404 1.00 15.73 268 ALA B O 1
ATOM 7684 N N . ALA B 1 272 ? 3.578 -17.200 23.210 1.00 15.44 269 ALA B N 1
ATOM 7685 C CA . ALA B 1 272 ? 4.739 -18.041 22.965 1.00 15.58 269 ALA B CA 1
ATOM 7686 C C . ALA B 1 272 ? 5.972 -17.189 22.734 1.00 13.28 269 ALA B C 1
ATOM 7687 O O . ALA B 1 272 ? 5.949 -16.254 21.934 1.00 15.79 269 ALA B O 1
ATOM 7689 N N . VAL B 1 273 ? 7.043 -17.502 23.461 1.00 12.75 270 VAL B N 1
ATOM 7690 C CA . VAL B 1 273 ? 8.354 -16.898 23.221 1.00 12.36 270 VAL B CA 1
ATOM 7691 C C . VAL B 1 273 ? 9.367 -18.038 23.283 1.00 13.41 270 VAL B C 1
ATOM 7692 O O . VAL B 1 273 ? 9.034 -19.170 22.916 1.00 14.55 270 VAL B O 1
ATOM 7696 N N . TRP B 1 274 ? 10.587 -17.758 23.727 1.00 13.94 271 TRP B N 1
ATOM 7697 C CA . TRP B 1 274 ? 11.626 -18.789 23.765 1.00 14.18 271 TRP B CA 1
ATOM 7698 C C . TRP B 1 274 ? 11.242 -20.104 24.477 1.00 15.80 271 TRP B C 1
ATOM 7699 O O . TRP B 1 274 ? 11.589 -21.181 23.978 1.00 17.23 271 TRP B O 1
ATOM 7710 N N . PRO B 1 275 ? 10.534 -20.030 25.628 1.00 15.00 272 PRO B N 1
ATOM 7711 C CA . PRO B 1 275 ? 10.189 -21.277 26.323 1.00 16.32 272 PRO B CA 1
ATOM 7712 C C . PRO B 1 275 ? 8.977 -21.992 25.732 1.00 16.90 272 PRO B C 1
ATOM 7713 O O . PRO B 1 275 ? 8.520 -22.983 26.312 1.00 20.76 272 PRO B O 1
ATOM 7717 N N . GLY B 1 276 ? 8.453 -21.511 24.610 1.00 15.59 273 GLY B N 1
ATOM 7718 C CA . GLY B 1 276 ? 7.129 -21.924 24.180 1.00 14.84 273 GLY B CA 1
ATOM 7719 C C . GLY B 1 276 ? 6.125 -21.053 24.910 1.00 12.75 273 GLY B C 1
ATOM 7720 O O . GLY B 1 276 ? 6.355 -19.856 25.062 1.00 14.69 273 GLY B O 1
ATOM 7721 N N . ASP B 1 277 ? 5.037 -21.652 25.392 1.00 14.92 274 ASP B N 1
ATOM 7722 C CA . ASP B 1 277 ? 3.999 -20.897 26.096 1.00 12.98 274 ASP B CA 1
ATOM 7723 C C . ASP B 1 277 ? 4.539 -20.187 27.344 1.00 17.83 274 ASP B C 1
ATOM 7724 O O . ASP B 1 277 ? 5.238 -20.799 28.161 1.00 15.53 274 ASP B O 1
ATOM 7729 N N . THR B 1 278 ? 4.200 -18.904 27.487 1.00 14.39 275 THR B N 1
ATOM 7730 C CA . THR B 1 278 ? 4.564 -18.106 28.662 1.00 12.40 275 THR B CA 1
ATOM 7731 C C . THR B 1 278 ? 3.381 -17.266 29.103 1.00 13.35 275 THR B C 1
ATOM 7732 O O . THR B 1 278 ? 2.402 -17.130 28.366 1.00 13.44 275 THR B O 1
ATOM 7736 N N . HIS B 1 279 ? 3.466 -16.725 30.316 1.00 12.30 276 HIS B N 1
ATOM 7737 C CA . HIS B 1 279 ? 2.580 -15.646 30.734 1.00 10.86 276 HIS B CA 1
ATOM 7738 C C . HIS B 1 279 ? 3.434 -14.399 30.942 1.00 11.44 276 HIS B C 1
ATOM 7739 O O . HIS B 1 279 ? 4.623 -14.501 31.248 1.00 13.32 276 HIS B O 1
ATOM 7746 N N . PHE B 1 280 ? 2.829 -13.227 30.767 1.00 11.80 277 PHE B N 1
ATOM 7747 C CA . PHE B 1 280 ? 3.512 -11.956 31.017 1.00 11.36 277 PHE B CA 1
ATOM 7748 C C . PHE B 1 280 ? 3.162 -11.432 32.400 1.00 11.73 277 PHE B C 1
ATOM 7749 O O . PHE B 1 280 ? 1.979 -11.241 32.714 1.00 13.02 277 PHE B O 1
ATOM 7757 N N . PRO B 1 281 ? 4.178 -11.194 33.246 1.00 11.97 278 PRO B N 1
ATOM 7758 C CA . PRO B 1 281 ? 3.898 -10.462 34.486 1.00 11.95 278 PRO B CA 1
ATOM 7759 C C . PRO B 1 281 ? 3.207 -9.139 34.177 1.00 9.79 278 PRO B C 1
ATOM 7760 O O . PRO B 1 281 ? 3.536 -8.464 33.190 1.00 12.15 278 PRO B O 1
ATOM 7764 N N . ASP B 1 282 ? 2.256 -8.774 35.026 1.00 11.05 279 ASP B N 1
ATOM 7765 C CA . ASP B 1 282 ? 1.486 -7.553 34.846 1.00 12.15 279 ASP B CA 1
ATOM 7766 C C . ASP B 1 282 ? 2.312 -6.369 35.335 1.00 12.62 279 ASP B C 1
ATOM 7767 O O . ASP B 1 282 ? 2.238 -5.971 36.501 1.00 12.86 279 ASP B O 1
ATOM 7772 N N . MET B 1 283 ? 3.094 -5.808 34.418 1.00 12.66 280 MET B N 1
ATOM 7773 C CA . MET B 1 283 ? 4.089 -4.796 34.757 1.00 11.70 280 MET B CA 1
ATOM 7774 C C . MET B 1 283 ? 3.469 -3.490 35.239 1.00 12.22 280 MET B C 1
ATOM 7775 O O . MET B 1 283 ? 4.162 -2.662 35.818 1.00 13.56 280 MET B O 1
ATOM 7780 N N . LEU B 1 284 ? 2.172 -3.302 35.000 1.00 11.83 281 LEU B N 1
ATOM 7781 C CA . LEU B 1 284 ? 1.503 -2.076 35.442 1.00 11.49 281 LEU B CA 1
ATOM 7782 C C . LEU B 1 284 ? 0.729 -2.280 36.735 1.00 14.55 281 LEU B C 1
ATOM 7783 O O . LEU B 1 284 ? 0.012 -1.383 37.185 1.00 17.90 281 LEU B O 1
ATOM 7788 N N . ASN B 1 285 ? 0.846 -3.468 37.316 1.00 11.94 282 ASN B N 1
ATOM 7789 C CA . ASN B 1 285 ? 0.269 -3.732 38.622 1.00 13.88 282 ASN B CA 1
ATOM 7790 C C . ASN B 1 285 ? 1.368 -3.614 39.674 1.00 12.83 282 ASN B C 1
ATOM 7791 O O . ASN B 1 285 ? 2.386 -4.296 39.590 1.00 13.57 282 ASN B O 1
ATOM 7796 N N . PRO B 1 286 ? 1.191 -2.720 40.654 1.00 13.45 283 PRO B N 1
ATOM 7797 C CA . PRO B 1 286 ? 2.309 -2.456 41.568 1.00 14.22 283 PRO B CA 1
ATOM 7798 C C . PRO B 1 286 ? 2.748 -3.694 42.353 1.00 14.36 283 PRO B C 1
ATOM 7799 O O . PRO B 1 286 ? 3.951 -3.867 42.570 1.00 16.04 283 PRO B O 1
ATOM 7803 N N . GLU B 1 287 ? 1.808 -4.541 42.756 1.00 13.86 284 GLU B N 1
ATOM 7804 C CA . GLU B 1 287 ? 2.154 -5.751 43.507 1.00 13.50 284 GLU B CA 1
ATOM 7805 C C . GLU B 1 287 ? 2.917 -6.738 42.626 1.00 13.30 284 GLU B C 1
ATOM 7806 O O . GLU B 1 287 ? 3.880 -7.359 43.070 1.00 14.59 284 GLU B O 1
ATOM 7812 N N . ALA B 1 288 ? 2.491 -6.872 41.374 1.00 13.07 285 ALA B N 1
ATOM 7813 C CA . ALA B 1 288 ? 3.177 -7.749 40.428 1.00 12.59 285 ALA B CA 1
ATOM 7814 C C . ALA B 1 288 ? 4.584 -7.230 40.124 1.00 13.53 285 ALA B C 1
ATOM 7815 O O . ALA B 1 288 ? 5.540 -8.014 40.042 1.00 12.37 285 ALA B O 1
ATOM 7817 N N . ARG B 1 289 ? 4.713 -5.914 39.963 1.00 14.02 286 ARG B N 1
ATOM 7818 C CA . ARG B 1 289 ? 6.023 -5.284 39.770 1.00 14.07 286 ARG B CA 1
ATOM 7819 C C . ARG B 1 289 ? 6.990 -5.591 40.905 1.00 15.59 286 ARG B C 1
ATOM 7820 O O . ARG B 1 289 ? 8.156 -5.924 40.665 1.00 15.89 286 ARG B O 1
ATOM 7828 N N . LYS B 1 290 ? 6.518 -5.465 42.140 1.00 14.07 287 LYS B N 1
ATOM 7829 C CA . LYS B 1 290 ? 7.365 -5.712 43.297 1.00 14.87 287 LYS B CA 1
ATOM 7830 C C . LYS B 1 290 ? 7.817 -7.172 43.319 1.00 13.02 287 LYS B C 1
ATOM 7831 O O . LYS B 1 290 ? 8.995 -7.475 43.536 1.00 15.20 287 LYS B O 1
ATOM 7837 N N . TRP B 1 291 ? 6.875 -8.074 43.087 1.00 14.07 288 TRP B N 1
ATOM 7838 C CA . TRP B 1 291 ? 7.170 -9.498 43.030 1.00 11.78 288 TRP B CA 1
ATOM 7839 C C . TRP B 1 291 ? 8.201 -9.825 41.946 1.00 12.35 288 TRP B C 1
ATOM 7840 O O . TRP B 1 291 ? 9.178 -10.534 42.201 1.00 14.43 288 TRP B O 1
ATOM 7851 N N . PHE B 1 292 ? 7.993 -9.311 40.739 1.00 13.44 289 PHE B N 1
ATOM 7852 C CA . PHE B 1 292 ? 8.882 -9.641 39.635 1.00 13.52 289 PHE B CA 1
ATOM 7853 C C . PHE B 1 292 ? 10.272 -9.061 39.882 1.00 12.54 289 PHE B C 1
ATOM 7854 O O . PHE B 1 292 ? 11.283 -9.750 39.702 1.00 13.13 289 PHE B O 1
ATOM 7862 N N . GLY B 1 293 ? 10.324 -7.803 40.308 1.00 12.78 290 GLY B N 1
ATOM 7863 C CA . GLY B 1 293 ? 11.595 -7.172 40.624 1.00 12.94 290 GLY B CA 1
ATOM 7864 C C . GLY B 1 293 ? 12.347 -7.911 41.712 1.00 12.64 290 GLY B C 1
ATOM 7865 O O . GLY B 1 293 ? 13.561 -8.120 41.608 1.00 14.02 290 GLY B O 1
ATOM 7866 N N . ASP B 1 294 ? 11.643 -8.305 42.771 1.00 13.22 291 ASP B N 1
ATOM 7867 C CA . ASP B 1 294 ? 12.298 -9.017 43.865 1.00 13.47 291 ASP B CA 1
ATOM 7868 C C . ASP B 1 294 ? 12.958 -10.328 43.425 1.00 14.61 291 ASP B C 1
ATOM 7869 O O . ASP B 1 294 ? 13.883 -10.810 44.082 1.00 15.33 291 ASP B O 1
ATOM 7874 N N . LYS B 1 295 ? 12.488 -10.904 42.325 1.00 13.76 292 LYS B N 1
ATOM 7875 C CA . LYS B 1 295 ? 13.080 -12.140 41.811 1.00 16.36 292 LYS B CA 1
ATOM 7876 C C . LYS B 1 295 ? 14.524 -11.974 41.334 1.00 15.34 292 LYS B C 1
ATOM 7877 O O . LYS B 1 295 ? 15.270 -12.959 41.267 1.00 16.61 292 LYS B O 1
ATOM 7883 N N . TYR B 1 296 ? 14.925 -10.749 40.996 1.00 13.67 293 TYR B N 1
ATOM 7884 C CA . TYR B 1 296 ? 16.313 -10.510 40.597 1.00 13.31 293 TYR B CA 1
ATOM 7885 C C . TYR B 1 296 ? 17.293 -10.844 41.723 1.00 13.76 293 TYR B C 1
ATOM 7886 O O . TYR B 1 296 ? 18.481 -11.045 41.473 1.00 15.35 293 TYR B O 1
ATOM 7895 N N . ARG B 1 297 ? 16.800 -10.908 42.963 1.00 14.82 294 ARG B N 1
ATOM 7896 C CA . ARG B 1 297 ? 17.657 -11.274 44.094 1.00 14.95 294 ARG B CA 1
ATOM 7897 C C . ARG B 1 297 ? 18.237 -12.675 43.922 1.00 15.31 294 ARG B C 1
ATOM 7898 O O . ARG B 1 297 ? 19.316 -12.959 44.432 1.00 16.82 294 ARG B O 1
ATOM 7906 N N . PHE B 1 298 ? 17.540 -13.528 43.173 1.00 15.07 295 PHE B N 1
ATOM 7907 C CA . PHE B 1 298 ? 18.018 -14.880 42.859 1.00 17.73 295 PHE B CA 1
ATOM 7908 C C . PHE B 1 298 ? 19.414 -14.838 42.250 1.00 17.78 295 PHE B C 1
ATOM 7909 O O . PHE B 1 298 ? 20.265 -15.670 42.564 1.00 18.11 295 PHE B O 1
ATOM 7917 N N . LEU B 1 299 ? 19.644 -13.855 41.383 1.00 15.84 296 LEU B N 1
ATOM 7918 C CA . LEU B 1 299 ? 20.938 -13.705 40.726 1.00 15.28 296 LEU B CA 1
ATOM 7919 C C . LEU B 1 299 ? 21.886 -12.801 41.518 1.00 15.24 296 LEU B C 1
ATOM 7920 O O . LEU B 1 299 ? 23.083 -13.084 41.600 1.00 15.61 296 LEU B O 1
ATOM 7925 N N . ILE B 1 300 ? 21.356 -11.723 42.104 1.00 15.97 297 ILE B N 1
ATOM 7926 C CA . ILE B 1 300 ? 22.183 -10.808 42.900 1.00 15.96 297 ILE B CA 1
ATOM 7927 C C . ILE B 1 300 ? 22.866 -11.554 44.047 1.00 16.39 297 ILE B C 1
ATOM 7928 O O . ILE B 1 300 ? 24.054 -11.341 44.320 1.00 17.70 297 ILE B O 1
ATOM 7933 N N . ASP B 1 301 ? 22.123 -12.455 44.690 1.00 16.25 298 ASP B N 1
ATOM 7934 C CA . ASP B 1 301 ? 22.665 -13.243 45.794 1.00 17.00 298 ASP B CA 1
ATOM 7935 C C . ASP B 1 301 ? 23.775 -14.206 45.364 1.00 21.00 298 ASP B C 1
ATOM 7936 O O . ASP B 1 301 ? 24.510 -14.717 46.205 1.00 21.26 298 ASP B O 1
ATOM 7941 N N . GLN B 1 302 ? 23.893 -14.454 44.064 1.00 17.09 299 GLN B N 1
ATOM 7942 C CA . GLN B 1 302 ? 24.940 -15.332 43.552 1.00 20.12 299 GLN B CA 1
ATOM 7943 C C . GLN B 1 302 ? 26.136 -14.567 42.981 1.00 17.72 299 GLN B C 1
ATOM 7944 O O . GLN B 1 302 ? 27.040 -15.171 42.394 1.00 18.02 299 GLN B O 1
ATOM 7950 N N . GLY B 1 303 ? 26.133 -13.245 43.154 1.00 16.20 300 GLY B N 1
ATOM 7951 C CA . GLY B 1 303 ? 27.273 -12.414 42.797 1.00 17.28 300 GLY B CA 1
ATOM 7952 C C . GLY B 1 303 ? 27.113 -11.597 41.524 1.00 15.87 300 GLY B C 1
ATOM 7953 O O . GLY B 1 303 ? 28.064 -10.946 41.081 1.00 16.78 300 GLY B O 1
ATOM 7954 N N . ILE B 1 304 ? 25.917 -11.624 40.940 1.00 14.01 301 ILE B N 1
ATOM 7955 C CA . ILE B 1 304 ? 25.645 -10.906 39.695 1.00 12.73 301 ILE B CA 1
ATOM 7956 C C . ILE B 1 304 ? 25.398 -9.422 39.983 1.00 13.58 301 ILE B C 1
ATOM 7957 O O . ILE B 1 304 ? 24.680 -9.085 40.926 1.00 15.23 301 ILE B O 1
ATOM 7962 N N . GLU B 1 305 ? 25.993 -8.542 39.176 1.00 14.62 302 GLU B N 1
ATOM 7963 C CA . GLU B 1 305 ? 25.914 -7.104 39.423 1.00 14.88 302 GLU B CA 1
ATOM 7964 C C . GLU B 1 305 ? 25.291 -6.330 38.265 1.00 13.55 302 GLU B C 1
ATOM 7965 O O . GLU B 1 305 ? 25.333 -5.098 38.238 1.00 14.18 302 GLU B O 1
ATOM 7971 N N . GLY B 1 306 ? 24.725 -7.044 37.300 1.00 12.11 303 GLY B N 1
ATOM 7972 C CA . GLY B 1 306 ? 24.153 -6.383 36.139 1.00 13.10 303 GLY B CA 1
ATOM 7973 C C . GLY B 1 306 ? 23.213 -7.278 35.369 1.00 11.97 303 GLY B C 1
ATOM 7974 O O . GLY B 1 306 ? 23.326 -8.500 35.438 1.00 12.95 303 GLY B O 1
ATOM 7975 N N . PHE B 1 307 ? 22.284 -6.661 34.641 1.00 11.55 304 PHE B N 1
ATOM 7976 C CA . PHE B 1 307 ? 21.253 -7.380 33.905 1.00 11.26 304 PHE B CA 1
ATOM 7977 C C . PHE B 1 307 ? 20.890 -6.654 32.635 1.00 11.73 304 PHE B C 1
ATOM 7978 O O . PHE B 1 307 ? 21.048 -5.429 32.537 1.00 12.18 304 PHE B O 1
ATOM 7986 N N . TRP B 1 308 ? 20.374 -7.400 31.661 1.00 11.22 305 TRP B N 1
ATOM 7987 C CA . TRP B 1 308 ? 19.706 -6.783 30.519 1.00 12.16 305 TRP B CA 1
ATOM 7988 C C . TRP B 1 308 ? 18.313 -7.378 30.347 1.00 10.92 305 TRP B C 1
ATOM 7989 O O . TRP B 1 308 ? 18.148 -8.602 30.414 1.00 12.03 305 TRP B O 1
ATOM 8000 N N . ASN B 1 309 ? 17.315 -6.506 30.178 1.00 11.23 306 ASN B N 1
ATOM 8001 C CA . ASN B 1 309 ? 15.910 -6.908 30.021 1.00 10.74 306 ASN B CA 1
ATOM 8002 C C . ASN B 1 309 ? 15.520 -6.935 28.558 1.00 12.36 306 ASN B C 1
ATOM 8003 O O . ASN B 1 309 ? 15.699 -5.938 27.845 1.00 12.21 306 ASN B O 1
ATOM 8008 N N . ASP B 1 310 ? 14.967 -8.060 28.114 1.00 12.45 307 ASP B N 1
ATOM 8009 C CA . ASP B 1 310 ? 14.729 -8.263 26.685 1.00 14.38 307 ASP B CA 1
ATOM 8010 C C . ASP B 1 310 ? 13.306 -8.730 26.374 1.00 12.96 307 ASP B C 1
ATOM 8011 O O . ASP B 1 310 ? 12.569 -9.162 27.268 1.00 13.06 307 ASP B O 1
ATOM 8016 N N . MET B 1 311 ? 12.943 -8.652 25.094 1.00 12.64 308 MET B N 1
ATOM 8017 C CA . MET B 1 311 ? 11.663 -9.141 24.572 1.00 12.17 308 MET B CA 1
ATOM 8018 C C . MET B 1 311 ? 10.497 -8.440 25.238 1.00 11.23 308 MET B C 1
ATOM 8019 O O . MET B 1 311 ? 9.393 -8.991 25.326 1.00 12.20 308 MET B O 1
ATOM 8024 N N . ASN B 1 312 ? 10.743 -7.217 25.696 1.00 11.67 309 ASN B N 1
ATOM 8025 C CA . ASN B 1 312 ? 9.794 -6.547 26.580 1.00 11.42 309 ASN B CA 1
ATOM 8026 C C . ASN B 1 312 ? 8.965 -5.441 25.950 1.00 11.84 309 ASN B C 1
ATOM 8027 O O . ASN B 1 312 ? 8.481 -4.537 26.631 1.00 12.47 309 ASN B O 1
ATOM 8032 N N . GLU B 1 313 ? 8.747 -5.560 24.649 1.00 11.49 310 GLU B N 1
ATOM 8033 C CA . GLU B 1 313 ? 7.755 -4.737 23.964 1.00 11.15 310 GLU B CA 1
ATOM 8034 C C . GLU B 1 313 ? 6.297 -4.854 24.485 1.00 12.14 310 GLU B C 1
ATOM 8035 O O . GLU B 1 313 ? 5.611 -3.837 24.557 1.00 15.12 310 GLU B O 1
ATOM 8041 N N . PRO B 1 314 ? 5.806 -6.065 24.846 1.00 11.67 311 PRO B N 1
ATOM 8042 C CA . PRO B 1 314 ? 6.393 -7.413 24.836 1.00 13.44 311 PRO B CA 1
ATOM 8043 C C . PRO B 1 314 ? 6.302 -8.092 23.466 1.00 13.47 311 PRO B C 1
ATOM 8044 O O . PRO B 1 314 ? 5.307 -7.955 22.746 1.00 15.36 311 PRO B O 1
ATOM 8048 N N . ALA B 1 315 ? 7.353 -8.830 23.115 1.00 11.76 312 ALA B N 1
ATOM 8049 C CA . ALA B 1 315 ? 7.386 -9.621 21.887 1.00 10.66 312 ALA B CA 1
ATOM 8050 C C . ALA B 1 315 ? 6.505 -10.861 22.014 1.00 11.95 312 ALA B C 1
ATOM 8051 O O . ALA B 1 315 ? 6.471 -11.508 23.059 1.00 12.90 312 ALA B O 1
ATOM 8053 N N . ILE B 1 316 ? 5.800 -11.204 20.941 1.00 12.28 313 ILE B N 1
ATOM 8054 C CA . ILE B 1 316 ? 4.949 -12.385 20.914 1.00 13.22 313 ILE B CA 1
ATOM 8055 C C . ILE B 1 316 ? 5.187 -13.154 19.618 1.00 14.05 313 ILE B C 1
ATOM 8056 O O . ILE B 1 316 ? 4.974 -12.609 18.532 1.00 16.16 313 ILE B O 1
ATOM 8061 N N . PHE B 1 317 ? 5.636 -14.407 19.716 1.00 13.79 314 PHE B N 1
ATOM 8062 C CA . PHE B 1 317 ? 5.837 -15.221 18.510 1.00 13.06 314 PHE B CA 1
ATOM 8063 C C . PHE B 1 317 ? 4.481 -15.629 17.934 1.00 15.00 314 PHE B C 1
ATOM 8064 O O . PHE B 1 317 ? 4.287 -15.666 16.712 1.00 15.59 314 PHE B O 1
ATOM 8072 N N . TYR B 1 318 ? 3.561 -15.975 18.835 1.00 13.98 315 TYR B N 1
ATOM 8073 C CA . TYR B 1 318 ? 2.159 -16.216 18.527 1.00 13.79 315 TYR B CA 1
ATOM 8074 C C . TYR B 1 318 ? 1.416 -16.345 19.848 1.00 16.02 315 TYR B C 1
ATOM 8075 O O . TYR B 1 318 ? 2.036 -16.562 20.894 1.00 17.50 315 TYR B O 1
ATOM 8084 N N . SER B 1 319 ? 0.098 -16.186 19.805 1.00 15.40 316 SER B N 1
ATOM 8085 C CA . SER B 1 319 ? -0.747 -16.480 20.958 1.00 14.49 316 SER B CA 1
ATOM 8086 C C . SER B 1 319 ? -1.443 -17.813 20.697 1.00 15.89 316 SER B C 1
ATOM 8087 O O . SER B 1 319 ? -1.385 -18.338 19.585 1.00 15.48 316 SER B O 1
ATOM 8090 N N . SER B 1 320 ? -2.105 -18.373 21.703 1.00 15.23 317 SER B N 1
ATOM 8091 C CA . SER B 1 320 ? -2.867 -19.595 21.480 1.00 16.69 317 SER B CA 1
ATOM 8092 C C . SER B 1 320 ? -3.942 -19.343 20.430 1.00 17.57 317 SER B C 1
ATOM 8093 O O . SER B 1 320 ? -4.226 -20.200 19.593 1.00 19.70 317 SER B O 1
ATOM 8096 N N . GLU B 1 321 ? -4.516 -18.146 20.460 1.00 16.19 318 GLU B N 1
ATOM 8097 C CA . GLU B 1 321 ? -5.571 -17.784 19.525 1.00 18.48 318 GLU B CA 1
ATOM 8098 C C . GLU B 1 321 ? -5.020 -17.682 18.096 1.00 18.81 318 GLU B C 1
ATOM 8099 O O . GLU B 1 321 ? -5.586 -18.254 17.163 1.00 18.67 318 GLU B O 1
ATOM 8105 N N . GLY B 1 322 ? -3.914 -16.968 17.932 1.00 16.59 319 GLY B N 1
ATOM 8106 C CA . GLY B 1 322 ? -3.303 -16.830 16.619 1.00 15.74 319 GLY B CA 1
ATOM 8107 C C . GLY B 1 322 ? -2.835 -18.148 16.027 1.00 18.49 319 GLY B C 1
ATOM 8108 O O . GLY B 1 322 ? -2.995 -18.390 14.828 1.00 18.18 319 GLY B O 1
ATOM 8109 N N . LEU B 1 323 ? -2.259 -19.010 16.863 1.00 17.58 320 LEU B N 1
ATOM 8110 C CA . LEU B 1 323 ? -1.808 -20.323 16.401 1.00 17.54 320 LEU B CA 1
ATOM 8111 C C . LEU B 1 323 ? -2.978 -21.153 15.889 1.00 19.86 320 LEU B C 1
ATOM 8112 O O . LEU B 1 323 ? -2.881 -21.817 14.852 1.00 18.44 320 LEU B O 1
ATOM 8117 N N . ALA B 1 324 ? -4.088 -21.126 16.616 1.00 19.02 321 ALA B N 1
ATOM 8118 C CA . ALA B 1 324 ? -5.265 -21.864 16.182 1.00 19.48 321 ALA B CA 1
ATOM 8119 C C . ALA B 1 324 ? -5.768 -21.349 14.833 1.00 20.95 321 ALA B C 1
ATOM 8120 O O . ALA B 1 324 ? -6.166 -22.142 13.974 1.00 23.50 321 ALA B O 1
ATOM 8122 N N . GLU B 1 325 ? -5.733 -20.030 14.643 1.00 17.22 322 GLU B N 1
ATOM 8123 C CA . GLU B 1 325 ? -6.153 -19.432 13.372 1.00 21.18 322 GLU B CA 1
ATOM 8124 C C . GLU B 1 325 ? -5.224 -19.850 12.241 1.00 20.00 322 GLU B C 1
ATOM 8125 O O . GLU B 1 325 ? -5.679 -20.192 11.149 1.00 20.33 322 GLU B O 1
ATOM 8131 N N . ALA B 1 326 ? -3.922 -19.822 12.504 1.00 20.07 323 ALA B N 1
ATOM 8132 C CA . ALA B 1 326 ? -2.942 -20.196 11.484 1.00 20.84 323 ALA B CA 1
ATOM 8133 C C . ALA B 1 326 ? -3.110 -21.658 11.068 1.00 20.31 323 ALA B C 1
ATOM 8134 O O . ALA B 1 326 ? -3.023 -21.996 9.877 1.00 19.67 323 ALA B O 1
ATOM 8136 N N . LYS B 1 327 ? -3.366 -22.530 12.039 1.00 20.38 324 LYS B N 1
ATOM 8137 C CA . LYS B 1 327 ? -3.537 -23.948 11.738 1.00 22.13 324 LYS B CA 1
ATOM 8138 C C . LYS B 1 327 ? -4.815 -24.206 10.945 1.00 22.45 324 LYS B C 1
ATOM 8139 O O . LYS B 1 327 ? -4.838 -25.037 10.031 1.00 22.87 324 LYS B O 1
ATOM 8145 N N . GLU B 1 328 ? -5.878 -23.485 11.285 1.00 23.29 325 GLU B N 1
ATOM 8146 C CA . GLU B 1 328 ? -7.122 -23.587 10.530 1.00 24.51 325 GLU B CA 1
ATOM 8147 C C . GLU B 1 328 ? -6.907 -23.160 9.076 1.00 23.85 325 GLU B C 1
ATOM 8148 O O . GLU B 1 328 ? -7.365 -23.838 8.149 1.00 24.62 325 GLU B O 1
ATOM 8154 N N . PHE B 1 329 ? -6.195 -22.050 8.888 1.00 22.00 326 PHE B N 1
ATOM 8155 C CA . PHE B 1 329 ? -5.894 -21.534 7.554 1.00 21.93 326 PHE B CA 1
ATOM 8156 C C . PHE B 1 329 ? -5.027 -22.530 6.784 1.00 24.95 326 PHE B C 1
ATOM 8157 O O . PHE B 1 329 ? -5.276 -22.811 5.609 1.00 22.69 326 PHE B O 1
ATOM 8165 N N . ALA B 1 330 ? -4.009 -23.064 7.454 1.00 21.51 327 ALA B N 1
ATOM 8166 C CA . ALA B 1 330 ? -3.121 -24.061 6.853 1.00 21.40 327 ALA B CA 1
ATOM 8167 C C . ALA B 1 330 ? -3.873 -25.302 6.368 1.00 23.30 327 ALA B C 1
ATOM 8168 O O . ALA B 1 330 ? -3.570 -25.843 5.304 1.00 22.46 327 ALA B O 1
ATOM 8170 N N . GLY B 1 331 ? -4.841 -25.764 7.151 1.00 21.26 328 GLY B N 1
ATOM 8171 C CA . GLY B 1 331 ? -5.628 -26.922 6.757 1.00 23.63 328 GLY B CA 1
ATOM 8172 C C . GLY B 1 331 ? -6.422 -26.683 5.489 1.00 26.30 328 GLY B C 1
ATOM 8173 O O . GLY B 1 331 ? -6.588 -27.590 4.667 1.00 27.13 328 GLY B O 1
ATOM 8174 N N . GLU B 1 332 ? -6.910 -25.456 5.325 1.00 25.09 329 GLU B N 1
ATOM 8175 C CA . GLU B 1 332 ? -7.660 -25.084 4.130 1.00 27.54 329 GLU B CA 1
ATOM 8176 C C . GLU B 1 332 ? -6.721 -24.994 2.926 1.00 28.38 329 GLU B C 1
ATOM 8177 O O . GLU B 1 332 ? -7.052 -25.439 1.827 1.00 28.44 329 GLU B O 1
ATOM 8181 N N . PHE B 1 333 ? -5.546 -24.417 3.145 1.00 24.96 330 PHE B N 1
ATOM 8182 C CA . PHE B 1 333 ? -4.526 -24.332 2.107 1.00 25.21 330 PHE B CA 1
ATOM 8183 C C . PHE B 1 333 ? -4.125 -25.726 1.632 1.00 27.30 330 PHE B C 1
ATOM 8184 O O . PHE B 1 333 ? -4.019 -25.987 0.433 1.00 25.96 330 PHE B O 1
ATOM 8192 N N . ALA B 1 334 ? -3.922 -26.623 2.590 1.00 24.66 331 ALA B N 1
ATOM 8193 C CA . ALA B 1 334 ? -3.492 -27.985 2.311 1.00 24.64 331 ALA B CA 1
ATOM 8194 C C . ALA B 1 334 ? -4.479 -28.710 1.408 1.00 26.23 331 ALA B C 1
ATOM 8195 O O . ALA B 1 334 ? -4.078 -29.483 0.540 1.00 29.59 331 ALA B O 1
ATOM 8197 N N . LYS B 1 335 ? -5.768 -28.461 1.622 1.00 28.69 332 LYS B N 1
ATOM 8198 C CA . LYS B 1 335 ? -6.818 -29.172 0.888 1.00 30.30 332 LYS B CA 1
ATOM 8199 C C . LYS B 1 335 ? -7.228 -28.479 -0.418 1.00 34.92 332 LYS B C 1
ATOM 8200 O O . LYS B 1 335 ? -7.939 -29.065 -1.239 1.00 37.75 332 LYS B O 1
ATOM 8204 N N . ASP B 1 336 ? -6.778 -27.239 -0.605 1.00 30.73 333 ASP B N 1
ATOM 8205 C CA . ASP B 1 336 ? -7.083 -26.472 -1.813 1.00 36.73 333 ASP B CA 1
ATOM 8206 C C . ASP B 1 336 ? -6.514 -27.139 -3.064 1.00 34.09 333 ASP B C 1
ATOM 8207 O O . ASP B 1 336 ? -5.327 -27.466 -3.112 1.00 33.69 333 ASP B O 1
ATOM 8212 N N . THR B 1 337 ? -7.360 -27.334 -4.075 1.00 39.39 334 THR B N 1
ATOM 8213 C CA . THR B 1 337 ? -6.919 -27.912 -5.346 1.00 41.57 334 THR B CA 1
ATOM 8214 C C . THR B 1 337 ? -7.185 -26.999 -6.544 1.00 49.18 334 THR B C 1
ATOM 8215 O O . THR B 1 337 ? -6.826 -27.333 -7.674 1.00 53.61 334 THR B O 1
ATOM 8219 N N . GLU B 1 338 ? -7.808 -25.850 -6.298 1.00 51.91 335 GLU B N 1
ATOM 8220 C CA . GLU B 1 338 ? -8.218 -24.961 -7.383 1.00 54.04 335 GLU B CA 1
ATOM 8221 C C . GLU B 1 338 ? -7.528 -23.604 -7.352 1.00 54.97 335 GLU B C 1
ATOM 8222 O O . GLU B 1 338 ? -7.983 -22.657 -7.997 1.00 60.38 335 GLU B O 1
ATOM 8228 N N . GLY B 1 339 ? -6.436 -23.508 -6.601 1.00 47.64 336 GLY B N 1
ATOM 8229 C CA . GLY B 1 339 ? -5.689 -22.267 -6.509 1.00 43.89 336 GLY B CA 1
ATOM 8230 C C . GLY B 1 339 ? -6.506 -21.128 -5.927 1.00 43.13 336 GLY B C 1
ATOM 8231 O O . GLY B 1 339 ? -6.283 -19.962 -6.255 1.00 48.11 336 GLY B O 1
ATOM 8232 N N . LYS B 1 340 ? -7.466 -21.465 -5.071 1.00 39.84 337 LYS B N 1
ATOM 8233 C CA . LYS B 1 340 ? -8.254 -20.454 -4.384 1.00 37.11 337 LYS B CA 1
ATOM 8234 C C . LYS B 1 340 ? -7.366 -19.763 -3.362 1.00 39.45 337 LYS B C 1
ATOM 8235 O O . LYS B 1 340 ? -7.386 -18.538 -3.226 1.00 44.49 337 LYS B O 1
ATOM 8237 N N . ILE B 1 341 ? -6.570 -20.565 -2.661 1.00 36.66 338 ILE B N 1
ATOM 8238 C CA . ILE B 1 341 ? -5.679 -20.062 -1.621 1.00 28.34 338 ILE B CA 1
ATOM 8239 C C . ILE B 1 341 ? -4.229 -20.144 -2.076 1.00 25.36 338 ILE B C 1
ATOM 8240 O O . ILE B 1 341 ? -3.652 -21.231 -2.168 1.00 30.71 338 ILE B O 1
ATOM 8245 N N . HIS B 1 342 ? -3.651 -18.983 -2.362 1.00 25.92 339 HIS B N 1
ATOM 8246 C CA . HIS B 1 342 ? -2.297 -18.903 -2.878 1.00 24.67 339 HIS B CA 1
ATOM 8247 C C . HIS B 1 342 ? -1.278 -19.010 -1.749 1.00 23.17 339 HIS B C 1
ATOM 8248 O O . HIS B 1 342 ? -1.562 -18.633 -0.611 1.00 25.12 339 HIS B O 1
ATOM 8255 N N . PRO B 1 343 ? -0.081 -19.530 -2.060 1.00 21.59 340 PRO B N 1
ATOM 8256 C CA . PRO B 1 343 ? 1.015 -19.635 -1.091 1.00 21.32 340 PRO B CA 1
ATOM 8257 C C . PRO B 1 343 ? 1.324 -18.327 -0.366 1.00 22.09 340 PRO B C 1
ATOM 8258 O O . PRO B 1 343 ? 1.617 -18.347 0.829 1.00 22.14 340 PRO B O 1
ATOM 8262 N N . TRP B 1 344 ? 1.290 -17.201 -1.071 1.00 22.98 341 TRP B N 1
ATOM 8263 C CA . TRP B 1 344 ? 1.584 -15.931 -0.405 1.00 27.12 341 TRP B CA 1
ATOM 8264 C C . TRP B 1 344 ? 0.534 -15.535 0.632 1.00 22.20 341 TRP B C 1
ATOM 8265 O O . TRP B 1 344 ? 0.842 -14.798 1.561 1.00 22.70 341 TRP B O 1
ATOM 8276 N N . ALA B 1 345 ? -0.695 -16.013 0.469 1.00 20.18 342 ALA B N 1
ATOM 8277 C CA . ALA B 1 345 ? -1.725 -15.792 1.486 1.00 22.60 342 ALA B CA 1
ATOM 8278 C C . ALA B 1 345 ? -1.414 -16.635 2.719 1.00 23.45 342 ALA B C 1
ATOM 8279 O O . ALA B 1 345 ? -1.616 -16.203 3.858 1.00 22.30 342 ALA B O 1
ATOM 8281 N N . MET B 1 346 ? -0.927 -17.849 2.487 1.00 21.42 343 MET B N 1
ATOM 8282 C CA . MET B 1 346 ? -0.487 -18.710 3.577 1.00 20.38 343 MET B CA 1
ATOM 8283 C C . MET B 1 346 ? 0.665 -18.075 4.354 1.00 22.24 343 MET B C 1
ATOM 8284 O O . MET B 1 346 ? 0.645 -18.031 5.587 1.00 23.51 343 MET B O 1
ATOM 8289 N N A GLN B 1 347 ? 1.657 -17.572 3.627 0.58 20.27 344 GLN B N 1
ATOM 8290 N N B GLN B 1 347 ? 1.683 -17.579 3.654 0.42 20.38 344 GLN B N 1
ATOM 8291 C CA A GLN B 1 347 ? 2.803 -16.938 4.259 0.58 21.77 344 GLN B CA 1
ATOM 8292 C CA B GLN B 1 347 ? 2.802 -16.975 4.377 0.42 21.69 344 GLN B CA 1
ATOM 8293 C C A GLN B 1 347 ? 2.412 -15.667 5.011 0.58 20.72 344 GLN B C 1
ATOM 8294 C C 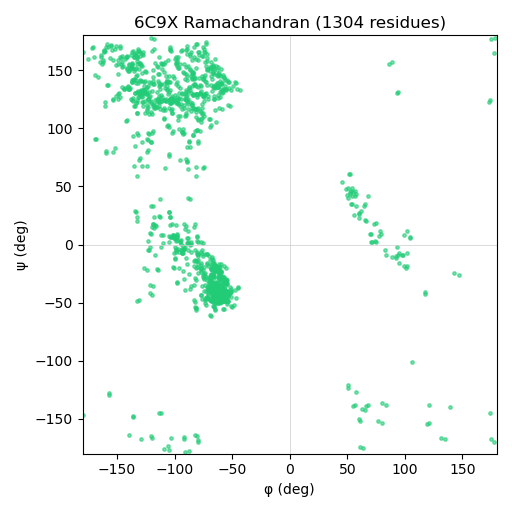B GLN B 1 347 ? 2.446 -15.627 5.015 0.42 20.69 344 GLN B C 1
ATOM 8295 O O A GLN B 1 347 ? 2.929 -15.385 6.089 0.58 20.57 344 GLN B O 1
ATOM 8296 O O B GLN B 1 347 ? 3.018 -15.257 6.038 0.42 22.04 344 GLN B O 1
ATOM 8307 N N . ALA B 1 348 ? 1.482 -14.915 4.437 1.00 22.66 345 ALA B N 1
ATOM 8308 C CA . ALA B 1 348 ? 1.000 -13.679 5.053 1.00 23.16 345 ALA B CA 1
ATOM 8309 C C . ALA B 1 348 ? 0.339 -13.970 6.397 1.00 20.52 345 ALA B C 1
ATOM 8310 O O . ALA B 1 348 ? 0.531 -13.224 7.361 1.00 20.00 345 ALA B O 1
ATOM 8312 N N . LYS B 1 349 ? -0.437 -15.048 6.456 1.00 19.12 346 LYS B N 1
ATOM 8313 C CA . LYS B 1 349 ? -1.075 -15.433 7.712 1.00 18.69 346 LYS B CA 1
ATOM 8314 C C . LYS B 1 349 ? -0.020 -15.816 8.742 1.00 19.80 346 LYS B C 1
ATOM 8315 O O . LYS B 1 349 ? -0.113 -15.427 9.908 1.00 19.79 346 LYS B O 1
ATOM 8321 N N . MET B 1 350 ? 1.003 -16.548 8.313 1.00 18.25 347 MET B N 1
ATOM 8322 C CA . MET B 1 350 ? 2.074 -16.939 9.232 1.00 18.11 347 MET B CA 1
ATOM 8323 C C . MET B 1 350 ? 2.797 -15.725 9.810 1.00 20.57 347 MET B C 1
ATOM 8324 O O . MET B 1 350 ? 3.152 -15.692 10.992 1.00 22.07 347 MET B O 1
ATOM 8329 N N . LYS B 1 351 ? 3.019 -14.712 8.984 1.00 18.31 348 LYS B N 1
ATOM 8330 C CA . LYS B 1 351 ? 3.675 -13.511 9.474 1.00 19.33 348 LYS B CA 1
ATOM 8331 C C . LYS B 1 351 ? 2.731 -12.677 10.329 1.00 18.58 348 LYS B C 1
ATOM 8332 O O . LYS B 1 351 ? 3.170 -11.971 11.236 1.00 21.59 348 LYS B O 1
ATOM 8338 N N . ASP B 1 352 ? 1.436 -12.776 10.050 1.00 17.44 349 ASP B N 1
ATOM 8339 C CA . ASP B 1 352 ? 0.448 -11.957 10.748 1.00 18.65 349 ASP B CA 1
ATOM 8340 C C . ASP B 1 352 ? 0.316 -12.344 12.217 1.00 21.63 349 ASP B C 1
ATOM 8341 O O . ASP B 1 352 ? -0.064 -11.514 13.044 1.00 20.64 349 ASP B O 1
ATOM 8346 N N . ILE B 1 353 ? 0.619 -13.594 12.558 1.00 19.56 350 ILE B N 1
ATOM 8347 C CA . ILE B 1 353 ? 0.444 -14.023 13.952 1.00 16.67 350 ILE B CA 1
ATOM 8348 C C . ILE B 1 353 ? 1.598 -13.600 14.861 1.00 16.57 350 ILE B C 1
ATOM 8349 O O . ILE B 1 353 ? 1.533 -13.777 16.078 1.00 16.03 350 ILE B O 1
ATOM 8354 N N . VAL B 1 354 ? 2.649 -13.035 14.271 1.00 16.49 351 VAL B N 1
ATOM 8355 C CA . VAL B 1 354 ? 3.839 -12.662 15.024 1.00 14.74 351 VAL B CA 1
ATOM 8356 C C . VAL B 1 354 ? 3.726 -11.181 15.392 1.00 15.83 351 VAL B C 1
ATOM 8357 O O . VAL B 1 354 ? 3.518 -10.340 14.511 1.00 18.30 351 VAL B O 1
ATOM 8361 N N . ASN B 1 355 ? 3.855 -10.863 16.681 1.00 14.58 352 ASN B N 1
ATOM 8362 C CA . ASN B 1 355 ? 3.743 -9.476 17.151 1.00 13.60 352 ASN B CA 1
ATOM 8363 C C . ASN B 1 355 ? 2.479 -8.801 16.622 1.00 17.51 352 ASN B C 1
ATOM 8364 O O . ASN B 1 355 ? 2.517 -7.679 16.104 1.00 19.35 352 ASN B O 1
ATOM 8369 N N . SER B 1 356 ? 1.363 -9.507 16.765 1.00 15.16 353 SER B N 1
ATOM 8370 C CA . SER B 1 356 ? 0.111 -9.135 16.124 1.00 14.62 353 SER B CA 1
ATOM 8371 C C . SER B 1 356 ? -0.619 -8.053 16.903 1.00 15.06 353 SER B C 1
ATOM 8372 O O . SER B 1 356 ? -0.837 -8.198 18.109 1.00 16.30 353 SER B O 1
ATOM 8375 N N . PRO B 1 357 ? -1.032 -6.977 16.210 1.00 16.15 354 PRO B N 1
ATOM 8376 C CA . PRO B 1 357 ? -1.875 -5.954 16.839 1.00 17.36 354 PRO B CA 1
ATOM 8377 C C . PRO B 1 357 ? -3.106 -6.544 17.525 1.00 19.55 354 PRO B C 1
ATOM 8378 O O . PRO B 1 357 ? -3.501 -6.043 18.582 1.00 19.72 354 PRO B O 1
ATOM 8382 N N . GLU B 1 358 ? -3.704 -7.585 16.942 1.00 17.12 355 GLU B N 1
ATOM 8383 C CA . GLU B 1 358 ? -4.863 -8.234 17.542 1.00 17.47 355 GLU B CA 1
ATOM 8384 C C . GLU B 1 358 ? -4.529 -8.884 18.885 1.00 18.63 355 GLU B C 1
ATOM 8385 O O . GLU B 1 358 ? -5.359 -8.904 19.791 1.00 18.23 355 GLU B O 1
ATOM 8388 N N . ASP B 1 359 ? -3.316 -9.413 19.026 1.00 15.18 356 ASP B N 1
ATOM 8389 C CA . ASP B 1 359 ? -2.933 -10.021 20.302 1.00 16.56 356 ASP B CA 1
ATOM 8390 C C . ASP B 1 359 ? -2.792 -8.988 21.406 1.00 13.50 356 ASP B C 1
ATOM 8391 O O . ASP B 1 359 ? -3.110 -9.254 22.560 1.00 15.37 356 ASP B O 1
ATOM 8396 N N . TYR B 1 360 ? -2.305 -7.805 21.052 1.00 12.67 357 TYR B N 1
ATOM 8397 C CA . TYR B 1 360 ? -2.139 -6.760 22.043 1.00 15.91 357 TYR B CA 1
ATOM 8398 C C . TYR B 1 360 ? -3.491 -6.261 22.551 1.00 15.56 357 TYR B C 1
ATOM 8399 O O . TYR B 1 360 ? -3.559 -5.587 23.581 1.00 17.27 357 TYR B O 1
ATOM 8408 N N . LYS B 1 361 ? -4.570 -6.631 21.860 1.00 15.05 358 LYS B N 1
ATOM 8409 C CA . LYS B 1 361 ? -5.925 -6.350 22.330 1.00 16.18 358 LYS B CA 1
ATOM 8410 C C . LYS B 1 361 ? -6.554 -7.521 23.091 1.00 16.46 358 LYS B C 1
ATOM 8411 O O . LYS B 1 361 ? -7.705 -7.433 23.527 1.00 17.97 358 LYS B O 1
ATOM 8417 N N . ARG B 1 362 ? -5.793 -8.598 23.281 1.00 13.84 359 ARG B N 1
ATOM 8418 C CA . ARG B 1 362 ? -6.331 -9.803 23.921 1.00 13.85 359 ARG B CA 1
ATOM 8419 C C . ARG B 1 362 ? -5.995 -9.939 25.403 1.00 14.15 359 ARG B C 1
ATOM 8420 O O . ARG B 1 362 ? -6.492 -10.845 26.072 1.00 15.85 359 ARG B O 1
ATOM 8428 N N . PHE B 1 363 ? -5.155 -9.054 25.924 1.00 14.21 360 PHE B N 1
ATOM 8429 C CA . PHE B 1 363 ? -4.826 -9.113 27.345 1.00 14.81 360 PHE B CA 1
ATOM 8430 C C . PHE B 1 363 ? -4.880 -7.754 28.021 1.00 14.25 360 PHE B C 1
ATOM 8431 O O . PHE B 1 363 ? -4.917 -6.721 27.356 1.00 13.46 360 PHE B O 1
ATOM 8439 N N . TYR B 1 364 ? -4.920 -7.785 29.351 1.00 12.50 361 TYR B N 1
ATOM 8440 C CA . TYR B 1 364 ? -5.259 -6.629 30.170 1.00 12.15 361 TYR B CA 1
ATOM 8441 C C . TYR B 1 364 ? -4.275 -6.457 31.301 1.00 15.35 361 TYR B C 1
ATOM 8442 O O . TYR B 1 364 ? -3.626 -7.418 31.743 1.00 15.73 361 TYR B O 1
ATOM 8451 N N . HIS B 1 365 ? -4.167 -5.216 31.764 1.00 11.58 362 HIS B N 1
ATOM 8452 C CA . HIS B 1 365 ? -3.429 -4.921 32.978 1.00 11.88 362 HIS B CA 1
ATOM 8453 C C . HIS B 1 365 ? -4.406 -4.574 34.083 1.00 12.87 362 HIS B C 1
ATOM 8454 O O . HIS B 1 365 ? -5.456 -3.966 33.844 1.00 15.68 362 HIS B O 1
ATOM 8461 N N . ASN B 1 366 ? -4.050 -4.968 35.296 1.00 11.96 363 ASN B N 1
ATOM 8462 C CA . ASN B 1 366 ? -4.831 -4.643 36.477 1.00 12.53 363 ASN B CA 1
ATOM 8463 C C . ASN B 1 366 ? -4.118 -3.503 37.178 1.00 14.33 363 ASN B C 1
ATOM 8464 O O . ASN B 1 366 ? -3.166 -3.711 37.935 1.00 13.96 363 ASN B O 1
ATOM 8469 N N . VAL B 1 367 ? -4.568 -2.283 36.905 1.00 12.02 364 VAL B N 1
ATOM 8470 C CA . VAL B 1 367 ? -3.876 -1.102 37.401 1.00 13.38 364 VAL B CA 1
ATOM 8471 C C . VAL B 1 367 ? -4.619 -0.570 38.618 1.00 15.69 364 VAL B C 1
ATOM 8472 O O . VAL B 1 367 ? -5.632 0.125 38.490 1.00 14.87 364 VAL B O 1
ATOM 8476 N N . ASN B 1 368 ? -4.126 -0.937 39.799 1.00 15.25 365 ASN B N 1
ATOM 8477 C CA . ASN B 1 368 ? -4.766 -0.560 41.058 1.00 17.08 365 ASN B CA 1
ATOM 8478 C C . ASN B 1 368 ? -6.241 -0.959 41.100 1.00 16.89 365 ASN B C 1
ATOM 8479 O O . ASN B 1 368 ? -7.075 -0.249 41.673 1.00 17.15 365 ASN B O 1
ATOM 8484 N N . GLY B 1 369 ? -6.561 -2.098 40.488 1.00 15.55 366 GLY B N 1
ATOM 8485 C CA . GLY B 1 369 ? -7.914 -2.619 40.490 1.00 15.99 366 GLY B CA 1
ATOM 8486 C C . GLY B 1 369 ? -8.684 -2.382 39.203 1.00 15.82 366 GLY B C 1
ATOM 8487 O O . GLY B 1 369 ? -9.703 -3.029 38.953 1.00 17.95 366 GLY B O 1
ATOM 8488 N N . LYS B 1 370 ? -8.208 -1.437 38.399 1.00 14.89 367 LYS B N 1
ATOM 8489 C CA . LYS B 1 370 ? -8.883 -1.089 37.151 1.00 15.52 367 LYS B CA 1
ATOM 8490 C C . LYS B 1 370 ? -8.299 -1.857 35.972 1.00 12.56 367 LYS B C 1
ATOM 8491 O O . LYS B 1 370 ? -7.098 -1.809 35.729 1.00 16.01 367 LYS B O 1
ATOM 8497 N N . LYS B 1 371 ? -9.153 -2.564 35.240 1.00 13.83 368 LYS B N 1
ATOM 8498 C CA . LYS B 1 371 ? -8.685 -3.325 34.082 1.00 16.17 368 LYS B CA 1
ATOM 8499 C C . LYS B 1 371 ? -8.511 -2.429 32.860 1.00 15.73 368 LYS B C 1
ATOM 8500 O O . LYS B 1 371 ? -9.424 -1.686 32.472 1.00 19.83 368 LYS B O 1
ATOM 8506 N N . ILE B 1 372 ? -7.323 -2.488 32.270 1.00 13.66 369 ILE B N 1
ATOM 8507 C CA . ILE B 1 372 ? -7.016 -1.687 31.094 1.00 13.81 369 ILE B CA 1
ATOM 8508 C C . ILE B 1 372 ? -6.465 -2.587 29.996 1.00 12.36 369 ILE B C 1
ATOM 8509 O O . ILE B 1 372 ? -5.529 -3.363 30.220 1.00 13.61 369 ILE B O 1
ATOM 8514 N N . ARG B 1 373 ? -7.054 -2.486 28.807 1.00 12.44 370 ARG B N 1
ATOM 8515 C CA . ARG B 1 373 ? -6.620 -3.318 27.688 1.00 11.80 370 ARG B CA 1
ATOM 8516 C C . ARG B 1 373 ? -5.199 -2.929 27.292 1.00 12.40 370 ARG B C 1
ATOM 8517 O O . ARG B 1 373 ? -4.858 -1.744 27.212 1.00 12.24 370 ARG B O 1
ATOM 8525 N N . HIS B 1 374 ? -4.365 -3.934 27.037 1.00 11.48 371 HIS B N 1
ATOM 8526 C CA . HIS B 1 374 ? -2.943 -3.691 26.891 1.00 11.63 371 HIS B CA 1
ATOM 8527 C C . HIS B 1 374 ? -2.581 -2.706 25.771 1.00 10.75 371 HIS B C 1
ATOM 8528 O O . HIS B 1 374 ? -1.663 -1.897 25.937 1.00 11.91 371 HIS B O 1
ATOM 8535 N N . ASP B 1 375 ? -3.290 -2.756 24.646 1.00 11.50 372 ASP B N 1
ATOM 8536 C CA . ASP B 1 375 ? -2.954 -1.864 23.531 1.00 11.98 372 ASP B CA 1
ATOM 8537 C C . ASP B 1 375 ? -3.048 -0.396 23.940 1.00 12.57 372 ASP B C 1
ATOM 8538 O O . ASP B 1 375 ? -2.304 0.442 23.435 1.00 13.98 372 ASP B O 1
ATOM 8543 N N . LYS B 1 376 ? -3.927 -0.090 24.891 1.00 12.89 373 LYS B N 1
ATOM 8544 C CA . LYS B 1 376 ? -4.096 1.295 25.343 1.00 13.07 373 LYS B CA 1
ATOM 8545 C C . LYS B 1 376 ? -2.868 1.840 26.060 1.00 12.60 373 LYS B C 1
ATOM 8546 O O . LYS B 1 376 ? -2.692 3.063 26.170 1.00 14.95 373 LYS B O 1
ATOM 8552 N N . VAL B 1 377 ? -2.032 0.936 26.573 1.00 11.01 374 VAL B N 1
ATOM 8553 C CA . VAL B 1 377 ? -0.853 1.318 27.347 1.00 10.80 374 VAL B CA 1
ATOM 8554 C C . VAL B 1 377 ? 0.366 0.519 26.902 1.00 9.99 374 VAL B C 1
ATOM 8555 O O . VAL B 1 377 ? 1.304 0.318 27.670 1.00 11.27 374 VAL B O 1
ATOM 8559 N N . HIS B 1 378 ? 0.365 0.114 25.637 1.00 11.27 375 HIS B N 1
ATOM 8560 C CA . HIS B 1 378 ? 1.360 -0.824 25.129 1.00 10.54 375 HIS B CA 1
ATOM 8561 C C . HIS B 1 378 ? 2.796 -0.358 25.355 1.00 9.66 375 HIS B C 1
ATOM 8562 O O . HIS B 1 378 ? 3.680 -1.150 25.713 1.00 10.94 375 HIS B O 1
ATOM 8569 N N . ASN B 1 379 ? 3.033 0.931 25.151 1.00 11.21 376 ASN B N 1
ATOM 8570 C CA . ASN B 1 379 ? 4.402 1.439 25.186 1.00 10.14 376 ASN B CA 1
ATOM 8571 C C . ASN B 1 379 ? 5.002 1.566 26.583 1.00 10.67 376 ASN B C 1
ATOM 8572 O O . ASN B 1 379 ? 6.152 1.982 26.732 1.00 11.06 376 ASN B O 1
ATOM 8577 N N . LEU B 1 380 ? 4.237 1.175 27.599 1.00 10.68 377 LEU B N 1
ATOM 8578 C CA . LEU B 1 380 ? 4.692 1.265 28.977 1.00 10.77 377 LEU B CA 1
ATOM 8579 C C . LEU B 1 380 ? 5.233 -0.056 29.518 1.00 10.93 377 LEU B C 1
ATOM 8580 O O . LEU B 1 380 ? 5.751 -0.096 30.637 1.00 10.57 377 LEU B O 1
ATOM 8585 N N . PHE B 1 381 ? 5.134 -1.130 28.734 1.00 10.31 378 PHE B N 1
ATOM 8586 C CA . PHE B 1 381 ? 5.465 -2.461 29.251 1.00 10.14 378 PHE B CA 1
ATOM 8587 C C . PHE B 1 381 ? 6.939 -2.608 29.618 1.00 10.35 378 PHE B C 1
ATOM 8588 O O . PHE B 1 381 ? 7.265 -2.940 30.750 1.00 11.30 378 PHE B O 1
ATOM 8596 N N . GLY B 1 382 ? 7.832 -2.355 28.666 1.00 10.67 379 GLY B N 1
ATOM 8597 C CA . GLY B 1 382 ? 9.255 -2.528 28.921 1.00 11.22 379 GLY B CA 1
ATOM 8598 C C . GLY B 1 382 ? 9.755 -1.558 29.975 1.00 11.52 379 GLY B C 1
ATOM 8599 O O . GLY B 1 382 ? 10.563 -1.906 30.841 1.00 11.38 379 GLY B O 1
ATOM 8600 N N . TYR B 1 383 ? 9.265 -0.326 29.880 1.00 11.27 380 TYR B N 1
ATOM 8601 C CA . TYR B 1 383 ? 9.485 0.697 30.893 1.00 10.07 380 TYR B CA 1
ATOM 8602 C C . TYR B 1 383 ? 9.199 0.144 32.288 1.00 10.00 380 TYR B C 1
ATOM 8603 O O . TYR B 1 383 ? 10.047 0.227 33.187 1.00 11.53 380 TYR B O 1
ATOM 8612 N N . ASN B 1 384 ? 8.026 -0.448 32.474 1.00 10.31 381 ASN B N 1
ATOM 8613 C CA . ASN B 1 384 ? 7.650 -0.894 33.803 1.00 10.09 381 ASN B CA 1
ATOM 8614 C C . ASN B 1 384 ? 8.351 -2.166 34.277 1.00 11.18 381 ASN B C 1
ATOM 8615 O O . ASN B 1 384 ? 8.568 -2.343 35.473 1.00 11.17 381 ASN B O 1
ATOM 8620 N N . MET B 1 385 ? 8.745 -3.025 33.343 1.00 11.63 382 MET B N 1
ATOM 8621 C CA . MET B 1 385 ? 9.591 -4.158 33.689 1.00 11.89 382 MET B CA 1
ATOM 8622 C C . MET B 1 385 ? 10.916 -3.679 34.272 1.00 9.93 382 MET B C 1
ATOM 8623 O O . MET B 1 385 ? 11.415 -4.218 35.263 1.00 12.69 382 MET B O 1
ATOM 8628 N N . THR B 1 386 ? 11.494 -2.665 33.640 1.00 10.65 383 THR B N 1
ATOM 8629 C CA . THR B 1 386 ? 12.779 -2.141 34.087 1.00 10.35 383 THR B CA 1
ATOM 8630 C C . THR B 1 386 ? 12.657 -1.318 35.372 1.00 9.99 383 THR B C 1
ATOM 8631 O O . THR B 1 386 ? 13.531 -1.378 36.240 1.00 12.79 383 THR B O 1
ATOM 8635 N N . ARG B 1 387 ? 11.547 -0.595 35.518 1.00 10.10 384 ARG B N 1
ATOM 8636 C CA . ARG B 1 387 ? 11.216 0.047 36.784 1.00 11.65 384 ARG B CA 1
ATOM 8637 C C . ARG B 1 387 ? 11.109 -0.989 37.903 1.00 11.56 384 ARG B C 1
ATOM 8638 O O . ARG B 1 387 ? 11.590 -0.762 39.017 1.00 13.64 384 ARG B O 1
ATOM 8646 N N . ALA B 1 388 ? 10.478 -2.131 37.616 1.00 11.81 385 ALA B N 1
ATOM 8647 C CA . ALA B 1 388 ? 10.350 -3.202 38.601 1.00 13.72 385 ALA B CA 1
ATOM 8648 C C . ALA B 1 388 ? 11.717 -3.649 39.103 1.00 14.24 385 ALA B C 1
ATOM 8649 O O . ALA B 1 388 ? 11.939 -3.772 40.311 1.00 14.08 385 ALA B O 1
ATOM 8651 N N . ALA B 1 389 ? 12.633 -3.900 38.177 1.00 12.80 386 ALA B N 1
ATOM 8652 C CA . ALA B 1 389 ? 13.989 -4.271 38.555 1.00 13.08 386 ALA B CA 1
ATOM 8653 C C . ALA B 1 389 ? 14.671 -3.154 39.349 1.00 14.64 386 ALA B C 1
ATOM 8654 O O . ALA B 1 389 ? 15.247 -3.404 40.411 1.00 15.22 386 ALA B O 1
ATOM 8656 N N . GLY B 1 390 ? 14.615 -1.929 38.833 1.00 14.30 387 GLY B N 1
ATOM 8657 C CA . GLY B 1 390 ? 15.298 -0.810 39.463 1.00 13.38 387 GLY B CA 1
ATOM 8658 C C . GLY B 1 390 ? 14.839 -0.573 40.890 1.00 14.79 387 GLY B C 1
ATOM 8659 O O . GLY B 1 390 ? 15.652 -0.338 41.789 1.00 15.68 387 GLY B O 1
ATOM 8660 N N . GLU B 1 391 ? 13.535 -0.657 41.119 1.00 14.79 388 GLU B N 1
ATOM 8661 C CA . GLU B 1 391 ? 13.022 -0.450 42.470 1.00 14.13 388 GLU B CA 1
ATOM 8662 C C . GLU B 1 391 ? 13.402 -1.592 43.406 1.00 16.56 388 GLU B C 1
ATOM 8663 O O . GLU B 1 391 ? 13.620 -1.388 44.599 1.00 17.45 388 GLU B O 1
ATOM 8669 N N . ALA B 1 392 ? 13.477 -2.803 42.871 1.00 14.16 389 ALA B N 1
ATOM 8670 C CA . ALA B 1 392 ? 13.988 -3.930 43.648 1.00 13.57 389 ALA B CA 1
ATOM 8671 C C . ALA B 1 392 ? 15.445 -3.719 44.074 1.00 15.25 389 ALA B C 1
ATOM 8672 O O . ALA B 1 392 ? 15.817 -4.044 45.204 1.00 17.63 389 ALA B O 1
ATOM 8674 N N . PHE B 1 393 ? 16.268 -3.174 43.183 1.00 14.14 390 PHE B N 1
ATOM 8675 C CA . PHE B 1 393 ? 17.667 -2.923 43.531 1.00 14.61 390 PHE B CA 1
ATOM 8676 C C . PHE B 1 393 ? 17.744 -1.942 44.699 1.00 17.00 390 PHE B C 1
ATOM 8677 O O . PHE B 1 393 ? 18.567 -2.097 45.607 1.00 17.99 390 PHE B O 1
ATOM 8685 N N . GLU B 1 394 ? 16.885 -0.929 44.665 1.00 16.72 391 GLU B N 1
ATOM 8686 C CA . GLU B 1 394 ? 16.837 0.072 45.729 1.00 16.75 391 GLU B CA 1
ATOM 8687 C C . GLU B 1 394 ? 16.420 -0.516 47.070 1.00 19.49 391 GLU B C 1
ATOM 8688 O O . GLU B 1 394 ? 16.880 -0.066 48.124 1.00 21.21 391 GLU B O 1
ATOM 8694 N N . ARG B 1 395 ? 15.548 -1.518 47.044 1.00 17.16 392 ARG B N 1
ATOM 8695 C CA . ARG B 1 395 ? 15.147 -2.180 48.283 1.00 18.64 392 ARG B CA 1
ATOM 8696 C C . ARG B 1 395 ? 16.262 -3.018 48.907 1.00 21.62 392 ARG B C 1
ATOM 8697 O O . ARG B 1 395 ? 16.412 -3.039 50.126 1.00 23.51 392 ARG B O 1
ATOM 8705 N N . ILE B 1 396 ? 17.053 -3.706 48.091 1.00 19.74 393 ILE B N 1
ATOM 8706 C CA . ILE B 1 396 ? 18.052 -4.602 48.674 1.00 22.52 393 ILE B CA 1
ATOM 8707 C C . ILE B 1 396 ? 19.361 -3.899 49.031 1.00 23.28 393 ILE B C 1
ATOM 8708 O O . ILE B 1 396 ? 19.990 -4.229 50.031 1.00 24.80 393 ILE B O 1
ATOM 8713 N N . ASP B 1 397 ? 19.767 -2.928 48.223 1.00 20.66 394 ASP B N 1
ATOM 8714 C CA . ASP B 1 397 ? 21.017 -2.213 48.480 1.00 20.37 394 ASP B CA 1
ATOM 8715 C C . ASP B 1 397 ? 20.919 -0.819 47.878 1.00 20.42 394 ASP B C 1
ATOM 8716 O O . ASP B 1 397 ? 21.443 -0.568 46.798 1.00 19.10 394 ASP B O 1
ATOM 8721 N N . PRO B 1 398 ? 20.233 0.097 48.577 1.00 19.34 395 PRO B N 1
ATOM 8722 C CA . PRO B 1 398 ? 19.972 1.438 48.034 1.00 19.39 395 PRO B CA 1
ATOM 8723 C C . PRO B 1 398 ? 21.226 2.249 47.707 1.00 18.64 395 PRO B C 1
ATOM 8724 O O . PRO B 1 398 ? 21.159 3.145 46.869 1.00 23.70 395 PRO B O 1
ATOM 8728 N N . GLU B 1 399 ? 22.350 1.935 48.348 1.00 18.69 396 GLU B N 1
ATOM 8729 C CA . GLU B 1 399 ? 23.578 2.677 48.101 1.00 18.79 396 GLU B CA 1
ATOM 8730 C C . GLU B 1 399 ? 24.374 2.161 46.910 1.00 20.91 396 GLU B C 1
ATOM 8731 O O . GLU B 1 399 ? 25.353 2.785 46.520 1.00 21.49 396 GLU B O 1
ATOM 8737 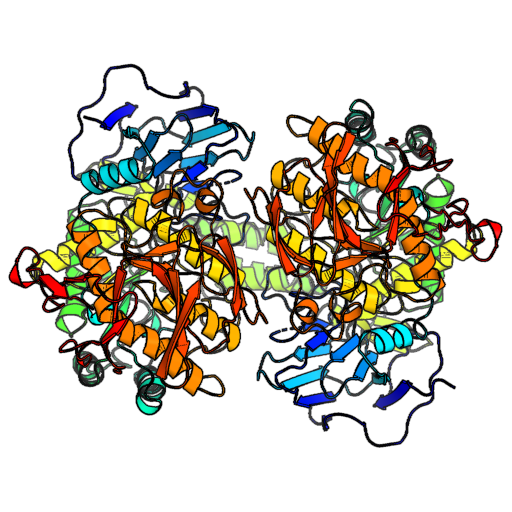N N . LYS B 1 400 ? 23.953 1.042 46.327 1.00 18.06 397 LYS B N 1
ATOM 8738 C CA . LYS B 1 400 ? 24.736 0.375 45.279 1.00 16.09 397 LYS B CA 1
ATOM 8739 C C . LYS B 1 400 ? 24.148 0.529 43.873 1.00 15.17 397 LYS B C 1
ATOM 8740 O O . LYS B 1 400 ? 22.935 0.380 43.668 1.00 17.62 397 LYS B O 1
ATOM 8746 N N . ARG B 1 401 ? 25.019 0.815 42.905 1.00 13.89 398 ARG B N 1
ATOM 8747 C CA . ARG B 1 401 ? 24.645 0.852 41.495 1.00 13.94 398 ARG B CA 1
ATOM 8748 C C . ARG B 1 401 ? 24.736 -0.524 40.832 1.00 15.25 398 ARG B C 1
ATOM 8749 O O . ARG B 1 401 ? 25.739 -1.233 40.986 1.00 19.44 398 ARG B O 1
ATOM 8757 N N . PHE B 1 402 ? 23.694 -0.885 40.084 1.00 13.12 399 PHE B N 1
ATOM 8758 C CA . PHE B 1 402 ? 23.700 -2.095 39.268 1.00 12.46 399 PHE B CA 1
ATOM 8759 C C . PHE B 1 402 ? 23.667 -1.713 37.802 1.00 13.39 399 PHE B C 1
ATOM 8760 O O . PHE B 1 402 ? 23.056 -0.703 37.439 1.00 13.07 399 PHE B O 1
ATOM 8768 N N . LEU B 1 403 ? 24.319 -2.508 36.957 1.00 12.33 400 LEU B N 1
ATOM 8769 C CA . LEU B 1 403 ? 24.195 -2.321 35.514 1.00 11.65 400 LEU B CA 1
ATOM 8770 C C . LEU B 1 403 ? 22.829 -2.829 35.084 1.00 11.97 400 LEU B C 1
ATOM 8771 O O . LEU B 1 403 ? 22.433 -3.942 35.431 1.00 13.02 400 LEU B O 1
ATOM 8776 N N . MET B 1 404 ? 22.096 -2.006 34.348 1.00 10.30 401 MET B N 1
ATOM 8777 C CA . MET B 1 404 ? 20.762 -2.373 33.915 1.00 10.57 401 MET B CA 1
ATOM 8778 C C . MET B 1 404 ? 20.427 -1.623 32.636 1.00 10.04 401 MET B C 1
ATOM 8779 O O . MET B 1 404 ? 20.531 -0.391 32.581 1.00 11.52 401 MET B O 1
ATOM 8784 N N . PHE B 1 405 ? 20.046 -2.360 31.598 1.00 10.63 402 PHE B N 1
ATOM 8785 C CA . PHE B 1 405 ? 19.508 -1.734 30.402 1.00 10.81 402 PHE B CA 1
ATOM 8786 C C . PHE B 1 405 ? 18.446 -2.611 29.756 1.00 10.51 402 PHE B C 1
ATOM 8787 O O . PHE B 1 405 ? 18.371 -3.802 30.043 1.00 13.09 402 PHE B O 1
ATOM 8795 N N . SER B 1 406 ? 17.607 -1.999 28.922 1.00 10.42 403 SER B N 1
ATOM 8796 C CA . SER B 1 406 ? 16.382 -2.622 28.414 1.00 10.65 403 SER B CA 1
ATOM 8797 C C . SER B 1 406 ? 16.294 -2.479 26.899 1.00 10.43 403 SER B C 1
ATOM 8798 O O . SER B 1 406 ? 16.879 -1.554 26.325 1.00 12.30 403 SER B O 1
ATOM 8801 N N . ARG B 1 407 ? 15.542 -3.362 26.250 1.00 9.92 404 ARG B N 1
ATOM 8802 C CA . ARG B 1 407 ? 15.316 -3.198 24.818 1.00 11.80 404 ARG B CA 1
ATOM 8803 C C . ARG B 1 407 ? 14.209 -2.173 24.548 1.00 10.46 404 ARG B C 1
ATOM 8804 O O . ARG B 1 407 ? 14.422 -1.193 23.836 1.00 12.26 404 ARG B O 1
ATOM 8812 N N . SER B 1 408 ? 13.042 -2.386 25.143 1.00 9.86 405 SER B N 1
ATOM 8813 C CA . SER B 1 408 ? 11.916 -1.468 24.985 1.00 11.21 405 SER B CA 1
ATOM 8814 C C . SER B 1 408 ? 11.907 -0.437 26.106 1.00 9.71 405 SER B C 1
ATOM 8815 O O . SER B 1 408 ? 12.331 -0.726 27.232 1.00 13.21 405 SER B O 1
ATOM 8818 N N . SER B 1 409 ? 11.425 0.765 25.800 1.00 11.22 406 SER B N 1
ATOM 8819 C CA . SER B 1 409 ? 11.403 1.840 26.783 1.00 11.72 406 SER B CA 1
ATOM 8820 C C . SER B 1 409 ? 10.426 2.936 26.387 1.00 12.36 406 SER B C 1
ATOM 8821 O O . SER B 1 409 ? 9.972 2.989 25.247 1.00 11.67 406 SER B O 1
ATOM 8824 N N . TYR B 1 410 ? 10.123 3.787 27.364 1.00 11.74 407 TYR B N 1
ATOM 8825 C CA . TYR B 1 410 ? 9.269 4.969 27.233 1.00 10.57 407 TYR B CA 1
ATOM 8826 C C . TYR B 1 410 ? 9.920 5.979 28.173 1.00 10.97 407 TYR B C 1
ATOM 8827 O O . TYR B 1 410 ? 10.591 5.578 29.133 1.00 11.59 407 TYR B O 1
ATOM 8836 N N . ILE B 1 411 ? 9.749 7.277 27.915 1.00 10.30 408 ILE B N 1
ATOM 8837 C CA . ILE B 1 411 ? 10.344 8.285 28.797 1.00 9.32 408 ILE B CA 1
ATOM 8838 C C . ILE B 1 411 ? 9.813 8.118 30.233 1.00 10.66 408 ILE B C 1
ATOM 8839 O O . ILE B 1 411 ? 8.611 7.896 30.452 1.00 12.31 408 ILE B O 1
ATOM 8844 N N . GLY B 1 412 ? 10.737 8.155 31.191 1.00 10.28 409 GLY B N 1
ATOM 8845 C CA . GLY B 1 412 ? 10.456 7.736 32.560 1.00 11.33 409 GLY B CA 1
ATOM 8846 C C . GLY B 1 412 ? 11.341 6.548 32.914 1.00 9.73 409 GLY B C 1
ATOM 8847 O O . GLY B 1 412 ? 11.905 6.464 34.020 1.00 11.17 409 GLY B O 1
ATOM 8848 N N . MET B 1 413 ? 11.496 5.628 31.967 1.00 10.33 410 MET B N 1
ATOM 8849 C CA . MET B 1 413 ? 12.350 4.469 32.226 1.00 11.06 410 MET B CA 1
ATOM 8850 C C . MET B 1 413 ? 13.803 4.881 32.334 1.00 10.46 410 MET B C 1
ATOM 8851 O O . MET B 1 413 ? 14.628 4.152 32.898 1.00 11.45 410 MET B O 1
ATOM 8856 N N . HIS B 1 414 ? 14.122 6.054 31.793 1.00 11.23 411 HIS B N 1
ATOM 8857 C CA . HIS B 1 414 ? 15.495 6.540 31.787 1.00 11.33 411 HIS B CA 1
ATOM 8858 C C . HIS B 1 414 ? 16.030 6.731 33.203 1.00 11.29 411 HIS B C 1
ATOM 8859 O O . HIS B 1 414 ? 17.239 6.860 33.396 1.00 12.29 411 HIS B O 1
ATOM 8866 N N . ARG B 1 415 ? 15.147 6.782 34.196 1.00 10.06 412 ARG B N 1
ATOM 8867 C CA . ARG B 1 415 ? 15.576 6.899 35.582 1.00 10.56 412 ARG B CA 1
ATOM 8868 C C . ARG B 1 415 ? 16.089 5.575 36.138 1.00 11.75 412 ARG B C 1
ATOM 8869 O O . ARG B 1 415 ? 16.788 5.569 37.162 1.00 13.16 412 ARG B O 1
ATOM 8877 N N . TYR B 1 416 ? 15.757 4.472 35.463 1.00 11.53 413 TYR B N 1
ATOM 8878 C CA . TYR B 1 416 ? 15.965 3.135 36.029 1.00 11.97 413 TYR B CA 1
ATOM 8879 C C . TYR B 1 416 ? 16.981 2.268 35.305 1.00 12.61 413 TYR B C 1
ATOM 8880 O O . TYR B 1 416 ? 17.515 1.322 35.881 1.00 13.97 413 TYR B O 1
ATOM 8889 N N . GLY B 1 417 ? 17.242 2.577 34.042 1.00 10.61 414 GLY B N 1
ATOM 8890 C CA . GLY B 1 417 ? 18.175 1.789 33.260 1.00 10.66 414 GLY B CA 1
ATOM 8891 C C . GLY B 1 417 ? 18.463 2.455 31.933 1.00 10.55 414 GLY B C 1
ATOM 8892 O O . GLY B 1 417 ? 17.787 3.419 31.558 1.00 12.60 414 GLY B O 1
ATOM 8893 N N . GLY B 1 418 ? 19.462 1.945 31.223 1.00 11.10 415 GLY B N 1
ATOM 8894 C CA . GLY B 1 418 ? 19.761 2.430 29.887 1.00 10.75 415 GLY B CA 1
ATOM 8895 C C . GLY B 1 418 ? 19.025 1.611 28.844 1.00 10.42 415 GLY B C 1
ATOM 8896 O O . GLY B 1 418 ? 18.125 0.831 29.169 1.00 10.62 415 GLY B O 1
ATOM 8897 N N . ILE B 1 419 ? 19.400 1.779 27.582 1.00 11.32 416 ILE B N 1
ATOM 8898 C CA . ILE B 1 419 ? 18.908 0.889 26.545 1.00 11.06 416 ILE B CA 1
ATOM 8899 C C . ILE B 1 419 ? 20.042 0.509 25.621 1.00 10.96 416 ILE B C 1
ATOM 8900 O O . ILE B 1 419 ? 21.044 1.218 25.523 1.00 12.58 416 ILE B O 1
ATOM 8905 N N . TRP B 1 420 ? 19.898 -0.630 24.963 1.00 10.87 417 TRP B N 1
ATOM 8906 C CA . TRP B 1 420 ? 20.742 -0.899 23.799 1.00 10.36 417 TRP B CA 1
ATOM 8907 C C . TRP B 1 420 ? 19.860 -0.792 22.582 1.00 14.07 417 TRP B C 1
ATOM 8908 O O . TRP B 1 420 ? 18.640 -0.915 22.693 1.00 15.24 417 TRP B O 1
ATOM 8919 N N . MET B 1 421 ? 20.461 -0.540 21.424 1.00 11.06 418 MET B N 1
ATOM 8920 C CA . MET B 1 421 ? 19.666 -0.201 20.243 1.00 13.88 418 MET B CA 1
ATOM 8921 C C . MET B 1 421 ? 19.079 -1.394 19.490 1.00 14.59 418 MET B C 1
ATOM 8922 O O . MET B 1 421 ? 18.659 -1.273 18.332 1.00 14.67 418 MET B O 1
ATOM 8927 N N . GLY B 1 422 ? 19.029 -2.542 20.162 1.00 13.44 419 GLY B N 1
ATOM 8928 C CA . GLY B 1 422 ? 18.339 -3.707 19.640 1.00 12.76 419 GLY B CA 1
ATOM 8929 C C . GLY B 1 422 ? 19.089 -4.457 18.554 1.00 12.33 419 GLY B C 1
ATOM 8930 O O . GLY B 1 422 ? 20.328 -4.450 18.503 1.00 14.50 419 GLY B O 1
ATOM 8931 N N . ASP B 1 423 ? 18.332 -5.112 17.683 1.00 12.33 420 ASP B N 1
ATOM 8932 C CA . ASP B 1 423 ? 18.906 -5.997 16.688 1.00 11.16 420 ASP B CA 1
ATOM 8933 C C . ASP B 1 423 ? 19.252 -5.238 15.414 1.00 11.94 420 ASP B C 1
ATOM 8934 O O . ASP B 1 423 ? 18.461 -5.193 14.463 1.00 13.79 420 ASP B O 1
ATOM 8939 N N . ASN B 1 424 ? 20.432 -4.627 15.412 1.00 10.83 421 ASN B N 1
ATOM 8940 C CA . ASN B 1 424 ? 20.966 -4.042 14.187 1.00 11.95 421 ASN B CA 1
ATOM 8941 C C . ASN B 1 424 ? 21.577 -5.142 13.317 1.00 12.80 421 ASN B C 1
ATOM 8942 O O . ASN B 1 424 ? 21.361 -6.340 13.564 1.00 12.97 421 ASN B O 1
ATOM 8947 N N . LYS B 1 425 ? 22.308 -4.734 12.287 1.00 11.17 422 LYS B N 1
ATOM 8948 C CA . LYS B 1 425 ? 22.907 -5.665 11.338 1.00 13.10 422 LYS B CA 1
ATOM 8949 C C . LYS B 1 425 ? 24.359 -5.305 11.102 1.00 11.18 422 LYS B C 1
ATOM 8950 O O . LYS B 1 425 ? 24.776 -4.168 11.346 1.00 13.32 422 LYS B O 1
ATOM 8956 N N . SER B 1 426 ? 25.115 -6.281 10.602 1.00 12.97 423 SER B N 1
ATOM 8957 C CA . SER B 1 426 ? 26.486 -6.054 10.166 1.00 10.96 423 SER B CA 1
ATOM 8958 C C . SER B 1 426 ? 26.489 -5.297 8.846 1.00 11.10 423 SER B C 1
ATOM 8959 O O . SER B 1 426 ? 26.888 -5.824 7.795 1.00 13.29 423 SER B O 1
ATOM 8962 N N . TRP B 1 427 ? 26.027 -4.049 8.936 1.00 11.61 424 TRP B N 1
ATOM 8963 C CA . TRP B 1 427 ? 25.939 -3.139 7.801 1.00 13.05 424 TRP B CA 1
ATOM 8964 C C . TRP B 1 427 ? 26.687 -1.872 8.167 1.00 10.79 424 TRP B C 1
ATOM 8965 O O . TRP B 1 427 ? 26.581 -1.396 9.294 1.00 11.42 424 TRP B O 1
ATOM 8976 N N . TRP B 1 428 ? 27.403 -1.312 7.197 1.00 10.76 425 TRP B N 1
ATOM 8977 C CA . TRP B 1 428 ? 28.106 -0.042 7.376 1.00 10.62 425 TRP B CA 1
ATOM 8978 C C . TRP B 1 428 ? 27.139 1.085 7.734 1.00 11.50 425 TRP B C 1
ATOM 8979 O O . TRP B 1 428 ? 27.428 1.928 8.592 1.00 11.64 425 TRP B O 1
ATOM 8990 N N . SER B 1 429 ? 25.957 1.060 7.124 1.00 11.74 426 SER B N 1
ATOM 8991 C CA . SER B 1 429 ? 24.958 2.091 7.402 1.00 11.99 426 SER B CA 1
ATOM 8992 C C . SER B 1 429 ? 24.520 2.083 8.858 1.00 11.70 426 SER B C 1
ATOM 8993 O O . SER B 1 429 ? 24.020 3.088 9.367 1.00 12.67 426 SER B O 1
ATOM 8996 N N . HIS B 1 430 ? 24.705 0.953 9.532 1.00 11.23 427 HIS B N 1
ATOM 8997 C CA . HIS B 1 430 ? 24.320 0.868 10.935 1.00 10.58 427 HIS B CA 1
ATOM 8998 C C . HIS B 1 430 ? 25.343 1.469 11.894 1.00 11.91 427 HIS B C 1
ATOM 8999 O O . HIS B 1 430 ? 25.031 1.746 13.062 1.00 11.98 427 HIS B O 1
ATOM 9006 N N . ILE B 1 431 ? 26.554 1.731 11.406 1.00 11.51 428 ILE B N 1
ATOM 9007 C CA . ILE B 1 431 ? 27.465 2.558 12.194 1.00 11.69 428 ILE B CA 1
ATOM 9008 C C . ILE B 1 431 ? 26.875 3.964 12.286 1.00 10.72 428 ILE B C 1
ATOM 9009 O O . ILE B 1 431 ? 26.808 4.564 13.364 1.00 11.69 428 ILE B O 1
ATOM 9014 N N . LEU B 1 432 ? 26.417 4.473 11.145 1.00 10.03 429 LEU B N 1
ATOM 9015 C CA . LEU B 1 432 ? 25.856 5.816 11.092 1.00 11.05 429 LEU B CA 1
ATOM 9016 C C . LEU B 1 432 ? 24.549 5.895 11.885 1.00 11.34 429 LEU B C 1
ATOM 9017 O O . LEU B 1 432 ? 24.303 6.882 12.583 1.00 11.82 429 LEU B O 1
ATOM 9022 N N . LEU B 1 433 ? 23.719 4.853 11.793 1.00 9.94 430 LEU B N 1
ATOM 9023 C CA . LEU B 1 433 ? 22.477 4.797 12.583 1.00 11.41 430 LEU B CA 1
ATOM 9024 C C . LEU B 1 433 ? 22.764 4.835 14.082 1.00 12.63 430 LEU B C 1
ATOM 9025 O O . LEU B 1 433 ? 22.097 5.569 14.823 1.00 13.10 430 LEU B O 1
ATOM 9030 N N . ASN B 1 434 ? 23.749 4.053 14.527 1.00 12.15 431 ASN B N 1
ATOM 9031 C CA . ASN B 1 434 ? 24.202 4.064 15.926 1.00 12.65 431 ASN B CA 1
ATOM 9032 C C . ASN B 1 434 ? 24.569 5.495 16.335 1.00 11.18 431 ASN B C 1
ATOM 9033 O O . ASN B 1 434 ? 24.110 5.991 17.374 1.00 13.16 431 ASN B O 1
ATOM 9038 N N . LEU B 1 435 ? 25.355 6.170 15.501 1.00 9.57 432 LEU B N 1
ATOM 9039 C CA . LEU B 1 435 ? 25.802 7.529 15.807 1.00 10.68 432 LEU B CA 1
ATOM 9040 C C . LEU B 1 435 ? 24.630 8.493 15.952 1.00 12.00 432 LEU B C 1
ATOM 9041 O O . LEU B 1 435 ? 24.532 9.247 16.943 1.00 12.53 432 LEU B O 1
ATOM 9046 N N . LYS B 1 436 ? 23.726 8.455 14.976 1.00 10.66 433 LYS B N 1
ATOM 9047 C CA . LYS B 1 436 ? 22.630 9.426 14.942 1.00 10.96 433 LYS B CA 1
ATOM 9048 C C . LYS B 1 436 ? 21.630 9.269 16.073 1.00 10.20 433 LYS B C 1
ATOM 9049 O O . LYS B 1 436 ? 21.068 10.266 16.542 1.00 12.05 433 LYS B O 1
ATOM 9055 N N . MET B 1 437 ? 21.421 8.043 16.540 1.00 11.78 434 MET B N 1
ATOM 9056 C CA . MET B 1 437 ? 20.485 7.822 17.643 1.00 11.82 434 MET B CA 1
ATOM 9057 C C . MET B 1 437 ? 20.975 8.434 18.950 1.00 11.22 434 MET B C 1
ATOM 9058 O O . MET B 1 437 ? 20.175 8.801 19.810 1.00 12.36 434 MET B O 1
ATOM 9063 N N . LEU B 1 438 ? 22.291 8.566 19.101 1.00 9.58 435 LEU B N 1
ATOM 9064 C CA . LEU B 1 438 ? 22.866 8.978 20.380 1.00 9.82 435 LEU B CA 1
ATOM 9065 C C . LEU B 1 438 ? 22.375 10.320 20.926 1.00 9.27 435 LEU B C 1
ATOM 9066 O O . LEU B 1 438 ? 21.916 10.385 22.062 1.00 10.08 435 LEU B O 1
ATOM 9071 N N . PRO B 1 439 ? 22.490 11.407 20.147 1.00 9.49 436 PRO B N 1
ATOM 9072 C CA . PRO B 1 439 ? 22.049 12.681 20.735 1.00 11.38 436 PRO B CA 1
ATOM 9073 C C . PRO B 1 439 ? 20.552 12.721 21.026 1.00 10.03 436 PRO B C 1
ATOM 9074 O O . PRO B 1 439 ? 20.128 13.307 22.033 1.00 11.05 436 PRO B O 1
ATOM 9078 N N . SER B 1 440 ? 19.757 12.105 20.155 1.00 10.57 437 SER B N 1
ATOM 9079 C CA . SER B 1 440 ? 18.311 12.090 20.335 1.00 9.21 437 SER B CA 1
ATOM 9080 C C . SER B 1 440 ? 17.935 11.351 21.611 1.00 9.41 437 SER B C 1
ATOM 9081 O O . SER B 1 440 ? 17.056 11.802 22.351 1.00 10.53 437 SER B O 1
ATOM 9084 N N . LEU B 1 441 ? 18.611 10.240 21.887 1.00 9.87 438 LEU B N 1
ATOM 9085 C CA . LEU B 1 441 ? 18.410 9.522 23.145 1.00 10.40 438 LEU B CA 1
ATOM 9086 C C . LEU B 1 441 ? 18.786 10.381 24.358 1.00 10.04 438 LEU B C 1
ATOM 9087 O O . LEU B 1 441 ? 18.069 10.394 25.365 1.00 10.96 438 LEU B O 1
ATOM 9092 N N . ASN B 1 442 ? 19.893 11.116 24.258 1.00 11.17 439 ASN B N 1
ATOM 9093 C CA . ASN B 1 442 ? 20.290 12.029 25.327 1.00 9.83 439 ASN B CA 1
ATOM 9094 C C . ASN B 1 442 ? 19.229 13.090 25.610 1.00 10.96 439 ASN B C 1
ATOM 9095 O O . ASN B 1 442 ? 19.004 13.474 26.762 1.00 12.21 439 ASN B O 1
ATOM 9100 N N . MET B 1 443 ? 18.569 13.570 24.557 1.00 9.61 440 MET B N 1
ATOM 9101 C CA . MET B 1 443 ? 17.514 14.573 24.732 1.00 10.25 440 MET B CA 1
ATOM 9102 C C . MET B 1 443 ? 16.361 14.054 25.574 1.00 10.26 440 MET B C 1
ATOM 9103 O O . MET B 1 443 ? 15.654 14.824 26.231 1.00 12.22 440 MET B O 1
ATOM 9108 N N . CYS B 1 444 ? 16.176 12.738 25.541 1.00 10.72 441 CYS B N 1
ATOM 9109 C CA . CYS B 1 444 ? 15.037 12.085 26.176 1.00 11.57 441 CYS B CA 1
ATOM 9110 C C . CYS B 1 444 ? 15.408 11.410 27.491 1.00 13.24 441 CYS B C 1
ATOM 9111 O O . CYS B 1 444 ? 14.576 10.719 28.092 1.00 12.66 441 CYS B O 1
ATOM 9114 N N . GLY B 1 445 ? 16.644 11.618 27.941 1.00 11.29 442 GLY B N 1
ATOM 9115 C CA . GLY B 1 445 ? 17.080 11.147 29.245 1.00 11.37 442 GLY B CA 1
ATOM 9116 C C . GLY B 1 445 ? 17.915 9.884 29.228 1.00 11.38 442 GLY B C 1
ATOM 9117 O O . GLY B 1 445 ? 18.442 9.473 30.270 1.00 12.01 442 GLY B O 1
ATOM 9118 N N . PHE B 1 446 ? 18.030 9.254 28.060 1.00 9.87 443 PHE B N 1
ATOM 9119 C CA . PHE B 1 446 ? 18.728 7.978 27.942 1.00 11.50 443 PHE B CA 1
ATOM 9120 C C . PHE B 1 446 ? 20.169 8.215 27.556 1.00 12.51 443 PHE B C 1
ATOM 9121 O O . PHE B 1 446 ? 20.490 8.389 26.386 1.00 14.61 443 PHE B O 1
ATOM 9129 N N . MET B 1 447 ? 21.047 8.222 28.547 1.00 11.75 444 MET B N 1
ATOM 9130 C CA A MET B 1 447 ? 22.445 8.481 28.235 0.47 12.68 444 MET B CA 1
ATOM 9131 C CA B MET B 1 447 ? 22.466 8.515 28.357 0.53 14.01 444 MET B CA 1
ATOM 9132 C C . MET B 1 447 ? 23.301 7.233 28.246 1.00 12.41 444 MET B C 1
ATOM 9133 O O . MET B 1 447 ? 24.268 7.155 27.486 1.00 12.27 444 MET B O 1
ATOM 9142 N N . TYR B 1 448 ? 22.942 6.237 29.053 1.00 10.94 445 TYR B N 1
ATOM 9143 C CA . TYR B 1 448 ? 23.683 4.980 29.003 1.00 11.00 445 TYR B CA 1
ATOM 9144 C C . TYR B 1 448 ? 23.104 4.129 27.873 1.00 11.40 445 TYR B C 1
ATOM 9145 O O . TYR B 1 448 ? 22.116 3.414 28.049 1.00 11.28 445 TYR B O 1
ATOM 9154 N N . THR B 1 449 ? 23.709 4.232 26.694 1.00 10.56 446 THR B N 1
ATOM 9155 C CA A THR B 1 449 ? 23.207 3.533 25.525 0.57 10.54 446 THR B CA 1
ATOM 9156 C CA B THR B 1 449 ? 23.201 3.562 25.497 0.43 10.26 446 THR B CA 1
ATOM 9157 C C . THR B 1 449 ? 24.346 3.195 24.564 1.00 9.59 446 THR B C 1
ATOM 9158 O O . THR B 1 449 ? 25.468 3.713 24.696 1.00 10.96 446 THR B O 1
ATOM 9165 N N . GLY B 1 450 ? 24.046 2.318 23.615 1.00 11.40 447 GLY B N 1
ATOM 9166 C CA . GLY B 1 450 ? 24.972 1.908 22.574 1.00 12.29 447 GLY B CA 1
ATOM 9167 C C . GLY B 1 450 ? 24.290 0.876 21.698 1.00 11.88 447 GLY B C 1
ATOM 9168 O O . GLY B 1 450 ? 23.146 0.483 21.963 1.00 11.98 447 GLY B O 1
ATOM 9169 N N . ALA B 1 451 ? 24.994 0.432 20.656 1.00 10.97 448 ALA B N 1
ATOM 9170 C CA . ALA B 1 451 ? 24.485 -0.566 19.720 1.00 13.11 448 ALA B CA 1
ATOM 9171 C C . ALA B 1 451 ? 25.359 -1.817 19.745 1.00 12.92 448 ALA B C 1
ATOM 9172 O O . ALA B 1 451 ? 26.466 -1.796 20.295 1.00 14.12 448 ALA B O 1
ATOM 9174 N N . ASP B 1 452 ? 24.880 -2.901 19.133 1.00 10.66 449 ASP B N 1
ATOM 9175 C CA . ASP B 1 452 ? 25.675 -4.123 19.034 1.00 12.56 449 ASP B CA 1
ATOM 9176 C C . ASP B 1 452 ? 26.847 -3.913 18.075 1.00 13.11 449 ASP B C 1
ATOM 9177 O O . ASP B 1 452 ? 26.667 -3.840 16.851 1.00 14.07 449 ASP B O 1
ATOM 9182 N N . LEU B 1 453 ? 28.055 -3.829 18.623 1.00 12.94 450 LEU B N 1
ATOM 9183 C CA . LEU B 1 453 ? 29.206 -3.458 17.813 1.00 11.89 450 LEU B CA 1
ATOM 9184 C C . LEU B 1 453 ? 29.591 -4.621 16.917 1.00 15.41 450 LEU B C 1
ATOM 9185 O O . LEU B 1 453 ? 29.722 -5.763 17.375 1.00 14.43 450 LEU B O 1
ATOM 9190 N N . GLY B 1 454 ? 29.747 -4.323 15.630 1.00 12.93 451 GLY B N 1
ATOM 9191 C CA . GLY B 1 454 ? 29.996 -5.332 14.624 1.00 13.46 451 GLY B CA 1
ATOM 9192 C C . GLY B 1 454 ? 28.725 -5.661 13.871 1.00 10.45 451 GLY B C 1
ATOM 9193 O O . GLY B 1 454 ? 28.777 -6.212 12.767 1.00 12.90 451 GLY B O 1
ATOM 9194 N N . GLY B 1 455 ? 27.592 -5.341 14.490 1.00 12.94 452 GLY B N 1
ATOM 9195 C CA . GLY B 1 455 ? 26.281 -5.667 13.950 1.00 13.04 452 GLY B CA 1
ATOM 9196 C C . GLY B 1 455 ? 25.784 -6.987 14.510 1.00 12.79 452 GLY B C 1
ATOM 9197 O O . GLY B 1 455 ? 26.511 -7.972 14.495 1.00 13.12 452 GLY B O 1
ATOM 9198 N N . PHE B 1 456 ? 24.548 -7.012 14.993 1.00 11.84 453 PHE B N 1
ATOM 9199 C CA . PHE B 1 456 ? 23.955 -8.220 15.566 1.00 12.75 453 PHE B CA 1
ATOM 9200 C C . PHE B 1 456 ? 23.693 -9.287 14.506 1.00 13.78 453 PHE B C 1
ATOM 9201 O O . PHE B 1 456 ? 24.244 -10.399 14.560 1.00 14.69 453 PHE B O 1
ATOM 9209 N N . GLY B 1 457 ? 22.851 -8.956 13.532 1.00 14.30 454 GLY B N 1
ATOM 9210 C CA . GLY B 1 457 ? 22.489 -9.910 12.504 1.00 13.37 454 GLY B CA 1
ATOM 9211 C C . GLY B 1 457 ? 23.400 -9.868 11.295 1.00 13.54 454 GLY B C 1
ATOM 9212 O O . GLY B 1 457 ? 24.200 -8.934 11.141 1.00 13.61 454 GLY B O 1
ATOM 9213 N N . ASP B 1 458 ? 23.268 -10.888 10.442 1.00 13.90 455 ASP B N 1
ATOM 9214 C CA . ASP B 1 458 ? 24.074 -11.040 9.226 1.00 12.86 455 ASP B CA 1
ATOM 9215 C C . ASP B 1 458 ? 25.560 -11.216 9.571 1.00 15.66 455 ASP B C 1
ATOM 9216 O O . ASP B 1 458 ? 25.918 -11.318 10.744 1.00 14.66 455 ASP B O 1
ATOM 9221 N N . ASP B 1 459 ? 26.413 -11.258 8.559 1.00 14.59 456 ASP B N 1
ATOM 9222 C CA . ASP B 1 459 ? 27.824 -11.585 8.763 1.00 15.19 456 ASP B CA 1
ATOM 9223 C C . ASP B 1 459 ? 28.734 -10.370 8.687 1.00 13.40 456 ASP B C 1
ATOM 9224 O O . ASP B 1 459 ? 28.724 -9.631 7.697 1.00 15.95 456 ASP B O 1
ATOM 9229 N N . THR B 1 460 ? 29.522 -10.160 9.735 1.00 11.87 457 THR B N 1
ATOM 9230 C CA . THR B 1 460 ? 30.445 -9.032 9.765 1.00 13.31 457 THR B CA 1
ATOM 9231 C C . THR B 1 460 ? 31.724 -9.327 8.979 1.00 12.29 457 THR B C 1
ATOM 9232 O O . THR B 1 460 ? 31.931 -10.440 8.482 1.00 14.41 457 THR B O 1
ATOM 9236 N N . THR B 1 461 ? 32.556 -8.303 8.828 1.00 12.57 458 THR B N 1
ATOM 9237 C CA . THR B 1 461 ? 33.918 -8.466 8.318 1.00 11.37 458 THR B CA 1
ATOM 9238 C C . THR B 1 461 ? 34.858 -7.799 9.316 1.00 10.60 458 THR B C 1
ATOM 9239 O O . THR B 1 461 ? 34.428 -7.014 10.166 1.00 11.76 458 THR B O 1
ATOM 9243 N N . ARG B 1 462 ? 36.138 -8.133 9.219 1.00 12.99 459 ARG B N 1
ATOM 9244 C CA . ARG B 1 462 ? 37.142 -7.609 10.143 1.00 13.08 459 ARG B CA 1
ATOM 9245 C C . ARG B 1 462 ? 37.146 -6.088 10.198 1.00 11.02 459 ARG B C 1
ATOM 9246 O O . ARG B 1 462 ? 37.176 -5.497 11.287 1.00 12.32 459 ARG B O 1
ATOM 9254 N N . ASP B 1 463 ? 37.108 -5.452 9.027 1.00 12.76 460 ASP B N 1
ATOM 9255 C CA . ASP B 1 463 ? 37.138 -3.998 8.952 1.00 11.63 460 ASP B CA 1
ATOM 9256 C C . ASP B 1 463 ? 35.854 -3.342 9.475 1.00 11.13 460 ASP B C 1
ATOM 9257 O O . ASP B 1 463 ? 35.896 -2.280 10.103 1.00 11.33 460 ASP B O 1
ATOM 9262 N N . LEU B 1 464 ? 34.706 -3.975 9.240 1.00 10.34 461 LEU B N 1
ATOM 9263 C CA . LEU B 1 464 ? 33.455 -3.444 9.775 1.00 10.24 461 LEU B CA 1
ATOM 9264 C C . LEU B 1 464 ? 33.480 -3.479 11.297 1.00 10.52 461 LEU B C 1
ATOM 9265 O O . LEU B 1 464 ? 33.087 -2.515 11.959 1.00 11.99 461 LEU B O 1
ATOM 9270 N N . LEU B 1 465 ? 33.931 -4.596 11.864 1.00 11.35 462 LEU B N 1
ATOM 9271 C CA . LEU B 1 465 ? 34.007 -4.662 13.324 1.00 11.95 462 LEU B CA 1
ATOM 9272 C C . LEU B 1 465 ? 34.951 -3.596 13.887 1.00 11.99 462 LEU B C 1
ATOM 9273 O O . LEU B 1 465 ? 34.607 -2.906 14.857 1.00 11.62 462 LEU B O 1
ATOM 9278 N N . LEU B 1 466 ? 36.120 -3.438 13.270 1.00 12.13 463 LEU B N 1
ATOM 9279 C CA . LEU B 1 466 ? 37.059 -2.410 13.728 1.00 10.15 463 LEU B CA 1
ATOM 9280 C C . LEU B 1 466 ? 36.456 -1.003 13.699 1.00 10.94 463 LEU B C 1
ATOM 9281 O O . LEU B 1 466 ? 36.627 -0.226 14.639 1.00 11.50 463 LEU B O 1
ATOM 9286 N N . ARG B 1 467 ? 35.737 -0.667 12.629 1.00 9.53 464 ARG B N 1
ATOM 9287 C CA . ARG B 1 467 ? 35.106 0.656 12.550 1.00 10.79 464 ARG B CA 1
ATOM 9288 C C . ARG B 1 467 ? 33.951 0.807 13.541 1.00 11.36 464 ARG B C 1
ATOM 9289 O O . ARG B 1 467 ? 33.757 1.873 14.137 1.00 11.03 464 ARG B O 1
ATOM 9297 N N . PHE B 1 468 ? 33.182 -0.261 13.744 1.00 12.18 465 PHE B N 1
ATOM 9298 C CA . PHE B 1 468 ? 32.135 -0.221 14.762 1.00 10.85 465 PHE B CA 1
ATOM 9299 C C . PHE B 1 468 ? 32.744 0.005 16.145 1.00 10.93 465 PHE B C 1
ATOM 9300 O O . PHE B 1 468 ? 32.232 0.803 16.939 1.00 10.72 465 PHE B O 1
ATOM 9308 N N . LEU B 1 469 ? 33.843 -0.686 16.429 1.00 10.50 466 LEU B N 1
ATOM 9309 C CA . LEU B 1 469 ? 34.489 -0.563 17.734 1.00 11.52 466 LEU B CA 1
ATOM 9310 C C . LEU B 1 469 ? 35.015 0.849 17.961 1.00 11.62 466 LEU B C 1
ATOM 9311 O O . LEU B 1 469 ? 34.987 1.353 19.083 1.00 11.47 466 LEU B O 1
ATOM 9316 N N . ALA B 1 470 ? 35.488 1.494 16.897 1.00 10.89 467 ALA B N 1
ATOM 9317 C CA . ALA B 1 470 ? 36.017 2.854 17.008 1.00 12.02 467 ALA B CA 1
ATOM 9318 C C . ALA B 1 470 ? 34.950 3.891 17.353 1.00 10.44 467 ALA B C 1
ATOM 9319 O O . ALA B 1 470 ? 35.259 4.928 17.944 1.00 13.19 467 ALA B O 1
ATOM 9321 N N . LEU B 1 471 ? 33.701 3.631 16.977 1.00 11.36 468 LEU B N 1
ATOM 9322 C CA . LEU B 1 471 ? 32.585 4.443 17.461 1.00 10.57 468 LEU B CA 1
ATOM 9323 C C . LEU B 1 471 ? 32.240 4.054 18.894 1.00 11.40 468 LEU B C 1
ATOM 9324 O O . LEU B 1 471 ? 32.022 4.914 19.751 1.00 11.42 468 LEU B O 1
ATOM 9329 N N . GLY B 1 472 ? 32.219 2.750 19.154 1.00 10.17 469 GLY B N 1
ATOM 9330 C CA . GLY B 1 472 ? 31.888 2.226 20.475 1.00 11.69 469 GLY B CA 1
ATOM 9331 C C . GLY B 1 472 ? 32.800 2.728 21.575 1.00 10.51 469 GLY B C 1
ATOM 9332 O O . GLY B 1 472 ? 32.388 2.807 22.741 1.00 11.00 469 GLY B O 1
ATOM 9333 N N . VAL B 1 473 ? 34.038 3.067 21.217 1.00 10.90 470 VAL B N 1
ATOM 9334 C CA . VAL B 1 473 ? 34.962 3.705 22.143 1.00 11.47 470 VAL B CA 1
ATOM 9335 C C . VAL B 1 473 ? 34.288 4.829 22.941 1.00 11.02 470 VAL B C 1
ATOM 9336 O O . VAL B 1 473 ? 34.550 4.996 24.132 1.00 11.84 470 VAL B O 1
ATOM 9340 N N . PHE B 1 474 ? 33.391 5.567 22.292 1.00 8.72 471 PHE B N 1
ATOM 9341 C CA . PHE B 1 474 ? 32.772 6.745 22.892 1.00 9.14 471 PHE B CA 1
ATOM 9342 C C . PHE B 1 474 ? 31.382 6.541 23.473 1.00 11.28 471 PHE B C 1
ATOM 9343 O O . PHE B 1 474 ? 30.889 7.411 24.182 1.00 11.42 471 PHE B O 1
ATOM 9351 N N . THR B 1 475 ? 30.741 5.414 23.176 1.00 11.42 472 THR B N 1
ATOM 9352 C CA . THR B 1 475 ? 29.374 5.196 23.646 1.00 12.25 472 THR B CA 1
ATOM 9353 C C . THR B 1 475 ? 29.398 4.507 25.016 1.00 9.78 472 THR B C 1
ATOM 9354 O O . THR B 1 475 ? 30.142 3.553 25.213 1.00 10.87 472 THR B O 1
ATOM 9358 N N . PRO B 1 476 ? 28.616 5.007 25.990 1.00 11.21 473 PRO B N 1
ATOM 9359 C CA . PRO B 1 476 ? 28.735 4.445 27.347 1.00 10.25 473 PRO B CA 1
ATOM 9360 C C . PRO B 1 476 ? 28.564 2.928 27.388 1.00 11.93 473 PRO B C 1
ATOM 9361 O O . PRO B 1 476 ? 29.346 2.261 28.066 1.00 11.45 473 PRO B O 1
ATOM 9365 N N . LEU B 1 477 ? 27.576 2.397 26.669 1.00 10.99 474 LEU B N 1
ATOM 9366 C CA . LEU B 1 477 ? 27.524 0.960 26.433 1.00 10.17 474 LEU B CA 1
ATOM 9367 C C . LEU B 1 477 ? 28.426 0.625 25.250 1.00 10.35 474 LEU B C 1
ATOM 9368 O O . LEU B 1 477 ? 28.178 1.077 24.127 1.00 12.35 474 LEU B O 1
ATOM 9373 N N . MET B 1 478 ? 29.469 -0.159 25.509 1.00 10.32 475 MET B N 1
ATOM 9374 C CA . MET B 1 478 ? 30.374 -0.631 24.461 1.00 9.56 475 MET B CA 1
ATOM 9375 C C . MET B 1 478 ? 30.372 -2.151 24.488 1.00 12.31 475 MET B C 1
ATOM 9376 O O . MET B 1 478 ? 31.104 -2.762 25.281 1.00 13.73 475 MET B O 1
ATOM 9381 N N . ARG B 1 479 ? 29.533 -2.748 23.640 1.00 12.20 476 ARG B N 1
ATOM 9382 C CA . ARG B 1 479 ? 29.304 -4.191 23.645 1.00 13.21 476 ARG B CA 1
ATOM 9383 C C . ARG B 1 479 ? 29.281 -4.762 22.228 1.00 14.34 476 ARG B C 1
ATOM 9384 O O . ARG B 1 479 ? 28.485 -4.335 21.386 1.00 14.23 476 ARG B O 1
ATOM 9392 N N . ASP B 1 480 ? 30.155 -5.735 21.994 1.00 13.23 477 ASP B N 1
ATOM 9393 C CA . ASP B 1 480 ? 30.159 -6.573 20.796 1.00 13.36 477 ASP B CA 1
ATOM 9394 C C . ASP B 1 480 ? 29.186 -7.726 21.057 1.00 14.26 477 ASP B C 1
ATOM 9395 O O . ASP B 1 480 ? 29.413 -8.546 21.958 1.00 15.09 477 ASP B O 1
ATOM 9400 N N . HIS B 1 481 ? 28.096 -7.784 20.288 1.00 12.93 478 HIS B N 1
ATOM 9401 C CA . HIS B 1 481 ? 27.096 -8.852 20.433 1.00 13.04 478 HIS B CA 1
ATOM 9402 C C . HIS B 1 481 ? 26.646 -9.293 19.044 1.00 14.12 478 HIS B C 1
ATOM 9403 O O . HIS B 1 481 ? 26.660 -8.492 18.104 1.00 17.08 478 HIS B O 1
ATOM 9410 N N . ALA B 1 482 ? 26.253 -10.560 18.914 1.00 13.77 479 ALA B N 1
ATOM 9411 C CA . ALA B 1 482 ? 25.923 -11.144 17.614 1.00 14.38 479 ALA B CA 1
ATOM 9412 C C . ALA B 1 482 ? 24.884 -12.253 17.739 1.00 14.87 479 ALA B C 1
ATOM 9413 O O . ALA B 1 482 ? 24.766 -12.899 18.793 1.00 15.12 479 ALA B O 1
ATOM 9415 N N . ALA B 1 483 ? 24.135 -12.474 16.657 1.00 14.23 480 ALA B N 1
ATOM 9416 C CA . ALA B 1 483 ? 23.074 -13.475 16.620 1.00 14.66 480 ALA B CA 1
ATOM 9417 C C . ALA B 1 483 ? 23.604 -14.879 16.366 1.00 12.24 480 ALA B C 1
ATOM 9418 O O . ALA B 1 483 ? 24.707 -15.065 15.841 1.00 16.21 480 ALA B O 1
ATOM 9420 N N . GLU B 1 484 ? 22.805 -15.879 16.719 1.00 14.11 481 GLU B N 1
ATOM 9421 C CA . GLU B 1 484 ? 23.164 -17.253 16.388 1.00 15.51 481 GLU B CA 1
ATOM 9422 C C . GLU B 1 484 ? 23.228 -17.425 14.867 1.00 16.50 481 GLU B C 1
ATOM 9423 O O . GLU B 1 484 ? 22.492 -16.771 14.122 1.00 18.22 481 GLU B O 1
ATOM 9429 N N . GLY B 1 485 ? 24.126 -18.284 14.404 1.00 16.82 482 GLY B N 1
ATOM 9430 C CA . GLY B 1 485 ? 24.254 -18.550 12.981 1.00 15.85 482 GLY B CA 1
ATOM 9431 C C . GLY B 1 485 ? 25.112 -17.548 12.225 1.00 20.05 482 GLY B C 1
ATOM 9432 O O . GLY B 1 485 ? 25.425 -17.763 11.052 1.00 23.76 482 GLY B O 1
ATOM 9433 N N . THR B 1 486 ? 25.498 -16.457 12.882 1.00 17.97 483 THR B N 1
ATOM 9434 C CA . THR B 1 486 ? 26.336 -15.450 12.232 1.00 18.02 483 THR B CA 1
ATOM 9435 C C . THR B 1 486 ? 27.811 -15.814 12.328 1.00 19.71 483 THR B C 1
ATOM 9436 O O . THR B 1 486 ? 28.215 -16.604 13.186 1.00 19.14 483 THR B O 1
ATOM 9440 N N . ARG B 1 487 ? 28.609 -15.239 11.432 1.00 15.66 484 ARG B N 1
ATOM 9441 C CA . ARG B 1 487 ? 30.058 -15.353 11.517 1.00 16.24 484 ARG B CA 1
ATOM 9442 C C . ARG B 1 487 ? 30.497 -14.928 12.917 1.00 16.47 484 ARG B C 1
ATOM 9443 O O . ARG B 1 487 ? 30.028 -13.918 13.442 1.00 16.53 484 ARG B O 1
ATOM 9451 N N . GLU B 1 488 ? 31.392 -15.695 13.535 1.00 17.86 485 GLU B N 1
ATOM 9452 C CA . GLU B 1 488 ? 31.813 -15.353 14.894 1.00 16.21 485 GLU B CA 1
ATOM 9453 C C . GLU B 1 488 ? 32.545 -14.018 14.889 1.00 16.13 485 GLU B C 1
ATOM 9454 O O . GLU B 1 488 ? 33.366 -13.749 14.006 1.00 18.38 485 GLU B O 1
ATOM 9460 N N . GLN B 1 489 ? 32.229 -13.159 15.849 1.00 14.65 486 GLN B N 1
ATOM 9461 C CA . GLN B 1 489 ? 32.775 -11.809 15.796 1.00 15.66 486 GLN B CA 1
ATOM 9462 C C . GLN B 1 489 ? 33.384 -11.292 17.100 1.00 16.98 486 GLN B C 1
ATOM 9463 O O . GLN B 1 489 ? 33.498 -10.085 17.298 1.00 14.89 486 GLN B O 1
ATOM 9469 N N . GLU B 1 490 ? 33.804 -12.213 17.966 1.00 17.56 487 GLU B N 1
ATOM 9470 C CA . GLU B 1 490 ? 34.721 -11.861 19.046 1.00 16.11 487 GLU B CA 1
ATOM 9471 C C . GLU B 1 490 ? 35.982 -11.316 18.392 1.00 17.35 487 GLU B C 1
ATOM 9472 O O . GLU B 1 490 ? 36.329 -11.710 17.276 1.00 17.42 487 GLU B O 1
ATOM 9478 N N . CYS B 1 491 ? 36.676 -10.419 19.080 1.00 15.04 488 CYS B N 1
ATOM 9479 C CA . CYS B 1 491 ? 37.842 -9.761 18.484 1.00 16.31 488 CYS B CA 1
ATOM 9480 C C . CYS B 1 491 ? 38.953 -10.730 18.102 1.00 19.94 488 CYS B C 1
ATOM 9481 O O . CYS B 1 491 ? 39.704 -10.490 17.156 1.00 20.67 488 CYS B O 1
ATOM 9484 N N . TYR B 1 492 ? 39.050 -11.838 18.822 1.00 16.12 489 TYR B N 1
ATOM 9485 C CA . TYR B 1 492 ? 40.113 -12.803 18.573 1.00 19.12 489 TYR B CA 1
ATOM 9486 C C . TYR B 1 492 ? 39.830 -13.734 17.389 1.00 17.47 489 TYR B C 1
ATOM 9487 O O . TYR B 1 492 ? 40.627 -14.622 17.091 1.00 21.87 489 TYR B O 1
ATOM 9496 N N . GLN B 1 493 ? 38.708 -13.509 16.704 1.00 19.59 490 GLN B N 1
ATOM 9497 C CA . GLN B 1 493 ? 38.322 -14.338 15.559 1.00 17.18 490 GLN B CA 1
ATOM 9498 C C . GLN B 1 493 ? 38.819 -13.787 14.221 1.00 21.19 490 GLN B C 1
ATOM 9499 O O . GLN B 1 493 ? 38.299 -14.163 13.164 1.00 29.40 490 GLN B O 1
ATOM 9505 N N . PHE B 1 494 ? 39.797 -12.891 14.265 1.00 18.76 491 PHE B N 1
ATOM 9506 C CA . PHE B 1 494 ? 40.304 -12.253 13.051 1.00 17.62 491 PHE B CA 1
ATOM 9507 C C . PHE B 1 494 ? 41.826 -12.207 13.047 1.00 20.37 491 PHE B C 1
ATOM 9508 O O . PHE B 1 494 ? 42.460 -12.354 14.089 1.00 23.29 491 PHE B O 1
ATOM 9516 N N . GLU B 1 495 ? 42.412 -12.018 11.868 1.00 17.84 492 GLU B N 1
ATOM 9517 C CA . GLU B 1 495 ? 43.861 -11.895 11.766 1.00 18.19 492 GLU B CA 1
ATOM 9518 C C . GLU B 1 495 ? 44.335 -10.555 12.340 1.00 17.59 492 GLU B C 1
ATOM 9519 O O . GLU B 1 495 ? 43.542 -9.617 12.494 1.00 18.53 492 GLU B O 1
ATOM 9525 N N . ASN B 1 496 ? 45.623 -10.478 12.671 1.00 20.61 493 ASN B N 1
ATOM 9526 C CA . ASN B 1 496 ? 46.219 -9.251 13.201 1.00 20.47 493 ASN B CA 1
ATOM 9527 C C . ASN B 1 496 ? 45.433 -8.680 14.383 1.00 19.13 493 ASN B C 1
ATOM 9528 O O . ASN B 1 496 ? 44.933 -7.550 14.337 1.00 17.62 493 ASN B O 1
ATOM 9533 N N . ILE B 1 497 ? 45.336 -9.483 15.441 1.00 19.67 494 ILE B N 1
ATOM 9534 C CA . ILE B 1 497 ? 44.530 -9.168 16.615 1.00 20.27 494 ILE B CA 1
ATOM 9535 C C . ILE B 1 497 ? 45.016 -7.903 17.319 1.00 16.32 494 ILE B C 1
ATOM 9536 O O . ILE B 1 497 ? 44.252 -7.230 18.017 1.00 15.62 494 ILE B O 1
ATOM 9541 N N . GLU B 1 498 ? 46.280 -7.556 17.107 1.00 17.26 495 GLU B N 1
ATOM 9542 C CA . GLU B 1 498 ? 46.838 -6.350 17.707 1.00 19.64 495 GLU B CA 1
ATOM 9543 C C . GLU B 1 498 ? 46.023 -5.090 17.385 1.00 18.95 495 GLU B C 1
ATOM 9544 O O . GLU B 1 498 ? 45.952 -4.169 18.203 1.00 19.12 495 GLU B O 1
ATOM 9550 N N . ASP B 1 499 ? 45.382 -5.048 16.218 1.00 16.15 496 ASP B N 1
ATOM 9551 C CA . ASP B 1 499 ? 44.568 -3.877 15.878 1.00 15.45 496 ASP B CA 1
ATOM 9552 C C . ASP B 1 499 ? 43.342 -3.745 16.780 1.00 15.51 496 ASP B C 1
ATOM 9553 O O . ASP B 1 499 ? 42.926 -2.639 17.123 1.00 13.33 496 ASP B O 1
ATOM 9558 N N . PHE B 1 500 ? 42.760 -4.877 17.154 1.00 15.78 497 PHE B N 1
ATOM 9559 C CA . PHE B 1 500 ? 41.645 -4.875 18.075 1.00 13.78 497 PHE B CA 1
ATOM 9560 C C . PHE B 1 500 ? 42.081 -4.444 19.467 1.00 12.92 497 PHE B C 1
ATOM 9561 O O . PHE B 1 500 ? 41.382 -3.672 20.125 1.00 14.11 497 PHE B O 1
ATOM 9569 N N . ARG B 1 501 ? 43.238 -4.931 19.912 1.00 14.45 498 ARG B N 1
ATOM 9570 C CA . ARG B 1 501 ? 43.797 -4.491 21.188 1.00 14.80 498 ARG B CA 1
ATOM 9571 C C . ARG B 1 501 ? 44.005 -2.975 21.169 1.00 14.46 498 ARG B C 1
ATOM 9572 O O . ARG B 1 501 ? 43.692 -2.283 22.139 1.00 13.55 498 ARG B O 1
ATOM 9580 N N . SER B 1 502 ? 44.495 -2.459 20.047 1.00 13.90 499 SER B N 1
ATOM 9581 C CA . SER B 1 502 ? 44.759 -1.031 19.912 1.00 14.30 499 SER B CA 1
ATOM 9582 C C . SER B 1 502 ? 43.500 -0.195 20.064 1.00 14.32 499 SER B C 1
ATOM 9583 O O . SER B 1 502 ? 43.476 0.792 20.808 1.00 15.09 499 SER B O 1
ATOM 9586 N N . VAL B 1 503 ? 42.444 -0.579 19.359 1.00 11.59 500 VAL B N 1
ATOM 9587 C CA . VAL B 1 503 ? 41.205 0.188 19.405 1.00 13.28 500 VAL B CA 1
ATOM 9588 C C . VAL B 1 503 ? 40.556 0.145 20.791 1.00 12.84 500 VAL B C 1
ATOM 9589 O O . VAL B 1 503 ? 40.104 1.167 21.318 1.00 14.64 500 VAL B O 1
ATOM 9593 N N . ILE B 1 504 ? 40.503 -1.038 21.389 1.00 12.88 501 ILE B N 1
ATOM 9594 C CA . ILE B 1 504 ? 39.889 -1.161 22.711 1.00 13.09 501 ILE B CA 1
ATOM 9595 C C . ILE B 1 504 ? 40.783 -0.530 23.790 1.00 14.69 501 ILE B C 1
ATOM 9596 O O . ILE B 1 504 ? 40.278 0.026 24.769 1.00 13.31 501 ILE B O 1
ATOM 9601 N N . ASN B 1 505 ? 42.098 -0.554 23.587 1.00 12.38 502 ASN B N 1
ATOM 9602 C CA . ASN B 1 505 ? 42.994 0.209 24.457 1.00 12.60 502 ASN B CA 1
ATOM 9603 C C . ASN B 1 505 ? 42.583 1.667 24.518 1.00 13.46 502 ASN B C 1
ATOM 9604 O O . ASN B 1 505 ? 42.606 2.274 25.590 1.00 13.75 502 ASN B O 1
ATOM 9609 N N . ALA B 1 506 ? 42.214 2.238 23.374 1.00 11.93 503 ALA B N 1
ATOM 9610 C CA . ALA B 1 506 ? 41.782 3.634 23.342 1.00 12.22 503 ALA B CA 1
ATOM 9611 C C . ALA B 1 506 ? 40.571 3.885 24.247 1.00 12.55 503 ALA B C 1
ATOM 9612 O O . ALA B 1 506 ? 40.537 4.882 24.981 1.00 12.55 503 ALA B O 1
ATOM 9614 N N . ARG B 1 507 ? 39.594 2.982 24.213 1.00 11.29 504 ARG B N 1
ATOM 9615 C CA . ARG B 1 507 ? 38.475 3.048 25.156 1.00 12.68 504 ARG B CA 1
ATOM 9616 C C . ARG B 1 507 ? 38.960 3.162 26.598 1.00 10.34 504 ARG B C 1
ATOM 9617 O O . ARG B 1 507 ? 38.535 4.051 27.345 1.00 11.50 504 ARG B O 1
ATOM 9625 N N . TYR B 1 508 ? 39.830 2.253 27.010 1.00 11.26 505 TYR B N 1
ATOM 9626 C CA . TYR B 1 508 ? 40.259 2.218 28.401 1.00 9.97 505 TYR B CA 1
ATOM 9627 C C . TYR B 1 508 ? 41.103 3.440 28.794 1.00 11.67 505 TYR B C 1
ATOM 9628 O O . TYR B 1 508 ? 40.997 3.922 29.921 1.00 13.38 505 TYR B O 1
ATOM 9637 N N . ARG B 1 509 ? 41.889 3.968 27.859 1.00 11.50 506 ARG B N 1
ATOM 9638 C CA . ARG B 1 509 ? 42.644 5.193 28.129 1.00 13.50 506 ARG B CA 1
ATOM 9639 C C . ARG B 1 509 ? 41.715 6.383 28.325 1.00 12.01 506 ARG B C 1
ATOM 9640 O O . ARG B 1 509 ? 42.037 7.315 29.071 1.00 12.98 506 ARG B O 1
ATOM 9648 N N . LEU B 1 510 ? 40.546 6.322 27.690 1.00 11.45 507 LEU B N 1
ATOM 9649 C CA . LEU B 1 510 ? 39.561 7.397 27.735 1.00 11.58 507 LEU B CA 1
ATOM 9650 C C . LEU B 1 510 ? 38.507 7.223 28.831 1.00 13.24 507 LEU B C 1
ATOM 9651 O O . LEU B 1 510 ? 37.696 8.128 29.062 1.00 11.81 507 LEU B O 1
ATOM 9656 N N . VAL B 1 511 ? 38.504 6.075 29.502 1.00 11.10 508 VAL B N 1
ATOM 9657 C CA . VAL B 1 511 ? 37.457 5.809 30.501 1.00 10.59 508 VAL B CA 1
ATOM 9658 C C . VAL B 1 511 ? 37.347 6.874 31.601 1.00 12.22 508 VAL B C 1
ATOM 9659 O O . VAL B 1 511 ? 36.243 7.313 31.903 1.00 12.39 508 VAL B O 1
ATOM 9663 N N . PRO B 1 512 ? 38.479 7.305 32.190 1.00 11.40 509 PRO B N 1
ATOM 9664 C CA . PRO B 1 512 ? 38.321 8.336 33.221 1.00 11.45 509 PRO B CA 1
ATOM 9665 C C . PRO B 1 512 ? 37.644 9.607 32.688 1.00 11.13 509 PRO B C 1
ATOM 9666 O O . PRO B 1 512 ? 36.775 10.150 33.368 1.00 12.92 509 PRO B O 1
ATOM 9670 N N . TYR B 1 513 ? 38.025 10.067 31.498 1.00 11.34 510 TYR B N 1
ATOM 9671 C CA . TYR B 1 513 ? 37.371 11.221 30.881 1.00 10.67 510 TYR B CA 1
ATOM 9672 C C . TYR B 1 513 ? 35.890 10.963 30.569 1.00 11.23 510 TYR B C 1
ATOM 9673 O O . TYR B 1 513 ? 35.019 11.771 30.917 1.00 11.56 510 TYR B O 1
ATOM 9682 N N . LEU B 1 514 ? 35.602 9.846 29.906 1.00 10.37 511 LEU B N 1
ATOM 9683 C CA . LEU B 1 514 ? 34.226 9.541 29.508 1.00 10.72 511 LEU B CA 1
ATOM 9684 C C . LEU B 1 514 ? 33.307 9.367 30.710 1.00 11.80 511 LEU B C 1
ATOM 9685 O O . LEU B 1 514 ? 32.173 9.858 30.704 1.00 12.07 511 LEU B O 1
ATOM 9690 N N . TYR B 1 515 ? 33.787 8.665 31.729 1.00 11.29 512 TYR B N 1
ATOM 9691 C CA . TYR B 1 515 ? 33.023 8.486 32.956 1.00 11.90 512 TYR B CA 1
ATOM 9692 C C . TYR B 1 515 ? 32.777 9.828 33.626 1.00 10.87 512 TYR B C 1
ATOM 9693 O O . TYR B 1 515 ? 31.665 10.108 34.074 1.00 12.64 512 TYR B O 1
ATOM 9702 N N . SER B 1 516 ? 33.816 10.658 33.685 1.00 10.54 513 SER B N 1
ATOM 9703 C CA . SER B 1 516 ? 33.698 11.987 34.272 1.00 12.78 513 SER B CA 1
ATOM 9704 C C . SER B 1 516 ? 32.604 12.791 33.574 1.00 12.04 513 SER B C 1
ATOM 9705 O O . SER B 1 516 ? 31.730 13.380 34.232 1.00 12.54 513 SER B O 1
ATOM 9708 N N . GLU B 1 517 ? 32.630 12.803 32.242 1.00 10.39 514 GLU B N 1
ATOM 9709 C CA . GLU B 1 517 ? 31.607 13.543 31.499 1.00 10.07 514 GLU B CA 1
ATOM 9710 C C . GLU B 1 517 ? 30.224 12.966 31.681 1.00 11.76 514 GLU B C 1
ATOM 9711 O O . GLU B 1 517 ? 29.248 13.718 31.761 1.00 14.06 514 GLU B O 1
ATOM 9717 N N . TYR B 1 518 ? 30.135 11.644 31.764 1.00 11.09 515 TYR B N 1
ATOM 9718 C CA . TYR B 1 518 ? 28.849 11.011 31.999 1.00 11.41 515 TYR B CA 1
ATOM 9719 C C . TYR B 1 518 ? 28.291 11.472 33.343 1.00 11.73 515 TYR B C 1
ATOM 9720 O O . TYR B 1 518 ? 27.126 11.880 33.442 1.00 12.93 515 TYR B O 1
ATOM 9729 N N . MET B 1 519 ? 29.120 11.403 34.377 1.00 10.50 516 MET B N 1
ATOM 9730 C CA . MET B 1 519 ? 28.669 11.761 35.718 1.00 11.41 516 MET B CA 1
ATOM 9731 C C . MET B 1 519 ? 28.286 13.236 35.821 1.00 12.32 516 MET B C 1
ATOM 9732 O O . MET B 1 519 ? 27.240 13.575 36.380 1.00 12.75 516 MET B O 1
ATOM 9737 N N . LYS B 1 520 ? 29.123 14.108 35.272 1.00 11.85 517 LYS B N 1
ATOM 9738 C CA . LYS B 1 520 ? 28.828 15.541 35.281 1.00 13.40 517 LYS B CA 1
ATOM 9739 C C . LYS B 1 520 ? 27.496 15.820 34.568 1.00 13.73 517 LYS B C 1
ATOM 9740 O O . LYS B 1 520 ? 26.668 16.603 35.053 1.00 17.33 517 LYS B O 1
ATOM 9746 N N . ALA B 1 521 ? 27.263 15.150 33.446 1.00 13.53 518 ALA B N 1
ATOM 9747 C CA . ALA B 1 521 ? 26.026 15.359 32.702 1.00 11.91 518 ALA B CA 1
ATOM 9748 C C . ALA B 1 521 ? 24.808 14.806 33.453 1.00 12.49 518 ALA B C 1
ATOM 9749 O O . ALA B 1 521 ? 23.789 15.485 33.591 1.00 13.05 518 ALA B O 1
ATOM 9751 N N . ALA B 1 522 ? 24.916 13.579 33.953 1.00 13.60 519 ALA B N 1
ATOM 9752 C CA . ALA B 1 522 ? 23.801 12.961 34.655 1.00 12.79 519 ALA B CA 1
ATOM 9753 C C . ALA B 1 522 ? 23.436 13.751 35.905 1.00 11.41 519 ALA B C 1
ATOM 9754 O O . ALA B 1 522 ? 22.251 13.969 36.192 1.00 13.32 519 ALA B O 1
ATOM 9756 N N . LEU B 1 523 ? 24.446 14.191 36.652 1.00 12.67 520 LEU B N 1
ATOM 9757 C CA . LEU B 1 523 ? 24.181 14.878 37.915 1.00 12.58 520 LEU B CA 1
ATOM 9758 C C . LEU B 1 523 ? 23.606 16.277 37.716 1.00 14.63 520 LEU B C 1
ATOM 9759 O O . LEU B 1 523 ? 23.033 16.859 38.651 1.00 20.00 520 LEU B O 1
ATOM 9764 N N . ASN B 1 524 ? 23.733 16.808 36.503 1.00 14.76 521 ASN B N 1
ATOM 9765 C CA . ASN B 1 524 ? 23.267 18.162 36.204 1.00 14.92 521 ASN B CA 1
ATOM 9766 C C . ASN B 1 524 ? 22.186 18.204 35.134 1.00 15.37 521 ASN B C 1
ATOM 9767 O O . ASN B 1 524 ? 21.942 19.258 34.540 1.00 15.91 521 ASN B O 1
ATOM 9772 N N . ASP B 1 525 ? 21.557 17.056 34.883 1.00 14.43 522 ASP B N 1
ATOM 9773 C CA . ASP B 1 525 ? 20.487 16.941 33.888 1.00 12.58 522 ASP B CA 1
ATOM 9774 C C . ASP B 1 525 ? 20.914 17.499 32.527 1.00 15.25 522 ASP B C 1
ATOM 9775 O O . ASP B 1 525 ? 20.156 18.213 31.861 1.00 14.90 522 ASP B O 1
ATOM 9780 N N . ASP B 1 526 ? 22.135 17.167 32.125 1.00 13.98 523 ASP B N 1
ATOM 9781 C CA . ASP B 1 526 ? 22.702 17.670 30.873 1.00 13.39 523 ASP B CA 1
ATOM 9782 C C . ASP B 1 526 ? 23.000 16.508 29.925 1.00 12.35 523 ASP B C 1
ATOM 9783 O O . ASP B 1 526 ? 22.817 15.343 30.269 1.00 12.96 523 ASP B O 1
ATOM 9788 N N . MET B 1 527 ? 23.465 16.839 28.725 1.00 12.28 524 MET B N 1
ATOM 9789 C CA . MET B 1 527 ? 23.684 15.843 27.677 1.00 12.70 524 MET B CA 1
ATOM 9790 C C . MET B 1 527 ? 25.133 15.404 27.610 1.00 13.25 524 MET B C 1
ATOM 9791 O O . MET B 1 527 ? 26.038 16.222 27.729 1.00 15.97 524 MET B O 1
ATOM 9796 N N . TYR B 1 528 ? 25.347 14.109 27.406 1.00 12.35 525 TYR B N 1
ATOM 9797 C CA . TYR B 1 528 ? 26.682 13.547 27.190 1.00 11.51 525 TYR B CA 1
ATOM 9798 C C . TYR B 1 528 ? 27.071 13.712 25.720 1.00 11.90 525 TYR B C 1
ATOM 9799 O O . TYR B 1 528 ? 28.171 14.182 25.423 1.00 12.45 525 TYR B O 1
ATOM 9808 N N . PHE B 1 529 ? 26.164 13.354 24.811 1.00 10.25 526 PHE B N 1
ATOM 9809 C CA . PHE B 1 529 ? 26.325 13.635 23.378 1.00 10.84 526 PHE B CA 1
ATOM 9810 C C . PHE B 1 529 ? 25.380 14.757 22.965 1.00 10.75 526 PHE B C 1
ATOM 9811 O O . PHE B 1 529 ? 24.231 14.803 23.424 1.00 12.45 526 PHE B O 1
ATOM 9819 N N . LYS B 1 530 ? 25.860 15.639 22.087 1.00 9.66 527 LYS B N 1
ATOM 9820 C CA . LYS B 1 530 ? 25.077 16.777 21.594 1.00 10.05 527 LYS B CA 1
ATOM 9821 C C . LYS B 1 530 ? 25.248 16.924 20.089 1.00 11.44 527 LYS B C 1
ATOM 9822 O O . LYS B 1 530 ? 26.357 16.774 19.576 1.00 11.56 527 LYS B O 1
ATOM 9828 N N . PRO B 1 531 ? 24.168 17.272 19.375 1.00 9.26 528 PRO B N 1
ATOM 9829 C CA . PRO B 1 531 ? 24.360 17.677 17.974 1.00 11.69 528 PRO B CA 1
ATOM 9830 C C . PRO B 1 531 ? 25.222 18.933 17.903 1.00 10.50 528 PRO B C 1
ATOM 9831 O O . PRO B 1 531 ? 25.219 19.745 18.842 1.00 11.27 528 PRO B O 1
ATOM 9835 N N . LEU B 1 532 ? 25.932 19.114 16.790 1.00 9.90 529 LEU B N 1
ATOM 9836 C CA . LEU B 1 532 ? 26.742 20.313 16.623 1.00 11.06 529 LEU B CA 1
ATOM 9837 C C . LEU B 1 532 ? 25.921 21.589 16.776 1.00 12.94 529 LEU B C 1
ATOM 9838 O O . LEU B 1 532 ? 26.407 22.583 17.327 1.00 12.03 529 LEU B O 1
ATOM 9843 N N . GLY B 1 533 ? 24.674 21.565 16.313 1.00 12.28 530 GLY B N 1
ATOM 9844 C CA . GLY B 1 533 ? 23.829 22.744 16.390 1.00 12.21 530 GLY B CA 1
ATOM 9845 C C . GLY B 1 533 ? 23.525 23.193 17.811 1.00 13.75 530 GLY B C 1
ATOM 9846 O O . GLY B 1 533 ? 23.190 24.358 18.031 1.00 16.33 530 GLY B O 1
ATOM 9847 N N . PHE B 1 534 ? 23.632 22.290 18.787 1.00 11.43 531 PHE B N 1
ATOM 9848 C CA . PHE B 1 534 ? 23.392 22.685 20.177 1.00 13.07 531 PHE B CA 1
ATOM 9849 C C . PHE B 1 534 ? 24.567 23.503 20.732 1.00 13.78 531 PHE B C 1
ATOM 9850 O O . PHE B 1 534 ? 24.400 24.284 21.680 1.00 13.77 531 PHE B O 1
ATOM 9858 N N . VAL B 1 535 ? 25.751 23.305 20.157 1.00 12.58 532 VAL B N 1
ATOM 9859 C CA . VAL B 1 535 ? 26.973 23.968 20.626 1.00 11.73 532 VAL B CA 1
ATOM 9860 C C . VAL B 1 535 ? 27.301 25.209 19.800 1.00 13.82 532 VAL B C 1
ATOM 9861 O O . VAL B 1 535 ? 27.860 26.187 20.313 1.00 14.38 532 VAL B O 1
ATOM 9865 N N . TYR B 1 536 ? 26.956 25.160 18.514 1.00 10.99 533 TYR B N 1
ATOM 9866 C CA . TYR B 1 536 ? 27.232 26.267 17.595 1.00 11.31 533 TYR B CA 1
ATOM 9867 C C . TYR B 1 536 ? 25.939 26.655 16.864 1.00 11.68 533 TYR B C 1
ATOM 9868 O O . TYR B 1 536 ? 25.811 26.471 15.653 1.00 12.60 533 TYR B O 1
ATOM 9877 N N . PRO B 1 537 ? 24.965 27.200 17.604 1.00 12.29 534 PRO B N 1
ATOM 9878 C CA . PRO B 1 537 ? 23.616 27.385 17.057 1.00 13.25 534 PRO B CA 1
ATOM 9879 C C . PRO B 1 537 ? 23.503 28.422 15.944 1.00 14.59 534 PRO B C 1
ATOM 9880 O O . PRO B 1 537 ? 22.522 28.383 15.194 1.00 18.64 534 PRO B O 1
ATOM 9884 N N . ASP B 1 538 ? 24.463 29.332 15.836 1.00 13.20 535 ASP B N 1
ATOM 9885 C CA . ASP B 1 538 ? 24.372 30.380 14.831 1.00 13.76 535 ASP B CA 1
ATOM 9886 C C . ASP B 1 538 ? 25.258 30.117 13.626 1.00 13.87 535 ASP B C 1
ATOM 9887 O O . ASP B 1 538 ? 25.368 30.952 12.730 1.00 16.76 535 ASP B O 1
ATOM 9892 N N . ASP B 1 539 ? 25.869 28.939 13.598 1.00 12.76 536 ASP B N 1
ATOM 9893 C CA . ASP B 1 539 ? 26.715 28.528 12.483 1.00 14.48 536 ASP B CA 1
ATOM 9894 C C . ASP B 1 539 ? 25.867 27.656 11.562 1.00 13.36 536 ASP B C 1
ATOM 9895 O O . ASP B 1 539 ? 25.543 26.515 11.899 1.00 12.82 536 ASP B O 1
ATOM 9900 N N . LYS B 1 540 ? 25.492 28.198 10.407 1.00 14.28 537 LYS B N 1
ATOM 9901 C CA . LYS B 1 540 ? 24.511 27.520 9.557 1.00 15.59 537 LYS B CA 1
ATOM 9902 C C . LYS B 1 540 ? 25.041 26.231 8.938 1.00 15.32 537 LYS B C 1
ATOM 9903 O O . LYS B 1 540 ? 24.255 25.365 8.541 1.00 17.83 537 LYS B O 1
ATOM 9909 N N . MET B 1 541 ? 26.362 26.093 8.865 1.00 12.56 538 MET B N 1
ATOM 9910 C CA . MET B 1 541 ? 26.960 24.835 8.441 1.00 12.72 538 MET B CA 1
ATOM 9911 C C . MET B 1 541 ? 26.892 23.804 9.570 1.00 15.44 538 MET B C 1
ATOM 9912 O O . MET B 1 541 ? 26.484 22.650 9.375 1.00 14.55 538 MET B O 1
ATOM 9917 N N . ALA B 1 542 ? 27.272 24.231 10.769 1.00 11.20 539 ALA B N 1
ATOM 9918 C CA . ALA B 1 542 ? 27.284 23.333 11.914 1.00 12.54 539 ALA B CA 1
ATOM 9919 C C . ALA B 1 542 ? 25.924 22.705 12.197 1.00 11.92 539 ALA B C 1
ATOM 9920 O O . ALA B 1 542 ? 25.845 21.523 12.542 1.00 12.10 539 ALA B O 1
ATOM 9922 N N . ILE B 1 543 ? 24.857 23.488 12.072 1.00 10.89 540 ILE B N 1
ATOM 9923 C CA . ILE B 1 543 ? 23.543 22.991 12.492 1.00 11.68 540 ILE B CA 1
ATOM 9924 C C . ILE B 1 543 ? 23.032 21.856 11.611 1.00 14.88 540 ILE B C 1
ATOM 9925 O O . ILE B 1 543 ? 22.142 21.106 12.034 1.00 16.31 540 ILE B O 1
ATOM 9930 N N . ARG B 1 544 ? 23.608 21.708 10.420 1.00 14.05 541 ARG B N 1
ATOM 9931 C CA . ARG B 1 544 ? 23.192 20.663 9.486 1.00 13.72 541 ARG B CA 1
ATOM 9932 C C . ARG B 1 544 ? 24.091 19.432 9.494 1.00 13.61 541 ARG B C 1
ATOM 9933 O O . ARG B 1 544 ? 23.835 18.473 8.759 1.00 18.00 541 ARG B O 1
ATOM 9941 N N . VAL B 1 545 ? 25.158 19.460 10.291 1.00 11.22 542 VAL B N 1
ATOM 9942 C CA . VAL B 1 545 ? 26.061 18.311 10.388 1.00 11.84 542 VAL B CA 1
ATOM 9943 C C . VAL B 1 545 ? 25.418 17.196 11.194 1.00 12.91 542 VAL B C 1
ATOM 9944 O O . VAL B 1 545 ? 24.984 17.419 12.331 1.00 13.97 542 VAL B O 1
ATOM 9948 N N . GLU B 1 546 ? 25.373 15.992 10.631 1.00 13.21 543 GLU B N 1
ATOM 9949 C CA . GLU B 1 546 ? 24.741 14.873 11.323 1.00 14.52 543 GLU B CA 1
ATOM 9950 C C . GLU B 1 546 ? 25.642 13.668 11.542 1.00 15.19 543 GLU B C 1
ATOM 9951 O O . GLU B 1 546 ? 25.225 12.702 12.188 1.00 17.24 543 GLU B O 1
ATOM 9957 N N . ASP B 1 547 ? 26.864 13.703 11.019 1.00 11.76 544 ASP B N 1
ATOM 9958 C CA . ASP B 1 547 ? 27.756 12.551 11.181 1.00 9.96 544 ASP B CA 1
ATOM 9959 C C . ASP B 1 547 ? 28.972 12.869 12.053 1.00 10.21 544 ASP B C 1
ATOM 9960 O O . ASP B 1 547 ? 30.014 12.205 11.960 1.00 10.56 544 ASP B O 1
ATOM 9965 N N . GLN B 1 548 ? 28.793 13.873 12.912 1.00 9.64 545 GLN B N 1
ATOM 9966 C CA . GLN B 1 548 ? 29.746 14.274 13.945 1.00 9.49 545 GLN B CA 1
ATOM 9967 C C . GLN B 1 548 ? 28.907 14.591 15.171 1.00 9.23 545 GLN B C 1
ATOM 9968 O O . GLN B 1 548 ? 27.763 15.022 15.031 1.00 9.91 545 GLN B O 1
ATOM 9974 N N . LEU B 1 549 ? 29.463 14.377 16.360 1.00 9.70 546 LEU B N 1
ATOM 9975 C CA . LEU B 1 549 ? 28.785 14.742 17.610 1.00 9.72 546 LEU B CA 1
ATOM 9976 C C . LEU B 1 549 ? 29.749 15.443 18.534 1.00 9.56 546 LEU B C 1
ATOM 9977 O O . LEU B 1 549 ? 30.952 15.165 18.523 1.00 10.54 546 LEU B O 1
ATOM 9982 N N . MET B 1 550 ? 29.214 16.325 19.373 1.00 8.89 547 MET B N 1
ATOM 9983 C CA . MET B 1 550 ? 29.984 16.888 20.472 1.00 9.57 547 MET B CA 1
ATOM 9984 C C . MET B 1 550 ? 29.817 15.984 21.680 1.00 11.00 547 MET B C 1
ATOM 9985 O O . MET B 1 550 ? 28.740 15.438 21.914 1.00 11.88 547 MET B O 1
ATOM 9990 N N . LEU B 1 551 ? 30.894 15.795 22.430 1.00 9.54 548 LEU B N 1
ATOM 9991 C CA . LEU B 1 551 ? 30.822 15.019 23.663 1.00 10.14 548 LEU B CA 1
ATOM 9992 C C . LEU B 1 551 ? 31.278 15.916 24.808 1.00 11.80 548 LEU B C 1
ATOM 9993 O O . LEU B 1 551 ? 32.345 16.525 24.753 1.00 11.56 548 LEU B O 1
ATOM 9998 N N . GLY B 1 552 ? 30.462 16.004 25.854 1.00 11.47 549 GLY B N 1
ATOM 9999 C CA . GLY B 1 552 ? 30.763 16.886 26.967 1.00 11.87 549 GLY B CA 1
ATOM 10000 C C . GLY B 1 552 ? 30.978 18.307 26.483 1.00 11.51 549 GLY B C 1
ATOM 10001 O O . GLY B 1 552 ? 30.260 18.799 25.603 1.00 14.03 549 GLY B O 1
ATOM 10002 N N . ASN B 1 553 ? 31.978 18.972 27.047 1.00 12.07 550 ASN B N 1
ATOM 10003 C CA . ASN B 1 553 ? 32.296 20.322 26.621 1.00 11.11 550 ASN B CA 1
ATOM 10004 C C . ASN B 1 553 ? 33.698 20.428 26.044 1.00 10.85 550 ASN B C 1
ATOM 10005 O O . ASN B 1 553 ? 34.226 21.524 25.851 1.00 14.29 550 ASN B O 1
ATOM 10010 N N . GLU B 1 554 ? 34.294 19.279 25.738 1.00 10.32 551 GLU B N 1
ATOM 10011 C CA . GLU B 1 554 ? 35.711 19.246 25.376 1.00 11.93 551 GLU B CA 1
ATOM 10012 C C . GLU B 1 554 ? 36.010 18.734 23.983 1.00 10.02 551 GLU B C 1
ATOM 10013 O O . GLU B 1 554 ? 36.968 19.179 23.356 1.00 11.38 551 GLU B O 1
ATOM 10019 N N . ILE B 1 555 ? 35.241 17.756 23.520 1.00 10.63 552 ILE B N 1
ATOM 10020 C CA . ILE B 1 555 ? 35.608 17.062 22.296 1.00 8.86 552 ILE B CA 1
ATOM 10021 C C . ILE B 1 555 ? 34.487 16.942 21.285 1.00 9.59 552 ILE B C 1
ATOM 10022 O O . ILE B 1 555 ? 33.311 17.201 21.578 1.00 10.83 552 ILE B O 1
ATOM 10027 N N . MET B 1 556 ? 34.888 16.561 20.075 1.00 10.29 553 MET B N 1
ATOM 10028 C CA . MET B 1 556 ? 33.978 16.193 19.003 1.00 10.61 553 MET B CA 1
ATOM 10029 C C . MET B 1 556 ? 34.425 14.852 18.437 1.00 10.00 553 MET B C 1
ATOM 10030 O O . MET B 1 556 ? 35.631 14.607 18.300 1.00 11.04 553 MET B O 1
ATOM 10035 N N . ILE B 1 557 ? 33.461 13.988 18.114 1.00 9.46 554 ILE B N 1
ATOM 10036 C CA . ILE B 1 557 ? 33.768 12.717 17.461 1.00 8.94 554 ILE B CA 1
ATOM 10037 C C . ILE B 1 557 ? 33.257 12.716 16.019 1.00 10.17 554 ILE B C 1
ATOM 10038 O O . ILE B 1 557 ? 32.321 13.443 15.677 1.00 10.71 554 ILE B O 1
ATOM 10043 N N . ALA B 1 558 ? 33.877 11.897 15.178 1.00 9.64 555 ALA B N 1
ATOM 10044 C CA . ALA B 1 558 ? 33.563 11.867 13.758 1.00 9.87 555 ALA B CA 1
ATOM 10045 C C . ALA B 1 558 ? 34.052 10.534 13.209 1.00 10.40 555 ALA B C 1
ATOM 10046 O O . ALA B 1 558 ? 35.117 10.453 12.592 1.00 11.56 555 ALA B O 1
ATOM 10048 N N . PRO B 1 559 ? 33.281 9.466 13.448 1.00 10.77 556 PRO B N 1
ATOM 10049 C CA . PRO B 1 559 ? 33.738 8.130 13.042 1.00 11.35 556 PRO B CA 1
ATOM 10050 C C . PRO B 1 559 ? 33.711 7.918 11.531 1.00 10.12 556 PRO B C 1
ATOM 10051 O O . PRO B 1 559 ? 32.894 8.508 10.823 1.00 11.06 556 PRO B O 1
ATOM 10055 N N . VAL B 1 560 ? 34.599 7.060 11.042 1.00 10.38 557 VAL B N 1
ATOM 10056 C CA . VAL B 1 560 ? 34.541 6.600 9.663 1.00 10.63 557 VAL B CA 1
ATOM 10057 C C . VAL B 1 560 ? 33.491 5.493 9.544 1.00 10.16 557 VAL B C 1
ATOM 10058 O O . VAL B 1 560 ? 33.471 4.542 10.345 1.00 11.92 557 VAL B O 1
ATOM 10062 N N . TYR B 1 561 ? 32.593 5.628 8.572 1.00 9.81 558 TYR B N 1
ATOM 10063 C CA . TYR B 1 561 ? 31.490 4.679 8.422 1.00 11.13 558 TYR B CA 1
ATOM 10064 C C . TYR B 1 561 ? 31.310 4.208 6.978 1.00 11.81 558 TYR B C 1
ATOM 10065 O O . TYR B 1 561 ? 30.246 3.691 6.603 1.00 12.85 558 TYR B O 1
ATOM 10074 N N . GLU B 1 562 ? 32.361 4.365 6.176 1.00 11.16 559 GLU B N 1
ATOM 10075 C CA . GLU B 1 562 ? 32.352 3.922 4.788 1.00 12.24 559 GLU B CA 1
ATOM 10076 C C . GLU B 1 562 ? 33.376 2.816 4.597 1.00 12.46 559 GLU B C 1
ATOM 10077 O O . GLU B 1 562 ? 34.535 2.945 5.009 1.00 13.39 559 GLU B O 1
ATOM 10083 N N . GLN B 1 563 ? 32.968 1.727 3.965 1.00 10.56 560 GLN B N 1
ATOM 10084 C CA . GLN B 1 563 ? 33.894 0.623 3.760 1.00 12.47 560 GLN B CA 1
ATOM 10085 C C . GLN B 1 563 ? 35.001 1.030 2.785 1.00 13.47 560 GLN B C 1
ATOM 10086 O O . GLN B 1 563 ? 34.757 1.763 1.812 1.00 13.82 560 GLN B O 1
ATOM 10092 N N . ASN B 1 564 ? 36.218 0.557 3.065 1.00 11.71 561 ASN B N 1
ATOM 10093 C CA . ASN B 1 564 ? 37.410 0.826 2.261 1.00 12.55 561 ASN B CA 1
ATOM 10094 C C . ASN B 1 564 ? 37.934 2.250 2.353 1.00 12.52 561 ASN B C 1
ATOM 10095 O O . ASN B 1 564 ? 38.916 2.594 1.698 1.00 14.22 561 ASN B O 1
ATOM 10100 N N . ALA B 1 565 ? 37.287 3.067 3.173 1.00 12.91 562 ALA B N 1
ATOM 10101 C CA . ALA B 1 565 ? 37.717 4.454 3.331 1.00 13.23 562 ALA B CA 1
ATOM 10102 C C . ALA B 1 565 ? 38.985 4.538 4.171 1.00 12.46 562 ALA B C 1
ATOM 10103 O O . ALA B 1 565 ? 39.175 3.772 5.117 1.00 14.96 562 ALA B O 1
ATOM 10105 N N . ARG B 1 566 ? 39.849 5.475 3.813 1.00 11.62 563 ARG B N 1
ATOM 10106 C CA . ARG B 1 566 ? 41.077 5.708 4.558 1.00 11.91 563 ARG B CA 1
ATOM 10107 C C . ARG B 1 566 ? 41.022 7.033 5.296 1.00 11.01 563 ARG B C 1
ATOM 10108 O O . ARG B 1 566 ? 42.008 7.481 5.872 1.00 14.23 563 ARG B O 1
ATOM 10116 N N . GLY B 1 567 ? 39.852 7.645 5.283 1.00 10.42 564 GLY B N 1
ATOM 10117 C CA . GLY B 1 567 ? 39.635 8.912 5.957 1.00 13.03 564 GLY B CA 1
ATOM 10118 C C . GLY B 1 567 ? 38.220 9.385 5.715 1.00 13.63 564 GLY B C 1
ATOM 10119 O O . GLY B 1 567 ? 37.390 8.630 5.206 1.00 12.39 564 GLY B O 1
ATOM 10120 N N . ARG B 1 568 ? 37.933 10.628 6.086 1.00 10.30 565 ARG B N 1
ATOM 10121 C CA . ARG B 1 568 ? 36.609 11.187 5.846 1.00 10.13 565 ARG B CA 1
ATOM 10122 C C . ARG B 1 568 ? 36.636 12.698 5.894 1.00 9.60 565 ARG B C 1
ATOM 10123 O O . ARG B 1 568 ? 37.603 13.288 6.368 1.00 11.17 565 ARG B O 1
ATOM 10131 N N . TYR B 1 569 ? 35.553 13.312 5.426 1.00 10.66 566 TYR B N 1
ATOM 10132 C CA . TYR B 1 569 ? 35.385 14.753 5.532 1.00 10.88 566 TYR B CA 1
ATOM 10133 C C . TYR B 1 569 ? 34.829 15.136 6.892 1.00 10.56 566 TYR B C 1
ATOM 10134 O O . TYR B 1 569 ? 34.012 14.415 7.466 1.00 11.11 566 TYR B O 1
ATOM 10143 N N . VAL B 1 570 ? 35.277 16.276 7.399 1.00 9.99 567 VAL B N 1
ATOM 10144 C CA . VAL B 1 570 ? 34.704 16.861 8.610 1.00 9.32 567 VAL B CA 1
ATOM 10145 C C . VAL B 1 570 ? 34.527 18.367 8.446 1.00 10.33 567 VAL B C 1
ATOM 10146 O O . VAL B 1 570 ? 35.220 19.004 7.638 1.00 11.48 567 VAL B O 1
ATOM 10150 N N . TYR B 1 571 ? 33.594 18.927 9.211 1.00 10.99 568 TYR B N 1
ATOM 10151 C CA . TYR B 1 571 ? 33.492 20.370 9.376 1.00 11.05 568 TYR B CA 1
ATOM 10152 C C . TYR B 1 571 ? 33.805 20.723 10.819 1.00 9.87 568 TYR B C 1
ATOM 10153 O O . TYR B 1 571 ? 33.185 20.183 11.739 1.00 10.80 568 TYR B O 1
ATOM 10162 N N . LEU B 1 572 ? 34.777 21.607 11.021 1.00 11.46 569 LEU B N 1
ATOM 10163 C CA . LEU B 1 572 ? 35.109 22.078 12.363 1.00 10.79 569 LEU B CA 1
ATOM 10164 C C . LEU B 1 572 ? 34.515 23.468 12.561 1.00 11.04 569 LEU B C 1
ATOM 10165 O O . LEU B 1 572 ? 34.918 24.404 11.868 1.00 10.95 569 LEU B O 1
ATOM 10170 N N . PRO B 1 573 ? 33.568 23.619 13.507 1.00 11.20 570 PRO B N 1
ATOM 10171 C CA . PRO B 1 573 ? 32.979 24.955 13.726 1.00 10.93 570 PRO B CA 1
ATOM 10172 C C . PRO B 1 573 ? 33.886 25.920 14.505 1.00 12.03 570 PRO B C 1
ATOM 10173 O O . PRO B 1 573 ? 33.531 27.086 14.670 1.00 15.57 570 PRO B O 1
ATOM 10177 N N . GLU B 1 574 ? 35.030 25.429 14.974 1.00 10.19 571 GLU B N 1
ATOM 10178 C CA . GLU B 1 574 ? 36.059 26.255 15.606 1.00 10.73 571 GLU B CA 1
ATOM 10179 C C . GLU B 1 574 ? 37.387 25.528 15.439 1.00 10.67 571 GLU B C 1
ATOM 10180 O O . GLU B 1 574 ? 37.410 24.379 14.993 1.00 11.92 571 GLU B O 1
ATOM 10186 N N . GLU B 1 575 ? 38.495 26.187 15.774 1.00 10.91 572 GLU B N 1
ATOM 10187 C CA . GLU B 1 575 ? 39.784 25.505 15.769 1.00 10.19 572 GLU B CA 1
ATOM 10188 C C . GLU B 1 575 ? 39.767 24.318 16.731 1.00 10.36 572 GLU B C 1
ATOM 10189 O O . GLU B 1 575 ? 39.219 24.413 17.837 1.00 11.44 572 GLU B O 1
ATOM 10195 N N . MET B 1 576 ? 40.349 23.193 16.314 1.00 11.56 573 MET B N 1
ATOM 10196 C CA . MET B 1 576 ? 40.461 22.031 17.194 1.00 10.12 573 MET B CA 1
ATOM 10197 C C . MET B 1 576 ? 41.767 21.320 16.962 1.00 10.59 573 MET B C 1
ATOM 10198 O O . MET B 1 576 ? 42.383 21.478 15.915 1.00 12.63 573 MET B O 1
ATOM 10203 N N . LYS B 1 577 ? 42.186 20.535 17.947 1.00 12.21 574 LYS B N 1
ATOM 10204 C CA . LYS B 1 577 ? 43.289 19.612 17.740 1.00 10.84 574 LYS B CA 1
ATOM 10205 C C . LYS B 1 577 ? 42.724 18.266 17.305 1.00 11.74 574 LYS B C 1
ATOM 10206 O O . LYS B 1 577 ? 41.936 17.649 18.026 1.00 12.55 574 LYS B O 1
ATOM 10212 N N . PHE B 1 578 ? 43.130 17.828 16.120 1.00 12.29 575 PHE B N 1
ATOM 10213 C CA . PHE B 1 578 ? 42.791 16.510 15.598 1.00 11.57 575 PHE B CA 1
ATOM 10214 C C . PHE B 1 578 ? 43.730 15.496 16.234 1.00 11.67 575 PHE B C 1
ATOM 10215 O O . PHE B 1 578 ? 44.957 15.552 16.034 1.00 13.62 575 PHE B O 1
ATOM 10223 N N . ILE B 1 579 ? 43.141 14.576 16.997 1.00 11.02 576 ILE B N 1
ATOM 10224 C CA . ILE B 1 579 ? 43.868 13.596 17.790 1.00 11.76 576 ILE B CA 1
ATOM 10225 C C . ILE B 1 579 ? 43.618 12.200 17.226 1.00 10.35 576 ILE B C 1
ATOM 10226 O O . ILE B 1 579 ? 42.480 11.858 16.889 1.00 11.22 576 ILE B O 1
ATOM 10231 N N . LYS B 1 580 ? 44.667 11.386 17.129 1.00 10.65 577 LYS B N 1
ATOM 10232 C CA . LYS B 1 580 ? 44.460 9.958 16.867 1.00 12.62 577 LYS B CA 1
ATOM 10233 C C . LYS B 1 580 ? 45.226 9.107 17.855 1.00 11.76 577 LYS B C 1
ATOM 10234 O O . LYS B 1 580 ? 46.428 9.323 18.082 1.00 12.81 577 LYS B O 1
ATOM 10240 N N . PHE B 1 581 ? 44.517 8.155 18.464 1.00 11.96 578 PHE B N 1
ATOM 10241 C CA . PHE B 1 581 ? 45.185 7.077 19.187 1.00 13.11 578 PHE B CA 1
ATOM 10242 C C . PHE B 1 581 ? 45.740 6.123 18.140 1.00 13.75 578 PHE B C 1
ATOM 10243 O O . PHE B 1 581 ? 44.986 5.479 17.403 1.00 14.14 578 PHE B O 1
ATOM 10251 N N . MET B 1 582 ? 47.068 6.068 18.065 1.00 14.98 579 MET B N 1
ATOM 10252 C CA . MET B 1 582 ? 47.770 5.299 17.046 1.00 15.16 579 MET B CA 1
ATOM 10253 C C . MET B 1 582 ? 47.994 3.872 17.522 1.00 18.86 579 MET B C 1
ATOM 10254 O O . MET B 1 582 ? 48.071 3.624 18.727 1.00 19.96 579 MET B O 1
ATOM 10259 N N . PRO B 1 583 ? 48.108 2.921 16.575 1.00 17.96 580 PRO B N 1
ATOM 10260 C CA . PRO B 1 583 ? 48.182 1.515 16.983 1.00 22.99 580 PRO B CA 1
ATOM 10261 C C . PRO B 1 583 ? 49.445 1.171 17.775 1.00 27.93 580 PRO B C 1
ATOM 10262 O O . PRO B 1 583 ? 49.462 0.139 18.445 1.00 33.22 580 PRO B O 1
ATOM 10266 N N . ASP B 1 584 ? 50.467 2.023 17.720 1.00 20.75 581 ASP B N 1
ATOM 10267 C CA . ASP B 1 584 ? 51.672 1.802 18.524 1.00 26.66 581 ASP B CA 1
ATOM 10268 C C . ASP B 1 584 ? 51.573 2.373 19.940 1.00 28.00 581 ASP B C 1
ATOM 10269 O O . ASP B 1 584 ? 52.520 2.274 20.718 1.00 31.36 581 ASP B O 1
ATOM 10274 N N . GLY B 1 585 ? 50.437 2.978 20.267 1.00 22.59 582 GLY B N 1
ATOM 10275 C CA . GLY B 1 585 ? 50.235 3.541 21.592 1.00 26.63 582 GLY B CA 1
ATOM 10276 C C . GLY B 1 585 ? 50.546 5.024 21.721 1.00 23.53 582 GLY B C 1
ATOM 10277 O O . GLY B 1 585 ? 50.290 5.629 22.761 1.00 24.15 582 GLY B O 1
ATOM 10278 N N . SER B 1 586 ? 51.103 5.621 20.672 1.00 18.43 583 SER B N 1
ATOM 10279 C CA . SER B 1 586 ? 51.350 7.057 20.682 1.00 16.83 583 SER B CA 1
ATOM 10280 C C . SER B 1 586 ? 50.062 7.824 20.389 1.00 15.73 583 SER B C 1
ATOM 10281 O O . SER B 1 586 ? 49.076 7.250 19.924 1.00 17.11 583 SER B O 1
ATOM 10284 N N . ILE B 1 587 ? 50.082 9.126 20.658 1.00 15.12 584 ILE B N 1
ATOM 10285 C CA . ILE B 1 587 ? 48.935 9.983 20.365 1.00 15.27 584 ILE B CA 1
ATOM 10286 C C . ILE B 1 587 ? 49.344 11.079 19.381 1.00 15.15 584 ILE B C 1
ATOM 10287 O O . ILE B 1 587 ? 50.164 11.943 19.708 1.00 17.47 584 ILE B O 1
ATOM 10292 N N . SER B 1 588 ? 48.801 11.015 18.166 1.00 12.28 585 SER B N 1
ATOM 10293 C CA . SER B 1 588 ? 49.110 11.983 17.114 1.00 11.51 585 SER B CA 1
ATOM 10294 C C . SER B 1 588 ? 48.251 13.223 17.319 1.00 15.53 585 SER B C 1
ATOM 10295 O O . SER B 1 588 ? 47.068 13.107 17.651 1.00 16.25 585 SER B O 1
ATOM 10298 N N . GLU B 1 589 ? 48.828 14.410 17.141 1.00 12.95 586 GLU B N 1
ATOM 10299 C CA . GLU B 1 589 ? 48.059 15.649 17.286 1.00 13.26 586 GLU B CA 1
ATOM 10300 C C . GLU B 1 589 ? 48.391 16.639 16.174 1.00 13.18 586 GLU B C 1
ATOM 10301 O O . GLU B 1 589 ? 49.546 16.769 15.763 1.00 15.55 586 GLU B O 1
ATOM 10307 N N . GLU B 1 590 ? 47.364 17.337 15.701 1.00 12.61 587 GLU B N 1
ATOM 10308 C CA . GLU B 1 590 ? 47.496 18.356 14.665 1.00 14.37 587 GLU B CA 1
ATOM 10309 C C . GLU B 1 590 ? 46.410 19.407 14.863 1.00 15.13 587 GLU B C 1
ATOM 10310 O O . GLU B 1 590 ? 45.228 19.078 14.940 1.00 16.78 587 GLU B O 1
ATOM 10316 N N . VAL B 1 591 ? 46.805 20.675 14.926 1.00 12.15 588 VAL B N 1
ATOM 10317 C CA . VAL B 1 591 ? 45.826 21.766 14.959 1.00 12.23 588 VAL B CA 1
ATOM 10318 C C . VAL B 1 591 ? 45.213 21.979 13.576 1.00 12.96 588 VAL B C 1
ATOM 10319 O O . VAL B 1 591 ? 45.929 22.101 12.572 1.00 15.57 588 VAL B O 1
ATOM 10323 N N . LEU B 1 592 ? 43.881 22.027 13.527 1.00 13.50 589 LEU B N 1
ATOM 10324 C CA . LEU B 1 592 ? 43.153 22.293 12.294 1.00 11.88 589 LEU B CA 1
ATOM 10325 C C . LEU B 1 592 ? 42.252 23.502 12.497 1.00 11.16 589 LEU B C 1
ATOM 10326 O O . LEU B 1 592 ? 41.589 23.632 13.534 1.00 12.25 589 LEU B O 1
ATOM 10331 N N . GLU B 1 593 ? 42.228 24.391 11.511 1.00 12.47 590 GLU B N 1
ATOM 10332 C CA . GLU B 1 593 ? 41.415 25.605 11.621 1.00 11.88 590 GLU B CA 1
ATOM 10333 C C . GLU B 1 593 ? 39.925 25.333 11.411 1.00 13.26 590 GLU B C 1
ATOM 10334 O O . GLU B 1 593 ? 39.528 24.296 10.862 1.00 12.33 590 GLU B O 1
ATOM 10340 N N . LYS B 1 594 ? 39.100 26.275 11.853 1.00 12.21 591 LYS B N 1
ATOM 10341 C CA . LYS B 1 594 ? 37.688 26.248 11.538 1.00 10.91 591 LYS B CA 1
ATOM 10342 C C . LYS B 1 594 ? 37.500 26.088 10.039 1.00 12.30 591 LYS B C 1
ATOM 10343 O O . LYS B 1 594 ? 38.153 26.772 9.236 1.00 14.28 591 LYS B O 1
ATOM 10349 N N . GLY B 1 595 ? 36.611 25.175 9.667 1.00 11.55 592 GLY B N 1
ATOM 10350 C CA . GLY B 1 595 ? 36.309 24.948 8.266 1.00 13.44 592 GLY B CA 1
ATOM 10351 C C . GLY B 1 595 ? 36.254 23.484 7.879 1.00 13.20 592 GLY B C 1
ATOM 10352 O O . GLY B 1 595 ? 36.211 22.600 8.730 1.00 12.04 592 GLY B O 1
ATOM 10353 N N . VAL B 1 596 ? 36.248 23.244 6.571 1.00 12.59 593 VAL B N 1
ATOM 10354 C CA . VAL B 1 596 ? 36.147 21.910 5.994 1.00 12.82 593 VAL B CA 1
ATOM 10355 C C . VAL B 1 596 ? 37.523 21.274 5.853 1.00 13.99 593 VAL B C 1
ATOM 10356 O O . VAL B 1 596 ? 38.478 21.928 5.414 1.00 15.08 593 VAL B O 1
ATOM 10360 N N . HIS B 1 597 ? 37.624 20.001 6.233 1.00 12.20 594 HIS B N 1
ATOM 10361 C CA . HIS B 1 597 ? 38.861 19.240 6.095 1.00 12.29 594 HIS B CA 1
ATOM 10362 C C . HIS B 1 597 ? 38.581 17.806 5.686 1.00 12.03 594 HIS B C 1
ATOM 10363 O O . HIS B 1 597 ? 37.534 17.249 6.025 1.00 13.52 594 HIS B O 1
ATOM 10370 N N . TYR B 1 598 ? 39.524 17.193 4.972 1.00 11.65 595 TYR B N 1
ATOM 10371 C CA . TYR B 1 598 ? 39.533 15.738 4.851 1.00 12.10 595 TYR B CA 1
ATOM 10372 C C . TYR B 1 598 ? 40.621 15.240 5.789 1.00 11.52 595 TYR B C 1
ATOM 10373 O O . TYR B 1 598 ? 41.766 15.698 5.715 1.00 14.70 595 TYR B O 1
ATOM 10382 N N . VAL B 1 599 ? 40.260 14.323 6.682 1.00 11.64 596 VAL B N 1
ATOM 10383 C CA . VAL B 1 599 ? 41.220 13.775 7.639 1.00 11.11 596 VAL B CA 1
ATOM 10384 C C . VAL B 1 599 ? 41.473 12.307 7.368 1.00 12.09 596 VAL B C 1
ATOM 10385 O O . VAL B 1 599 ? 40.544 11.556 7.070 1.00 13.37 596 VAL B O 1
ATOM 10389 N N . ASP B 1 600 ? 42.735 11.910 7.481 1.00 11.83 597 ASP B N 1
ATOM 10390 C CA . ASP B 1 600 ? 43.131 10.514 7.307 1.00 12.71 597 ASP B CA 1
ATOM 10391 C C . ASP B 1 600 ? 42.941 9.735 8.602 1.00 12.52 597 ASP B C 1
ATOM 10392 O O . ASP B 1 600 ? 43.389 10.158 9.675 1.00 12.95 597 ASP B O 1
ATOM 10397 N N . VAL B 1 601 ? 42.245 8.605 8.513 1.00 12.15 598 VAL B N 1
ATOM 10398 C CA . VAL B 1 601 ? 42.008 7.758 9.682 1.00 12.22 598 VAL B CA 1
ATOM 10399 C C . VAL B 1 601 ? 42.088 6.305 9.240 1.00 14.74 598 VAL B C 1
ATOM 10400 O O . VAL B 1 601 ? 41.181 5.794 8.573 1.00 13.84 598 VAL B O 1
ATOM 10404 N N . ALA B 1 602 ? 43.178 5.639 9.602 1.00 13.66 599 ALA B N 1
ATOM 10405 C CA . ALA B 1 602 ? 43.347 4.246 9.227 1.00 14.02 599 ALA B CA 1
ATOM 10406 C C . ALA B 1 602 ? 42.441 3.367 10.072 1.00 14.72 599 ALA B C 1
ATOM 10407 O O . ALA B 1 602 ? 41.897 3.791 11.095 1.00 14.76 599 ALA B O 1
ATOM 10409 N N . LEU B 1 603 ? 42.280 2.129 9.625 1.00 15.49 600 LEU B N 1
ATOM 10410 C CA . LEU B 1 603 ? 41.381 1.178 10.249 1.00 15.66 600 LEU B CA 1
ATOM 10411 C C . LEU B 1 603 ? 41.728 0.921 11.718 1.00 15.03 600 LEU B C 1
ATOM 10412 O O . LEU B 1 603 ? 40.855 0.634 12.537 1.00 17.35 600 LEU B O 1
ATOM 10417 N N . ASN B 1 604 ? 43.010 1.021 12.055 1.00 16.40 601 ASN B N 1
ATOM 10418 C CA . ASN B 1 604 ? 43.451 0.783 13.424 1.00 15.40 601 ASN B CA 1
ATOM 10419 C C . ASN B 1 604 ? 43.786 2.053 14.209 1.00 14.39 601 ASN B C 1
ATOM 10420 O O . ASN B 1 604 ? 44.537 1.996 15.180 1.00 16.28 601 ASN B O 1
ATOM 10425 N N . GLU B 1 605 ? 43.210 3.181 13.794 1.00 12.71 602 GLU B N 1
ATOM 10426 C CA . GLU B 1 605 ? 43.399 4.469 14.469 1.00 13.41 602 GLU B CA 1
ATOM 10427 C C . GLU B 1 605 ? 42.063 4.984 14.984 1.00 12.33 602 GLU B C 1
ATOM 10428 O O . GLU B 1 605 ? 41.054 4.893 14.281 1.00 13.58 602 GLU B O 1
ATOM 10434 N N . VAL B 1 606 ? 42.046 5.529 16.202 1.00 11.45 603 VAL B N 1
ATOM 10435 C CA . VAL B 1 606 ? 40.813 6.077 16.774 1.00 10.22 603 VAL B CA 1
ATOM 10436 C C . VAL B 1 606 ? 40.906 7.604 16.830 1.00 11.35 603 VAL B C 1
ATOM 10437 O O . VAL B 1 606 ? 41.768 8.160 17.528 1.00 12.20 603 VAL B O 1
ATOM 10441 N N . PRO B 1 607 ? 40.019 8.287 16.099 1.00 11.49 604 PRO B N 1
ATOM 10442 C CA . PRO B 1 607 ? 40.100 9.748 16.008 1.00 10.70 604 PRO B CA 1
ATOM 10443 C C . PRO B 1 607 ? 39.176 10.478 16.979 1.00 11.21 604 PRO B C 1
ATOM 10444 O O . PRO B 1 607 ? 38.129 9.956 17.369 1.00 11.10 604 PRO B O 1
ATOM 10448 N N . LEU B 1 608 ? 39.584 11.684 17.368 1.00 11.57 605 LEU B N 1
ATOM 10449 C CA . LEU B 1 608 ? 38.701 12.635 18.034 1.00 11.03 605 LEU B CA 1
ATOM 10450 C C . LEU B 1 608 ? 39.285 14.032 17.829 1.00 11.26 605 LEU B C 1
ATOM 10451 O O . LEU B 1 608 ? 40.423 14.174 17.343 1.00 11.48 605 LEU B O 1
ATOM 10456 N N . PHE B 1 609 ? 38.510 15.051 18.193 1.00 10.18 606 PHE B N 1
ATOM 10457 C CA . PHE B 1 609 ? 38.952 16.437 18.081 1.00 10.49 606 PHE B CA 1
ATOM 10458 C C . PHE B 1 609 ? 38.765 17.130 19.415 1.00 10.98 606 PHE B C 1
ATOM 10459 O O . PHE B 1 609 ? 37.714 17.004 20.035 1.00 11.79 606 PHE B O 1
ATOM 10467 N N . ILE B 1 610 ? 39.794 17.838 19.865 1.00 11.32 607 ILE B N 1
ATOM 10468 C CA . ILE B 1 610 ? 39.701 18.589 21.108 1.00 10.24 607 ILE B CA 1
ATOM 10469 C C . ILE B 1 610 ? 39.522 20.061 20.778 1.00 11.76 607 ILE B C 1
ATOM 10470 O O . ILE B 1 610 ? 40.312 20.654 20.036 1.00 12.10 607 ILE B O 1
ATOM 10475 N N . ARG B 1 611 ? 38.457 20.642 21.321 1.00 12.46 608 ARG B N 1
ATOM 10476 C CA . ARG B 1 611 ? 38.092 22.022 21.030 1.00 11.01 608 ARG B CA 1
ATOM 10477 C C . ARG B 1 611 ? 39.121 23.009 21.562 1.00 11.16 608 ARG B C 1
ATOM 10478 O O . ARG B 1 611 ? 39.756 22.778 22.608 1.00 12.50 608 ARG B O 1
ATOM 10486 N N . SER B 1 612 ? 39.256 24.126 20.851 1.00 11.47 609 SER B N 1
ATOM 10487 C CA . SER B 1 612 ? 40.076 25.258 21.293 1.00 13.52 609 SER B CA 1
ATOM 10488 C C . SER B 1 612 ? 39.808 25.586 22.766 1.00 14.55 609 SER B C 1
ATOM 10489 O O . SER B 1 612 ? 38.655 25.647 23.189 1.00 13.32 609 SER B O 1
ATOM 10492 N N . GLY B 1 613 ? 40.868 25.780 23.550 1.00 14.56 610 GLY B N 1
ATOM 10493 C CA . GLY B 1 613 ? 40.721 26.140 24.953 1.00 14.94 610 GLY B CA 1
ATOM 10494 C C . GLY B 1 613 ? 40.296 25.017 25.884 1.00 13.60 610 GLY B C 1
ATOM 10495 O O . GLY B 1 613 ? 39.821 25.265 27.002 1.00 15.49 610 GLY B O 1
ATOM 10496 N N . LYS B 1 614 ? 40.467 23.778 25.432 1.00 12.57 611 LYS B N 1
ATOM 10497 C CA . LYS B 1 614 ? 40.062 22.610 26.213 1.00 12.57 611 LYS B CA 1
ATOM 10498 C C . LYS B 1 614 ? 41.180 21.578 26.239 1.00 12.01 611 LYS B C 1
ATOM 10499 O O . LYS B 1 614 ? 42.058 21.570 25.373 1.00 12.19 611 LYS B O 1
ATOM 10505 N N . CYS B 1 615 ? 41.141 20.715 27.245 1.00 11.85 612 CYS B N 1
ATOM 10506 C CA . CYS B 1 615 ? 42.017 19.552 27.331 1.00 12.41 612 CYS B CA 1
ATOM 10507 C C . CYS B 1 615 ? 41.251 18.408 27.988 1.00 13.60 612 CYS B C 1
ATOM 10508 O O . CYS B 1 615 ? 40.206 18.623 28.619 1.00 13.45 612 CYS B O 1
ATOM 10511 N N . ILE B 1 616 ? 41.759 17.191 27.819 1.00 11.92 613 ILE B N 1
ATOM 10512 C CA . ILE B 1 616 ? 41.189 16.017 28.474 1.00 11.34 613 ILE B CA 1
ATOM 10513 C C . ILE B 1 616 ? 42.298 15.144 29.057 1.00 12.62 613 ILE B C 1
ATOM 10514 O O . ILE B 1 616 ? 43.408 15.099 28.522 1.00 13.46 613 ILE B O 1
ATOM 10519 N N . PRO B 1 617 ? 42.002 14.450 30.164 1.00 12.25 614 PRO B N 1
ATOM 10520 C CA . PRO B 1 617 ? 42.983 13.515 30.724 1.00 13.52 614 PRO B CA 1
ATOM 10521 C C . PRO B 1 617 ? 42.921 12.183 29.981 1.00 13.21 614 PRO B C 1
ATOM 10522 O O . PRO B 1 617 ? 41.841 11.745 29.556 1.00 12.86 614 PRO B O 1
ATOM 10526 N N . VAL B 1 618 ? 44.081 11.565 29.802 1.00 14.44 615 VAL B N 1
ATOM 10527 C CA . VAL B 1 618 ? 44.177 10.253 29.183 1.00 12.98 615 VAL B CA 1
ATOM 10528 C C . VAL B 1 618 ? 45.046 9.374 30.075 1.00 14.43 615 VAL B C 1
ATOM 10529 O O . VAL B 1 618 ? 46.153 9.754 30.440 1.00 17.67 615 VAL B O 1
ATOM 10533 N N . ALA B 1 619 ? 44.532 8.206 30.441 1.00 12.95 616 ALA B N 1
ATOM 10534 C CA . ALA B 1 619 ? 45.295 7.265 31.253 1.00 13.87 616 ALA B CA 1
ATOM 10535 C C . ALA B 1 619 ? 46.099 6.333 30.361 1.00 16.08 616 ALA B C 1
ATOM 10536 O O . ALA B 1 619 ? 45.830 6.226 29.158 1.00 15.70 616 ALA B O 1
ATOM 10538 N N . GLU B 1 620 ? 47.083 5.661 30.946 1.00 15.77 617 GLU B N 1
ATOM 10539 C CA . GLU B 1 620 ? 47.770 4.581 30.247 1.00 15.94 617 GLU B CA 1
ATOM 10540 C C . GLU B 1 620 ? 46.779 3.435 30.079 1.00 15.55 617 GLU B C 1
ATOM 10541 O O . GLU B 1 620 ? 45.863 3.277 30.881 1.00 18.44 617 GLU B O 1
ATOM 10547 N N . ALA B 1 621 ? 46.977 2.626 29.045 1.00 17.07 618 ALA B N 1
ATOM 10548 C CA . ALA B 1 621 ? 46.092 1.486 28.812 1.00 18.40 618 ALA B CA 1
ATOM 10549 C C . ALA B 1 621 ? 46.137 0.467 29.950 1.00 16.69 618 ALA B C 1
ATOM 10550 O O . ALA B 1 621 ? 47.199 0.160 30.489 1.00 18.84 618 ALA B O 1
ATOM 10552 N N . ALA B 1 622 ? 44.966 -0.050 30.303 1.00 16.25 619 ALA B N 1
ATOM 10553 C CA . ALA B 1 622 ? 44.829 -1.129 31.278 1.00 16.93 619 ALA B CA 1
ATOM 10554 C C . ALA B 1 622 ? 43.790 -2.109 30.736 1.00 17.51 619 ALA B C 1
ATOM 10555 O O . ALA B 1 622 ? 43.023 -1.754 29.841 1.00 16.94 619 ALA B O 1
ATOM 10557 N N . GLU B 1 623 ? 43.759 -3.325 31.274 1.00 16.12 620 GLU B N 1
ATOM 10558 C CA . GLU B 1 623 ? 42.905 -4.373 30.702 1.00 17.70 620 GLU B CA 1
ATOM 10559 C C . GLU B 1 623 ? 41.562 -4.539 31.405 1.00 19.57 620 GLU B C 1
ATOM 10560 O O . GLU B 1 623 ? 40.727 -5.344 30.983 1.00 16.74 620 GLU B O 1
ATOM 10566 N N . CYS B 1 624 ? 41.360 -3.785 32.479 1.00 14.95 621 CYS B N 1
ATOM 10567 C CA . CYS B 1 624 ? 40.056 -3.740 33.146 1.00 15.02 621 CYS B CA 1
ATOM 10568 C C . CYS B 1 624 ? 39.918 -2.408 33.859 1.00 15.83 621 CYS B C 1
ATOM 10569 O O . CYS B 1 624 ? 40.920 -1.752 34.152 1.00 16.30 621 CYS B O 1
ATOM 10572 N N . VAL B 1 625 ? 38.684 -2.004 34.141 1.00 13.99 622 VAL B N 1
ATOM 10573 C CA . VAL B 1 625 ? 38.434 -0.689 34.727 1.00 15.01 622 VAL B CA 1
ATOM 10574 C C . VAL B 1 625 ? 39.135 -0.527 36.086 1.00 15.53 622 VAL B C 1
ATOM 10575 O O . VAL B 1 625 ? 39.695 0.539 36.390 1.00 16.41 622 VAL B O 1
ATOM 10579 N N . LYS B 1 626 ? 39.133 -1.592 36.883 1.00 15.16 623 LYS B N 1
ATOM 10580 C CA . LYS B 1 626 ? 39.753 -1.576 38.203 1.00 16.18 623 LYS B CA 1
ATOM 10581 C C . LYS B 1 626 ? 41.227 -1.163 38.162 1.00 20.69 623 LYS B C 1
ATOM 10582 O O . LYS B 1 626 ? 41.717 -0.495 39.073 1.00 22.54 623 LYS B O 1
ATOM 10586 N N . ASP B 1 627 ? 41.923 -1.538 37.090 1.00 15.70 624 ASP B N 1
ATOM 10587 C CA . ASP B 1 627 ? 43.371 -1.352 37.019 1.00 17.37 624 ASP B CA 1
ATOM 10588 C C . ASP B 1 627 ? 43.803 -0.063 36.319 1.00 18.33 624 ASP B C 1
ATOM 10589 O O . ASP B 1 627 ? 45.000 0.207 36.198 1.00 20.10 624 ASP B O 1
ATOM 10594 N N . ILE B 1 628 ? 42.843 0.740 35.876 1.00 17.93 625 ILE B N 1
ATOM 10595 C CA . ILE B 1 628 ? 43.193 2.029 35.282 1.00 18.54 625 ILE B CA 1
ATOM 10596 C C . ILE B 1 628 ? 43.812 2.945 36.340 1.00 19.25 625 ILE B C 1
ATOM 10597 O O . ILE B 1 628 ? 43.223 3.173 37.403 1.00 22.92 625 ILE B O 1
ATOM 10602 N N . ASP B 1 629 ? 45.005 3.455 36.055 1.00 20.33 626 ASP B N 1
ATOM 10603 C CA . ASP B 1 629 ? 45.693 4.350 36.975 1.00 22.90 626 ASP B CA 1
ATOM 10604 C C . ASP B 1 629 ? 45.285 5.775 36.650 1.00 22.53 626 ASP B C 1
ATOM 10605 O O . ASP B 1 629 ? 45.622 6.298 35.589 1.00 22.37 626 ASP B O 1
ATOM 10610 N N . THR B 1 630 ? 44.542 6.402 37.555 1.00 20.57 627 THR B N 1
ATOM 10611 C CA . THR B 1 630 ? 44.062 7.758 37.316 1.00 21.54 627 THR B CA 1
ATOM 10612 C C . THR B 1 630 ? 44.836 8.809 38.113 1.00 23.01 627 THR B C 1
ATOM 10613 O O . THR B 1 630 ? 44.458 9.983 38.113 1.00 26.35 627 THR B O 1
ATOM 10617 N N . GLU B 1 631 ? 45.909 8.390 38.788 1.00 25.73 628 GLU B N 1
ATOM 10618 C CA . GLU B 1 631 ? 46.871 9.332 39.346 1.00 32.92 628 GLU B CA 1
ATOM 10619 C C . GLU B 1 631 ? 47.751 9.813 38.206 1.00 37.30 628 GLU B C 1
ATOM 10620 O O . GLU B 1 631 ? 48.188 9.007 37.377 1.00 36.71 628 GLU B O 1
ATOM 10626 N N . ASN B 1 632 ? 48.030 11.111 38.175 1.00 40.47 629 ASN B N 1
ATOM 10627 C CA . ASN B 1 632 ? 48.983 11.658 37.216 1.00 39.54 629 ASN B CA 1
ATOM 10628 C C . ASN B 1 632 ? 48.683 11.281 35.769 1.00 31.52 629 ASN B C 1
ATOM 10629 O O . ASN B 1 632 ? 49.580 10.858 35.040 1.00 36.53 629 ASN B O 1
ATOM 10634 N N . MET B 1 633 ? 47.427 11.405 35.351 1.00 22.64 630 MET B N 1
ATOM 10635 C CA . MET B 1 633 ? 47.117 11.167 33.948 1.00 18.90 630 MET B CA 1
ATOM 10636 C C . MET B 1 633 ? 47.733 12.265 33.096 1.00 20.61 630 MET B C 1
ATOM 10637 O O . MET B 1 633 ? 47.915 13.397 33.548 1.00 25.17 630 MET B O 1
ATOM 10642 N N . GLN B 1 634 ? 48.043 11.924 31.854 1.00 19.84 631 GLN B N 1
ATOM 10643 C CA . GLN B 1 634 ? 48.509 12.916 30.903 1.00 17.61 631 GLN B CA 1
ATOM 10644 C C . GLN B 1 634 ? 47.345 13.758 30.414 1.00 17.26 631 GLN B C 1
ATOM 10645 O O . GLN B 1 634 ? 46.232 13.267 30.262 1.00 18.61 631 GLN B O 1
ATOM 10651 N N . LEU B 1 635 ? 47.600 15.038 30.176 1.00 17.30 632 LEU B N 1
ATOM 10652 C CA . LEU B 1 635 ? 46.571 15.897 29.613 1.00 16.97 632 LEU B CA 1
ATOM 10653 C C . LEU B 1 635 ? 46.903 16.124 28.156 1.00 15.54 632 LEU B C 1
ATOM 10654 O O . LEU B 1 635 ? 48.049 16.422 27.814 1.00 17.03 632 LEU B O 1
ATOM 10659 N N . ILE B 1 636 ? 45.904 15.944 27.300 1.00 13.80 633 ILE B N 1
ATOM 10660 C CA . ILE B 1 636 ? 46.083 16.198 25.883 1.00 14.61 633 ILE B CA 1
ATOM 10661 C C . ILE B 1 636 ? 45.121 17.293 25.462 1.00 14.72 633 ILE B C 1
ATOM 10662 O O . ILE B 1 636 ? 44.057 17.462 26.055 1.00 14.64 633 ILE B O 1
ATOM 10667 N N . GLY B 1 637 ? 45.512 18.059 24.454 1.00 15.23 634 GLY B N 1
ATOM 10668 C CA . GLY B 1 637 ? 44.711 19.188 24.033 1.00 15.70 634 GLY B CA 1
ATOM 10669 C C . GLY B 1 637 ? 45.525 20.454 24.150 1.00 16.77 634 GLY B C 1
ATOM 10670 O O . GLY B 1 637 ? 46.717 20.473 23.823 1.00 17.16 634 GLY B O 1
ATOM 10671 N N . TYR B 1 638 ? 44.900 21.518 24.635 1.00 13.76 635 TYR B N 1
ATOM 10672 C CA . TYR B 1 638 ? 45.537 22.821 24.604 1.00 14.15 635 TYR B CA 1
ATOM 10673 C C . TYR B 1 638 ? 46.229 23.193 25.904 1.00 16.74 635 TYR B C 1
ATOM 10674 O O . TYR B 1 638 ? 45.623 23.181 26.974 1.00 16.96 635 TYR B O 1
ATOM 10683 N N . GLU B 1 639 ? 47.509 23.531 25.805 1.00 18.79 636 GLU B N 1
ATOM 10684 C CA . GLU B 1 639 ? 48.261 23.989 26.964 1.00 20.11 636 GLU B CA 1
ATOM 10685 C C . GLU B 1 639 ? 47.609 25.248 27.548 1.00 20.80 636 GLU B C 1
ATOM 10686 O O . GLU B 1 639 ? 47.172 26.132 26.812 1.00 23.08 636 GLU B O 1
ATOM 10689 N N . GLY B 1 640 ? 47.523 25.317 28.873 1.00 19.35 637 GLY B N 1
ATOM 10690 C CA . GLY B 1 640 ? 46.954 26.480 29.535 1.00 17.43 637 GLY B CA 1
ATOM 10691 C C . GLY B 1 640 ? 45.478 26.333 29.864 1.00 17.29 637 GLY B C 1
ATOM 10692 O O . GLY B 1 640 ? 44.929 27.106 30.652 1.00 20.65 637 GLY B O 1
ATOM 10693 N N . SER B 1 641 ? 44.831 25.351 29.249 1.00 17.07 638 SER B N 1
ATOM 10694 C CA . SER B 1 641 ? 43.422 25.115 29.510 1.00 15.33 638 SER B CA 1
ATOM 10695 C C . SER B 1 641 ? 43.254 24.202 30.715 1.00 16.96 638 SER B C 1
ATOM 10696 O O . SER B 1 641 ? 44.198 23.540 31.150 1.00 19.13 638 SER B O 1
ATOM 10699 N N . SER B 1 642 ? 42.047 24.167 31.259 1.00 16.82 639 SER B N 1
ATOM 10700 C CA A SER B 1 642 ? 41.786 23.350 32.434 0.34 17.73 639 SER B CA 1
ATOM 10701 C CA B SER B 1 642 ? 41.767 23.365 32.440 0.66 18.15 639 SER B CA 1
ATOM 10702 C C . SER B 1 642 ? 40.626 22.398 32.193 1.00 13.98 639 SER B C 1
ATOM 10703 O O . SER B 1 642 ? 39.831 22.583 31.269 1.00 16.89 639 SER B O 1
ATOM 10708 N N . TYR B 1 643 ? 40.552 21.370 33.031 1.00 15.82 640 TYR B N 1
ATOM 10709 C CA . TYR B 1 643 ? 39.493 20.379 32.953 1.00 11.98 640 TYR B CA 1
ATOM 10710 C C . TYR B 1 643 ? 39.049 19.998 34.361 1.00 13.55 640 TYR B C 1
ATOM 10711 O O . TYR B 1 643 ? 39.880 19.764 35.231 1.00 15.68 640 TYR B O 1
ATOM 10720 N N . THR B 1 644 ? 37.741 19.922 34.583 1.00 15.15 641 THR B N 1
ATOM 10721 C CA . THR B 1 644 ? 37.247 19.481 35.886 1.00 14.43 641 THR B CA 1
ATOM 10722 C C . THR B 1 644 ? 36.909 18.002 35.831 1.00 13.18 641 THR B C 1
ATOM 10723 O O . THR B 1 644 ? 35.977 17.590 35.138 1.00 14.79 641 THR B O 1
ATOM 10727 N N . LEU B 1 645 ? 37.715 17.211 36.533 1.00 14.79 642 LEU B N 1
ATOM 10728 C CA . LEU B 1 645 ? 37.547 15.761 36.576 1.00 14.91 642 LEU B CA 1
ATOM 10729 C C . LEU B 1 645 ? 36.631 15.341 37.722 1.00 12.79 642 LEU B C 1
ATOM 10730 O O . LEU B 1 645 ? 36.861 15.698 38.881 1.00 16.29 642 LEU B O 1
ATOM 10735 N N . TYR B 1 646 ? 35.578 14.602 37.384 1.00 12.14 643 TYR B N 1
ATOM 10736 C CA . TYR B 1 646 ? 34.745 13.938 38.381 1.00 12.46 643 TYR B CA 1
ATOM 10737 C C . TYR B 1 646 ? 35.250 12.510 38.583 1.00 13.77 643 TYR B C 1
ATOM 10738 O O . TYR B 1 646 ? 35.435 11.768 37.613 1.00 15.36 643 TYR B O 1
ATOM 10747 N N . GLU B 1 647 ? 35.446 12.129 39.840 1.00 15.66 644 GLU B N 1
ATOM 10748 C CA . GLU B 1 647 ? 35.898 10.796 40.183 1.00 15.69 644 GLU B CA 1
ATOM 10749 C C . GLU B 1 647 ? 35.220 10.371 41.480 1.00 16.52 644 GLU B C 1
ATOM 10750 O O . GLU B 1 647 ? 35.136 11.152 42.421 1.00 20.75 644 GLU B O 1
ATOM 10756 N N . ASP B 1 648 ? 34.703 9.146 41.519 1.00 14.62 645 ASP B N 1
ATOM 10757 C CA . ASP B 1 648 ? 34.213 8.566 42.761 1.00 16.53 645 ASP B CA 1
ATOM 10758 C C . ASP B 1 648 ? 34.625 7.099 42.821 1.00 20.97 645 ASP B C 1
ATOM 10759 O O . ASP B 1 648 ? 35.501 6.682 42.060 1.00 21.89 645 ASP B O 1
ATOM 10764 N N . ASP B 1 649 ? 34.005 6.314 43.700 1.00 17.39 646 ASP B N 1
ATOM 10765 C CA . ASP B 1 649 ? 34.420 4.917 43.841 1.00 22.95 646 ASP B CA 1
ATOM 10766 C C . ASP B 1 649 ? 33.841 4.013 42.754 1.00 17.61 646 ASP B C 1
ATOM 10767 O O . ASP B 1 649 ? 34.215 2.839 42.642 1.00 23.32 646 ASP B O 1
ATOM 10772 N N . GLY B 1 650 ? 32.936 4.574 41.954 1.00 17.22 647 GLY B N 1
ATOM 10773 C CA . GLY B 1 650 ? 32.337 3.873 40.829 1.00 15.91 647 GLY B CA 1
ATOM 10774 C C . GLY B 1 650 ? 31.306 2.813 41.171 1.00 15.02 647 GLY B C 1
ATOM 10775 O O . GLY B 1 650 ? 30.768 2.161 40.271 1.00 16.15 647 GLY B O 1
ATOM 10776 N N . ILE B 1 651 ? 31.008 2.663 42.458 1.00 16.34 648 ILE B N 1
ATOM 10777 C CA . ILE B 1 651 ? 30.186 1.565 42.957 1.00 16.96 648 ILE B CA 1
ATOM 10778 C C . ILE B 1 651 ? 28.946 2.078 43.682 1.00 15.60 648 ILE B C 1
ATOM 10779 O O . ILE B 1 651 ? 27.845 1.542 43.513 1.00 17.86 648 ILE B O 1
ATOM 10784 N N . HIS B 1 652 ? 29.122 3.128 44.478 1.00 15.04 649 HIS B N 1
ATOM 10785 C CA . HIS B 1 652 ? 28.055 3.594 45.357 1.00 16.98 649 HIS B CA 1
ATOM 10786 C C . HIS B 1 652 ? 27.463 4.927 44.906 1.00 17.26 649 HIS B C 1
ATOM 10787 O O . HIS B 1 652 ? 27.834 5.445 43.856 1.00 21.02 649 HIS B O 1
ATOM 10794 N N . LYS B 1 653 ? 26.534 5.476 45.681 1.00 19.32 650 LYS B N 1
ATOM 10795 C CA . LYS B 1 653 ? 25.812 6.666 45.233 1.00 20.29 650 LYS B CA 1
ATOM 10796 C C . LYS B 1 653 ? 26.119 7.929 46.032 1.00 25.44 650 LYS B C 1
ATOM 10797 O O . LYS B 1 653 ? 25.227 8.739 46.287 1.00 29.32 650 LYS B O 1
ATOM 10803 N N . ASP B 1 654 ? 27.377 8.118 46.413 1.00 25.51 651 ASP B N 1
ATOM 10804 C CA . ASP B 1 654 ? 27.726 9.311 47.177 1.00 34.33 651 ASP B CA 1
ATOM 10805 C C . ASP B 1 654 ? 28.230 10.381 46.221 1.00 35.04 651 ASP B C 1
ATOM 10806 O O . ASP B 1 654 ? 29.430 10.681 46.158 1.00 30.58 651 ASP B O 1
ATOM 10811 N N . TYR B 1 655 ? 27.292 10.943 45.464 1.00 23.64 652 TYR B N 1
ATOM 10812 C CA . TYR B 1 655 ? 27.621 11.815 44.347 1.00 22.75 652 TYR B CA 1
ATOM 10813 C C . TYR B 1 655 ? 27.891 13.247 44.771 1.00 20.76 652 TYR B C 1
ATOM 10814 O O . TYR B 1 655 ? 28.712 13.933 44.151 1.00 23.71 652 TYR B O 1
ATOM 10823 N N . ASP B 1 656 ? 27.171 13.704 45.792 1.00 22.36 653 ASP B N 1
ATOM 10824 C CA . ASP B 1 656 ? 27.143 15.122 46.152 1.00 24.73 653 ASP B CA 1
ATOM 10825 C C . ASP B 1 656 ? 28.263 15.496 47.124 1.00 23.15 653 ASP B C 1
ATOM 10826 O O . ASP B 1 656 ? 28.012 15.869 48.273 1.00 30.30 653 ASP B O 1
ATOM 10831 N N . LYS B 1 657 ? 29.499 15.390 46.647 1.00 23.58 654 LYS B N 1
ATOM 10832 C CA . LYS B 1 657 ? 30.682 15.697 47.450 1.00 26.80 654 LYS B CA 1
ATOM 10833 C C . LYS B 1 657 ? 31.648 16.545 46.641 1.00 20.82 654 LYS B C 1
ATOM 10834 O O . LYS B 1 657 ? 31.982 16.203 45.502 1.00 21.39 654 LYS B O 1
ATOM 10838 N N . LYS B 1 658 ? 32.114 17.640 47.232 1.00 24.96 655 LYS B N 1
ATOM 10839 C CA . LYS B 1 658 ? 33.112 18.471 46.579 1.00 23.86 655 LYS B CA 1
ATOM 10840 C C . LYS B 1 658 ? 34.393 17.674 46.337 1.00 18.88 655 LYS B C 1
ATOM 10841 O O . LYS B 1 658 ? 35.121 17.931 45.382 1.00 20.61 655 LYS B O 1
ATOM 10847 N N . GLU B 1 659 ? 34.640 16.679 47.184 1.00 20.23 656 GLU B N 1
ATOM 10848 C CA . GLU B 1 659 ? 35.836 15.852 47.062 1.00 23.24 656 GLU B CA 1
ATOM 10849 C C . GLU B 1 659 ? 35.834 14.978 45.812 1.00 21.51 656 GLU B C 1
ATOM 10850 O O . GLU B 1 659 ? 36.860 14.391 45.467 1.00 21.65 656 GLU B O 1
ATOM 10856 N N . ASN B 1 660 ? 34.692 14.894 45.126 1.00 17.01 657 ASN B N 1
ATOM 10857 C CA . ASN B 1 660 ? 34.611 14.139 43.887 1.00 18.51 657 ASN B CA 1
ATOM 10858 C C . ASN B 1 660 ? 35.109 14.923 42.674 1.00 15.36 657 ASN B C 1
ATOM 10859 O O . ASN B 1 660 ? 35.191 14.387 41.575 1.00 15.83 657 ASN B O 1
ATOM 10864 N N . TYR B 1 661 ? 35.444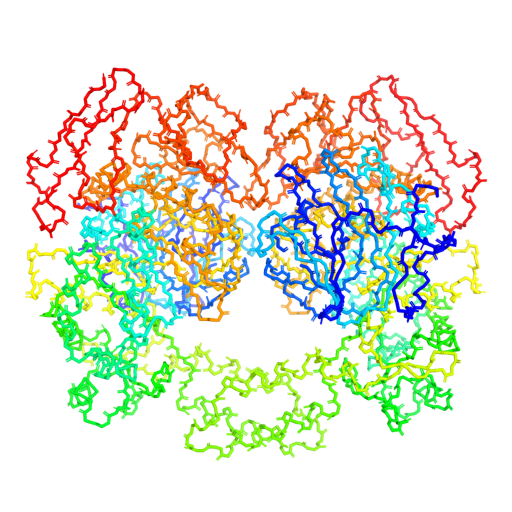 16.190 42.874 1.00 17.00 658 TYR B N 1
ATOM 10865 C CA . TYR B 1 661 ? 35.865 17.041 41.763 1.00 17.69 658 TYR B CA 1
ATOM 10866 C C . TYR B 1 661 ? 37.270 17.574 41.973 1.00 18.47 658 TYR B C 1
ATOM 10867 O O . TYR B 1 661 ? 37.644 17.953 43.082 1.00 22.42 658 TYR B O 1
ATOM 10876 N N . ARG B 1 662 ? 38.057 17.604 40.908 1.00 17.96 659 ARG B N 1
ATOM 10877 C CA . ARG B 1 662 ? 39.309 18.339 40.966 1.00 20.91 659 ARG B CA 1
ATOM 10878 C C . ARG B 1 662 ? 39.699 18.916 39.619 1.00 17.24 659 ARG B C 1
ATOM 10879 O O . ARG B 1 662 ? 39.422 18.339 38.554 1.00 16.23 659 ARG B O 1
ATOM 10887 N N . VAL B 1 663 ? 40.335 20.076 39.681 1.00 18.85 660 VAL B N 1
ATOM 10888 C CA . VAL B 1 663 ? 40.702 20.799 38.479 1.00 19.27 660 VAL B CA 1
ATOM 10889 C C . VAL B 1 663 ? 42.094 20.400 38.012 1.00 18.47 660 VAL B C 1
ATOM 10890 O O . VAL B 1 663 ? 43.063 20.454 38.779 1.00 21.30 660 VAL B O 1
ATOM 10894 N N . LEU B 1 664 ? 42.173 19.974 36.754 1.00 16.71 661 LEU B N 1
ATOM 10895 C CA . LEU B 1 664 ? 43.444 19.650 36.117 1.00 19.44 661 LEU B CA 1
ATOM 10896 C C . LEU B 1 664 ? 43.785 20.778 35.154 1.00 18.89 661 LEU B C 1
ATOM 10897 O O . LEU B 1 664 ? 42.906 21.301 34.481 1.00 20.60 661 LEU B O 1
ATOM 10902 N N . THR B 1 665 ? 45.053 21.171 35.092 1.00 19.01 662 THR B N 1
ATOM 10903 C CA . THR B 1 665 ? 45.452 22.210 34.148 1.00 20.99 662 THR B CA 1
ATOM 10904 C C . THR B 1 665 ? 46.638 21.733 33.323 1.00 18.04 662 THR B C 1
ATOM 10905 O O . THR B 1 665 ? 47.644 21.283 33.879 1.00 22.06 662 THR B O 1
ATOM 10909 N N . LYS B 1 666 ? 46.514 21.815 32.002 1.00 19.77 663 LYS B N 1
ATOM 10910 C CA . LYS B 1 666 ? 47.582 21.351 31.118 1.00 22.25 663 LYS B CA 1
ATOM 10911 C C . LYS B 1 666 ? 48.727 22.353 31.050 1.00 28.93 663 LYS B C 1
ATOM 10912 O O . LYS B 1 666 ? 48.516 23.562 30.917 1.00 27.55 663 LYS B O 1
#

Organism: NCBI:txid411459

CATH classification: 2.60.40.1760 (+2 more: 3.20.20.80, 2.60.40.4040)